Protein AF-A0A8S4RH02-F1 (afdb_monomer)

InterPro domains:
  IPR002562 3'-5' exonuclease domain [PF01612] (3-174)
  IPR002562 3'-5' exonuclease domain [SM00474] (1-174)
  IPR010997 HRDC-like superfamily [SSF47819] (199-288)
  IPR010997 HRDC-like superfamily [SSF47819] (303-363)
  IPR012337 Ribonuclease H-like superfamily [SSF53098] (2-207)
  IPR013785 Aldolase-type TIM barrel [G3DSA:3.20.20.70] (382-737)
  IPR036397 Ribonuclease H superfamily [G3DSA:3.30.420.10] (1-195)
  IPR044876 HRDC domain superfamily [G3DSA:1.10.150.80] (198-294)
  IPR051086 Ribonuclease D-like [PTHR47649] (2-362)

pLDDT: mean 90.69, std 8.71, range [41.06, 98.56]

Nearest PDB structures (foldseek):
  1yt3-assembly1_A  TM=8.117E-01  e=7.763E-22  Escherichia coli
  4nlb-assembly1_A  TM=6.754E-01  e=8.070E-14  Trypanosoma brucei brucei TREU927
  4nlc-assembly1_A  TM=6.984E-01  e=7.808E-13  Trypanosoma brucei brucei TREU927
  7mqe-assembly1_K  TM=9.131E-01  e=1.533E-08  Bartonella henselae
  9f7d-assembly1_A-2  TM=8.501E-01  e=1.815E-07  Rhodococcus ruber

Radius of gyration: 39.67 Å; Cα contacts (8 Å, |Δi|>4): 1511; chains: 1; bounding box: 96×60×117 Å

Secondary structure (DSSP, 8-state):
-EE-SHHHHHHHHHHHHHT--SEEEEEEEEE--SS-SS-EEEEEEEE-SS-EEEEETTSTT--THHHHHHHH-TTSEEEESSTHHHHHHHHHHT----SSEEEHHHHHHHHS--SSPPPHHHHHHHHH-------GGGGS-TT-SSPPHHHHHHHHHHHHHHHHHHHHHHHHHHHTT-HHHHHHHHHHHT-GGGTS--GGGGGGGS---TTT-HHHHHHHHHHHHHHHHHHHHHT--HHHHS-HHHHHHHHHHT---HHHHHHHHHHH--S--HHHHHHHHHHHHHHHHHHHHS---------HHHHHHHHHHHHHHHHHTT--HHHH--HHHHHHHHTTS--GGGSHHHIIIIIHHHHHHHHTTT---------EEETTEEE-SEEEPP-TTTTS-HHHHHHHHHTTSEEEEE-SSPPEE-TTS-EE------SSHHHHHHHHHHHHHHHHHHHHHHHHHHHTTSSEEEEEEETTBTTHHHHHHHHHHHSTTT--EEEEESS--TTHHHHHHHHT-EEEEEESSHHHHHHHHHHTGGGS-GGGB--EEEE-TTT-SEEE---TTS-TTS---HHHHHHHHHHHHHHTT-TTSPEEEESS---GGGGGGGTT-TTT-SEEEEESSGGGGSSS--S-HHHHHHHTT--TT-EEEES--TTSSEEEEE-SHHHHHHHHHHHTEEE-BSS-BTTB-EEEEETTTTEEEEE-HHHHHHHHHHHHTT--EEEE-SSSEEEEE-HHHHHHHHHHHHT----BSEETTTTEESSTTSB-SSPP-TTS--HHHHHHHHHTT--TTSS--B--GGGGHHHH-GGGGGG----HHHHHHHHHTT-

Structure (mmCIF, N/CA/C/O backbone):
data_AF-A0A8S4RH02-F1
#
_entry.id   AF-A0A8S4RH02-F1
#
loop_
_atom_site.group_PDB
_atom_site.id
_atom_site.type_symbol
_atom_site.label_atom_id
_atom_site.label_alt_id
_atom_site.label_comp_id
_atom_site.label_asym_id
_atom_site.label_entity_id
_atom_site.label_seq_id
_atom_site.pdbx_PDB_ins_code
_atom_site.Cartn_x
_atom_site.Cartn_y
_atom_site.Cartn_z
_atom_site.occupancy
_atom_site.B_iso_or_equiv
_atom_site.auth_seq_id
_atom_site.auth_comp_id
_atom_site.auth_asym_id
_atom_site.auth_atom_id
_atom_site.pdbx_PDB_model_num
ATOM 1 N N . MET A 1 1 ? -48.975 -10.282 27.643 1.00 87.00 1 MET A N 1
ATOM 2 C CA . MET A 1 1 ? -49.780 -11.144 28.548 1.00 87.00 1 MET A CA 1
ATOM 3 C C . MET A 1 1 ? -48.982 -11.445 29.809 1.00 87.00 1 MET A C 1
ATOM 5 O O . MET A 1 1 ? -47.819 -11.794 29.667 1.00 87.00 1 MET A O 1
ATOM 9 N N . LEU A 1 2 ? -49.556 -11.295 31.008 1.00 94.75 2 LEU A N 1
ATOM 10 C CA . LEU A 1 2 ? -48.921 -11.747 32.256 1.00 94.75 2 LEU A CA 1
ATOM 11 C C . LEU A 1 2 ? -49.205 -13.242 32.451 1.00 94.75 2 LEU A C 1
ATOM 13 O O . LEU A 1 2 ? -50.358 -13.653 32.376 1.00 94.75 2 LEU A O 1
ATOM 17 N N . ILE A 1 3 ? -48.161 -14.031 32.680 1.00 94.94 3 ILE A N 1
ATOM 18 C CA . ILE A 1 3 ? -48.210 -15.474 32.906 1.00 94.94 3 ILE A CA 1
ATOM 19 C C . ILE A 1 3 ? -48.089 -15.724 34.403 1.00 94.94 3 ILE A C 1
ATOM 21 O O . ILE A 1 3 ? -47.079 -15.368 35.015 1.00 94.94 3 ILE A O 1
ATOM 25 N N . SER A 1 4 ? -49.118 -16.344 34.975 1.00 90.56 4 SER A N 1
ATOM 26 C CA . SER A 1 4 ? -49.237 -16.589 36.414 1.00 90.56 4 SER A CA 1
ATOM 27 C C . SER A 1 4 ? -49.469 -18.059 36.770 1.00 90.56 4 SER A C 1
ATOM 29 O O . SER A 1 4 ? -49.599 -18.393 37.943 1.00 90.56 4 SER A O 1
ATOM 31 N N . THR A 1 5 ? -49.506 -18.956 35.782 1.00 94.50 5 THR A N 1
ATOM 32 C CA . THR A 1 5 ? -49.631 -20.407 35.982 1.00 94.50 5 THR A CA 1
ATOM 33 C C . THR A 1 5 ? -48.742 -21.185 35.011 1.00 94.50 5 THR A C 1
ATOM 35 O O . THR A 1 5 ? -48.385 -20.690 33.941 1.00 94.50 5 THR A O 1
ATOM 38 N N . THR A 1 6 ? -48.407 -22.434 35.350 1.00 94.75 6 THR A N 1
ATOM 39 C CA . THR A 1 6 ? -47.634 -23.318 34.459 1.00 94.75 6 THR A CA 1
ATOM 40 C C . THR A 1 6 ? -48.362 -23.600 33.144 1.00 94.75 6 THR A C 1
ATOM 42 O O . THR A 1 6 ? -47.727 -23.590 32.099 1.00 94.75 6 THR A O 1
ATOM 45 N N . SER A 1 7 ? -49.686 -23.780 33.152 1.00 95.19 7 SER A N 1
ATOM 46 C CA . SER A 1 7 ? -50.444 -24.045 31.919 1.00 95.19 7 SER A CA 1
ATOM 47 C C . SER A 1 7 ? -50.480 -22.839 30.974 1.00 95.19 7 SER A C 1
ATOM 49 O O . SER A 1 7 ? -50.394 -23.000 29.760 1.00 95.19 7 SER A O 1
ATOM 51 N N . GLU A 1 8 ? -50.570 -21.615 31.507 1.00 96.12 8 GLU A N 1
ATOM 52 C CA . GLU A 1 8 ? -50.412 -20.397 30.696 1.00 96.12 8 GLU A CA 1
ATOM 53 C C . GLU A 1 8 ? -49.005 -20.314 30.090 1.00 96.12 8 GLU A C 1
ATOM 55 O O . GLU A 1 8 ? -48.855 -19.927 28.930 1.00 96.12 8 GLU A O 1
ATOM 60 N N . LEU A 1 9 ? -47.984 -20.704 30.862 1.00 96.38 9 LEU A N 1
ATOM 61 C CA . LEU A 1 9 ? -46.597 -20.722 30.412 1.00 96.38 9 LEU A CA 1
ATOM 62 C C . LEU A 1 9 ? -46.360 -21.752 29.300 1.00 96.38 9 LEU A C 1
ATOM 64 O O . LEU A 1 9 ? -45.725 -21.414 28.303 1.00 96.38 9 LEU A O 1
ATOM 68 N N . GLU A 1 10 ? -46.880 -22.974 29.449 1.00 96.69 10 GLU A N 1
ATOM 69 C CA . GLU A 1 10 ? -46.837 -24.027 28.424 1.00 96.69 10 GLU A CA 1
ATOM 70 C C . GLU A 1 10 ? -47.442 -23.535 27.112 1.00 96.69 10 GLU A C 1
ATOM 72 O O . GLU A 1 10 ? -46.744 -23.516 26.101 1.00 96.69 10 GLU A O 1
ATOM 77 N N . ASN A 1 11 ? -48.677 -23.024 27.146 1.00 96.38 11 ASN A N 1
ATOM 78 C CA . ASN A 1 11 ? -49.352 -22.499 25.956 1.00 96.38 11 ASN A CA 1
ATOM 79 C C . ASN A 1 11 ? -48.551 -21.371 25.283 1.00 96.38 11 ASN A C 1
ATOM 81 O O . ASN A 1 11 ? -48.421 -21.343 24.060 1.00 96.38 11 ASN A O 1
ATOM 85 N N . ALA A 1 12 ? -47.988 -20.444 26.067 1.00 96.19 12 ALA A N 1
ATOM 86 C CA . ALA A 1 12 ? -47.181 -19.347 25.532 1.00 96.19 12 ALA A CA 1
ATOM 87 C C . ALA A 1 12 ? -45.867 -19.838 24.896 1.00 96.19 12 ALA A C 1
ATOM 89 O O . ALA A 1 12 ? -45.449 -19.319 23.859 1.00 96.19 12 ALA A O 1
ATOM 90 N N . CYS A 1 13 ? -45.221 -20.841 25.497 1.00 95.81 13 CYS A N 1
ATOM 91 C CA . CYS A 1 13 ? -43.994 -21.435 24.968 1.00 95.81 13 CYS A CA 1
ATOM 92 C C . CYS A 1 13 ? -44.268 -22.264 23.707 1.00 95.81 13 CYS A C 1
ATOM 94 O O . CYS A 1 13 ? -43.506 -22.167 22.750 1.00 95.81 13 CYS A O 1
ATOM 96 N N . GLU A 1 14 ? -45.347 -23.047 23.678 1.00 95.88 14 GLU A N 1
ATOM 97 C CA . GLU A 1 14 ? -45.771 -23.801 22.495 1.00 95.88 14 GLU A CA 1
ATOM 98 C C . GLU A 1 14 ? -46.107 -22.871 21.330 1.00 95.88 14 GLU A C 1
ATOM 100 O O . GLU A 1 14 ? -45.645 -23.105 20.214 1.00 95.88 14 GLU A O 1
ATOM 105 N N . GLU A 1 15 ? -46.835 -21.779 21.587 1.00 95.75 15 GLU A N 1
ATOM 106 C CA . GLU A 1 15 ? -47.133 -20.779 20.563 1.00 95.75 15 GLU A CA 1
ATOM 107 C C . GLU A 1 15 ? -45.853 -20.131 20.011 1.00 95.75 15 GLU A C 1
ATOM 109 O O . GLU A 1 15 ? -45.690 -20.042 18.793 1.00 95.75 15 GLU A O 1
ATOM 114 N N . LEU A 1 16 ? -44.927 -19.721 20.888 1.00 95.56 16 LEU A N 1
ATOM 115 C CA . LEU A 1 16 ? -43.634 -19.162 20.480 1.00 95.56 16 LEU A CA 1
ATOM 116 C C . LEU A 1 16 ? -42.859 -20.157 19.611 1.00 95.56 16 LEU A C 1
ATOM 118 O O . LEU A 1 16 ? -42.372 -19.796 18.543 1.00 95.56 16 LEU A O 1
ATOM 122 N N . MET A 1 17 ? -42.757 -21.415 20.043 1.00 95.81 17 MET A N 1
ATOM 123 C CA . MET A 1 17 ? -42.008 -22.444 19.320 1.00 95.81 17 MET A CA 1
ATOM 124 C C . MET A 1 17 ? -42.657 -22.800 17.977 1.00 95.81 17 MET A C 1
ATOM 126 O O . MET A 1 17 ? -41.943 -23.042 17.007 1.00 95.81 17 MET A O 1
ATOM 130 N N . ALA A 1 18 ? -43.990 -22.781 17.883 1.00 95.31 18 ALA A N 1
ATOM 131 C CA . ALA A 1 18 ? -44.717 -23.033 16.638 1.00 95.31 18 ALA A CA 1
ATOM 132 C C . ALA A 1 18 ? -44.453 -21.972 15.554 1.00 95.31 18 ALA A C 1
ATOM 134 O O . ALA A 1 18 ? -44.646 -22.244 14.369 1.00 95.31 18 ALA A O 1
ATOM 135 N N . LYS A 1 19 ? -44.007 -20.772 15.942 1.00 95.12 19 LYS A N 1
ATOM 136 C CA . LYS A 1 19 ? -43.645 -19.688 15.018 1.00 95.12 19 LYS A CA 1
ATOM 137 C C . LYS A 1 19 ? -42.228 -19.806 14.447 1.00 95.12 19 LYS A C 1
ATOM 139 O O . LYS A 1 19 ? -41.912 -19.052 13.532 1.00 95.12 19 LYS A O 1
ATOM 144 N N . ASP A 1 20 ? -41.400 -20.718 14.964 1.00 93.94 20 ASP A N 1
ATOM 145 C CA . ASP A 1 20 ? -39.990 -20.912 14.576 1.00 93.94 20 ASP A CA 1
ATOM 146 C C . ASP A 1 20 ? -39.171 -19.598 14.463 1.00 93.94 20 ASP A C 1
ATOM 148 O O . ASP A 1 20 ? -38.555 -19.317 13.428 1.00 93.94 20 ASP A O 1
ATOM 152 N N . PRO A 1 21 ? -39.173 -18.728 15.495 1.00 96.31 21 PRO A N 1
ATOM 153 C CA . PRO A 1 21 ? -38.488 -17.446 15.412 1.00 96.31 21 PRO A CA 1
ATOM 154 C C . PRO A 1 21 ? -36.965 -17.628 15.425 1.00 96.31 21 PRO A C 1
ATOM 156 O O . PRO A 1 21 ? -36.418 -18.356 16.250 1.00 96.31 21 PRO A O 1
ATOM 159 N N . LYS A 1 22 ? -36.246 -16.887 14.572 1.00 96.69 22 LYS A N 1
ATOM 160 C CA . LYS A 1 22 ? -34.767 -16.874 14.580 1.00 96.69 22 LYS A CA 1
ATOM 161 C C . LYS A 1 22 ? -34.173 -16.153 15.787 1.00 96.69 22 LYS A C 1
ATOM 163 O O . LYS A 1 22 ? -33.021 -16.389 16.150 1.00 96.69 22 LYS A O 1
ATOM 168 N N . PHE A 1 23 ? -34.940 -15.270 16.415 1.00 98.06 23 PHE A N 1
ATOM 169 C CA . PHE A 1 23 ? -34.535 -14.573 17.625 1.00 98.06 23 PHE A CA 1
ATOM 170 C C . PHE A 1 23 ? -35.746 -14.159 18.460 1.00 98.06 23 PHE A C 1
ATOM 172 O O . PHE A 1 23 ? -36.863 -14.065 17.956 1.00 98.06 23 PHE A O 1
ATOM 179 N N . ILE A 1 24 ? -35.496 -13.886 19.736 1.00 98.38 24 ILE A N 1
ATOM 180 C CA . ILE A 1 24 ? -36.459 -13.325 20.684 1.00 98.38 24 ILE A CA 1
ATOM 181 C C . ILE A 1 24 ? -35.798 -12.192 21.465 1.00 98.38 24 ILE A C 1
ATOM 183 O O . ILE A 1 24 ? -34.612 -12.276 21.783 1.00 98.38 24 ILE A O 1
ATOM 187 N N . ALA A 1 25 ? -36.554 -11.149 21.788 1.00 98.38 25 ALA A N 1
ATOM 188 C CA . ALA A 1 25 ? -36.131 -10.116 22.723 1.00 98.38 25 ALA A CA 1
ATOM 189 C C . ALA A 1 25 ? -36.475 -10.541 24.147 1.00 98.38 25 ALA A C 1
ATOM 191 O O . ALA A 1 25 ? -37.585 -11.013 24.401 1.00 98.38 25 ALA A O 1
ATOM 192 N N . VAL A 1 26 ? -35.515 -10.393 25.053 1.00 98.19 26 VAL A N 1
ATOM 193 C CA . VAL A 1 26 ? -35.621 -10.799 26.450 1.00 98.19 26 VAL A CA 1
ATOM 194 C C . VAL A 1 26 ? -35.162 -9.655 27.338 1.00 98.19 26 VAL A C 1
ATOM 196 O O . VAL A 1 26 ? -34.135 -9.033 27.071 1.00 98.19 26 VAL A O 1
ATOM 199 N N . ASP A 1 27 ? -35.907 -9.428 28.410 1.00 96.94 27 ASP A N 1
ATOM 200 C CA . ASP A 1 27 ? -35.513 -8.539 29.497 1.00 96.94 27 ASP A CA 1
ATOM 201 C C . ASP A 1 27 ? -35.828 -9.187 30.853 1.00 96.94 27 ASP A C 1
ATOM 203 O O . ASP A 1 27 ? -36.497 -10.235 30.907 1.00 96.94 27 ASP A O 1
ATOM 207 N N . THR A 1 28 ? -35.305 -8.616 31.943 1.00 96.25 28 THR A N 1
ATOM 208 C CA . THR A 1 28 ? -35.629 -9.068 33.300 1.00 96.25 28 THR A CA 1
ATOM 209 C C . THR A 1 28 ? -35.852 -7.925 34.279 1.00 96.25 28 THR A C 1
ATOM 211 O O . THR A 1 28 ? -35.185 -6.901 34.233 1.00 96.25 28 THR A O 1
ATOM 214 N N . GLU A 1 29 ? -36.726 -8.150 35.264 1.00 94.94 29 GLU A N 1
ATOM 215 C CA . GLU A 1 29 ? -36.848 -7.251 36.417 1.00 94.94 29 GLU A CA 1
ATOM 216 C C . GLU A 1 29 ? -36.438 -7.958 37.701 1.00 94.94 29 GLU A C 1
ATOM 218 O O . GLU A 1 29 ? -36.899 -9.066 38.004 1.00 94.94 29 GLU A O 1
ATOM 223 N N . PHE A 1 30 ? -35.572 -7.318 38.485 1.00 93.94 30 PHE A N 1
ATOM 224 C CA . PHE A 1 30 ? -35.014 -7.884 39.709 1.00 93.94 30 PHE A CA 1
ATOM 225 C C . PHE A 1 30 ? -34.695 -6.811 40.752 1.00 93.94 30 PHE A C 1
ATOM 227 O O . PHE A 1 30 ? -34.371 -5.669 40.439 1.00 93.94 30 PHE A O 1
ATOM 234 N N . ILE A 1 31 ? -34.721 -7.200 42.029 1.00 91.56 31 ILE A N 1
ATOM 235 C CA . ILE A 1 31 ? -34.323 -6.326 43.137 1.00 91.56 31 ILE A CA 1
ATOM 236 C C . ILE A 1 31 ? -32.955 -6.745 43.673 1.00 91.56 31 ILE A C 1
ATOM 238 O O . ILE A 1 31 ? -32.749 -7.887 44.094 1.00 91.56 31 ILE A O 1
ATOM 242 N N . ARG A 1 32 ? -32.030 -5.781 43.734 1.00 87.69 32 ARG A N 1
ATOM 243 C CA . ARG A 1 32 ? -30.821 -5.848 44.565 1.00 87.69 32 ARG A CA 1
ATOM 244 C C . ARG A 1 32 ? -31.012 -4.990 45.801 1.00 87.69 32 ARG A C 1
ATOM 246 O O . ARG A 1 32 ? -30.934 -3.766 45.735 1.00 87.69 32 ARG A O 1
ATOM 253 N N . ASN A 1 33 ? -31.251 -5.632 46.935 1.00 81.31 33 ASN A N 1
ATOM 254 C CA . ASN A 1 33 ? -31.314 -4.943 48.218 1.00 81.31 33 ASN A CA 1
ATOM 255 C C . ASN A 1 33 ? -29.961 -5.022 48.952 1.00 81.31 33 ASN A C 1
ATOM 257 O O . ASN A 1 33 ? -29.032 -5.716 48.546 1.00 81.31 33 ASN A O 1
ATOM 261 N N . ASN A 1 34 ? -29.841 -4.286 50.053 1.00 81.62 34 ASN A N 1
ATOM 262 C CA . ASN A 1 34 ? -28.641 -4.264 50.894 1.00 81.62 34 ASN A CA 1
ATOM 263 C C . ASN A 1 34 ? -28.566 -5.438 51.895 1.00 81.62 34 ASN A C 1
ATOM 265 O O . ASN A 1 34 ? -27.767 -5.375 52.835 1.00 81.62 34 ASN A O 1
ATOM 269 N N . LEU A 1 35 ? -29.405 -6.467 51.731 1.00 85.44 35 LEU A N 1
ATOM 270 C CA . LEU A 1 35 ? -29.517 -7.608 52.642 1.00 85.44 35 LEU A CA 1
ATOM 271 C C . LEU A 1 35 ? -28.960 -8.889 52.027 1.00 85.44 35 LEU A C 1
ATOM 273 O O . LEU A 1 35 ? -28.212 -9.581 52.709 1.00 85.44 35 LEU A O 1
ATOM 277 N N . THR A 1 36 ? -29.281 -9.188 50.766 1.00 89.75 36 THR A N 1
ATOM 278 C CA . THR A 1 36 ? -28.850 -10.421 50.089 1.00 89.75 36 THR A CA 1
ATOM 279 C C . THR A 1 36 ? -27.617 -10.209 49.217 1.00 89.75 36 THR A C 1
ATOM 281 O O . THR A 1 36 ? -27.303 -9.085 48.816 1.00 89.75 36 THR A O 1
ATOM 284 N N . TYR A 1 37 ? -26.892 -11.296 48.945 1.00 89.25 37 TYR A N 1
ATOM 285 C CA . TYR A 1 37 ? -25.754 -11.286 48.024 1.00 89.25 37 TYR A CA 1
ATOM 286 C C . TYR A 1 37 ? -26.235 -11.335 46.570 1.00 89.25 37 TYR A C 1
ATOM 288 O O . TYR A 1 37 ? -25.880 -10.478 45.757 1.00 89.25 37 TYR A O 1
ATOM 296 N N . TYR A 1 38 ? -27.098 -12.306 46.266 1.00 90.31 38 TYR A N 1
ATOM 297 C CA . TYR A 1 38 ? -27.635 -12.507 44.927 1.00 90.31 38 TYR A CA 1
ATOM 298 C C . TYR A 1 38 ? -28.825 -11.573 44.644 1.00 90.31 38 TYR A C 1
ATOM 300 O O . TYR A 1 38 ? -29.606 -11.271 45.561 1.00 90.31 38 TYR A O 1
ATOM 308 N N . PRO A 1 39 ? -28.991 -11.117 43.386 1.00 91.81 39 PRO A N 1
ATOM 309 C CA . PRO A 1 39 ? -30.193 -10.405 42.959 1.00 91.81 39 PRO A CA 1
ATOM 310 C C . PRO A 1 39 ? -31.427 -11.311 43.063 1.00 91.81 39 PRO A C 1
ATOM 312 O O . PRO A 1 39 ? -31.344 -12.518 42.845 1.00 91.81 39 PRO A O 1
ATOM 315 N N . ARG A 1 40 ? -32.593 -10.735 43.370 1.00 92.62 40 ARG A N 1
ATOM 316 C CA . ARG A 1 40 ? -33.861 -11.474 43.398 1.00 92.62 40 ARG A CA 1
ATOM 317 C C . ARG A 1 40 ? -34.657 -11.204 42.125 1.00 92.62 40 ARG A C 1
ATOM 319 O O . ARG A 1 40 ? -35.283 -10.149 42.008 1.00 92.62 40 ARG A O 1
ATOM 326 N N . LEU A 1 41 ? -34.620 -12.156 41.193 1.00 94.75 41 LEU A N 1
ATOM 327 C CA . LEU A 1 41 ? -35.399 -12.121 39.954 1.00 94.75 41 LEU A CA 1
ATOM 328 C C . LEU A 1 41 ? -36.902 -12.097 40.260 1.00 94.75 41 LEU A C 1
ATOM 330 O O . LEU A 1 41 ? -37.365 -12.826 41.137 1.00 94.75 41 LEU A O 1
ATOM 334 N N . SER A 1 42 ? -37.636 -11.233 39.561 1.00 94.56 42 SER A N 1
ATOM 335 C CA . SER A 1 42 ? -39.067 -10.981 39.777 1.00 94.56 42 SER A CA 1
ATOM 336 C C . SER A 1 42 ? -39.903 -11.212 38.524 1.00 94.56 42 SER A C 1
ATOM 338 O O . SER A 1 42 ? -40.984 -11.790 38.629 1.00 94.56 42 SER A O 1
ATOM 340 N N . LEU A 1 43 ? -39.407 -10.805 37.352 1.00 96.19 43 LEU A N 1
ATOM 341 C CA . LEU A 1 43 ? -40.075 -11.012 36.067 1.00 96.19 43 LEU A CA 1
ATOM 342 C C . LEU A 1 43 ? -39.073 -11.393 34.977 1.00 96.19 43 LEU A C 1
ATOM 344 O O . LEU A 1 43 ? -37.916 -10.977 35.027 1.00 96.19 43 LEU A O 1
ATOM 348 N N . ILE A 1 44 ? -39.551 -12.151 33.991 1.00 97.38 44 ILE A N 1
ATOM 349 C CA . ILE A 1 44 ? -38.873 -12.364 32.708 1.00 97.38 44 ILE A CA 1
ATOM 350 C C . ILE A 1 44 ? -39.827 -11.924 31.604 1.00 97.38 44 ILE A C 1
ATOM 352 O O . ILE A 1 44 ? -40.946 -12.432 31.524 1.00 97.38 44 ILE A O 1
ATOM 356 N N . GLN A 1 45 ? -39.398 -11.008 30.747 1.00 97.38 45 GLN A N 1
ATOM 357 C CA . GLN A 1 45 ? -40.181 -10.542 29.607 1.00 97.38 45 GLN A CA 1
ATOM 358 C C . GLN A 1 45 ? -39.643 -11.162 28.323 1.00 97.38 45 GLN A C 1
ATOM 360 O O . GLN A 1 45 ? -38.432 -11.256 28.145 1.00 97.38 45 GLN A O 1
ATOM 365 N N . ILE A 1 46 ? -40.535 -11.596 27.431 1.00 97.94 46 ILE A N 1
ATOM 366 C CA . ILE A 1 46 ? -40.168 -12.168 26.132 1.00 97.94 46 ILE A CA 1
ATOM 367 C C . ILE A 1 46 ? -41.061 -11.583 25.040 1.00 97.94 46 ILE A C 1
ATOM 369 O O . ILE A 1 46 ? -42.286 -11.585 25.172 1.00 97.94 46 ILE A O 1
ATOM 373 N N . SER A 1 47 ? -40.444 -11.139 23.946 1.00 97.25 47 SER A N 1
ATOM 374 C CA . SER A 1 47 ? -41.109 -10.782 22.690 1.00 97.25 47 SER A CA 1
ATOM 375 C C . SER A 1 47 ? -40.511 -11.565 21.524 1.00 97.25 47 SER A C 1
ATOM 377 O O . SER A 1 47 ? -39.294 -11.725 21.426 1.00 97.25 47 SER A O 1
ATOM 379 N N . TYR A 1 48 ? -41.369 -12.030 20.620 1.00 95.62 48 TYR A N 1
ATOM 380 C CA . TYR A 1 48 ? -40.985 -12.646 19.343 1.00 95.62 48 TYR A CA 1
ATOM 381 C C . TYR A 1 48 ? -41.595 -11.892 18.147 1.00 95.62 48 TYR A C 1
ATOM 383 O O . TYR A 1 48 ? -41.876 -12.471 17.099 1.00 95.62 48 TYR A O 1
ATOM 391 N N . GLY A 1 49 ? -41.831 -10.587 18.319 1.00 90.75 49 GLY A N 1
ATOM 392 C CA . GLY A 1 49 ? -42.348 -9.685 17.290 1.00 90.75 49 GLY A CA 1
ATOM 393 C C . GLY A 1 49 ? -43.860 -9.511 17.373 1.00 90.75 49 GLY A C 1
ATOM 394 O O . GLY A 1 49 ? -44.336 -8.480 17.832 1.00 90.75 49 GLY A O 1
ATOM 395 N N . GLU A 1 50 ? -44.632 -10.519 16.956 1.00 86.06 50 GLU A N 1
ATOM 396 C CA . GLU A 1 50 ? -46.104 -10.415 16.910 1.00 86.06 50 GLU A CA 1
ATOM 397 C C . GLU A 1 50 ? -46.752 -10.346 18.302 1.00 86.06 50 GLU A C 1
ATOM 399 O O . GLU A 1 50 ? -47.824 -9.760 18.467 1.00 86.06 50 GLU A O 1
ATOM 404 N N . LYS A 1 51 ? -46.132 -10.980 19.304 1.00 93.44 51 LYS A N 1
ATOM 405 C CA . LYS A 1 51 ? -46.659 -11.083 20.667 1.00 93.44 51 LYS A CA 1
ATOM 406 C C . LYS A 1 51 ? -45.544 -11.011 21.706 1.00 93.44 51 LYS A C 1
ATOM 408 O O . LYS A 1 51 ? -44.419 -11.457 21.472 1.00 93.44 51 LYS A O 1
ATOM 413 N N . SER A 1 52 ? -45.936 -10.540 22.890 1.00 95.81 52 SER A N 1
ATOM 414 C CA . SER A 1 52 ? -45.083 -10.451 24.074 1.00 95.81 52 SER A CA 1
ATOM 415 C C . SER A 1 52 ? -45.779 -11.016 25.312 1.00 95.81 52 SER A C 1
ATOM 417 O O . SER A 1 52 ? -46.986 -10.822 25.531 1.00 95.81 52 SER A O 1
ATOM 419 N N . PHE A 1 53 ? -45.013 -11.677 26.172 1.00 96.50 53 PHE A N 1
ATOM 420 C CA . PHE A 1 53 ? -45.491 -12.165 27.461 1.00 96.50 53 PHE A CA 1
ATOM 421 C C . PHE A 1 53 ? -44.485 -11.905 28.585 1.00 96.50 53 PHE A C 1
ATOM 423 O O . PHE A 1 53 ? -43.285 -11.785 28.358 1.00 96.50 53 PHE A O 1
ATOM 430 N N . ILE A 1 54 ? -45.011 -11.783 29.802 1.00 97.38 54 ILE A N 1
ATOM 431 C CA . ILE A 1 54 ? -44.268 -11.534 31.036 1.00 97.38 54 ILE A CA 1
ATOM 432 C C . ILE A 1 54 ? -44.483 -12.738 31.941 1.00 97.38 54 ILE A C 1
ATOM 434 O O . ILE A 1 54 ? -45.623 -13.060 32.261 1.00 97.38 54 ILE A O 1
ATOM 438 N N . VAL A 1 55 ? -43.409 -13.380 32.377 1.00 96.94 55 VAL A N 1
ATOM 439 C CA . VAL A 1 55 ? -43.444 -14.496 33.322 1.00 96.94 55 VAL A CA 1
ATOM 440 C C . VAL A 1 55 ? -43.188 -13.982 34.728 1.00 96.94 55 VAL A C 1
ATOM 442 O O . VAL A 1 55 ? -42.115 -13.445 35.004 1.00 96.94 55 VAL A O 1
ATOM 445 N N . ASP A 1 56 ? -44.159 -14.168 35.624 1.00 95.81 56 ASP A N 1
ATOM 446 C CA . ASP A 1 56 ? -43.993 -13.883 37.047 1.00 95.81 56 ASP A CA 1
ATOM 447 C C . ASP A 1 56 ? -43.261 -15.031 37.749 1.00 95.81 56 ASP A C 1
ATOM 449 O O . ASP A 1 56 ? -43.850 -16.054 38.101 1.00 95.81 56 ASP A O 1
ATOM 453 N N . VAL A 1 57 ? -41.955 -14.859 37.970 1.00 94.50 57 VAL A N 1
ATOM 454 C CA . VAL A 1 57 ? -41.118 -15.908 38.573 1.00 94.50 57 VAL A CA 1
ATOM 455 C C . VAL A 1 57 ? -41.346 -16.074 40.079 1.00 94.50 57 VAL A C 1
ATOM 457 O O . VAL A 1 57 ? -40.808 -17.005 40.676 1.00 94.50 57 VAL A O 1
ATOM 460 N N . LEU A 1 58 ? -42.109 -15.174 40.715 1.00 93.88 58 LEU A N 1
ATOM 461 C CA . LEU A 1 58 ? -42.413 -15.246 42.147 1.00 93.88 58 LEU A CA 1
ATOM 462 C C . LEU A 1 58 ? -43.645 -16.103 42.450 1.00 93.88 58 LEU A C 1
ATOM 464 O O . LEU A 1 58 ? -43.899 -16.387 43.624 1.00 93.88 58 LEU A O 1
ATOM 468 N N . VAL A 1 59 ? -44.400 -16.519 41.428 1.00 93.50 59 VAL A N 1
ATOM 469 C CA . VAL A 1 59 ? -45.551 -17.408 41.601 1.00 93.50 59 VAL A CA 1
ATOM 470 C C . VAL A 1 59 ? -45.083 -18.764 42.144 1.00 93.50 59 VAL A C 1
ATOM 472 O O . VAL A 1 59 ? -44.277 -19.442 41.502 1.00 93.50 59 VAL A O 1
ATOM 475 N N . PRO A 1 60 ? -45.597 -19.219 43.302 1.00 90.12 60 PRO A N 1
ATOM 476 C CA . PRO A 1 60 ? -45.249 -20.529 43.836 1.00 90.12 60 PRO A CA 1
ATOM 477 C C . PRO A 1 60 ? -45.645 -21.663 42.882 1.00 90.12 60 PRO A C 1
ATOM 479 O O . PRO A 1 60 ? -46.803 -21.776 42.488 1.00 90.12 60 PRO A O 1
ATOM 482 N N . GLY A 1 61 ? -44.692 -22.540 42.557 1.00 89.56 61 GLY A N 1
ATOM 483 C CA . GLY A 1 61 ? -44.945 -23.760 41.782 1.00 89.56 61 GLY A CA 1
ATOM 484 C C . GLY A 1 61 ? -44.976 -23.596 40.259 1.00 89.56 61 GLY A C 1
ATOM 485 O O . GLY A 1 61 ? -45.250 -24.579 39.574 1.00 89.56 61 GLY A O 1
ATOM 486 N N . ILE A 1 62 ? -44.679 -22.407 39.719 1.00 94.44 62 ILE A N 1
ATOM 487 C CA . ILE A 1 62 ? -44.539 -22.218 38.268 1.00 94.44 62 ILE A CA 1
ATOM 488 C C . ILE A 1 62 ? -43.316 -22.987 37.733 1.00 94.44 62 ILE A C 1
ATOM 490 O O . ILE A 1 62 ? -42.210 -22.856 38.266 1.00 94.44 62 ILE A O 1
ATOM 494 N N . ASP A 1 63 ? -43.495 -23.807 36.690 1.00 94.56 63 ASP A N 1
ATOM 495 C CA . ASP A 1 63 ? -42.391 -24.587 36.112 1.00 94.56 63 ASP A CA 1
ATOM 496 C C . ASP A 1 63 ? -41.555 -23.758 35.126 1.00 94.56 63 ASP A C 1
ATOM 498 O O . ASP A 1 63 ? -41.819 -23.680 33.925 1.00 94.56 63 ASP A O 1
ATOM 502 N N . LEU A 1 64 ? -40.476 -23.169 35.636 1.00 95.75 64 LEU A N 1
ATOM 503 C CA . LEU A 1 64 ? -39.540 -22.380 34.835 1.00 95.75 64 LEU A CA 1
ATOM 504 C C . LEU A 1 64 ? -38.598 -23.233 33.964 1.00 95.75 64 LEU A C 1
ATOM 506 O O . LEU A 1 64 ? -37.790 -22.676 33.214 1.00 95.75 64 LEU A O 1
ATOM 510 N N . SER A 1 65 ? -38.695 -24.571 34.007 1.00 95.44 65 SER A N 1
ATOM 511 C CA . SER A 1 65 ? -37.929 -25.453 33.117 1.00 95.44 65 SER A CA 1
ATOM 512 C C . SER A 1 65 ? -38.243 -25.195 31.636 1.00 95.44 65 SER A C 1
ATOM 514 O O . SER A 1 65 ? -37.366 -25.346 30.782 1.00 95.44 65 SER A O 1
ATOM 516 N N . LEU A 1 66 ? -39.457 -24.725 31.335 1.00 94.94 66 LEU A N 1
ATOM 517 C CA . LEU A 1 66 ? -39.908 -24.348 29.994 1.00 94.94 66 LEU A CA 1
ATOM 518 C C . LEU A 1 66 ? -39.140 -23.132 29.459 1.00 94.94 66 LEU A C 1
ATOM 520 O O . LEU A 1 66 ? -38.578 -23.182 28.366 1.00 94.94 66 LEU A O 1
ATOM 524 N N . ILE A 1 67 ? -39.003 -22.082 30.275 1.00 97.00 67 ILE A N 1
ATOM 525 C CA . ILE A 1 67 ? -38.189 -20.908 29.931 1.00 97.00 67 ILE A CA 1
ATOM 526 C C . ILE A 1 67 ? -36.716 -21.286 29.810 1.00 97.00 67 ILE A C 1
ATOM 528 O O . ILE A 1 67 ? -36.048 -20.865 28.867 1.00 97.00 67 ILE A O 1
ATOM 532 N N . LYS A 1 68 ? -36.204 -22.138 30.708 1.00 97.44 68 LYS A N 1
ATOM 533 C CA . LYS A 1 68 ? -34.826 -22.638 30.620 1.00 97.44 68 LYS A CA 1
ATOM 534 C C . LYS A 1 68 ? -34.542 -23.316 29.273 1.00 97.44 68 LYS A C 1
ATOM 536 O O . LYS A 1 68 ? -33.475 -23.088 28.704 1.00 97.44 68 LYS A O 1
ATOM 541 N N . LYS A 1 69 ? -35.481 -24.110 28.740 1.00 96.62 69 LYS A N 1
ATOM 542 C CA . LYS A 1 69 ? -35.350 -24.735 27.409 1.00 96.62 69 LYS A CA 1
ATOM 543 C C . LYS A 1 69 ? -35.229 -23.687 26.299 1.00 96.62 69 LYS A C 1
ATOM 545 O O . LYS A 1 69 ? -34.347 -23.818 25.457 1.00 96.62 69 LYS A O 1
ATOM 550 N N . ILE A 1 70 ? -36.042 -22.628 26.330 1.00 96.94 70 ILE A N 1
ATOM 551 C CA . ILE A 1 70 ? -35.976 -21.524 25.354 1.00 96.94 70 ILE A CA 1
ATOM 552 C C . ILE A 1 70 ? -34.633 -20.780 25.457 1.00 96.94 70 ILE A C 1
ATOM 554 O O . ILE A 1 70 ? -33.952 -20.563 24.451 1.00 96.94 70 ILE A O 1
ATOM 558 N N . MET A 1 71 ? -34.192 -20.455 26.677 1.00 97.25 71 MET A N 1
ATOM 559 C CA . MET A 1 71 ? -32.919 -19.758 26.911 1.00 97.25 71 MET A CA 1
ATOM 560 C C . MET A 1 71 ? -31.709 -20.552 26.400 1.00 97.25 71 MET A C 1
ATOM 562 O O . MET A 1 71 ? -30.743 -19.955 25.927 1.00 97.25 71 MET A O 1
ATOM 566 N N . LEU A 1 72 ? -31.766 -21.886 26.439 1.00 96.81 72 LEU A N 1
ATOM 567 C CA . LEU A 1 72 ? -30.700 -22.779 25.970 1.00 96.81 72 LEU A CA 1
ATOM 568 C C . LEU A 1 72 ? -30.829 -23.209 24.498 1.00 96.81 72 LEU A C 1
ATOM 570 O O . LEU A 1 72 ? -29.920 -23.859 23.981 1.00 96.81 72 LEU A O 1
ATOM 574 N N . ASN A 1 73 ? -31.931 -22.87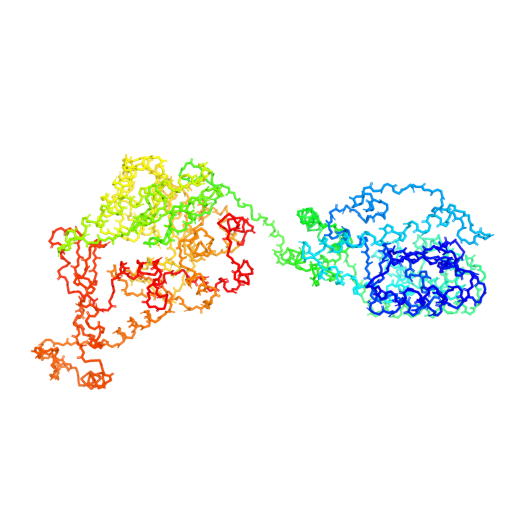7 23.819 1.00 96.94 73 ASN A N 1
ATOM 575 C CA . ASN A 1 73 ? -32.147 -23.277 22.431 1.00 96.94 73 ASN A CA 1
ATOM 576 C C . ASN A 1 73 ? -31.206 -22.516 21.483 1.00 96.94 73 ASN A C 1
ATOM 578 O O . ASN A 1 73 ? -31.339 -21.305 21.318 1.00 96.94 73 ASN A O 1
ATOM 582 N N . ARG A 1 74 ? -30.279 -23.230 20.836 1.00 96.50 74 ARG A N 1
ATOM 583 C CA . ARG A 1 74 ? -29.252 -22.623 19.978 1.00 96.50 74 ARG A CA 1
ATOM 584 C C . ARG A 1 74 ? -29.771 -22.080 18.647 1.00 96.50 74 ARG A C 1
ATOM 586 O O . ARG A 1 74 ? -29.106 -21.232 18.066 1.00 96.50 74 ARG A O 1
ATOM 593 N N . GLU A 1 75 ? -30.953 -22.510 18.216 1.00 96.94 75 GLU A N 1
ATOM 594 C CA . GLU A 1 75 ? -31.583 -22.053 16.970 1.00 96.94 75 GLU A CA 1
ATOM 595 C C . GLU A 1 75 ? -32.269 -20.685 17.116 1.00 96.94 75 GLU A C 1
ATOM 597 O O . GLU A 1 75 ? -32.620 -20.055 16.120 1.00 96.94 75 GLU A O 1
ATOM 602 N N . ILE A 1 76 ? -32.458 -20.220 18.357 1.00 97.56 76 ILE A N 1
ATOM 603 C CA . ILE A 1 76 ? -33.141 -18.965 18.674 1.00 97.56 76 ILE A CA 1
ATOM 604 C C . ILE A 1 76 ? -32.152 -18.039 19.378 1.00 97.56 76 ILE A C 1
ATOM 606 O O . ILE A 1 76 ? -31.745 -18.305 20.510 1.00 97.56 76 ILE A O 1
ATOM 610 N N . THR A 1 77 ? -31.787 -16.921 18.762 1.00 97.94 77 THR A N 1
ATOM 611 C CA . THR A 1 77 ? -30.930 -15.912 19.404 1.00 97.94 77 THR A CA 1
ATOM 612 C C . THR A 1 77 ? -31.685 -15.153 20.490 1.00 97.94 77 THR A C 1
ATOM 614 O O . THR A 1 77 ? -32.793 -14.673 20.261 1.00 97.94 77 THR A O 1
ATOM 617 N N . LYS A 1 78 ? -31.094 -15.022 21.683 1.00 98.31 78 LYS A N 1
ATOM 618 C CA . LYS A 1 78 ? -31.663 -14.211 22.769 1.00 98.31 78 LYS A CA 1
ATOM 619 C C . LYS A 1 78 ? -31.080 -12.806 22.713 1.00 98.31 78 LYS A C 1
ATOM 621 O O . LYS A 1 78 ? -29.897 -12.609 22.989 1.00 98.31 78 LYS A O 1
ATOM 626 N N . VAL A 1 79 ? -31.913 -11.847 22.342 1.00 98.50 79 VAL A N 1
ATOM 627 C CA . VAL A 1 79 ? -31.561 -10.434 22.250 1.00 98.50 79 VAL A CA 1
ATOM 628 C C . VAL A 1 79 ? -31.805 -9.773 23.599 1.00 98.50 79 VAL A C 1
ATOM 630 O O . VAL A 1 79 ? -32.921 -9.800 24.103 1.00 98.50 79 VAL A O 1
ATOM 633 N N . PHE A 1 80 ? -30.773 -9.139 24.137 1.00 98.31 80 PHE A N 1
ATOM 634 C CA . PHE A 1 80 ? -30.813 -8.354 25.367 1.00 98.31 80 PHE A CA 1
ATOM 635 C C . PHE A 1 80 ? -30.240 -6.950 25.121 1.00 98.31 80 PHE A C 1
ATOM 637 O O . PHE A 1 80 ? -29.633 -6.671 24.079 1.00 98.31 80 PHE A O 1
ATOM 644 N N . HIS A 1 81 ? -30.364 -6.064 26.105 1.00 97.12 81 HIS A N 1
ATOM 645 C CA . HIS A 1 81 ? -29.593 -4.826 26.168 1.00 97.12 81 HIS A CA 1
ATOM 646 C C . HIS A 1 81 ? -28.766 -4.781 27.453 1.00 97.12 81 HIS A C 1
ATOM 648 O O . HIS A 1 81 ? -29.333 -4.747 28.536 1.00 97.12 81 HIS A O 1
ATOM 654 N N . SER A 1 82 ? -27.432 -4.713 27.361 1.00 94.88 82 SER A N 1
ATOM 655 C CA . SER A 1 82 ? -26.550 -4.668 28.540 1.00 94.88 82 SER A CA 1
ATOM 656 C C . SER A 1 82 ? -26.756 -5.864 29.491 1.00 94.88 82 SER A C 1
ATOM 658 O O . SER A 1 82 ? -26.812 -5.713 30.714 1.00 94.88 82 SER A O 1
ATOM 660 N N . CYS A 1 83 ? -26.782 -7.069 28.922 1.00 94.50 83 CYS A N 1
ATOM 661 C CA . CYS A 1 83 ? -27.335 -8.306 29.492 1.00 94.50 83 CYS A CA 1
ATOM 662 C C . CYS A 1 83 ? -26.666 -8.860 30.759 1.00 94.50 83 CYS A C 1
ATOM 664 O O . CYS A 1 83 ? -27.086 -9.886 31.294 1.00 94.50 83 CYS A O 1
ATOM 666 N N . ARG A 1 84 ? -25.566 -8.265 31.234 1.00 92.12 84 ARG A N 1
ATOM 667 C CA . ARG A 1 84 ? -24.742 -8.883 32.286 1.00 92.12 84 ARG A CA 1
ATOM 668 C C . ARG A 1 84 ? -25.507 -9.107 33.588 1.00 92.12 84 ARG A C 1
ATOM 670 O O . ARG A 1 84 ? -25.336 -10.153 34.208 1.00 92.12 84 ARG A O 1
ATOM 677 N N . GLN A 1 85 ? -26.307 -8.132 34.014 1.00 91.81 85 GLN A N 1
ATOM 678 C CA . GLN A 1 85 ? -27.060 -8.256 35.263 1.00 91.81 85 GLN A CA 1
ATOM 679 C C . GLN A 1 85 ? -28.281 -9.164 35.106 1.00 91.81 85 GLN A C 1
ATOM 681 O O . GLN A 1 85 ? -28.605 -9.886 36.047 1.00 91.81 85 GLN A O 1
ATOM 686 N N . ASP A 1 86 ? -28.887 -9.191 33.920 1.00 94.62 86 ASP A N 1
ATOM 687 C CA . ASP A 1 86 ? -29.973 -10.113 33.577 1.00 94.62 86 ASP A CA 1
ATOM 688 C C . ASP A 1 86 ? -29.495 -11.559 33.619 1.00 94.62 86 ASP A C 1
ATOM 690 O O . ASP A 1 86 ? -30.130 -12.424 34.207 1.00 94.62 86 ASP A O 1
ATOM 694 N N . ILE A 1 87 ? -28.313 -11.842 33.075 1.00 94.94 87 ILE A N 1
ATOM 695 C CA . ILE A 1 87 ? -27.736 -13.188 33.134 1.00 94.94 87 ILE A CA 1
ATOM 696 C C . ILE A 1 87 ? -27.452 -13.590 34.584 1.00 94.94 87 ILE A C 1
ATOM 698 O O . ILE A 1 87 ? -27.764 -14.713 34.983 1.00 94.94 87 ILE A O 1
ATOM 702 N N . GLU A 1 88 ? -26.909 -12.682 35.400 1.00 92.44 88 GLU A N 1
ATOM 703 C CA . GLU A 1 88 ? -26.684 -12.954 36.822 1.00 92.44 88 GLU A CA 1
ATOM 704 C C . GLU A 1 88 ? -28.000 -13.232 37.563 1.00 92.44 88 GLU A C 1
ATOM 706 O O . GLU A 1 88 ? -28.069 -14.171 38.358 1.00 92.44 88 GLU A O 1
ATOM 711 N N . SER A 1 89 ? -29.065 -12.476 37.274 1.00 93.38 89 SER A N 1
ATOM 712 C CA . SER A 1 89 ? -30.389 -12.690 37.863 1.00 93.38 89 SER A CA 1
ATOM 713 C C . SER A 1 89 ? -31.005 -14.020 37.404 1.00 93.38 89 SER A C 1
ATOM 715 O O . SER A 1 89 ? -31.479 -14.794 38.241 1.00 93.38 89 SER A O 1
ATOM 717 N N . LEU A 1 90 ? -30.898 -14.369 36.120 1.00 94.94 90 LEU A N 1
ATOM 718 C CA . LEU A 1 90 ? -31.353 -15.645 35.557 1.00 94.94 90 LEU A CA 1
ATOM 719 C C . LEU A 1 90 ? -30.606 -16.840 36.162 1.00 94.94 90 LEU A C 1
ATOM 721 O O . LEU A 1 90 ? -31.224 -17.868 36.447 1.00 94.94 90 LEU A O 1
ATOM 725 N N . LEU A 1 91 ? -29.306 -16.722 36.443 1.00 93.25 91 LEU A N 1
ATOM 726 C CA . LEU A 1 91 ? -28.525 -17.769 37.113 1.00 93.25 91 LEU A CA 1
ATOM 727 C C . LEU A 1 91 ? -29.028 -18.074 38.533 1.00 93.25 91 LEU A C 1
ATOM 729 O O . LEU A 1 91 ? -28.858 -19.198 39.021 1.00 93.25 91 LEU A O 1
ATOM 733 N N . THR A 1 92 ? -29.686 -17.127 39.208 1.00 90.88 92 THR A N 1
ATOM 734 C CA . THR A 1 92 ? -30.240 -17.376 40.549 1.00 90.88 92 THR A CA 1
ATOM 735 C C . THR A 1 92 ? -31.408 -18.362 40.518 1.00 90.88 92 THR A C 1
ATOM 737 O O . THR A 1 92 ? -31.486 -19.212 41.409 1.00 90.88 92 THR A O 1
ATOM 740 N N . VAL A 1 93 ? -32.229 -18.321 39.461 1.00 91.88 93 VAL A N 1
ATOM 741 C CA . VAL A 1 93 ? -33.468 -19.106 39.331 1.00 91.88 93 VAL A CA 1
ATOM 742 C C . VAL A 1 93 ? -33.342 -20.236 38.303 1.00 91.88 93 VAL A C 1
ATOM 744 O O . VAL A 1 93 ? -33.575 -21.394 38.634 1.00 91.88 93 VAL A O 1
ATOM 747 N N . LEU A 1 94 ? -32.924 -19.939 37.069 1.00 93.69 94 LEU A N 1
ATOM 748 C CA . LEU A 1 94 ? -32.869 -20.907 35.964 1.00 93.69 94 LEU A CA 1
ATOM 749 C C . LEU A 1 94 ? -31.594 -21.762 35.960 1.00 93.69 94 LEU A C 1
ATOM 751 O O . LEU A 1 94 ? -31.567 -22.841 35.357 1.00 93.69 94 LEU A O 1
ATOM 755 N N . LYS A 1 95 ? -30.525 -21.300 36.623 1.00 91.81 95 LYS A N 1
ATOM 756 C CA . LYS A 1 95 ? -29.209 -21.971 36.635 1.00 91.81 95 LYS A CA 1
ATOM 757 C C . LYS A 1 95 ? -28.689 -22.229 35.210 1.00 91.81 95 LYS A C 1
ATOM 759 O O . LYS A 1 95 ? -28.234 -23.331 34.901 1.00 91.81 95 LYS A O 1
ATOM 764 N N . CYS A 1 96 ? -28.834 -21.250 34.317 1.00 91.69 96 CYS A N 1
ATOM 765 C CA . CYS A 1 96 ? -28.287 -21.285 32.962 1.00 91.69 96 CYS A CA 1
ATOM 766 C C . CYS A 1 96 ? -27.871 -19.891 32.487 1.00 91.69 96 CYS A C 1
ATOM 768 O O . CYS A 1 96 ? -28.492 -18.901 32.867 1.00 91.69 96 CYS A O 1
ATOM 770 N N . VAL A 1 97 ? -26.877 -19.848 31.600 1.00 94.88 97 VAL A N 1
ATOM 771 C CA . VAL A 1 97 ? -26.571 -18.679 30.769 1.00 94.88 97 VAL A CA 1
ATOM 772 C C . VAL A 1 97 ? -27.288 -18.871 29.426 1.00 94.88 97 VAL A C 1
ATOM 774 O O . VAL A 1 97 ? -27.101 -19.928 28.813 1.00 94.88 97 VAL A O 1
ATOM 777 N N . PRO A 1 98 ? -28.137 -17.929 28.973 1.00 95.94 98 PRO A N 1
ATOM 778 C CA . PRO A 1 98 ? -28.774 -18.025 27.663 1.00 95.94 98 PRO A CA 1
ATOM 779 C C . PRO A 1 98 ? -27.743 -18.156 26.533 1.00 95.94 98 PRO A C 1
ATOM 781 O O . PRO A 1 98 ? -26.649 -17.606 26.615 1.00 95.94 98 PRO A O 1
ATOM 784 N N . THR A 1 99 ? -28.065 -18.892 25.468 1.00 95.06 99 THR A N 1
ATOM 785 C CA . THR A 1 99 ? -27.147 -19.055 24.327 1.00 95.06 99 THR A CA 1
ATOM 786 C C . THR A 1 99 ? -27.879 -19.435 23.033 1.00 95.06 99 THR A C 1
ATOM 788 O O . THR A 1 99 ? -28.738 -20.318 23.090 1.00 95.06 99 THR A O 1
ATOM 791 N N . PRO A 1 100 ? -27.573 -18.818 21.873 1.00 96.25 100 PRO A N 1
ATOM 792 C CA . PRO A 1 100 ? -26.677 -17.674 21.680 1.00 96.25 100 PRO A CA 1
ATOM 793 C C . PRO A 1 100 ? -27.307 -16.354 22.158 1.00 96.25 100 PRO A C 1
ATOM 795 O O . PRO A 1 100 ? -28.528 -16.253 22.293 1.00 96.25 100 PRO A O 1
ATOM 798 N N . ILE A 1 101 ? -26.464 -15.357 22.435 1.00 97.25 101 ILE A N 1
ATOM 799 C CA . ILE A 1 101 ? -26.869 -14.023 22.904 1.00 97.25 101 ILE A CA 1
ATOM 800 C C . ILE A 1 101 ? -26.517 -12.975 21.851 1.00 97.25 101 ILE A C 1
ATOM 802 O O . ILE A 1 101 ? -25.459 -13.047 21.231 1.00 97.25 101 ILE A O 1
ATOM 806 N N . PHE A 1 102 ? -27.390 -11.981 21.707 1.00 98.00 102 PHE A N 1
ATOM 807 C CA . PHE A 1 102 ? -27.108 -10.724 21.026 1.00 98.00 102 PHE A CA 1
ATOM 808 C C . PHE A 1 102 ? -27.306 -9.570 22.015 1.00 98.00 102 PHE A C 1
ATOM 810 O O . PHE A 1 102 ? -28.422 -9.336 22.475 1.00 98.00 102 PHE A O 1
ATOM 817 N N . ASP A 1 103 ? -26.246 -8.831 22.342 1.00 98.00 103 ASP A N 1
ATOM 818 C CA . ASP A 1 103 ? -26.340 -7.650 23.206 1.00 98.00 103 ASP A CA 1
ATOM 819 C C . ASP A 1 103 ? -26.392 -6.362 22.371 1.00 98.00 103 ASP A C 1
ATOM 821 O O . ASP A 1 103 ? -25.409 -5.948 21.748 1.00 98.00 103 ASP A O 1
ATOM 825 N N . THR A 1 104 ? -27.547 -5.695 22.382 1.00 97.94 104 THR A N 1
ATOM 826 C CA . THR A 1 104 ? -27.772 -4.461 21.616 1.00 97.94 104 THR A CA 1
ATOM 827 C C . THR A 1 104 ? -26.935 -3.276 22.099 1.00 97.94 104 THR A C 1
ATOM 829 O O . THR A 1 104 ? -26.663 -2.383 21.299 1.00 97.94 104 THR A O 1
ATOM 832 N N . GLN A 1 105 ? -26.462 -3.250 23.352 1.00 97.31 105 GLN A N 1
ATOM 833 C CA . GLN A 1 105 ? -25.521 -2.219 23.807 1.00 97.31 105 GLN A CA 1
ATOM 834 C C . GLN A 1 105 ? -24.175 -2.383 23.099 1.00 97.31 105 GLN A C 1
ATOM 836 O O . GLN A 1 105 ? -23.621 -1.413 22.580 1.00 97.31 105 GLN A O 1
ATOM 841 N N . VAL A 1 106 ? -23.665 -3.616 23.047 1.00 97.00 106 VAL A N 1
ATOM 842 C CA . VAL A 1 106 ? -22.397 -3.933 22.378 1.00 97.00 106 VAL A CA 1
ATOM 843 C C . VAL A 1 106 ? -22.511 -3.678 20.876 1.00 97.00 106 VAL A C 1
ATOM 845 O O . VAL A 1 106 ? -21.649 -3.012 20.305 1.00 97.00 106 VAL A O 1
ATOM 848 N N . ALA A 1 107 ? -23.605 -4.121 20.250 1.00 97.62 107 ALA A N 1
ATOM 849 C CA . ALA A 1 107 ? -23.866 -3.867 18.835 1.00 97.62 107 ALA A CA 1
ATOM 850 C C . ALA A 1 107 ? -23.934 -2.361 18.523 1.00 97.62 107 ALA A C 1
ATOM 852 O O . ALA A 1 107 ? -23.275 -1.893 17.596 1.00 97.62 107 ALA A O 1
ATOM 853 N N . ALA A 1 108 ? -24.652 -1.570 19.330 1.00 97.31 108 ALA A N 1
ATOM 854 C CA . ALA A 1 108 ? -24.714 -0.118 19.157 1.00 97.31 108 ALA A CA 1
ATOM 855 C C . ALA A 1 108 ? -23.325 0.534 19.259 1.00 97.31 108 ALA A C 1
ATOM 857 O O . ALA A 1 108 ? -22.994 1.406 18.459 1.00 97.31 108 ALA A O 1
ATOM 858 N N . MET A 1 109 ? -22.483 0.081 20.192 1.00 97.19 109 MET A N 1
ATOM 859 C CA . MET A 1 109 ? -21.114 0.581 20.369 1.00 97.19 109 MET A CA 1
ATOM 860 C C . MET A 1 109 ? -20.153 0.210 19.226 1.00 97.19 109 MET A C 1
ATOM 862 O O . MET A 1 109 ? -19.131 0.876 19.067 1.00 97.19 109 MET A O 1
ATOM 866 N N . PHE A 1 110 ? -20.466 -0.815 18.428 1.00 97.19 110 PHE A N 1
ATOM 867 C CA . PHE A 1 110 ? -19.784 -1.091 17.158 1.00 97.19 110 PHE A CA 1
ATOM 868 C C . PHE A 1 110 ? -20.332 -0.261 15.991 1.00 97.19 110 PHE A C 1
ATOM 870 O O . PHE A 1 110 ? -19.619 -0.072 15.008 1.00 97.19 110 PHE A O 1
ATOM 877 N N . CYS A 1 111 ? -21.578 0.207 16.069 1.00 95.12 111 CYS A N 1
ATOM 878 C CA . CYS A 1 111 ? -22.255 0.942 14.997 1.00 95.12 111 CYS A CA 1
ATOM 879 C C . CYS A 1 111 ? -22.144 2.470 15.128 1.00 95.12 111 CYS A C 1
ATOM 881 O O . CYS A 1 111 ? -22.414 3.185 14.160 1.00 95.12 111 CYS A O 1
ATOM 883 N N . HIS A 1 112 ? -21.801 2.984 16.309 1.00 93.69 112 HIS A N 1
ATOM 884 C CA . HIS A 1 112 ? -21.649 4.411 16.564 1.00 93.69 112 HIS A CA 1
ATOM 885 C C . HIS A 1 112 ? -20.614 4.684 17.659 1.00 93.69 112 HIS A C 1
ATOM 887 O O . HIS A 1 112 ? -20.410 3.877 18.568 1.00 93.69 112 HIS A O 1
ATOM 893 N N . TYR A 1 113 ? -19.980 5.858 17.594 1.00 92.25 113 TYR A N 1
ATOM 894 C CA . TYR A 1 113 ? -19.051 6.304 18.625 1.00 92.25 113 TYR A CA 1
ATOM 895 C C . TYR A 1 113 ? -19.808 6.860 19.840 1.00 92.25 113 TYR A C 1
ATOM 897 O O . TYR A 1 113 ? -20.477 7.890 19.758 1.00 92.25 113 TYR A O 1
ATOM 905 N N . TYR A 1 114 ? -19.624 6.226 20.996 1.00 90.31 114 TYR A N 1
ATOM 906 C CA . TYR A 1 114 ? -20.021 6.754 22.297 1.00 90.31 114 TYR A CA 1
ATOM 907 C C . TYR A 1 114 ? -18.803 6.896 23.213 1.00 90.31 114 TYR A C 1
ATOM 909 O O . TYR A 1 114 ? -17.909 6.045 23.240 1.00 90.31 114 TYR A O 1
ATOM 917 N N . HIS A 1 115 ? -18.791 7.967 24.011 1.00 82.38 115 HIS A N 1
ATOM 918 C CA . HIS A 1 115 ? -17.747 8.191 25.015 1.00 82.38 115 HIS A CA 1
ATOM 919 C C . HIS A 1 115 ? -17.760 7.129 26.126 1.00 82.38 115 HIS A C 1
ATOM 921 O O . HIS A 1 115 ? -16.704 6.699 26.589 1.00 82.38 115 HIS A O 1
ATOM 927 N N . ASP A 1 116 ? -18.953 6.686 26.522 1.00 88.00 116 ASP A N 1
ATOM 928 C CA . ASP A 1 116 ? -19.186 5.689 27.566 1.00 88.00 116 ASP A CA 1
ATOM 929 C C . ASP A 1 116 ? -20.192 4.632 27.093 1.00 88.00 116 ASP A C 1
ATOM 931 O O . ASP A 1 116 ? -20.748 4.731 25.997 1.00 88.00 116 ASP A O 1
ATOM 935 N N . PHE A 1 117 ? -20.430 3.614 27.926 1.00 89.88 117 PHE A N 1
ATOM 936 C CA . PHE A 1 117 ? -21.515 2.660 27.704 1.00 89.88 117 PHE A CA 1
ATOM 937 C C . PHE A 1 117 ? -22.845 3.399 27.532 1.00 89.88 117 PHE A C 1
ATOM 939 O O . PHE A 1 117 ? -23.203 4.278 28.324 1.00 89.88 117 PHE A O 1
ATOM 946 N N . ILE A 1 118 ? -23.568 3.045 26.474 1.00 93.19 118 ILE A N 1
ATOM 947 C CA . ILE A 1 118 ? -24.824 3.689 26.108 1.00 93.19 118 ILE A CA 1
ATOM 948 C C . ILE A 1 118 ? -26.001 2.950 26.754 1.00 93.19 118 ILE A C 1
ATOM 950 O O . ILE A 1 118 ? -26.025 1.724 26.800 1.00 93.19 118 ILE A O 1
ATOM 954 N N . GLY A 1 119 ? -26.959 3.696 27.304 1.00 92.06 119 GLY A N 1
ATOM 955 C CA . GLY A 1 119 ? -28.154 3.122 27.929 1.00 92.06 119 GLY A CA 1
ATOM 956 C C . GLY A 1 119 ? -29.291 2.904 26.931 1.00 92.06 119 GLY A C 1
ATOM 957 O O . GLY A 1 119 ? -29.395 3.646 25.954 1.00 92.06 119 GLY A O 1
ATOM 958 N N . TYR A 1 120 ? -30.171 1.951 27.238 1.00 93.25 120 TYR A N 1
ATOM 959 C CA . TYR A 1 120 ? -31.238 1.470 26.356 1.00 93.25 120 TYR A CA 1
ATOM 960 C C . TYR A 1 120 ? -32.074 2.579 25.709 1.00 93.25 120 TYR A C 1
ATOM 962 O O . TYR A 1 120 ? -32.106 2.689 24.486 1.00 93.25 120 TYR A O 1
ATOM 970 N N . SER A 1 121 ? -32.658 3.471 26.517 1.00 91.00 121 SER A N 1
ATOM 971 C CA . SER A 1 121 ? -33.536 4.534 26.013 1.00 91.00 121 SER A CA 1
ATOM 972 C C . SER A 1 121 ? -32.860 5.464 25.008 1.00 91.00 121 SER A C 1
ATOM 974 O O . SER A 1 121 ? -33.494 5.880 24.048 1.00 91.00 121 SER A O 1
ATOM 976 N N . LYS A 1 122 ? -31.561 5.744 25.181 1.00 92.50 122 LYS A N 1
ATOM 977 C CA . LYS A 1 122 ? -30.797 6.569 24.234 1.00 92.50 122 LYS A CA 1
ATOM 978 C C . LYS A 1 122 ? -30.554 5.845 22.913 1.00 92.50 122 LYS A C 1
ATOM 980 O O . LYS A 1 122 ? -30.534 6.488 21.871 1.00 92.50 122 LYS A O 1
ATOM 985 N N . VAL A 1 123 ? -30.346 4.528 22.951 1.00 94.44 123 VAL A N 1
ATOM 986 C CA . VAL A 1 123 ? -30.182 3.725 21.732 1.00 94.44 123 VAL A CA 1
ATOM 987 C C . VAL A 1 123 ? -31.509 3.651 20.976 1.00 94.44 123 VAL A C 1
ATOM 989 O O . VAL A 1 123 ? -31.529 3.884 19.771 1.00 94.44 123 VAL A O 1
ATOM 992 N N . VAL A 1 124 ? -32.620 3.405 21.674 1.00 94.50 124 VAL A N 1
ATOM 993 C CA . VAL A 1 124 ? -33.962 3.397 21.069 1.00 94.50 124 VAL A CA 1
ATOM 994 C C . VAL A 1 124 ? -34.296 4.758 20.454 1.00 94.50 124 VAL A C 1
ATOM 996 O O . VAL A 1 124 ? -34.660 4.819 19.282 1.00 94.50 124 VAL A O 1
ATOM 999 N N . GLU A 1 125 ? -34.077 5.855 21.180 1.00 93.81 125 GLU A N 1
ATOM 1000 C CA . GLU A 1 125 ? -34.289 7.211 20.661 1.00 93.81 125 GLU A CA 1
ATOM 1001 C C . GLU A 1 125 ? -33.437 7.480 19.412 1.00 93.81 125 GLU A C 1
ATOM 1003 O O . GLU A 1 125 ? -33.944 7.976 18.409 1.00 93.81 125 GLU A O 1
ATOM 1008 N N . GLN A 1 126 ? -32.159 7.089 19.428 1.00 93.94 126 GLN A N 1
ATOM 1009 C CA . GLN A 1 126 ? -31.248 7.316 18.307 1.00 93.94 126 GLN A CA 1
ATOM 1010 C C . GLN A 1 126 ? -31.619 6.521 17.047 1.00 93.94 126 GLN A C 1
ATOM 1012 O O . GLN A 1 126 ? -31.486 7.046 15.942 1.00 93.94 126 GLN A O 1
ATOM 1017 N N . TYR A 1 127 ? -32.016 5.254 17.188 1.00 94.50 127 TYR A N 1
ATOM 1018 C CA . TYR A 1 127 ? -32.219 4.361 16.041 1.00 94.50 127 TYR A CA 1
ATOM 1019 C C . TYR A 1 127 ? -33.679 4.245 15.593 1.00 94.50 127 TYR A C 1
ATOM 1021 O O . TYR A 1 127 ? -33.916 3.960 14.423 1.00 94.50 127 TYR A O 1
ATOM 1029 N N . GLN A 1 128 ? -34.642 4.475 16.486 1.00 94.00 128 GLN A N 1
ATOM 1030 C CA . GLN A 1 128 ? -36.078 4.384 16.192 1.00 94.00 128 GLN A CA 1
ATOM 1031 C C . GLN A 1 128 ? -36.788 5.743 16.256 1.00 94.00 128 GLN A C 1
ATOM 1033 O O . GLN A 1 128 ? -37.930 5.847 15.818 1.00 94.00 128 GLN A O 1
ATOM 1038 N N . GLY A 1 129 ? -36.151 6.790 16.798 1.00 91.50 129 GLY A N 1
ATOM 1039 C CA . GLY A 1 129 ? -36.790 8.097 16.995 1.00 91.50 129 GLY A CA 1
ATOM 1040 C C . GLY A 1 129 ? -37.856 8.104 18.097 1.00 91.50 129 GLY A C 1
ATOM 1041 O O . GLY A 1 129 ? -38.626 9.057 18.197 1.00 91.50 129 GLY A O 1
ATOM 1042 N N . VAL A 1 130 ? -37.921 7.045 18.911 1.00 88.75 130 VAL A N 1
ATOM 1043 C CA . VAL A 1 130 ? -38.896 6.893 19.996 1.00 88.75 130 VAL A CA 1
ATOM 1044 C C . VAL A 1 130 ? -38.259 7.322 21.313 1.00 88.75 130 VAL A C 1
ATOM 1046 O O . VAL A 1 130 ? -37.304 6.708 21.786 1.00 88.75 130 VAL A O 1
ATOM 1049 N N . ALA A 1 131 ? -38.807 8.365 21.931 1.00 85.12 131 ALA A N 1
ATOM 1050 C CA . ALA A 1 131 ? -38.430 8.755 23.282 1.00 85.12 131 ALA A CA 1
ATOM 1051 C C . ALA A 1 131 ? -39.156 7.853 24.291 1.00 85.12 131 ALA A C 1
ATOM 1053 O O . ALA A 1 131 ? -40.350 8.018 24.530 1.00 85.12 131 ALA A O 1
ATOM 1054 N N . LEU A 1 132 ? -38.435 6.897 24.883 1.00 82.06 132 LEU A N 1
ATOM 1055 C CA . LEU A 1 132 ? -38.966 6.120 26.003 1.00 82.06 132 LEU A CA 1
ATOM 1056 C C . LEU A 1 132 ? -39.070 7.031 27.229 1.00 82.06 132 LEU A C 1
ATOM 1058 O O . LEU A 1 132 ? -38.058 7.546 27.722 1.00 82.06 132 LEU A O 1
ATOM 1062 N N . ASP A 1 133 ? -40.292 7.244 27.716 1.00 67.81 133 ASP A N 1
ATOM 1063 C CA . ASP A 1 133 ? -40.525 8.052 28.907 1.00 67.81 133 ASP A CA 1
ATOM 1064 C C . ASP A 1 133 ? -39.756 7.479 30.106 1.00 67.81 133 ASP A C 1
ATOM 1066 O O . ASP A 1 133 ? -39.712 6.270 30.345 1.00 67.81 133 ASP A O 1
ATOM 1070 N N . LYS A 1 134 ? -39.161 8.360 30.919 1.00 58.69 134 LYS A N 1
ATOM 1071 C CA . LYS A 1 134 ? -38.579 7.988 32.221 1.00 58.69 134 LYS A CA 1
ATOM 1072 C C . LYS A 1 134 ? -39.710 7.732 33.218 1.00 58.69 134 LYS A C 1
ATOM 1074 O O . LYS A 1 134 ? -39.907 8.505 34.157 1.00 58.69 134 LYS A O 1
ATOM 1079 N N . ILE A 1 135 ? -40.494 6.684 32.989 1.00 56.88 135 ILE A N 1
ATOM 1080 C CA . ILE A 1 135 ? -41.632 6.341 33.837 1.00 56.88 135 ILE A CA 1
ATOM 1081 C C . ILE A 1 135 ? -41.109 5.983 35.235 1.00 56.88 135 ILE A C 1
ATOM 1083 O O . ILE A 1 135 ? -40.069 5.342 35.403 1.00 56.88 135 ILE A O 1
ATOM 1087 N N . LYS A 1 136 ? -41.855 6.392 36.268 1.00 58.53 136 LYS A N 1
ATOM 1088 C CA . LYS A 1 136 ? -41.585 6.086 37.686 1.00 58.53 136 LYS A CA 1
ATOM 1089 C C . LYS A 1 136 ? -41.423 4.579 37.971 1.00 58.53 136 LYS A C 1
ATOM 1091 O O . LYS A 1 136 ? -40.844 4.227 38.996 1.00 58.53 136 LYS A O 1
ATOM 1096 N N . ALA A 1 137 ? -41.900 3.713 37.072 1.00 63.53 137 ALA A N 1
ATOM 1097 C CA . ALA A 1 137 ? -41.895 2.257 37.183 1.00 63.53 137 ALA A CA 1
ATOM 1098 C C . ALA A 1 137 ? -40.487 1.634 37.250 1.00 63.53 137 ALA A C 1
ATOM 1100 O O . ALA A 1 137 ? -40.315 0.646 37.957 1.00 63.53 137 ALA A O 1
ATOM 1101 N N . LYS A 1 138 ? -39.459 2.249 36.643 1.00 69.62 138 LYS A N 1
ATOM 1102 C CA . LYS A 1 138 ? -38.076 1.724 36.670 1.00 69.62 138 LYS A CA 1
ATOM 1103 C C . LYS A 1 138 ? -37.503 1.535 38.085 1.00 69.62 138 LYS A C 1
ATOM 1105 O O . LYS A 1 138 ? -36.692 0.649 38.318 1.00 69.62 138 LYS A O 1
ATOM 1110 N N . ASN A 1 139 ? -37.911 2.381 39.033 1.00 76.31 139 ASN A N 1
ATOM 1111 C CA . ASN A 1 139 ? -37.479 2.308 40.436 1.00 76.31 139 ASN A CA 1
ATOM 1112 C C . ASN A 1 139 ? -38.590 1.763 41.354 1.00 76.31 139 ASN A C 1
ATOM 1114 O O . ASN A 1 139 ? -38.610 2.065 42.549 1.00 76.31 139 ASN A O 1
ATOM 1118 N N . SER A 1 140 ? -39.559 1.036 40.792 1.00 82.12 140 SER A N 1
ATOM 1119 C CA . SER A 1 140 ? -40.655 0.441 41.554 1.00 82.12 140 SER A CA 1
ATOM 1120 C C . SER A 1 140 ? -40.210 -0.818 42.306 1.00 82.12 140 SER A C 1
ATOM 1122 O O . SER A 1 140 ? -39.183 -1.425 42.005 1.00 82.12 140 SER A O 1
ATOM 1124 N N . ASP A 1 141 ? -40.976 -1.207 43.326 1.00 88.50 141 ASP A N 1
ATOM 1125 C CA . ASP A 1 141 ? -40.754 -2.477 44.017 1.00 88.50 141 ASP A CA 1
ATOM 1126 C C . ASP A 1 141 ? -41.316 -3.634 43.178 1.00 88.50 141 ASP A C 1
ATOM 1128 O O . ASP A 1 141 ? -42.507 -3.950 43.238 1.00 88.50 141 ASP A O 1
ATOM 1132 N N . TRP A 1 142 ? -40.442 -4.269 42.399 1.00 92.19 142 TRP A N 1
ATOM 1133 C CA . TRP A 1 142 ? -40.767 -5.409 41.540 1.00 92.19 142 TRP A CA 1
ATOM 1134 C C . TRP A 1 142 ? -41.106 -6.697 42.297 1.00 92.19 142 TRP A C 1
ATOM 1136 O O . TRP A 1 142 ? -41.566 -7.654 41.675 1.00 92.19 142 TRP A O 1
ATOM 1146 N N . LEU A 1 143 ? -40.944 -6.739 43.627 1.00 92.00 143 LEU A N 1
ATOM 1147 C CA . LEU A 1 143 ? -41.390 -7.863 44.459 1.00 92.00 143 LEU A CA 1
ATOM 1148 C C . LEU A 1 143 ? -42.846 -7.716 44.912 1.00 92.00 143 LEU A C 1
ATOM 1150 O O . LEU A 1 143 ? -43.451 -8.691 45.363 1.00 92.00 143 LEU A O 1
ATOM 1154 N N . LYS A 1 144 ? -43.419 -6.513 44.810 1.00 91.56 144 LYS A N 1
ATOM 1155 C CA . LYS A 1 144 ? -44.797 -6.251 45.221 1.00 91.56 144 LYS A CA 1
ATOM 1156 C C . LYS A 1 144 ? -45.782 -6.930 44.265 1.00 91.56 144 LYS A C 1
ATOM 1158 O O . LYS A 1 144 ? -45.602 -6.910 43.047 1.00 91.56 144 LYS A O 1
ATOM 1163 N N . ARG A 1 145 ? -46.842 -7.526 44.820 1.00 92.62 145 ARG A N 1
ATOM 1164 C CA . ARG A 1 145 ? -47.956 -8.119 44.064 1.00 92.62 145 ARG A CA 1
ATOM 1165 C C . ARG A 1 145 ? -49.312 -7.615 44.583 1.00 92.62 145 ARG A C 1
ATOM 1167 O O . ARG A 1 145 ? -49.427 -7.405 45.794 1.00 92.62 145 ARG A O 1
ATOM 1174 N N . PRO A 1 146 ? -50.326 -7.440 43.707 1.00 92.38 146 PRO A N 1
ATOM 1175 C CA . PRO A 1 146 ? -50.254 -7.554 42.241 1.00 92.38 146 PRO A CA 1
ATOM 1176 C C . PRO A 1 146 ? -49.398 -6.439 41.612 1.00 92.38 146 PRO A C 1
ATOM 1178 O O . PRO A 1 146 ? -49.166 -5.408 42.246 1.00 92.38 146 PRO A O 1
ATOM 1181 N N . LEU A 1 147 ? -48.899 -6.672 40.394 1.00 91.94 147 LEU A N 1
ATOM 1182 C CA . LEU A 1 147 ? -48.203 -5.650 39.602 1.00 91.94 147 LEU A CA 1
ATOM 1183 C C . LEU A 1 147 ? -49.198 -4.571 39.153 1.00 91.94 147 LEU A C 1
ATOM 1185 O O . LEU A 1 147 ? -50.352 -4.888 38.862 1.00 91.94 147 LEU A O 1
ATOM 1189 N N . SER A 1 148 ? -48.770 -3.309 39.100 1.00 91.38 148 SER A N 1
ATOM 1190 C CA . SER A 1 148 ? -49.596 -2.226 38.546 1.00 91.38 148 SER A CA 1
ATOM 1191 C C . SER A 1 148 ? -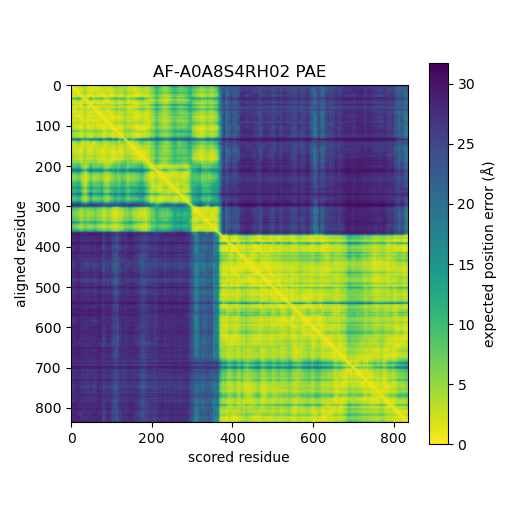49.607 -2.248 37.014 1.00 91.38 148 SER A C 1
ATOM 1193 O O . SER A 1 148 ? -48.668 -2.751 36.400 1.00 91.38 148 SER A O 1
ATOM 1195 N N . GLU A 1 149 ? -50.619 -1.639 36.390 1.00 89.81 149 GLU A N 1
ATOM 1196 C CA . GLU A 1 149 ? -50.677 -1.480 34.924 1.00 89.81 149 GLU A CA 1
ATOM 1197 C C . GLU A 1 149 ? -49.411 -0.793 34.388 1.00 89.81 149 GLU A C 1
ATOM 1199 O O . GLU A 1 149 ? -48.741 -1.356 33.531 1.00 89.81 149 GLU A O 1
ATOM 1204 N N . ASP A 1 150 ? -48.965 0.300 35.022 1.00 88.69 150 ASP A N 1
ATOM 1205 C CA . ASP A 1 150 ? -47.708 0.983 34.669 1.00 88.69 150 ASP A CA 1
ATOM 1206 C C . ASP A 1 150 ? -46.466 0.066 34.690 1.00 88.69 150 ASP A C 1
ATOM 1208 O O . ASP A 1 150 ? -45.527 0.278 33.925 1.00 88.69 150 ASP A O 1
ATOM 1212 N N . GLN A 1 151 ? -46.421 -0.934 35.584 1.00 91.25 151 GLN A N 1
ATOM 1213 C CA . GLN A 1 151 ? -45.302 -1.884 35.668 1.00 91.25 151 GLN A CA 1
ATOM 1214 C C . GLN A 1 151 ? -45.356 -2.892 34.519 1.00 91.25 151 GLN A C 1
ATOM 1216 O O . GLN A 1 151 ? -44.318 -3.245 33.965 1.00 91.25 151 GLN A O 1
ATOM 1221 N N . LEU A 1 152 ? -46.559 -3.355 34.168 1.00 92.31 152 LEU A N 1
ATOM 1222 C CA . LEU A 1 152 ? -46.771 -4.278 33.058 1.00 92.31 152 LEU A CA 1
ATOM 1223 C C . LEU A 1 152 ? -46.488 -3.597 31.716 1.00 92.31 152 LEU A C 1
ATOM 1225 O O . LEU A 1 152 ? -45.776 -4.171 30.897 1.00 92.31 152 LEU A O 1
ATOM 1229 N N . ASP A 1 153 ? -46.979 -2.374 31.520 1.00 90.19 153 ASP A N 1
ATOM 1230 C CA . ASP A 1 153 ? -46.749 -1.598 30.300 1.00 90.19 153 ASP A CA 1
ATOM 1231 C C . ASP A 1 153 ? -45.266 -1.276 30.119 1.00 90.19 153 ASP A C 1
ATOM 1233 O O . ASP A 1 153 ? -44.724 -1.453 29.028 1.00 90.19 153 ASP A O 1
ATOM 1237 N N . TYR A 1 154 ? -44.582 -0.868 31.194 1.00 90.31 154 TYR A N 1
ATOM 1238 C CA . TYR A 1 154 ? -43.134 -0.663 31.179 1.00 90.31 154 TYR A CA 1
ATOM 1239 C C . TYR A 1 154 ? -42.396 -1.943 30.748 1.00 90.31 154 TYR A C 1
ATOM 1241 O O . TYR A 1 154 ? -41.658 -1.933 29.765 1.00 90.31 154 TYR A O 1
ATOM 1249 N N . ALA A 1 155 ? -42.674 -3.062 31.422 1.00 92.06 155 ALA A N 1
ATOM 1250 C CA . ALA A 1 155 ? -42.020 -4.342 31.173 1.00 92.06 155 ALA A CA 1
ATOM 1251 C C . ALA A 1 155 ? -42.260 -4.873 29.743 1.00 92.06 155 ALA A C 1
ATOM 1253 O O . ALA A 1 155 ? -41.352 -5.416 29.117 1.00 92.06 155 ALA A O 1
ATOM 1254 N N . VAL A 1 156 ? -43.472 -4.729 29.196 1.00 91.81 156 VAL A N 1
ATOM 1255 C CA . VAL A 1 156 ? -43.756 -5.148 27.813 1.00 91.81 156 VAL A CA 1
ATOM 1256 C C . VAL A 1 156 ? -43.044 -4.249 26.797 1.00 91.81 156 VAL A C 1
ATOM 1258 O O . VAL A 1 156 ? -42.501 -4.763 25.816 1.00 91.81 156 VAL A O 1
ATOM 1261 N N . ASN A 1 157 ? -43.039 -2.930 27.005 1.00 90.00 157 ASN A N 1
ATOM 1262 C CA . ASN A 1 157 ? -42.437 -1.992 26.056 1.00 90.00 157 ASN A CA 1
ATOM 1263 C C . ASN A 1 157 ? -40.923 -2.195 25.913 1.00 90.00 157 ASN A C 1
ATOM 1265 O O . ASN A 1 157 ? -40.408 -2.092 24.795 1.00 90.00 157 ASN A O 1
ATOM 1269 N N . ASP A 1 158 ? -40.226 -2.559 26.996 1.00 90.75 158 ASP A N 1
ATOM 1270 C CA . ASP A 1 158 ? -38.783 -2.807 26.955 1.00 90.75 158 ASP A CA 1
ATOM 1271 C C . ASP A 1 158 ? -38.421 -3.949 25.987 1.00 90.75 158 ASP A C 1
ATOM 1273 O O . ASP A 1 158 ? -37.456 -3.812 25.239 1.00 90.75 158 ASP A O 1
ATOM 1277 N N . VAL A 1 159 ? -39.237 -5.002 25.851 1.00 95.19 159 VAL A N 1
ATOM 1278 C CA . VAL A 1 159 ? -38.966 -6.089 24.883 1.00 95.19 159 VAL A CA 1
ATOM 1279 C C . VAL A 1 159 ? -39.517 -5.850 23.475 1.00 95.19 159 VAL A C 1
ATOM 1281 O O . VAL A 1 159 ? -38.977 -6.405 22.517 1.00 95.19 159 VAL A O 1
ATOM 1284 N N . ILE A 1 160 ? -40.559 -5.028 23.306 1.00 94.00 160 ILE A N 1
ATOM 1285 C CA . ILE A 1 160 ? -41.088 -4.681 21.972 1.00 94.00 160 ILE A CA 1
ATOM 1286 C C . ILE A 1 160 ? -40.058 -3.858 21.200 1.00 94.00 160 ILE A C 1
ATOM 1288 O O . ILE A 1 160 ? -39.628 -4.255 20.118 1.00 94.00 160 ILE A O 1
ATOM 1292 N N . HIS A 1 161 ? -39.597 -2.751 21.784 1.00 94.38 161 HIS A N 1
ATOM 1293 C CA . HIS A 1 161 ? -38.615 -1.887 21.129 1.00 94.38 161 HIS A CA 1
ATOM 1294 C C . HIS A 1 161 ? -37.267 -2.591 20.937 1.00 94.38 161 HIS A C 1
ATOM 1296 O O . HIS A 1 161 ? -36.575 -2.341 19.947 1.00 94.38 161 HIS A O 1
ATOM 1302 N N . LEU A 1 162 ? -36.910 -3.516 21.831 1.00 96.44 162 LEU A N 1
ATOM 1303 C CA . LEU A 1 162 ? -35.681 -4.296 21.737 1.00 96.44 162 LEU A CA 1
ATOM 1304 C C . LEU A 1 162 ? -35.703 -5.263 20.545 1.00 96.44 162 LEU A C 1
ATOM 1306 O O . LEU A 1 162 ? -34.680 -5.426 19.874 1.00 96.44 162 LEU A O 1
ATOM 1310 N N . TYR A 1 163 ? -36.864 -5.857 20.250 1.00 96.50 163 TYR A N 1
ATOM 1311 C CA . TYR A 1 163 ? -37.055 -6.735 19.093 1.00 96.50 163 TYR A CA 1
ATOM 1312 C C . TYR A 1 163 ? -36.796 -5.997 17.769 1.00 96.50 163 TYR A C 1
ATOM 1314 O O . TYR A 1 163 ? -36.081 -6.501 16.898 1.00 96.50 163 TYR A O 1
ATOM 1322 N N . ASP A 1 164 ? -37.310 -4.775 17.635 1.00 95.00 164 ASP A N 1
ATOM 1323 C CA . ASP A 1 164 ? -37.093 -3.944 16.444 1.00 95.00 164 ASP A CA 1
ATOM 1324 C C . ASP A 1 164 ? -35.655 -3.414 16.368 1.00 95.00 164 ASP A C 1
ATOM 1326 O O . ASP A 1 164 ? -35.039 -3.376 15.299 1.00 95.00 164 ASP A O 1
ATOM 1330 N N . LEU A 1 165 ? -35.075 -3.046 17.515 1.00 96.69 165 LEU A N 1
ATOM 1331 C CA . LEU A 1 165 ? -33.712 -2.524 17.592 1.00 96.69 165 LEU A CA 1
ATOM 1332 C C . LEU A 1 165 ? -32.674 -3.548 17.118 1.00 96.69 165 LEU A C 1
ATOM 1334 O O . LEU A 1 165 ? -31.715 -3.174 16.439 1.00 96.69 165 LEU A O 1
ATOM 1338 N N . HIS A 1 166 ? -32.869 -4.828 17.442 1.00 97.62 166 HIS A N 1
ATOM 1339 C CA . HIS A 1 166 ? -32.007 -5.914 16.974 1.00 97.62 166 HIS A CA 1
ATOM 1340 C C . HIS A 1 166 ? -31.848 -5.914 15.453 1.00 97.62 166 HIS A C 1
ATOM 1342 O O . HIS A 1 166 ? -30.724 -5.951 14.956 1.00 97.62 166 HIS A O 1
ATOM 1348 N N . GLN A 1 167 ? -32.957 -5.814 14.718 1.00 95.50 167 GLN A N 1
ATOM 1349 C CA . GLN A 1 167 ? -32.949 -5.864 13.256 1.00 95.50 167 GLN A CA 1
ATOM 1350 C C . GLN A 1 167 ? -32.151 -4.693 12.665 1.00 95.50 167 GLN A C 1
ATOM 1352 O O . GLN A 1 167 ? -31.317 -4.883 11.781 1.00 95.50 167 GLN A O 1
ATOM 1357 N N . ILE A 1 168 ? -32.342 -3.486 13.211 1.00 97.00 168 ILE A N 1
ATOM 1358 C CA . ILE A 1 168 ? -31.620 -2.281 12.780 1.00 97.00 168 ILE A CA 1
ATOM 1359 C C . ILE A 1 168 ? -30.113 -2.428 13.027 1.00 97.00 168 ILE A C 1
ATOM 1361 O O . ILE A 1 168 ? -29.301 -2.112 12.156 1.00 97.00 168 ILE A O 1
ATOM 1365 N N . LEU A 1 169 ? -29.725 -2.894 14.217 1.00 97.81 169 LEU A N 1
ATOM 1366 C CA . LEU A 1 169 ? -28.317 -3.030 14.585 1.00 97.81 169 LEU A CA 1
ATOM 1367 C C . LEU A 1 169 ? -27.627 -4.174 13.836 1.00 97.81 169 LEU A C 1
ATOM 1369 O O . LEU A 1 169 ? -26.469 -4.012 13.459 1.00 97.81 169 LEU A O 1
ATOM 1373 N N . CYS A 1 170 ? -28.325 -5.281 13.573 1.00 97.19 170 CYS A N 1
ATOM 1374 C CA . CYS A 1 170 ? -27.811 -6.390 12.771 1.00 97.19 170 CYS A CA 1
ATOM 1375 C C . CYS A 1 170 ? -27.446 -5.919 11.356 1.00 97.19 170 CYS A C 1
ATOM 1377 O O . CYS A 1 170 ? -26.296 -6.070 10.944 1.00 97.19 170 CYS A O 1
ATOM 1379 N N . ASN A 1 171 ? -28.368 -5.229 10.674 1.00 96.69 171 ASN A N 1
ATOM 1380 C CA . ASN A 1 171 ? -28.114 -4.668 9.343 1.00 96.69 171 ASN A CA 1
ATOM 1381 C C . ASN A 1 171 ? -26.917 -3.706 9.353 1.00 96.69 171 ASN A C 1
ATOM 1383 O O . ASN A 1 171 ? -26.060 -3.759 8.478 1.00 96.69 171 ASN A O 1
ATOM 1387 N N . LYS A 1 172 ? -26.795 -2.860 10.383 1.00 96.00 172 LYS A N 1
ATOM 1388 C CA . LYS A 1 172 ? -25.661 -1.931 10.501 1.00 96.00 172 LYS A CA 1
ATOM 1389 C C . LYS A 1 172 ? -24.328 -2.618 10.770 1.00 96.00 172 LYS A C 1
ATOM 1391 O O . LYS A 1 172 ? -23.295 -2.130 10.313 1.00 96.00 172 LYS A O 1
ATOM 1396 N N . LEU A 1 173 ? -24.313 -3.713 11.524 1.00 96.94 173 LEU A N 1
ATOM 1397 C CA . LEU A 1 173 ? -23.099 -4.504 11.721 1.00 96.94 173 LEU A CA 1
ATOM 1398 C C . LEU A 1 173 ? -22.646 -5.147 10.407 1.00 96.94 173 LEU A C 1
ATOM 1400 O O . LEU A 1 173 ? -21.444 -5.170 10.137 1.00 96.94 173 LEU A O 1
ATOM 1404 N N . GLU A 1 174 ? -23.585 -5.621 9.587 1.00 94.06 174 GLU A N 1
ATOM 1405 C CA . GLU A 1 174 ? -23.308 -6.174 8.257 1.00 94.06 174 GLU A CA 1
ATOM 1406 C C . GLU A 1 174 ? -22.814 -5.101 7.280 1.00 94.06 174 GLU A C 1
ATOM 1408 O O . GLU A 1 174 ? -21.746 -5.266 6.697 1.00 94.06 174 GLU A O 1
ATOM 1413 N N . GLU A 1 175 ? -23.505 -3.959 7.177 1.00 92.44 175 GLU A N 1
ATOM 1414 C CA . GLU A 1 175 ? -23.102 -2.813 6.341 1.00 92.44 175 GLU A CA 1
ATOM 1415 C C . GLU A 1 175 ? -21.674 -2.335 6.647 1.00 92.44 175 GLU A C 1
ATOM 1417 O O . GLU A 1 175 ? -20.933 -1.936 5.749 1.00 92.44 175 GLU A O 1
ATOM 1422 N N . ASN A 1 176 ? -21.274 -2.389 7.921 1.00 88.44 176 ASN A N 1
ATOM 1423 C CA . ASN A 1 176 ? -19.947 -1.976 8.371 1.00 88.44 176 ASN A CA 1
ATOM 1424 C C . ASN A 1 176 ? -18.902 -3.107 8.359 1.00 88.44 176 ASN A C 1
ATOM 1426 O O . ASN A 1 176 ? -17.771 -2.867 8.786 1.00 88.44 176 ASN A O 1
ATOM 1430 N N . ASN A 1 177 ? -19.250 -4.322 7.914 1.00 92.75 177 ASN A N 1
ATOM 1431 C CA . ASN A 1 177 ? -18.404 -5.523 7.966 1.00 92.75 177 ASN A CA 1
ATOM 1432 C C . ASN A 1 177 ? -17.851 -5.837 9.375 1.00 92.75 177 ASN A C 1
ATOM 1434 O O . ASN A 1 177 ? -16.703 -6.247 9.534 1.00 92.75 177 ASN A O 1
ATOM 1438 N N . ARG A 1 178 ? -18.664 -5.636 10.422 1.00 95.12 178 ARG A N 1
ATOM 1439 C CA . ARG A 1 178 ? -18.280 -5.802 11.843 1.00 95.12 178 ARG A CA 1
ATOM 1440 C C . ARG A 1 178 ? -18.935 -6.992 12.533 1.00 95.12 178 ARG A C 1
ATOM 1442 O O . ARG A 1 178 ? -18.697 -7.202 13.720 1.00 95.12 178 ARG A O 1
ATOM 1449 N N . MET A 1 179 ? -19.727 -7.787 11.814 1.00 95.56 179 MET A N 1
ATOM 1450 C CA . MET A 1 179 ? -20.418 -8.946 12.391 1.00 95.56 179 MET A CA 1
ATOM 1451 C C . MET A 1 179 ? -19.446 -9.932 13.060 1.00 95.56 179 MET A C 1
ATOM 1453 O O . MET A 1 179 ? -19.704 -10.369 14.177 1.00 95.56 179 MET A O 1
ATOM 1457 N N . GLY A 1 180 ? -18.292 -10.211 12.443 1.00 95.00 180 GLY A N 1
ATOM 1458 C CA . GLY A 1 180 ? -17.274 -11.084 13.044 1.00 95.00 180 GLY A CA 1
ATOM 1459 C C . GLY A 1 180 ? -16.701 -10.535 14.358 1.00 95.00 180 GLY A C 1
ATOM 1460 O O . GLY A 1 180 ? -16.543 -11.279 15.320 1.00 95.00 180 GLY A O 1
ATOM 1461 N N . TRP A 1 181 ? -16.463 -9.221 14.443 1.00 95.81 181 TRP A N 1
ATOM 1462 C CA . TRP A 1 181 ? -15.969 -8.573 15.669 1.00 95.81 181 TRP A CA 1
ATOM 1463 C C . TRP A 1 181 ? -17.015 -8.612 16.782 1.00 95.81 181 TRP A C 1
ATOM 1465 O O . TRP A 1 181 ? -16.697 -8.846 17.945 1.00 95.81 181 TRP A O 1
ATOM 1475 N N . PHE A 1 182 ? -18.281 -8.408 16.417 1.00 96.75 182 PHE A N 1
ATOM 1476 C CA . PHE A 1 182 ? -19.399 -8.517 17.342 1.00 96.75 182 PHE A CA 1
ATOM 1477 C C . PHE A 1 182 ? -19.560 -9.942 17.886 1.00 96.75 182 PHE A C 1
ATOM 1479 O O . PHE A 1 182 ? -19.732 -10.113 19.092 1.00 96.75 182 PHE A O 1
ATOM 1486 N N . GLN A 1 183 ? -19.463 -10.958 17.025 1.00 94.69 183 GLN A N 1
ATOM 1487 C CA . GLN A 1 183 ? -19.555 -12.364 17.427 1.00 94.69 183 GLN A CA 1
ATOM 1488 C C . GLN A 1 183 ? -18.474 -12.741 18.449 1.00 94.69 183 GLN A C 1
ATOM 1490 O O . GLN A 1 183 ? -18.804 -13.371 19.453 1.00 94.69 183 GLN A O 1
ATOM 1495 N N . GLU A 1 184 ? -17.235 -12.270 18.270 1.00 93.94 184 GLU A N 1
ATOM 1496 C CA . GLU A 1 184 ? -16.142 -12.481 19.234 1.00 93.94 184 GLU A CA 1
ATOM 1497 C C . GLU A 1 184 ? -16.492 -11.938 20.639 1.00 93.94 184 GLU A C 1
ATOM 1499 O O . GLU A 1 184 ? -16.236 -12.586 21.658 1.00 93.94 184 GLU A O 1
ATOM 1504 N N . GLU A 1 185 ? -17.156 -10.777 20.728 1.00 93.12 185 GLU A N 1
ATOM 1505 C CA . GLU A 1 185 ? -17.630 -10.256 22.019 1.00 93.12 185 GLU A CA 1
ATOM 1506 C C . GLU A 1 185 ? -18.729 -11.132 22.633 1.00 93.12 185 GLU A C 1
ATOM 1508 O O . GLU A 1 185 ? -18.746 -11.332 23.852 1.00 93.12 185 GLU A O 1
ATOM 1513 N N . MET A 1 186 ? -19.646 -11.655 21.810 1.00 94.31 186 MET A N 1
ATOM 1514 C CA . MET A 1 186 ? -20.767 -12.478 22.278 1.00 94.31 186 MET A CA 1
ATOM 1515 C C . MET A 1 186 ? -20.305 -13.849 22.779 1.00 94.31 186 MET A C 1
ATOM 1517 O O . MET A 1 186 ? -20.807 -14.323 23.800 1.00 94.31 186 MET A O 1
ATOM 1521 N N . GLU A 1 187 ? -19.303 -14.456 22.137 1.00 90.25 187 GLU A N 1
ATOM 1522 C CA . GLU A 1 187 ? -18.648 -15.679 22.629 1.00 90.25 187 GLU A CA 1
ATOM 1523 C C . GLU A 1 187 ? -18.087 -15.483 24.038 1.00 90.25 187 GLU A C 1
ATOM 1525 O O . GLU A 1 187 ? -18.193 -16.348 24.906 1.00 90.25 187 GLU A O 1
ATOM 1530 N N . SER A 1 188 ? -17.548 -14.294 24.297 1.00 86.12 188 SER A N 1
ATOM 1531 C CA . SER A 1 188 ? -17.033 -13.935 25.607 1.00 86.12 188 SER A CA 1
ATOM 1532 C C . SER A 1 188 ? -18.148 -13.762 26.650 1.00 86.12 188 SER A C 1
ATOM 1534 O O . SER A 1 188 ? -17.906 -13.977 27.836 1.00 86.12 188 SER A O 1
ATOM 1536 N N . ILE A 1 189 ? -19.349 -13.322 26.268 1.00 88.81 189 ILE A N 1
ATOM 1537 C CA . ILE A 1 189 ? -20.470 -13.082 27.198 1.00 88.81 189 ILE A CA 1
ATOM 1538 C C . ILE A 1 189 ? -21.056 -14.391 27.734 1.00 88.81 189 ILE A C 1
ATOM 1540 O O . ILE A 1 189 ? -21.489 -14.432 28.879 1.00 88.81 189 ILE A O 1
ATOM 1544 N N . VAL A 1 190 ? -21.037 -15.473 26.956 1.00 88.69 190 VAL A N 1
ATOM 1545 C CA . VAL A 1 190 ? -21.649 -16.746 27.374 1.00 88.69 190 VAL A CA 1
ATOM 1546 C C . VAL A 1 190 ? -20.818 -17.543 28.394 1.00 88.69 190 VAL A C 1
ATOM 1548 O O . VAL A 1 190 ? -21.281 -18.572 28.888 1.00 88.69 190 VAL A O 1
ATOM 1551 N N . ASP A 1 191 ? -19.611 -17.084 28.743 1.00 88.12 191 ASP A N 1
ATOM 1552 C CA . ASP A 1 191 ? -18.772 -17.715 29.766 1.00 88.12 191 ASP A CA 1
ATOM 1553 C C . ASP A 1 191 ? -19.352 -17.514 31.175 1.00 88.12 191 ASP A C 1
ATOM 1555 O O . ASP A 1 191 ? -19.339 -16.416 31.739 1.00 88.12 191 ASP A O 1
ATOM 1559 N N . VAL A 1 192 ? -19.813 -18.614 31.776 1.00 85.00 192 VAL A N 1
ATOM 1560 C CA . VAL A 1 192 ? -20.398 -18.629 33.122 1.00 85.00 192 VAL A CA 1
ATOM 1561 C C . VAL A 1 192 ? -19.440 -18.095 34.193 1.00 85.00 192 VAL A C 1
ATOM 1563 O O . VAL A 1 192 ? -19.891 -17.473 35.155 1.00 85.00 192 VAL A O 1
ATOM 1566 N N . ASN A 1 193 ? -18.123 -18.258 34.017 1.00 84.62 193 ASN A N 1
ATOM 1567 C CA . ASN A 1 193 ? -17.127 -17.823 35.000 1.00 84.62 193 ASN A CA 1
ATOM 1568 C C . ASN A 1 193 ? -17.093 -16.299 35.175 1.00 84.62 193 ASN A C 1
ATOM 1570 O O . ASN A 1 193 ? -16.624 -15.810 36.196 1.00 84.62 193 ASN A O 1
ATOM 1574 N N . LYS A 1 194 ? -17.641 -15.527 34.227 1.00 83.56 194 LYS A N 1
ATOM 1575 C CA . LYS A 1 194 ? -17.764 -14.066 34.361 1.00 83.56 194 LYS A CA 1
ATOM 1576 C C . LYS A 1 194 ? -18.821 -13.621 35.365 1.00 83.56 194 LYS A C 1
ATOM 1578 O O . LYS A 1 194 ? -18.770 -12.484 35.831 1.00 83.56 194 LYS A O 1
ATOM 1583 N N . TYR A 1 195 ? -19.766 -14.501 35.676 1.00 84.62 195 TYR A N 1
ATOM 1584 C CA . TYR A 1 195 ? -20.864 -14.251 36.611 1.00 84.62 195 TYR A CA 1
ATOM 1585 C C . TYR A 1 195 ? -20.632 -14.934 37.961 1.00 84.62 195 TYR A C 1
ATOM 1587 O O . TYR A 1 195 ? -21.290 -14.608 38.945 1.00 84.62 195 TYR A O 1
ATOM 1595 N N . LEU A 1 196 ? -19.684 -15.872 38.016 1.00 80.75 196 LEU A N 1
ATOM 1596 C CA . LEU A 1 196 ? -19.250 -16.525 39.241 1.00 80.75 196 LEU A CA 1
ATOM 1597 C C . LEU A 1 196 ? -18.063 -15.754 39.821 1.00 80.75 196 LEU A C 1
ATOM 1599 O O . LEU A 1 196 ? -16.957 -15.774 39.289 1.00 80.75 196 LEU A O 1
ATOM 1603 N N . HIS A 1 197 ? -18.286 -15.049 40.926 1.00 82.56 197 HIS A N 1
ATOM 1604 C CA . HIS A 1 197 ? -17.219 -14.323 41.603 1.00 82.56 197 HIS A CA 1
ATOM 1605 C C . HIS A 1 197 ? -16.341 -15.289 42.403 1.00 82.56 197 HIS A C 1
ATOM 1607 O O . HIS A 1 197 ? -16.790 -15.838 43.404 1.00 82.56 197 HIS A O 1
ATOM 1613 N N . ASN A 1 198 ? -15.083 -15.473 41.996 1.00 86.81 198 ASN A N 1
ATOM 1614 C CA . ASN A 1 198 ? -14.111 -16.226 42.787 1.00 86.81 198 ASN A CA 1
ATOM 1615 C C . ASN A 1 198 ? -13.766 -15.447 44.075 1.00 86.81 198 ASN A C 1
ATOM 1617 O O . ASN A 1 198 ? -13.269 -14.317 43.967 1.00 86.81 198 ASN A O 1
ATOM 1621 N N . PRO A 1 199 ? -13.983 -16.016 45.278 1.00 90.88 199 PRO A N 1
ATOM 1622 C CA . PRO A 1 199 ? -13.613 -15.368 46.535 1.00 90.88 199 PRO A CA 1
ATOM 1623 C C . PRO A 1 199 ? -12.154 -14.896 46.587 1.00 90.88 199 PRO A C 1
ATOM 1625 O O . PRO A 1 199 ? -11.895 -13.777 47.034 1.00 90.88 199 PRO A O 1
ATOM 1628 N N . LYS A 1 200 ? -11.217 -15.659 46.006 1.00 88.56 200 LYS A N 1
ATOM 1629 C CA . LYS A 1 200 ? -9.780 -15.318 45.955 1.00 88.56 200 LYS A CA 1
ATOM 1630 C C . LYS A 1 200 ? -9.464 -14.008 45.228 1.00 88.56 200 LYS A C 1
ATOM 1632 O O . LYS A 1 200 ? -8.406 -13.420 45.438 1.00 88.56 200 LYS A O 1
ATOM 1637 N N . ASP A 1 201 ? -10.367 -13.517 44.381 1.00 87.75 201 ASP A N 1
ATOM 1638 C CA . ASP A 1 201 ? -10.190 -12.273 43.624 1.00 87.75 201 ASP A CA 1
ATOM 1639 C C . ASP A 1 201 ? -10.865 -11.057 44.281 1.00 87.75 201 ASP A C 1
ATOM 1641 O O . ASP A 1 201 ? -10.734 -9.933 43.786 1.00 87.75 201 ASP A O 1
ATOM 1645 N N . ALA A 1 202 ? -11.584 -11.237 45.395 1.00 89.06 202 ALA A N 1
ATOM 1646 C CA . ALA A 1 202 ? -12.399 -10.184 46.006 1.00 89.06 202 ALA A CA 1
ATOM 1647 C C . ALA A 1 202 ? -11.590 -8.946 46.425 1.00 89.06 202 ALA A C 1
ATOM 1649 O O . ALA A 1 202 ? -12.060 -7.812 46.277 1.00 89.06 202 ALA A O 1
ATOM 1650 N N . TRP A 1 203 ? -10.351 -9.156 46.867 1.00 86.56 203 TRP A N 1
ATOM 1651 C CA . TRP A 1 203 ? -9.434 -8.103 47.304 1.00 86.56 203 TRP A CA 1
ATOM 1652 C C . TRP A 1 203 ? -9.067 -7.109 46.195 1.00 86.56 203 TRP A C 1
ATOM 1654 O O . TRP A 1 203 ? -8.814 -5.944 46.491 1.00 86.56 203 TRP A O 1
ATOM 1664 N N . LYS A 1 204 ? -9.116 -7.514 44.914 1.00 83.06 204 LYS A N 1
ATOM 1665 C CA . LYS A 1 204 ? -8.794 -6.646 43.761 1.00 83.06 204 LYS A CA 1
ATOM 1666 C C . LYS A 1 204 ? -9.730 -5.436 43.643 1.00 83.06 204 LYS A C 1
ATOM 1668 O O . LYS A 1 204 ? -9.427 -4.478 42.938 1.00 83.06 204 LYS A O 1
ATOM 1673 N N . ARG A 1 205 ? -10.885 -5.469 44.319 1.00 81.50 205 ARG A N 1
ATOM 1674 C CA . ARG A 1 205 ? -11.863 -4.368 44.369 1.00 81.50 205 ARG A CA 1
ATOM 1675 C C . ARG A 1 205 ? -11.530 -3.313 45.429 1.00 81.50 205 ARG A C 1
ATOM 1677 O O . ARG A 1 205 ? -12.124 -2.233 45.408 1.00 81.50 205 ARG A O 1
ATOM 1684 N N . ILE A 1 206 ? -10.633 -3.620 46.365 1.00 83.56 206 ILE A N 1
ATOM 1685 C CA . ILE A 1 206 ? -10.253 -2.738 47.469 1.00 83.56 206 ILE A CA 1
ATOM 1686 C C . ILE A 1 206 ? -9.093 -1.848 47.015 1.00 83.56 206 ILE A C 1
ATOM 1688 O O . ILE A 1 206 ? -8.061 -2.334 46.564 1.00 83.56 206 ILE A O 1
ATOM 1692 N N . LYS A 1 207 ? -9.256 -0.527 47.129 1.00 79.31 207 LYS A N 1
ATOM 1693 C CA . LYS A 1 207 ? -8.218 0.446 46.758 1.00 79.31 207 LYS A CA 1
ATOM 1694 C C . LYS A 1 207 ? -7.316 0.740 47.957 1.00 79.31 207 LYS A C 1
ATOM 1696 O O . LYS A 1 207 ? -7.777 1.363 48.908 1.00 79.31 207 LYS A O 1
ATOM 1701 N N . PHE A 1 208 ? -6.050 0.335 47.896 1.00 79.38 208 PHE A N 1
ATOM 1702 C CA . PHE A 1 208 ? -5.012 0.678 48.877 1.00 79.38 208 PHE A CA 1
ATOM 1703 C C . PHE A 1 208 ? -3.616 0.576 48.243 1.00 79.38 208 PHE A C 1
ATOM 1705 O O . PHE A 1 208 ? -3.461 -0.043 47.190 1.00 79.38 208 PHE A O 1
ATOM 1712 N N . ASN A 1 209 ? -2.608 1.206 48.856 1.00 72.00 209 ASN A N 1
ATOM 1713 C CA . ASN A 1 209 ? -1.229 1.160 48.363 1.00 72.00 209 ASN A CA 1
ATOM 1714 C C . ASN A 1 209 ? -0.552 -0.153 48.787 1.00 72.00 209 ASN A C 1
ATOM 1716 O O . ASN A 1 209 ? 0.138 -0.212 49.803 1.00 72.00 209 ASN A O 1
ATOM 1720 N N . TYR A 1 210 ? -0.787 -1.205 48.010 1.00 70.94 210 TYR A N 1
ATOM 1721 C CA . TYR A 1 210 ? -0.232 -2.533 48.255 1.00 70.94 210 TYR A CA 1
ATOM 1722 C C . TYR A 1 210 ? 1.296 -2.596 48.055 1.00 70.94 210 TYR A C 1
ATOM 1724 O O . TYR A 1 210 ? 1.944 -3.445 48.660 1.00 70.94 210 TYR A O 1
ATOM 1732 N N . GLU A 1 211 ? 1.885 -1.688 47.261 1.00 64.69 211 GLU A N 1
ATOM 1733 C CA . GLU A 1 211 ? 3.336 -1.632 47.004 1.00 64.69 211 GLU A CA 1
ATOM 1734 C C . GLU A 1 211 ? 4.125 -1.190 48.246 1.00 64.69 211 GLU A C 1
ATOM 1736 O O . GLU A 1 211 ? 5.215 -1.693 48.512 1.00 64.69 211 GLU A O 1
ATOM 1741 N N . ALA A 1 212 ? 3.564 -0.266 49.031 1.00 66.12 212 ALA A N 1
ATOM 1742 C CA . ALA A 1 212 ? 4.210 0.247 50.237 1.00 66.12 212 ALA A CA 1
ATOM 1743 C C . ALA A 1 212 ? 4.204 -0.755 51.402 1.00 66.12 212 ALA A C 1
ATOM 1745 O O . ALA A 1 212 ? 5.045 -0.644 52.294 1.00 66.12 212 ALA A O 1
ATOM 1746 N N . ASN A 1 213 ? 3.272 -1.717 51.411 1.00 72.75 213 ASN A N 1
ATOM 1747 C CA . ASN A 1 213 ? 3.230 -2.751 52.439 1.00 72.75 213 ASN A CA 1
ATOM 1748 C C . ASN A 1 213 ? 2.739 -4.114 51.901 1.00 72.75 213 ASN A C 1
ATOM 1750 O O . ASN A 1 213 ? 1.544 -4.426 51.963 1.00 72.75 213 ASN A O 1
ATOM 1754 N N . PRO A 1 214 ? 3.665 -4.968 51.423 1.00 74.00 214 PRO A N 1
ATOM 1755 C CA . PRO A 1 214 ? 3.346 -6.301 50.916 1.00 74.00 214 PRO A CA 1
ATOM 1756 C C . PRO A 1 214 ? 2.655 -7.213 51.939 1.00 74.00 214 PRO A C 1
ATOM 1758 O O . PRO A 1 214 ? 1.804 -8.015 51.566 1.00 74.00 214 PRO A O 1
ATOM 1761 N N . ARG A 1 215 ? 2.969 -7.086 53.234 1.00 79.75 215 ARG A N 1
ATOM 1762 C CA . ARG A 1 215 ? 2.338 -7.907 54.279 1.00 79.75 215 ARG A CA 1
ATOM 1763 C C . ARG A 1 215 ? 0.894 -7.490 54.539 1.00 79.75 215 ARG A C 1
ATOM 1765 O O . ARG A 1 215 ? 0.037 -8.336 54.755 1.00 79.75 215 ARG A O 1
ATOM 1772 N N . LEU A 1 216 ? 0.592 -6.201 54.416 1.00 83.25 216 LEU A N 1
ATOM 1773 C CA . LEU A 1 216 ? -0.783 -5.714 54.485 1.00 83.25 216 LEU A CA 1
ATOM 1774 C C . LEU A 1 216 ? -1.643 -6.243 53.324 1.00 83.25 216 LEU A C 1
ATOM 1776 O O . LEU A 1 216 ? -2.844 -6.460 53.485 1.00 83.25 216 LEU A O 1
ATOM 1780 N N . MET A 1 217 ? -1.039 -6.514 52.161 1.00 85.06 217 MET A N 1
ATOM 1781 C CA . MET A 1 217 ? -1.736 -7.162 51.047 1.00 85.06 217 MET A CA 1
ATOM 1782 C C . MET A 1 217 ? -2.225 -8.569 51.414 1.00 85.06 217 MET A C 1
ATOM 1784 O O . MET A 1 217 ? -3.339 -8.923 51.032 1.00 85.06 217 MET A O 1
ATOM 1788 N N . LEU A 1 218 ? -1.443 -9.345 52.175 1.00 87.31 218 LEU A N 1
ATOM 1789 C CA . LEU A 1 218 ? -1.869 -10.646 52.704 1.00 87.31 218 LEU A CA 1
ATOM 1790 C C . LEU A 1 218 ? -3.124 -10.499 53.581 1.00 87.31 218 LEU A C 1
ATOM 1792 O O . LEU A 1 218 ? -4.111 -11.196 53.348 1.00 87.31 218 LEU A O 1
ATOM 1796 N N . THR A 1 219 ? -3.129 -9.538 54.512 1.00 89.19 219 THR A N 1
ATOM 1797 C CA . THR A 1 219 ? -4.299 -9.240 55.357 1.00 89.19 219 THR A CA 1
ATOM 1798 C C . THR A 1 219 ? -5.536 -8.928 54.515 1.00 89.19 219 THR A C 1
ATOM 1800 O O . THR A 1 219 ? -6.594 -9.528 54.708 1.00 89.19 219 THR A O 1
ATOM 1803 N N . VAL A 1 220 ? -5.420 -8.013 53.546 1.00 90.06 220 VAL A N 1
ATOM 1804 C CA . VAL A 1 220 ? -6.560 -7.605 52.710 1.00 90.06 220 VAL A CA 1
ATOM 1805 C C . VAL A 1 220 ? -7.054 -8.760 51.837 1.00 90.06 220 VAL A C 1
ATOM 1807 O O . VAL A 1 220 ? -8.268 -8.912 51.683 1.00 90.06 220 VAL A O 1
ATOM 1810 N N . LYS A 1 221 ? -6.149 -9.591 51.303 1.00 90.69 221 LYS A N 1
ATOM 1811 C CA . LYS A 1 221 ? -6.492 -10.809 50.556 1.00 90.69 221 LYS A CA 1
ATOM 1812 C C . LYS A 1 221 ? -7.322 -11.768 51.394 1.00 90.69 221 LYS A C 1
ATOM 1814 O O . LYS A 1 221 ? -8.463 -12.037 51.026 1.00 90.69 221 LYS A O 1
ATOM 1819 N N . ALA A 1 222 ? -6.792 -12.190 52.540 1.00 92.38 222 ALA A N 1
ATOM 1820 C CA . ALA A 1 222 ? -7.438 -13.171 53.401 1.00 92.38 222 ALA A CA 1
ATOM 1821 C C . ALA A 1 222 ? -8.805 -12.683 53.910 1.00 92.38 222 ALA A C 1
ATOM 1823 O O . ALA A 1 222 ? -9.796 -13.407 53.834 1.00 92.38 222 ALA A O 1
ATOM 1824 N N . VAL A 1 223 ? -8.896 -11.426 54.367 1.00 93.00 223 VAL A N 1
ATOM 1825 C CA . VAL A 1 223 ? -10.160 -10.861 54.873 1.00 93.00 223 VAL A CA 1
ATOM 1826 C C . VAL A 1 223 ? -11.196 -10.717 53.758 1.00 93.00 223 VAL A C 1
ATOM 1828 O O . VAL A 1 223 ? -12.372 -11.007 53.978 1.00 93.00 223 VAL A O 1
ATOM 1831 N N . SER A 1 224 ? -10.786 -10.284 52.561 1.00 93.38 224 SER A N 1
ATOM 1832 C CA . SER A 1 224 ? -11.711 -10.118 51.432 1.00 93.38 224 SER A CA 1
ATOM 1833 C C . SER A 1 224 ? -12.188 -11.462 50.884 1.00 93.38 224 SER A C 1
ATOM 1835 O O . SER A 1 224 ? -13.364 -11.592 50.555 1.00 93.38 224 SER A O 1
ATOM 1837 N N . GLU A 1 225 ? -11.300 -12.455 50.799 1.00 94.44 225 GLU A N 1
ATOM 1838 C CA . GLU A 1 225 ? -11.647 -13.820 50.396 1.00 94.44 225 GLU A CA 1
ATOM 1839 C C . GLU A 1 225 ? -12.659 -14.426 51.364 1.00 94.44 225 GLU A C 1
ATOM 1841 O O . GLU A 1 225 ? -13.720 -14.886 50.948 1.00 94.44 225 GLU A O 1
ATOM 1846 N N . TRP A 1 226 ? -12.391 -14.330 52.665 1.00 94.25 226 TRP A N 1
ATOM 1847 C CA . TRP A 1 226 ? -13.304 -14.818 53.689 1.00 94.25 226 TRP A CA 1
ATOM 1848 C C . TRP A 1 226 ? -14.657 -14.090 53.674 1.00 94.25 226 TRP A C 1
ATOM 1850 O O . TRP A 1 226 ? -15.709 -14.735 53.683 1.00 94.25 226 TRP A O 1
ATOM 1860 N N . GLN A 1 227 ? -14.657 -12.753 53.571 1.00 92.81 227 GLN A N 1
ATOM 1861 C CA . GLN A 1 227 ? -15.882 -11.953 53.448 1.00 92.81 227 GLN A CA 1
ATOM 1862 C C . GLN A 1 227 ? -16.727 -12.416 52.254 1.00 92.81 227 GLN A C 1
ATOM 1864 O O . GLN A 1 227 ? -17.944 -12.566 52.383 1.00 92.81 227 GLN A O 1
ATOM 1869 N N . GLU A 1 228 ? -16.099 -12.622 51.096 1.00 93.44 228 GLU A N 1
ATOM 1870 C CA . GLU A 1 228 ? -16.778 -13.031 49.870 1.00 93.44 228 GLU A CA 1
ATOM 1871 C C . GLU A 1 228 ? -17.342 -14.456 49.984 1.00 93.44 228 GLU A C 1
ATOM 1873 O O . GLU A 1 228 ? -18.509 -14.671 49.652 1.00 93.44 228 GLU A O 1
ATOM 1878 N N . THR A 1 229 ? -16.568 -15.398 50.536 1.00 93.06 229 THR A N 1
ATOM 1879 C CA . THR A 1 229 ? -16.988 -16.787 50.783 1.00 93.06 229 THR A CA 1
ATOM 1880 C C . THR A 1 229 ? -18.233 -16.852 51.667 1.00 93.06 229 THR A C 1
ATOM 1882 O O . THR A 1 229 ? -19.219 -17.508 51.315 1.00 93.06 229 THR A O 1
ATOM 1885 N N . LEU A 1 230 ? -18.242 -16.134 52.795 1.00 92.06 230 LEU A N 1
ATOM 1886 C CA . LEU A 1 230 ? -19.391 -16.124 53.703 1.00 92.06 230 LEU A CA 1
ATOM 1887 C C . LEU A 1 230 ? -20.602 -15.403 53.101 1.00 92.06 230 LEU A C 1
ATOM 1889 O O . LEU A 1 230 ? -21.739 -15.850 53.277 1.00 92.06 230 LEU A O 1
ATOM 1893 N N . ALA A 1 231 ? -20.374 -14.310 52.368 1.00 91.56 231 ALA A N 1
ATOM 1894 C CA . ALA A 1 231 ? -21.437 -13.565 51.702 1.00 91.56 231 ALA A CA 1
ATOM 1895 C C . ALA A 1 231 ? -22.179 -14.443 50.680 1.00 91.56 231 ALA A C 1
ATOM 1897 O O . ALA A 1 231 ? -23.412 -14.462 50.659 1.00 91.56 231 ALA A O 1
ATOM 1898 N N . GLN A 1 232 ? -21.436 -15.231 49.898 1.00 91.94 232 GLN A N 1
ATOM 1899 C CA . GLN A 1 232 ? -21.993 -16.199 48.953 1.00 91.94 232 GLN A CA 1
ATOM 1900 C C . GLN A 1 232 ? -22.703 -17.359 49.656 1.00 91.94 232 GLN A C 1
ATOM 1902 O O . GLN A 1 232 ? -23.846 -17.666 49.309 1.00 91.94 232 GLN A O 1
ATOM 1907 N N . ARG A 1 233 ? -22.057 -17.980 50.656 1.00 91.31 233 ARG A N 1
ATOM 1908 C CA . ARG A 1 233 ? -22.579 -19.147 51.392 1.00 91.31 233 ARG A CA 1
ATOM 1909 C C . ARG A 1 233 ? -23.909 -18.851 52.070 1.00 91.31 233 ARG A C 1
ATOM 1911 O O . ARG A 1 233 ? -24.851 -19.630 51.954 1.00 91.31 233 ARG A O 1
ATOM 1918 N N . TYR A 1 234 ? -23.983 -17.728 52.779 1.00 91.00 234 TYR A N 1
ATOM 1919 C CA . TYR A 1 234 ? -25.168 -17.355 53.546 1.00 91.00 234 TYR A CA 1
ATOM 1920 C C . TYR A 1 234 ? -26.152 -16.489 52.752 1.00 91.00 234 TYR A C 1
ATOM 1922 O O . TYR A 1 234 ? -27.220 -16.161 53.264 1.00 91.00 234 TYR A O 1
ATOM 1930 N N . ASN A 1 235 ? -25.825 -16.142 51.500 1.00 91.00 235 ASN A N 1
ATOM 1931 C CA . ASN A 1 235 ? -26.576 -15.198 50.674 1.00 91.00 235 ASN A CA 1
ATOM 1932 C C . ASN A 1 235 ? -26.853 -13.873 51.411 1.00 91.00 235 ASN A C 1
ATOM 1934 O O . ASN A 1 235 ? -27.977 -13.370 51.441 1.00 91.00 235 ASN A O 1
ATOM 1938 N N . ILE A 1 236 ? -25.812 -13.304 52.015 1.00 90.19 236 ILE A N 1
ATOM 1939 C CA . ILE A 1 236 ? -25.876 -12.050 52.768 1.00 90.19 236 ILE A CA 1
ATOM 1940 C C . ILE A 1 236 ? -25.005 -11.017 52.061 1.00 90.19 236 ILE A C 1
ATOM 1942 O O . ILE A 1 236 ? -23.924 -11.323 51.567 1.00 90.19 236 ILE A O 1
ATOM 1946 N N . ASN A 1 237 ? -25.455 -9.766 52.019 1.00 88.56 237 ASN A N 1
ATOM 1947 C CA . ASN A 1 237 ? -24.671 -8.673 51.463 1.00 88.56 237 ASN A CA 1
ATOM 1948 C C . ASN A 1 237 ? -23.272 -8.611 52.109 1.00 88.56 237 ASN A C 1
ATOM 1950 O O . ASN A 1 237 ? -23.155 -8.580 53.333 1.00 88.56 237 ASN A O 1
ATOM 1954 N N . ARG A 1 238 ? -22.211 -8.513 51.299 1.00 89.25 238 ARG A N 1
ATOM 1955 C CA . ARG A 1 238 ? -20.813 -8.507 51.774 1.00 89.25 238 ARG A CA 1
ATOM 1956 C C . ARG A 1 238 ? -20.536 -7.517 52.914 1.00 89.25 238 ARG A C 1
ATOM 1958 O O . ARG A 1 238 ? -19.865 -7.867 53.879 1.00 89.25 238 ARG A O 1
ATOM 1965 N N . ASN A 1 239 ? -21.131 -6.318 52.861 1.00 87.88 239 ASN A N 1
ATOM 1966 C CA . ASN A 1 239 ? -20.932 -5.267 53.867 1.00 87.88 239 ASN A CA 1
ATOM 1967 C C . ASN A 1 239 ? -21.621 -5.581 55.204 1.00 87.88 239 ASN A C 1
ATOM 1969 O O . ASN A 1 239 ? -21.385 -4.891 56.196 1.00 87.88 239 ASN A O 1
ATOM 1973 N N . LYS A 1 240 ? -22.519 -6.570 55.222 1.00 87.81 240 LYS A N 1
ATOM 1974 C CA . LYS A 1 240 ? -23.162 -7.098 56.428 1.00 87.81 240 LYS A CA 1
ATOM 1975 C C . LYS A 1 240 ? -22.379 -8.261 57.036 1.00 87.81 240 LYS A C 1
ATOM 1977 O O . LYS A 1 240 ? -22.572 -8.512 58.219 1.00 87.81 240 LYS A O 1
ATOM 1982 N N . VAL A 1 241 ? -21.514 -8.922 56.259 1.00 88.88 241 VAL A N 1
ATOM 1983 C CA . VAL A 1 241 ? -20.554 -9.914 56.767 1.00 88.88 241 VAL A CA 1
ATOM 1984 C C . VAL A 1 241 ? -19.414 -9.181 57.468 1.00 88.88 241 VAL A C 1
ATOM 1986 O O . VAL A 1 241 ? -19.335 -9.195 58.690 1.00 88.88 241 VAL A O 1
ATOM 1989 N N . VAL A 1 242 ? -18.600 -8.452 56.701 1.00 88.69 242 VAL A N 1
ATOM 1990 C CA . VAL A 1 242 ? -17.552 -7.551 57.200 1.00 88.69 242 VAL A CA 1
ATOM 1991 C C . VAL A 1 242 ? -17.832 -6.179 56.606 1.00 88.69 242 VAL A C 1
ATOM 1993 O O . VAL A 1 242 ? -17.977 -6.046 55.395 1.00 88.69 242 VAL A O 1
ATOM 1996 N N . ASN A 1 243 ? -17.952 -5.136 57.422 1.00 87.94 243 ASN A N 1
ATOM 1997 C CA . ASN A 1 243 ? -18.142 -3.796 56.871 1.00 87.94 243 ASN A CA 1
ATOM 1998 C C . ASN A 1 243 ? -16.837 -3.323 56.208 1.00 87.94 243 ASN A C 1
ATOM 2000 O O . ASN A 1 243 ? -15.766 -3.498 56.783 1.00 87.94 243 ASN A O 1
ATOM 2004 N N . ASN A 1 244 ? -16.915 -2.668 55.045 1.00 85.06 244 ASN A N 1
ATOM 2005 C CA . ASN A 1 244 ? -15.745 -2.072 54.388 1.00 85.06 244 ASN A CA 1
ATOM 2006 C C . ASN A 1 244 ? -14.917 -1.177 55.327 1.00 85.06 244 ASN A C 1
ATOM 2008 O O . ASN A 1 244 ? -13.699 -1.160 55.209 1.00 85.06 244 ASN A O 1
ATOM 2012 N N . ALA A 1 245 ? -15.548 -0.493 56.290 1.00 87.12 245 ALA A N 1
ATOM 2013 C CA . ALA A 1 245 ? -14.851 0.312 57.295 1.00 87.12 245 ALA A CA 1
ATOM 2014 C C . ALA A 1 245 ? -13.889 -0.506 58.180 1.00 87.12 245 ALA A C 1
ATOM 2016 O O . ALA A 1 245 ? -12.890 0.033 58.642 1.00 87.12 245 ALA A O 1
ATOM 2017 N N . VAL A 1 246 ? -14.155 -1.799 58.394 1.00 89.19 246 VAL A N 1
ATOM 2018 C CA . VAL A 1 246 ? -13.249 -2.709 59.117 1.00 89.19 246 VAL A CA 1
ATOM 2019 C C . VAL A 1 246 ? -12.005 -2.966 58.277 1.00 89.19 246 VAL A C 1
ATOM 2021 O O . VAL A 1 246 ? -10.897 -2.800 58.768 1.00 89.19 246 VAL A O 1
ATOM 2024 N N . ILE A 1 247 ? -12.184 -3.287 56.991 1.00 88.19 247 ILE A N 1
ATOM 2025 C CA . ILE A 1 247 ? -11.077 -3.515 56.050 1.00 88.19 247 ILE A CA 1
ATOM 2026 C C . ILE A 1 247 ? -10.229 -2.242 55.919 1.00 88.19 247 ILE A C 1
ATOM 2028 O O . ILE A 1 247 ? -9.008 -2.300 56.024 1.00 88.19 247 ILE A O 1
ATOM 2032 N N . THR A 1 248 ? -10.865 -1.077 55.762 1.00 87.50 248 THR A N 1
ATOM 2033 C CA . THR A 1 248 ? -10.172 0.219 55.736 1.00 87.50 248 THR A CA 1
ATOM 2034 C C . THR A 1 248 ? -9.445 0.501 57.051 1.00 87.50 248 THR A C 1
ATOM 2036 O O . THR A 1 248 ? -8.300 0.932 57.019 1.00 87.50 248 THR A O 1
ATOM 2039 N N . GLY A 1 249 ? -10.051 0.197 58.200 1.00 88.44 249 GLY A N 1
ATOM 2040 C CA . GLY A 1 249 ? -9.412 0.365 59.504 1.00 88.44 249 GLY A CA 1
ATOM 2041 C C . GLY A 1 249 ? -8.182 -0.526 59.699 1.00 88.44 249 GLY A C 1
ATOM 2042 O O . GLY A 1 249 ? -7.187 -0.062 60.251 1.00 88.44 249 GLY A O 1
ATOM 2043 N N . LEU A 1 250 ? -8.215 -1.774 59.214 1.00 89.00 250 LEU A N 1
ATOM 2044 C CA . LEU A 1 250 ? -7.050 -2.669 59.206 1.00 89.00 250 LEU A CA 1
ATOM 2045 C C . LEU A 1 250 ? -5.921 -2.102 58.332 1.00 89.00 250 LEU A C 1
ATOM 2047 O O . LEU A 1 250 ? -4.756 -2.158 58.726 1.00 89.00 250 LEU A O 1
ATOM 2051 N N . ILE A 1 251 ? -6.274 -1.510 57.183 1.00 87.00 251 ILE A N 1
ATOM 2052 C CA . ILE A 1 251 ? -5.330 -0.848 56.271 1.00 87.00 251 ILE A CA 1
ATOM 2053 C C . ILE A 1 251 ? -4.687 0.376 56.932 1.00 87.00 251 ILE A C 1
ATOM 2055 O O . ILE A 1 251 ? -3.467 0.499 56.940 1.00 87.00 251 ILE A O 1
ATOM 2059 N N . GLU A 1 252 ? -5.488 1.270 57.512 1.00 86.44 252 GLU A N 1
ATOM 2060 C CA . GLU A 1 252 ? -5.011 2.515 58.131 1.00 86.44 252 GLU A CA 1
ATOM 2061 C C . GLU A 1 252 ? -4.139 2.269 59.370 1.00 86.44 252 GLU A C 1
ATOM 2063 O O . GLU A 1 252 ? -3.171 2.992 59.598 1.00 86.44 252 GLU A O 1
ATOM 2068 N N . LYS A 1 253 ? -4.467 1.242 60.164 1.00 87.94 253 LYS A N 1
ATOM 2069 C CA . LYS A 1 253 ? -3.699 0.841 61.356 1.00 87.94 253 LYS A CA 1
ATOM 2070 C C . LYS A 1 253 ? -2.516 -0.073 61.044 1.00 87.94 253 LYS A C 1
ATOM 2072 O O . LYS A 1 253 ? -1.741 -0.367 61.949 1.00 87.94 253 LYS A O 1
ATOM 2077 N N . ASN A 1 254 ? -2.385 -0.514 59.794 1.00 83.94 254 ASN A N 1
ATOM 2078 C CA . ASN A 1 254 ? -1.325 -1.399 59.335 1.00 83.94 254 ASN A CA 1
ATOM 2079 C C . ASN A 1 254 ? -1.257 -2.732 60.112 1.00 83.94 254 ASN A C 1
ATOM 2081 O O . ASN A 1 254 ? -0.203 -3.127 60.608 1.00 83.94 254 ASN A O 1
ATOM 2085 N N . VAL A 1 255 ? -2.407 -3.400 60.267 1.00 86.75 255 VAL A N 1
ATOM 2086 C CA . VAL A 1 255 ? -2.519 -4.648 61.042 1.00 86.75 255 VAL A CA 1
ATOM 2087 C C . VAL A 1 255 ? -2.057 -5.846 60.204 1.00 86.75 255 VAL A C 1
ATOM 2089 O O . VAL A 1 255 ? -2.664 -6.183 59.185 1.00 86.75 255 VAL A O 1
ATOM 2092 N N . GLU A 1 256 ? -0.986 -6.507 60.647 1.00 83.94 256 GLU A N 1
ATOM 2093 C CA . GLU A 1 256 ? -0.309 -7.580 59.894 1.00 83.94 256 GLU A CA 1
ATOM 2094 C C . GLU A 1 256 ? -0.345 -8.953 60.585 1.00 83.94 256 GLU A C 1
ATOM 2096 O O . GLU A 1 256 ? -0.108 -9.972 59.939 1.00 83.94 256 GLU A O 1
ATOM 2101 N N . HIS A 1 257 ? -0.613 -8.999 61.892 1.00 88.12 257 HIS A N 1
ATOM 2102 C CA . HIS A 1 257 ? -0.604 -10.237 62.669 1.00 88.12 257 HIS A CA 1
ATOM 2103 C C . HIS A 1 257 ? -1.998 -10.867 62.732 1.00 88.12 257 HIS A C 1
ATOM 2105 O O . HIS A 1 257 ? -2.981 -10.188 63.024 1.00 88.12 257 HIS A O 1
ATOM 2111 N N . ILE A 1 258 ? -2.071 -12.181 62.492 1.00 88.50 258 ILE A N 1
ATOM 2112 C CA . ILE A 1 258 ? -3.333 -12.935 62.428 1.00 88.50 258 ILE A CA 1
ATOM 2113 C C . ILE A 1 258 ? -4.194 -12.778 63.690 1.00 88.50 258 ILE A C 1
ATOM 2115 O O . ILE A 1 258 ? -5.408 -12.627 63.569 1.00 88.50 258 ILE A O 1
ATOM 2119 N N . ASP A 1 259 ? -3.583 -12.740 64.877 1.00 89.75 259 ASP A N 1
ATOM 2120 C CA . ASP A 1 259 ? -4.301 -12.604 66.151 1.00 89.75 259 ASP A CA 1
ATOM 2121 C C . ASP A 1 259 ? -5.020 -11.251 66.268 1.00 89.75 259 ASP A C 1
ATOM 2123 O O . ASP A 1 259 ? -6.195 -11.202 66.636 1.00 89.75 259 ASP A O 1
ATOM 2127 N N . ASP A 1 260 ? -4.356 -10.159 65.876 1.00 89.44 260 ASP A N 1
ATOM 2128 C CA . ASP A 1 260 ? -4.939 -8.813 65.890 1.00 89.44 260 ASP A CA 1
ATOM 2129 C C . ASP A 1 260 ? -6.077 -8.687 64.865 1.00 89.44 260 ASP A C 1
ATOM 2131 O O . ASP A 1 260 ? -7.112 -8.070 65.135 1.00 89.44 260 ASP A O 1
ATOM 2135 N N . ILE A 1 261 ? -5.913 -9.318 63.695 1.00 90.75 261 ILE A N 1
ATOM 2136 C CA . ILE A 1 261 ? -6.945 -9.362 62.652 1.00 90.75 261 ILE A CA 1
ATOM 2137 C C . ILE A 1 261 ? -8.163 -10.138 63.159 1.00 90.75 261 ILE A C 1
ATOM 2139 O O . ILE A 1 261 ? -9.289 -9.654 63.050 1.00 90.75 261 ILE A O 1
ATOM 2143 N N . LEU A 1 262 ? -7.952 -11.319 63.746 1.00 89.25 262 LEU A N 1
ATOM 2144 C CA . LEU A 1 262 ? -9.010 -12.147 64.329 1.00 89.25 262 LEU A CA 1
ATOM 2145 C C . LEU A 1 262 ? -9.790 -11.398 65.410 1.00 89.25 262 LEU A C 1
ATOM 2147 O O . LEU A 1 262 ? -11.019 -11.483 65.447 1.00 89.25 262 LEU A O 1
ATOM 2151 N N . ASP A 1 263 ? -9.102 -10.660 66.277 1.00 88.38 263 ASP A N 1
ATOM 2152 C CA . ASP A 1 263 ? -9.730 -9.855 67.321 1.00 88.38 263 ASP A CA 1
ATOM 2153 C C . ASP A 1 263 ? -10.610 -8.739 66.744 1.00 88.38 263 ASP A C 1
ATOM 2155 O O . ASP A 1 263 ? -11.744 -8.539 67.199 1.00 88.38 263 ASP A O 1
ATOM 2159 N N . ASP A 1 264 ? -10.137 -8.037 65.711 1.00 88.12 264 ASP A N 1
ATOM 2160 C CA . ASP A 1 264 ? -10.936 -7.024 65.020 1.00 88.12 264 ASP A CA 1
ATOM 2161 C C . ASP A 1 264 ? -12.128 -7.647 64.275 1.00 88.12 264 ASP A C 1
ATOM 2163 O O . ASP A 1 264 ? -13.239 -7.105 64.342 1.00 88.12 264 ASP A O 1
ATOM 2167 N N . LEU A 1 265 ? -11.960 -8.807 63.633 1.00 88.81 265 LEU A N 1
ATOM 2168 C CA . LEU A 1 265 ? -13.062 -9.528 62.991 1.00 88.81 265 LEU A CA 1
ATOM 2169 C C . LEU A 1 265 ? -14.110 -9.978 64.020 1.00 88.81 265 LEU A C 1
ATOM 2171 O O . LEU A 1 265 ? -15.301 -9.741 63.813 1.00 88.81 265 LEU A O 1
ATOM 2175 N N . LYS A 1 266 ? -13.703 -10.529 65.171 1.00 86.75 266 LYS A N 1
ATOM 2176 C CA . LYS A 1 266 ? -14.620 -10.944 66.253 1.00 86.75 266 LYS A CA 1
ATOM 2177 C C . LYS A 1 266 ? -15.447 -9.783 66.807 1.00 86.75 266 LYS A C 1
ATOM 2179 O O . LYS A 1 266 ? -16.621 -9.959 67.117 1.00 86.75 266 LYS A O 1
ATOM 2184 N N . ARG A 1 267 ? -14.856 -8.589 66.938 1.00 86.50 267 ARG A N 1
ATOM 2185 C CA . ARG A 1 267 ? -15.551 -7.397 67.463 1.00 86.50 267 ARG A CA 1
ATOM 2186 C C . ARG A 1 267 ? -16.535 -6.793 66.464 1.00 86.50 267 ARG A C 1
ATOM 2188 O O . ARG A 1 267 ? -17.533 -6.201 66.874 1.00 86.50 267 ARG A O 1
ATOM 2195 N N . ASN A 1 268 ? -16.241 -6.905 65.169 1.00 84.00 268 ASN A N 1
ATOM 2196 C CA . ASN A 1 268 ? -16.954 -6.171 64.123 1.00 84.00 268 ASN A CA 1
ATOM 2197 C C . ASN A 1 268 ? -17.850 -7.037 63.232 1.00 84.00 268 ASN A C 1
ATOM 2199 O O . ASN A 1 268 ? -18.573 -6.497 62.393 1.00 84.00 268 ASN A O 1
ATOM 2203 N N . THR A 1 269 ? -17.850 -8.352 63.426 1.00 81.56 269 THR A N 1
ATOM 2204 C CA . THR A 1 269 ? -18.770 -9.261 62.747 1.00 81.56 269 THR A CA 1
ATOM 2205 C C . THR A 1 269 ? -19.846 -9.751 63.714 1.00 81.56 269 THR A C 1
ATOM 2207 O O . T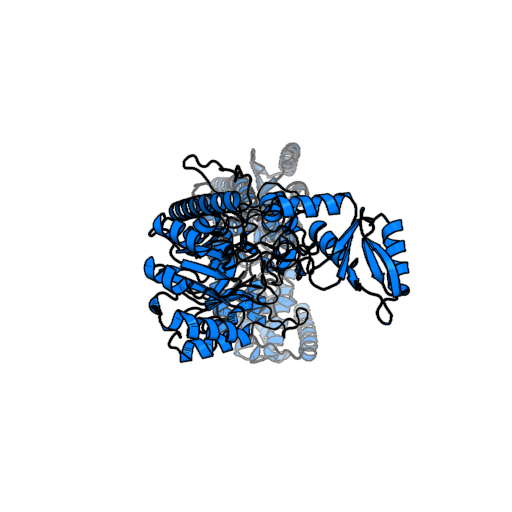HR A 1 269 ? -19.591 -10.024 64.884 1.00 81.56 269 THR A O 1
ATOM 2210 N N . LYS A 1 270 ? -21.098 -9.800 63.249 1.00 71.88 270 LYS A N 1
ATOM 2211 C CA . LYS A 1 270 ? -22.246 -10.282 64.035 1.00 71.88 270 LYS A CA 1
ATOM 2212 C C . LYS A 1 270 ? -22.829 -11.505 63.336 1.00 71.88 270 LYS A C 1
ATOM 2214 O O . LYS A 1 270 ? -22.946 -11.493 62.116 1.00 71.88 270 LYS A O 1
ATOM 2219 N N . ASN A 1 271 ? -23.256 -12.505 64.108 1.00 72.62 271 ASN A N 1
ATOM 2220 C CA . ASN A 1 271 ? -23.868 -13.750 63.614 1.00 72.62 271 ASN A CA 1
ATOM 2221 C C . ASN A 1 271 ? -22.929 -14.675 62.811 1.00 72.62 271 ASN A C 1
ATOM 2223 O O . ASN A 1 271 ? -23.406 -15.450 61.987 1.00 72.62 271 ASN A O 1
ATOM 2227 N N . ILE A 1 272 ? -21.619 -14.605 63.057 1.00 78.00 272 ILE A N 1
ATOM 2228 C CA . ILE A 1 272 ? -20.624 -15.541 62.512 1.00 78.00 272 ILE A CA 1
ATOM 2229 C C . ILE A 1 272 ? -20.397 -16.670 63.526 1.00 78.00 272 ILE A C 1
ATOM 2231 O O . ILE A 1 272 ? -20.345 -16.409 64.731 1.00 78.00 272 ILE A O 1
ATOM 2235 N N . LYS A 1 273 ? -20.316 -17.921 63.060 1.00 83.88 273 LYS A N 1
ATOM 2236 C CA . LYS A 1 273 ? -20.077 -19.091 63.919 1.00 83.88 273 LYS A CA 1
ATOM 2237 C C . LYS A 1 273 ? -18.590 -19.223 64.244 1.00 83.88 273 LYS A C 1
ATOM 2239 O O . LYS A 1 273 ? -17.738 -18.746 63.504 1.00 83.88 273 LYS A O 1
ATOM 2244 N N . GLU A 1 274 ? -18.267 -19.933 65.320 1.00 82.19 274 GLU A N 1
ATOM 2245 C CA . GLU A 1 274 ? -16.870 -20.227 65.676 1.00 82.19 274 GLU A CA 1
ATOM 2246 C C . GLU A 1 274 ? -16.146 -21.007 64.562 1.00 82.19 274 GLU A C 1
ATOM 2248 O O . GLU A 1 274 ? -15.002 -20.706 64.236 1.00 82.19 274 GLU A O 1
ATOM 2253 N N . GLU A 1 275 ? -16.857 -21.917 63.892 1.00 85.56 275 GLU A N 1
ATOM 2254 C CA . GLU A 1 275 ? -16.385 -22.656 62.712 1.00 85.56 275 GLU A CA 1
ATOM 2255 C C . GLU A 1 275 ? -15.989 -21.735 61.542 1.00 85.56 275 GLU A C 1
ATOM 2257 O O . GLU A 1 275 ? -14.980 -21.978 60.885 1.00 85.56 275 GLU A O 1
ATOM 2262 N N . ASP A 1 276 ? -16.732 -20.646 61.305 1.00 88.81 276 ASP A N 1
ATOM 2263 C CA . ASP A 1 276 ? -16.425 -19.694 60.229 1.00 88.81 276 ASP A CA 1
ATOM 2264 C C . ASP A 1 276 ? -15.134 -18.902 60.540 1.00 88.81 276 ASP A C 1
ATOM 2266 O O . ASP A 1 276 ? -14.413 -18.506 59.628 1.00 88.81 276 ASP A O 1
ATOM 2270 N N . LEU A 1 277 ? -14.820 -18.662 61.821 1.00 86.44 277 LEU A N 1
ATOM 2271 C CA . LEU A 1 277 ? -13.568 -18.010 62.232 1.00 86.44 277 LEU A CA 1
ATOM 2272 C C . LEU A 1 277 ? -12.359 -18.945 62.103 1.00 86.44 277 LEU A C 1
ATOM 2274 O O . LEU A 1 277 ? -11.267 -18.475 61.791 1.00 86.44 277 LEU A O 1
ATOM 2278 N N . LEU A 1 278 ? -12.540 -20.252 62.319 1.00 88.06 278 LEU A N 1
ATOM 2279 C CA . LEU A 1 278 ? -11.496 -21.245 62.046 1.00 88.06 278 LEU A CA 1
ATOM 2280 C C . LEU A 1 278 ? -11.178 -21.302 60.547 1.00 88.06 278 LEU A C 1
ATOM 2282 O O . LEU A 1 278 ? -10.010 -21.307 60.172 1.00 88.06 278 LEU A O 1
ATOM 2286 N N . GLU A 1 279 ? -12.198 -21.222 59.691 1.00 90.44 279 GLU A N 1
ATOM 2287 C CA . GLU A 1 279 ? -12.005 -21.143 58.239 1.00 90.44 279 GLU A CA 1
ATOM 2288 C C . GLU A 1 279 ? -11.202 -19.900 57.817 1.00 90.44 279 GLU A C 1
ATOM 2290 O O . GLU A 1 279 ? -10.380 -19.980 56.905 1.00 90.44 279 GLU A O 1
ATOM 2295 N N . PHE A 1 280 ? -11.375 -18.754 58.489 1.00 92.69 280 PHE A N 1
ATOM 2296 C CA . PHE A 1 280 ? -10.527 -17.583 58.231 1.00 92.69 280 PHE A CA 1
ATOM 2297 C C . PHE A 1 280 ? -9.045 -17.879 58.496 1.00 92.69 280 PHE A C 1
ATOM 2299 O O . PHE A 1 280 ? -8.193 -17.433 57.730 1.00 92.69 280 PHE A O 1
ATOM 2306 N N . ILE A 1 281 ? -8.730 -18.634 59.555 1.00 91.06 281 ILE A N 1
ATOM 2307 C CA . ILE A 1 281 ? -7.347 -19.015 59.878 1.00 91.06 281 ILE A CA 1
ATOM 2308 C C . ILE A 1 281 ? -6.761 -19.872 58.757 1.00 91.06 281 ILE A C 1
ATOM 2310 O O . ILE A 1 281 ? -5.628 -19.637 58.337 1.00 91.06 281 ILE A O 1
ATOM 2314 N N . ASP A 1 282 ? -7.536 -20.821 58.235 1.00 91.50 282 ASP A N 1
ATOM 2315 C CA . ASP A 1 282 ? -7.111 -21.658 57.115 1.00 91.50 282 ASP A CA 1
ATOM 2316 C C . ASP A 1 282 ? -6.862 -20.819 55.849 1.00 91.50 282 ASP A C 1
ATOM 2318 O O . ASP A 1 282 ? -5.780 -20.907 55.265 1.00 91.50 282 ASP A O 1
ATOM 2322 N N . ILE A 1 283 ? -7.792 -19.924 55.489 1.00 92.00 283 ILE A N 1
ATOM 2323 C CA . ILE A 1 283 ? -7.646 -18.992 54.352 1.00 92.00 283 ILE A CA 1
ATOM 2324 C C . ILE A 1 283 ? -6.417 -18.091 54.523 1.00 92.00 283 ILE A C 1
ATOM 2326 O O . ILE A 1 283 ? -5.666 -17.872 53.567 1.00 92.00 283 ILE A O 1
ATOM 2330 N N . PHE A 1 284 ? -6.190 -17.561 55.728 1.00 92.38 284 PHE A N 1
ATOM 2331 C CA . PHE A 1 284 ? -5.029 -16.723 56.020 1.00 92.38 284 PHE A CA 1
ATOM 2332 C C . PHE A 1 284 ? -3.728 -17.510 55.842 1.00 92.38 284 PHE A C 1
ATOM 2334 O O . PHE A 1 284 ? -2.829 -17.046 55.145 1.00 92.38 284 PHE A O 1
ATOM 2341 N N . ASN A 1 285 ? -3.645 -18.720 56.402 1.00 90.19 285 ASN A N 1
ATOM 2342 C CA . ASN A 1 285 ? -2.471 -19.587 56.292 1.00 90.19 285 ASN A CA 1
ATOM 2343 C C . ASN A 1 285 ? -2.191 -20.015 54.842 1.00 90.19 285 ASN A C 1
ATOM 2345 O O . ASN A 1 285 ? -1.032 -20.140 54.442 1.00 90.19 285 ASN A O 1
ATOM 2349 N N . GLU A 1 286 ? -3.229 -20.264 54.040 1.00 89.44 286 GLU A N 1
ATOM 2350 C CA . GLU A 1 286 ? -3.080 -20.546 52.610 1.00 89.44 286 GLU A CA 1
ATOM 2351 C C . GLU A 1 286 ? -2.524 -19.338 51.852 1.00 89.44 286 GLU A C 1
ATOM 2353 O O . GLU A 1 286 ? -1.520 -19.466 51.146 1.00 89.44 286 GLU A O 1
ATOM 2358 N N . ASN A 1 287 ? -3.112 -18.156 52.051 1.00 87.50 287 ASN A N 1
ATOM 2359 C CA . ASN A 1 287 ? -2.621 -16.927 51.435 1.00 87.50 287 ASN A CA 1
ATOM 2360 C C . ASN A 1 287 ? -1.196 -16.582 51.909 1.00 87.50 287 ASN A C 1
ATOM 2362 O O . ASN A 1 287 ? -0.406 -16.063 51.122 1.00 87.50 287 ASN A O 1
ATOM 2366 N N . GLU A 1 288 ? -0.833 -16.885 53.162 1.00 85.94 288 GLU A N 1
ATOM 2367 C CA . GLU A 1 288 ? 0.515 -16.661 53.697 1.00 85.94 288 GLU A CA 1
ATOM 2368 C C . GLU A 1 288 ? 1.540 -17.571 53.008 1.00 85.94 288 GLU A C 1
ATOM 2370 O O . GLU A 1 288 ? 2.600 -17.106 52.585 1.00 85.94 288 GLU A O 1
ATOM 2375 N N . LYS A 1 289 ? 1.207 -18.853 52.805 1.00 84.06 289 LYS A N 1
ATOM 2376 C CA . LYS A 1 289 ? 2.045 -19.784 52.033 1.00 84.06 289 LYS A CA 1
ATOM 2377 C C . LYS A 1 289 ? 2.236 -19.314 50.591 1.00 84.06 289 LYS A C 1
ATOM 2379 O O . LYS A 1 289 ? 3.361 -19.346 50.094 1.00 84.06 289 LYS A O 1
ATOM 2384 N N . GLU A 1 290 ? 1.166 -18.870 49.929 1.00 80.31 290 GLU A N 1
ATOM 2385 C CA . GLU A 1 290 ? 1.234 -18.318 48.568 1.00 80.31 290 GLU A CA 1
ATOM 2386 C C . GLU A 1 290 ? 2.080 -17.031 48.519 1.00 80.31 290 GLU A C 1
ATOM 2388 O O . GLU A 1 290 ? 2.894 -16.854 47.610 1.00 80.31 290 GLU A O 1
ATOM 2393 N N . PHE A 1 291 ? 1.939 -16.156 49.521 1.00 76.56 291 PHE A N 1
ATOM 2394 C CA . PHE A 1 291 ? 2.700 -14.914 49.651 1.00 76.56 291 PHE A CA 1
ATOM 2395 C C . PHE A 1 291 ? 4.204 -15.158 49.831 1.00 76.56 291 PHE A C 1
ATOM 2397 O O . PHE A 1 291 ? 5.008 -14.484 49.195 1.00 76.56 291 PHE A O 1
ATOM 2404 N N . VAL A 1 292 ? 4.602 -16.147 50.638 1.00 66.94 292 VAL A N 1
ATOM 2405 C CA . VAL A 1 292 ? 6.019 -16.502 50.852 1.00 66.94 292 VAL A CA 1
ATOM 2406 C C . VAL A 1 292 ? 6.667 -17.099 49.594 1.00 66.94 292 VAL A C 1
ATOM 2408 O O . VAL A 1 292 ? 7.864 -16.923 49.374 1.00 66.94 292 VAL A O 1
ATOM 2411 N N . GLN A 1 293 ? 5.902 -17.802 48.753 1.00 59.56 293 GLN A N 1
ATOM 2412 C CA . GLN A 1 293 ? 6.419 -18.433 47.531 1.00 59.56 293 GLN A CA 1
ATOM 2413 C C . GLN A 1 293 ? 6.576 -17.459 46.357 1.00 59.56 293 GLN A C 1
ATOM 2415 O O . GLN A 1 293 ? 7.398 -17.688 45.468 1.00 59.56 293 GLN A O 1
ATOM 2420 N N . GLN A 1 294 ? 5.798 -16.380 46.335 1.00 57.41 294 GLN A N 1
ATOM 2421 C CA . GLN A 1 294 ? 5.826 -15.385 45.271 1.00 57.41 294 GLN A CA 1
ATOM 2422 C C . GLN A 1 294 ? 6.582 -14.146 45.763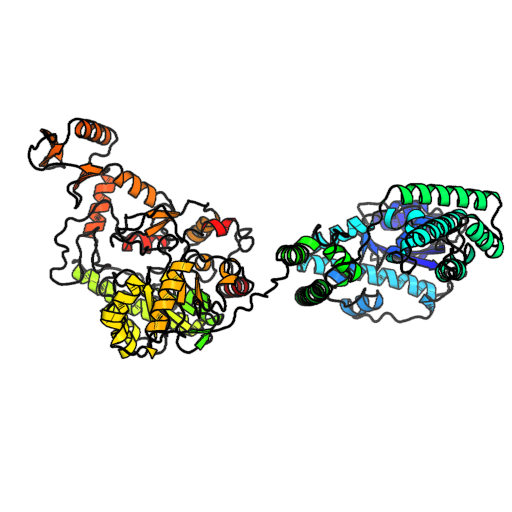 1.00 57.41 294 GLN A C 1
ATOM 2424 O O . GLN A 1 294 ? 6.052 -13.352 46.531 1.00 57.41 294 GLN A O 1
ATOM 2429 N N . ASN A 1 295 ? 7.818 -13.938 45.292 1.00 43.84 295 ASN A N 1
ATOM 2430 C CA . ASN A 1 295 ? 8.476 -12.629 45.380 1.00 43.84 295 ASN A CA 1
ATOM 2431 C C . ASN A 1 295 ? 7.635 -11.623 44.573 1.00 43.84 295 ASN A C 1
ATOM 2433 O O . ASN A 1 295 ? 7.827 -11.478 43.367 1.00 43.84 295 ASN A O 1
ATOM 2437 N N . TYR A 1 296 ? 6.657 -10.982 45.215 1.00 48.78 296 TYR A N 1
ATOM 2438 C CA . TYR A 1 296 ? 5.766 -10.004 44.596 1.00 48.78 296 TYR A CA 1
ATOM 2439 C C . TYR A 1 296 ? 6.548 -8.739 44.206 1.00 48.78 296 TYR A C 1
ATOM 2441 O O . TYR A 1 296 ? 6.595 -7.763 44.947 1.00 48.78 296 TYR A O 1
ATOM 2449 N N . THR A 1 297 ? 7.147 -8.729 43.017 1.00 41.34 297 THR A N 1
ATOM 2450 C CA . THR A 1 297 ? 7.532 -7.501 42.312 1.00 41.34 297 THR A CA 1
ATOM 2451 C C . THR A 1 297 ? 6.358 -7.056 41.449 1.00 41.34 297 THR A C 1
ATOM 2453 O O . THR A 1 297 ? 6.219 -7.448 40.294 1.00 41.34 297 THR A O 1
ATOM 2456 N N . LEU A 1 298 ? 5.483 -6.234 42.021 1.00 47.94 298 LEU A N 1
ATOM 2457 C CA . LEU A 1 298 ? 4.473 -5.501 41.268 1.00 47.94 298 LEU A CA 1
ATOM 2458 C C . LEU A 1 298 ? 4.954 -4.058 41.178 1.00 47.94 298 LEU A C 1
ATOM 2460 O O . LEU A 1 298 ? 4.780 -3.303 42.122 1.00 47.94 298 LEU A O 1
ATOM 2464 N N . SER A 1 299 ? 5.600 -3.693 40.071 1.00 45.44 299 SER A N 1
ATOM 2465 C CA . SER A 1 299 ? 5.642 -2.291 39.668 1.00 45.44 299 SER A CA 1
ATOM 2466 C C . SER A 1 299 ? 4.526 -2.070 38.648 1.00 45.44 299 SER A C 1
ATOM 2468 O O . SER A 1 299 ? 4.388 -2.811 37.669 1.00 45.44 299 SER A O 1
ATOM 2470 N N . ASP A 1 300 ? 3.681 -1.070 38.881 1.00 51.91 300 ASP A N 1
ATOM 2471 C CA . ASP A 1 300 ? 2.801 -0.476 37.863 1.00 51.91 300 ASP A CA 1
ATOM 2472 C C . ASP A 1 300 ? 3.565 0.558 37.011 1.00 51.91 300 ASP A C 1
ATOM 2474 O O . ASP A 1 300 ? 3.006 1.557 36.559 1.00 51.91 300 ASP A O 1
ATOM 2478 N N . ASN A 1 301 ? 4.862 0.334 36.767 1.00 59.66 301 ASN A N 1
ATOM 2479 C CA . ASN A 1 301 ? 5.670 1.217 35.933 1.00 59.66 301 ASN A CA 1
ATOM 2480 C C . ASN A 1 301 ? 5.364 0.958 34.454 1.00 59.66 301 ASN A C 1
ATOM 2482 O O . ASN A 1 301 ? 6.127 0.306 33.746 1.00 59.66 301 ASN A O 1
ATOM 2486 N N . TYR A 1 302 ? 4.233 1.478 33.985 1.00 67.44 302 TYR A N 1
ATOM 2487 C CA . TYR A 1 302 ? 4.069 1.806 32.576 1.00 67.44 302 TYR A CA 1
ATOM 2488 C C . TYR A 1 302 ? 4.513 3.251 32.349 1.00 67.44 302 TYR A C 1
ATOM 2490 O O . TYR A 1 302 ? 4.367 4.115 33.216 1.00 67.44 302 TYR A O 1
ATOM 2498 N N . ASP A 1 303 ? 5.058 3.535 31.171 1.00 76.12 303 ASP A N 1
ATOM 2499 C CA . ASP A 1 303 ? 5.404 4.906 30.818 1.00 76.12 303 ASP A CA 1
ATOM 2500 C C . ASP A 1 303 ? 4.112 5.717 30.616 1.00 76.12 303 ASP A C 1
ATOM 2502 O O . ASP A 1 303 ? 3.330 5.481 29.690 1.00 76.12 303 ASP A O 1
ATOM 2506 N N . LYS A 1 304 ? 3.868 6.677 31.514 1.00 81.31 304 LYS A N 1
ATOM 2507 C CA . LYS A 1 304 ? 2.685 7.544 31.469 1.00 81.31 304 LYS A CA 1
ATOM 2508 C C . LYS A 1 304 ? 2.598 8.337 30.162 1.00 81.31 304 LYS A C 1
ATOM 2510 O O . LYS A 1 304 ? 1.501 8.539 29.651 1.00 81.31 304 LYS A O 1
ATOM 2515 N N . SER A 1 305 ? 3.733 8.737 29.595 1.00 79.12 305 SER A N 1
ATOM 2516 C CA . SER A 1 305 ? 3.784 9.470 28.326 1.00 79.12 305 SER A CA 1
ATOM 2517 C C . SER A 1 305 ? 3.311 8.582 27.177 1.00 79.12 305 SER A C 1
ATOM 2519 O O . SER A 1 305 ? 2.509 9.005 26.346 1.00 79.12 305 SER A O 1
ATOM 2521 N N . VAL A 1 306 ? 3.744 7.317 27.175 1.00 81.88 306 VAL A N 1
ATOM 2522 C CA . VAL A 1 306 ? 3.290 6.298 26.216 1.00 81.88 306 VAL A CA 1
ATOM 2523 C C . VAL A 1 306 ? 1.785 6.072 26.344 1.00 81.88 306 VAL A C 1
ATOM 2525 O O . VAL A 1 306 ? 1.073 6.043 25.340 1.00 81.88 306 VAL A O 1
ATOM 2528 N N . PHE A 1 307 ? 1.276 5.981 27.574 1.00 88.06 307 PHE A N 1
ATOM 2529 C CA . PHE A 1 307 ? -0.158 5.858 27.830 1.00 88.06 307 PHE A CA 1
ATOM 2530 C C . PHE A 1 307 ? -0.964 7.059 27.326 1.00 88.06 307 PHE A C 1
ATOM 2532 O O . PHE A 1 307 ? -2.016 6.861 26.712 1.00 88.06 307 PHE A O 1
ATOM 2539 N N . ASP A 1 308 ? -0.496 8.285 27.565 1.00 87.25 308 ASP A N 1
ATOM 2540 C CA . ASP A 1 308 ? -1.187 9.503 27.138 1.00 87.25 308 ASP A CA 1
ATOM 2541 C C . ASP A 1 308 ? -1.246 9.589 25.601 1.00 87.25 308 ASP A C 1
ATOM 2543 O O . ASP A 1 308 ? -2.312 9.854 25.038 1.00 87.25 308 ASP A O 1
ATOM 2547 N N . ILE A 1 309 ? -0.150 9.260 24.904 1.00 84.69 309 ILE A N 1
ATOM 2548 C CA . ILE A 1 309 ? -0.100 9.245 23.432 1.00 84.69 309 ILE A CA 1
ATOM 2549 C C . ILE A 1 309 ? -1.013 8.157 22.860 1.00 84.69 309 ILE A C 1
ATOM 2551 O O . ILE A 1 309 ? -1.897 8.452 22.052 1.00 84.69 309 ILE A O 1
ATOM 2555 N N . LEU A 1 310 ? -0.856 6.905 23.301 1.00 89.50 310 LEU A N 1
ATOM 2556 C CA . LEU A 1 310 ? -1.701 5.798 22.847 1.00 89.50 310 LEU A CA 1
ATOM 2557 C C . LEU A 1 310 ? -3.177 6.050 23.171 1.00 89.50 310 LEU A C 1
ATOM 2559 O O . LEU A 1 310 ? -4.053 5.677 22.393 1.00 89.50 310 LEU A O 1
ATOM 2563 N N . SER A 1 311 ? -3.474 6.741 24.274 1.00 91.62 311 SER A N 1
ATOM 2564 C CA . SER A 1 311 ? -4.836 7.146 24.607 1.00 91.62 311 SER A CA 1
ATOM 2565 C C . SER A 1 311 ? -5.427 8.113 23.589 1.00 91.62 311 SER A C 1
ATOM 2567 O O . SER A 1 311 ? -6.600 7.953 23.252 1.00 91.62 311 SER A O 1
ATOM 2569 N N . ILE A 1 312 ? -4.651 9.083 23.101 1.00 90.94 312 ILE A N 1
ATOM 2570 C CA . ILE A 1 312 ? -5.087 10.030 22.065 1.00 90.94 312 ILE A CA 1
ATOM 2571 C C . ILE A 1 312 ? -5.254 9.315 20.720 1.00 90.94 312 ILE A C 1
ATOM 2573 O O . ILE A 1 312 ? -6.269 9.510 20.053 1.00 90.94 312 ILE A O 1
ATOM 2577 N N . ILE A 1 313 ? -4.315 8.441 20.343 1.00 88.69 313 ILE A N 1
ATOM 2578 C CA . ILE A 1 313 ? -4.397 7.675 19.088 1.00 88.69 313 ILE A CA 1
ATOM 2579 C C . ILE A 1 313 ? -5.637 6.775 19.097 1.00 88.69 313 ILE A C 1
ATOM 2581 O O . ILE A 1 313 ? -6.405 6.773 18.134 1.00 88.69 313 ILE A O 1
ATOM 2585 N N . LEU A 1 314 ? -5.873 6.053 20.199 1.00 93.00 314 LEU A N 1
ATOM 2586 C CA . LEU A 1 314 ? -7.066 5.224 20.360 1.00 93.00 314 LEU A CA 1
ATOM 2587 C C . LEU A 1 314 ? -8.341 6.059 20.211 1.00 93.00 314 LEU A C 1
ATOM 2589 O O . LEU A 1 314 ? -9.279 5.637 19.541 1.00 93.00 314 LEU A O 1
ATOM 2593 N N . GLU A 1 315 ? -8.367 7.249 20.814 1.00 92.88 315 GLU A N 1
ATOM 2594 C CA . GLU A 1 315 ? -9.503 8.166 20.746 1.00 92.88 315 GLU A CA 1
ATOM 2595 C C . GLU A 1 315 ? -9.806 8.609 19.308 1.00 92.88 315 GLU A C 1
ATOM 2597 O O . GLU A 1 315 ? -10.962 8.553 18.885 1.00 92.88 315 GLU A O 1
ATOM 2602 N N . SER A 1 316 ? -8.776 9.011 18.553 1.00 88.81 316 SER A N 1
ATOM 2603 C CA . SER A 1 316 ? -8.916 9.411 17.146 1.00 88.81 316 SER A CA 1
ATOM 2604 C C . SER A 1 316 ? -9.427 8.251 16.301 1.00 88.81 316 SER A C 1
ATOM 2606 O O . SER A 1 316 ? -10.453 8.372 15.632 1.00 88.81 316 SER A O 1
ATOM 2608 N N . LYS A 1 317 ? -8.786 7.082 16.426 1.00 89.12 317 LYS A N 1
ATOM 2609 C CA . LYS A 1 317 ? -9.132 5.889 15.647 1.00 89.12 317 LYS A CA 1
ATOM 2610 C C . LYS A 1 317 ? -10.565 5.427 15.913 1.00 89.12 317 LYS A C 1
ATOM 2612 O O . LYS A 1 317 ? -11.275 5.055 14.982 1.00 89.12 317 LYS A O 1
ATOM 2617 N N . CYS A 1 318 ? -11.011 5.488 17.167 1.00 93.88 318 CYS A N 1
ATOM 2618 C CA . CYS A 1 318 ? -12.387 5.182 17.557 1.00 93.88 318 CYS A CA 1
ATOM 2619 C C . CYS A 1 318 ? -13.401 6.128 16.896 1.00 93.88 318 CYS A C 1
ATOM 2621 O O . CYS A 1 318 ? -14.407 5.664 16.359 1.00 93.88 318 CYS A O 1
ATOM 2623 N N . LYS A 1 319 ? -13.132 7.440 16.886 1.00 90.88 319 LYS A N 1
ATOM 2624 C CA . LYS A 1 319 ? -14.012 8.437 16.255 1.00 90.88 319 LYS A CA 1
ATOM 2625 C C . LYS A 1 319 ? -14.063 8.284 14.738 1.00 90.88 319 LYS A C 1
ATOM 2627 O O . LYS A 1 319 ? -15.151 8.246 14.179 1.00 90.88 319 LYS A O 1
ATOM 2632 N N . GLU A 1 320 ? -12.910 8.138 14.091 1.00 89.31 320 GLU A N 1
ATOM 2633 C CA . GLU A 1 320 ? -12.801 7.943 12.637 1.00 89.31 320 GLU A CA 1
ATOM 2634 C C . GLU A 1 320 ? -13.564 6.703 12.162 1.00 89.31 320 GLU A C 1
ATOM 2636 O O . GLU A 1 320 ? -14.208 6.724 11.116 1.00 89.31 320 GLU A O 1
ATOM 2641 N N . ASN A 1 321 ? -13.526 5.630 12.954 1.00 89.12 321 ASN A N 1
ATOM 2642 C CA . ASN A 1 321 ? -14.182 4.374 12.617 1.00 89.12 321 ASN A CA 1
ATOM 2643 C C . ASN A 1 321 ? -15.596 4.253 13.206 1.00 89.12 321 ASN A C 1
ATOM 2645 O O . ASN A 1 321 ? -16.231 3.226 13.001 1.00 89.12 321 ASN A O 1
ATOM 2649 N N . ASN A 1 322 ? -16.132 5.253 13.911 1.00 93.44 322 ASN A N 1
ATOM 2650 C CA . ASN A 1 322 ? -17.435 5.163 14.586 1.00 93.44 322 ASN A CA 1
ATOM 2651 C C . ASN A 1 322 ? -17.565 3.937 15.520 1.00 93.44 322 ASN A C 1
ATOM 2653 O O . ASN A 1 322 ? -18.561 3.219 15.467 1.00 93.44 322 ASN A O 1
ATOM 2657 N N . ILE A 1 323 ? -16.550 3.676 16.350 1.00 95.56 323 ILE A N 1
ATOM 2658 C CA . ILE A 1 323 ? -16.544 2.599 17.357 1.00 95.56 323 ILE A CA 1
ATOM 2659 C C . ILE A 1 323 ? -16.297 3.211 18.729 1.00 95.56 323 ILE A C 1
ATOM 2661 O O . ILE A 1 323 ? -15.375 4.003 18.899 1.00 95.56 323 ILE A O 1
ATOM 2665 N N . SER A 1 324 ? -17.077 2.832 19.735 1.00 95.19 324 SER A N 1
ATOM 2666 C CA . SER A 1 324 ? -16.890 3.337 21.097 1.00 95.19 324 SER A CA 1
ATOM 2667 C C . SER A 1 324 ? -15.572 2.885 21.719 1.00 95.19 324 SER A C 1
ATOM 2669 O O . SER A 1 324 ? -15.262 1.694 21.783 1.00 95.19 324 SER A O 1
ATOM 2671 N N . ARG A 1 325 ? -14.849 3.828 22.329 1.00 92.94 325 ARG A N 1
ATOM 2672 C CA . ARG A 1 325 ? -13.559 3.572 22.992 1.00 92.94 325 ARG A CA 1
ATOM 2673 C C . ARG A 1 325 ? -13.629 2.453 24.033 1.00 92.94 325 ARG A C 1
ATOM 2675 O O . ARG A 1 325 ? -12.762 1.585 24.070 1.00 92.94 325 ARG A O 1
ATOM 2682 N N . LYS A 1 326 ? -14.668 2.467 24.875 1.00 91.44 326 LYS A N 1
ATOM 2683 C CA . LYS A 1 326 ? -14.865 1.498 25.970 1.00 91.44 326 LYS A CA 1
ATOM 2684 C C . LYS A 1 326 ? -14.990 0.051 25.493 1.00 91.44 326 LYS A C 1
ATOM 2686 O O . LYS A 1 326 ? -14.711 -0.852 26.275 1.00 91.44 326 LYS A O 1
ATOM 2691 N N . LEU A 1 327 ? -15.397 -0.156 24.242 1.00 92.56 327 LEU A N 1
ATOM 2692 C CA . LEU A 1 327 ? -15.473 -1.478 23.634 1.00 92.56 327 LEU A CA 1
ATOM 2693 C C . LEU A 1 327 ? -14.080 -2.007 23.277 1.00 92.56 327 LEU A C 1
ATOM 2695 O O . LEU A 1 327 ? -13.777 -3.177 23.509 1.00 92.56 327 LEU A O 1
ATOM 2699 N N . VAL A 1 328 ? -13.216 -1.125 22.770 1.00 93.31 328 VAL A N 1
ATOM 2700 C CA . VAL A 1 328 ? -11.832 -1.452 22.412 1.00 93.31 328 VAL A CA 1
ATOM 2701 C C . VAL A 1 328 ? -10.999 -1.660 23.676 1.00 93.31 328 VAL A C 1
ATOM 2703 O O . VAL A 1 328 ? -10.487 -2.754 23.897 1.00 93.31 328 VAL A O 1
ATOM 2706 N N . SER A 1 329 ? -10.891 -0.632 24.523 1.00 91.88 329 SER A N 1
ATOM 2707 C CA . SER A 1 329 ? -10.120 -0.691 25.766 1.00 91.88 329 SER A CA 1
ATOM 2708 C C . SER A 1 329 ? -10.548 0.381 26.764 1.00 91.88 329 SER A C 1
ATOM 2710 O O . SER A 1 329 ? -10.678 1.566 26.438 1.00 91.88 329 SER A O 1
ATOM 2712 N N . SER A 1 330 ? -10.677 -0.015 28.029 1.00 89.31 330 SER A N 1
ATOM 2713 C CA . SER A 1 330 ? -10.709 0.926 29.149 1.00 89.31 330 SER A CA 1
ATOM 2714 C C . SER A 1 330 ? -9.329 1.576 29.376 1.00 89.31 330 SER A C 1
ATOM 2716 O O . SER A 1 330 ? -8.332 1.190 28.759 1.00 89.31 330 SER A O 1
ATOM 2718 N N . LYS A 1 331 ? -9.263 2.588 30.255 1.00 86.44 331 LYS A N 1
ATOM 2719 C CA . LYS A 1 331 ? -7.984 3.200 30.658 1.00 86.44 331 LYS A CA 1
ATOM 2720 C C . LYS A 1 331 ? -7.093 2.182 31.375 1.00 86.44 331 LYS A C 1
ATOM 2722 O O . LYS A 1 331 ? -5.934 2.039 31.010 1.00 86.44 331 LYS A O 1
ATOM 2727 N N . ASP A 1 332 ? -7.661 1.435 32.315 1.00 83.00 332 ASP A N 1
ATOM 2728 C CA . ASP A 1 332 ? -6.925 0.429 33.085 1.00 83.00 332 ASP A CA 1
ATOM 2729 C C . ASP A 1 332 ? -6.470 -0.734 32.189 1.00 83.00 332 ASP A C 1
ATOM 2731 O O . ASP A 1 332 ? -5.356 -1.228 32.325 1.00 83.00 332 ASP A O 1
ATOM 2735 N N . GLU A 1 333 ? -7.292 -1.121 31.207 1.00 88.06 333 GLU A N 1
ATOM 2736 C CA . GLU A 1 333 ? -6.940 -2.151 30.219 1.00 88.06 333 GLU A CA 1
ATOM 2737 C C . GLU A 1 333 ? -5.790 -1.708 29.305 1.00 88.06 333 GLU A C 1
ATOM 2739 O O . GLU A 1 333 ? -4.902 -2.507 29.005 1.00 88.06 333 GLU A O 1
ATOM 2744 N N . LEU A 1 334 ? -5.763 -0.433 28.904 1.00 89.62 334 LEU A N 1
ATOM 2745 C CA . LEU A 1 334 ? -4.687 0.117 28.080 1.00 89.62 334 LEU A CA 1
ATOM 2746 C C . LEU A 1 334 ? -3.382 0.199 28.879 1.00 89.62 334 LEU A C 1
ATOM 2748 O O . LEU A 1 334 ? -2.348 -0.251 28.398 1.00 89.62 334 LEU A O 1
ATOM 2752 N N . ALA A 1 335 ? -3.433 0.706 30.113 1.00 86.19 335 ALA A N 1
ATOM 2753 C CA . ALA A 1 335 ? -2.278 0.741 31.012 1.00 86.19 335 ALA A CA 1
ATOM 2754 C C . ALA A 1 335 ? -1.744 -0.674 31.317 1.00 86.19 335 ALA A C 1
ATOM 2756 O O . ALA A 1 335 ? -0.537 -0.923 31.270 1.00 86.19 335 ALA A O 1
ATOM 2757 N N . GLY A 1 336 ? -2.644 -1.632 31.554 1.00 83.56 336 GLY A N 1
ATOM 2758 C CA . GLY A 1 336 ? -2.292 -3.038 31.737 1.00 83.56 336 GLY A CA 1
ATOM 2759 C C . GLY A 1 336 ? -1.680 -3.673 30.487 1.00 83.56 336 GLY A C 1
ATOM 2760 O O . GLY A 1 336 ? -0.769 -4.486 30.603 1.00 83.56 336 GLY A O 1
ATOM 2761 N N . SER A 1 337 ? -2.123 -3.273 29.293 1.00 86.94 337 SER A N 1
ATOM 2762 C CA . SER A 1 337 ? -1.543 -3.751 28.031 1.00 86.94 337 SER A CA 1
ATOM 2763 C C . SER A 1 337 ? -0.146 -3.174 27.785 1.00 86.94 337 SER A C 1
ATOM 2765 O O . SER A 1 337 ? 0.752 -3.902 27.381 1.00 86.94 337 SER A O 1
ATOM 2767 N N . ILE A 1 338 ? 0.071 -1.892 28.101 1.00 85.31 338 ILE A N 1
ATOM 2768 C CA . ILE A 1 338 ? 1.383 -1.224 27.993 1.00 85.31 338 ILE A CA 1
ATOM 2769 C C . ILE A 1 338 ? 2.400 -1.832 28.968 1.00 85.31 338 ILE A C 1
ATOM 2771 O O . ILE A 1 338 ? 3.566 -1.987 28.624 1.00 85.31 338 ILE A O 1
ATOM 2775 N N . SER A 1 339 ? 1.962 -2.206 30.173 1.00 80.81 339 SER A N 1
ATOM 2776 C CA . SER A 1 339 ? 2.809 -2.879 31.172 1.00 80.81 339 SER A CA 1
ATOM 2777 C C . SER A 1 339 ? 2.995 -4.385 30.932 1.00 80.81 339 SER A C 1
ATOM 2779 O O . SER A 1 339 ? 3.686 -5.037 31.711 1.00 80.81 339 SER A O 1
ATOM 2781 N N . GLY A 1 340 ? 2.376 -4.959 29.892 1.00 80.00 340 GLY A N 1
ATOM 2782 C CA . GLY A 1 340 ? 2.452 -6.392 29.581 1.00 80.00 340 GLY A CA 1
ATOM 2783 C C . GLY A 1 340 ? 1.648 -7.306 30.517 1.00 80.00 340 GLY A C 1
ATOM 2784 O O . GLY A 1 340 ? 1.800 -8.523 30.459 1.00 80.00 340 GLY A O 1
ATOM 2785 N N . LYS A 1 341 ? 0.786 -6.751 31.379 1.00 74.94 341 LYS A N 1
ATOM 2786 C CA . LYS A 1 341 ? -0.050 -7.503 32.337 1.00 74.94 341 LYS A CA 1
ATOM 2787 C C . LYS A 1 341 ? -1.372 -7.983 31.736 1.00 74.94 341 LYS A C 1
ATOM 2789 O O . LYS A 1 341 ? -1.965 -8.935 32.236 1.00 74.94 341 LYS A O 1
ATOM 2794 N N . ILE A 1 342 ? -1.866 -7.291 30.709 1.00 80.06 342 ILE A N 1
ATOM 2795 C CA . ILE A 1 342 ? -3.146 -7.572 30.053 1.00 80.06 342 ILE A CA 1
ATOM 2796 C C . ILE A 1 342 ? -2.893 -7.795 28.565 1.00 80.06 342 ILE A C 1
ATOM 2798 O O . ILE A 1 342 ? -2.341 -6.935 27.893 1.00 80.06 342 ILE A O 1
ATOM 2802 N N . ASP A 1 343 ? -3.344 -8.925 28.028 1.00 83.56 343 ASP A N 1
ATOM 2803 C CA . ASP A 1 343 ? -3.147 -9.271 26.615 1.00 83.56 343 ASP A CA 1
ATOM 2804 C C . ASP A 1 343 ? -4.368 -8.978 25.725 1.00 83.56 343 ASP A C 1
ATOM 2806 O O . ASP A 1 343 ? -4.352 -9.254 24.528 1.00 83.56 343 ASP A O 1
ATOM 2810 N N . LYS A 1 344 ? -5.423 -8.377 26.290 1.00 85.31 344 LYS A N 1
ATOM 2811 C CA . LYS A 1 344 ? -6.709 -8.126 25.618 1.00 85.31 344 LYS A CA 1
ATOM 2812 C C . LYS A 1 344 ? -6.568 -7.348 24.307 1.00 85.31 344 LYS A C 1
ATOM 2814 O O . LYS A 1 344 ? -7.271 -7.647 23.348 1.00 85.31 344 LYS A O 1
ATOM 2819 N N . LEU A 1 345 ? -5.688 -6.343 24.264 1.00 90.88 345 LEU A N 1
ATOM 2820 C CA . LEU A 1 345 ? -5.447 -5.564 23.047 1.00 90.88 345 LEU A CA 1
ATOM 2821 C C . LEU A 1 345 ? -4.678 -6.349 21.979 1.00 90.88 345 LEU A C 1
ATOM 2823 O O . LEU A 1 345 ? -4.738 -5.968 20.818 1.00 90.88 345 LEU A O 1
ATOM 2827 N N . PHE A 1 346 ? -4.002 -7.440 22.339 1.00 89.50 346 PHE A N 1
ATOM 2828 C CA . PHE A 1 346 ? -3.161 -8.242 21.449 1.00 89.50 346 PHE A CA 1
ATOM 2829 C C . PHE A 1 346 ? -3.844 -9.525 20.958 1.00 89.50 346 PHE A C 1
ATOM 2831 O O . PHE A 1 346 ? -3.180 -10.468 20.534 1.00 89.50 346 PHE A O 1
ATOM 2838 N N . LYS A 1 347 ? -5.180 -9.574 21.012 1.00 88.12 347 LYS A N 1
ATOM 2839 C CA . LYS A 1 347 ? -5.990 -10.712 20.564 1.00 88.12 347 LYS A CA 1
ATOM 2840 C C . LYS A 1 347 ? -7.150 -10.267 19.676 1.00 88.12 347 LYS A C 1
ATOM 2842 O O . LYS A 1 347 ? -7.671 -9.162 19.842 1.00 88.12 347 LYS A O 1
ATOM 2847 N N . GLY A 1 348 ? -7.536 -11.163 18.767 1.00 90.56 348 GLY A N 1
ATOM 2848 C CA . GLY A 1 348 ? -8.735 -11.056 17.934 1.00 90.56 348 GLY A CA 1
ATOM 2849 C C . GLY A 1 348 ? -8.872 -9.718 17.213 1.00 90.56 348 GLY A C 1
ATOM 2850 O O . GLY A 1 348 ? -7.876 -9.099 16.826 1.00 90.56 348 GLY A O 1
ATOM 2851 N N . TRP A 1 349 ? -10.107 -9.236 17.080 1.00 93.75 349 TRP A N 1
ATOM 2852 C CA . TRP A 1 349 ? -10.384 -7.989 16.362 1.00 93.75 349 TRP A CA 1
ATOM 2853 C C . TRP A 1 349 ? -9.694 -6.764 16.973 1.00 93.75 349 TRP A C 1
ATOM 2855 O O . TRP A 1 349 ? -9.378 -5.806 16.265 1.00 93.75 349 TRP A O 1
ATOM 2865 N N . ARG A 1 350 ? -9.427 -6.777 18.286 1.00 94.19 350 ARG A N 1
ATOM 2866 C CA . ARG A 1 350 ? -8.734 -5.673 18.966 1.00 94.19 350 ARG A CA 1
ATOM 2867 C C . ARG A 1 350 ? -7.283 -5.563 18.536 1.00 94.19 350 ARG A C 1
ATOM 2869 O O . ARG A 1 350 ? -6.789 -4.437 18.455 1.00 94.19 350 ARG A O 1
ATOM 2876 N N . TYR A 1 351 ? -6.624 -6.681 18.230 1.00 90.44 351 TYR A N 1
ATOM 2877 C CA . TYR A 1 351 ? -5.262 -6.660 17.701 1.00 90.44 351 TYR A CA 1
ATOM 2878 C C . TYR A 1 351 ? -5.212 -5.952 16.353 1.00 90.44 351 TYR A C 1
ATOM 2880 O O . TYR A 1 351 ? -4.443 -5.004 16.177 1.00 90.44 351 TYR A O 1
ATOM 2888 N N . ASP A 1 352 ? -6.099 -6.346 15.444 1.00 86.19 352 ASP A N 1
ATOM 2889 C CA . ASP A 1 352 ? -6.191 -5.753 14.112 1.00 86.19 352 ASP A CA 1
ATOM 2890 C C . ASP A 1 352 ? -6.637 -4.286 14.170 1.00 86.19 352 ASP A C 1
ATOM 2892 O O . ASP A 1 352 ? -6.094 -3.435 13.459 1.00 86.19 352 ASP A O 1
ATOM 2896 N N . PHE A 1 353 ? -7.573 -3.956 15.067 1.00 89.06 353 PHE A N 1
ATOM 2897 C CA . PHE A 1 353 ? -8.066 -2.594 15.225 1.00 89.06 353 PHE A CA 1
ATOM 2898 C C . PHE A 1 353 ? -7.065 -1.666 15.918 1.00 89.06 353 PHE A C 1
ATOM 2900 O O . PHE A 1 353 ? -6.909 -0.533 15.479 1.00 89.06 353 PHE A O 1
ATOM 2907 N N . PHE A 1 354 ? -6.378 -2.071 16.988 1.00 92.19 354 PHE A N 1
ATOM 2908 C CA . PHE A 1 354 ? -5.484 -1.172 17.736 1.00 92.19 354 PHE A CA 1
ATOM 2909 C C . PHE A 1 354 ? -4.221 -1.837 18.296 1.00 92.19 354 PHE A C 1
ATOM 2911 O O . PHE A 1 354 ? -3.188 -1.174 18.377 1.00 92.19 354 PHE A O 1
ATOM 2918 N N . GLY A 1 355 ? -4.251 -3.127 18.632 1.00 84.56 355 GLY A N 1
ATOM 2919 C CA . GLY A 1 355 ? -3.114 -3.828 19.235 1.00 84.56 355 GLY A CA 1
ATOM 2920 C C . GLY A 1 355 ? -1.836 -3.791 18.409 1.00 84.56 355 GLY A C 1
ATOM 2921 O O . GLY A 1 355 ? -0.779 -3.552 18.979 1.00 84.56 355 GLY A O 1
ATOM 2922 N N . ARG A 1 356 ? -1.915 -3.907 17.077 1.00 80.69 356 ARG A N 1
ATOM 2923 C CA . ARG A 1 356 ? -0.749 -3.736 16.186 1.00 80.69 356 ARG A CA 1
ATOM 2924 C C . ARG A 1 356 ? -0.102 -2.359 16.341 1.00 80.69 356 ARG A C 1
ATOM 2926 O O . ARG A 1 356 ? 1.118 -2.240 16.312 1.00 80.69 356 ARG A O 1
ATOM 2933 N N . SER A 1 357 ? -0.914 -1.312 16.517 1.00 76.81 357 SER A N 1
ATOM 2934 C CA . SER A 1 357 ? -0.419 0.049 16.751 1.00 76.81 357 SER A CA 1
ATOM 2935 C C . SER A 1 357 ? 0.267 0.159 18.110 1.00 76.81 357 SER A C 1
ATOM 2937 O O . SER A 1 357 ? 1.318 0.780 18.191 1.00 76.81 357 SER A O 1
ATOM 2939 N N . VAL A 1 358 ? -0.282 -0.477 19.151 1.00 83.00 358 VAL A N 1
ATOM 2940 C CA . VAL A 1 358 ? 0.341 -0.534 20.484 1.00 83.00 358 VAL A CA 1
ATOM 2941 C C . VAL A 1 358 ? 1.654 -1.313 20.441 1.00 83.00 358 VAL A C 1
ATOM 2943 O O . VAL A 1 358 ? 2.662 -0.816 20.922 1.00 83.00 358 VAL A O 1
ATOM 2946 N N . GLU A 1 359 ? 1.673 -2.496 19.830 1.00 80.81 359 GLU A N 1
ATOM 2947 C CA . GLU A 1 359 ? 2.866 -3.339 19.703 1.00 80.81 359 GLU A CA 1
ATOM 2948 C C . GLU A 1 359 ? 3.968 -2.621 18.921 1.00 80.81 359 GLU A C 1
ATOM 2950 O O . GLU A 1 359 ? 5.105 -2.544 19.378 1.00 80.81 359 GLU A O 1
ATOM 2955 N N . SER A 1 360 ? 3.618 -2.007 17.789 1.00 69.12 360 SER A N 1
ATOM 2956 C CA . SER A 1 360 ? 4.542 -1.170 17.025 1.00 69.12 360 SER A CA 1
ATOM 2957 C C . SER A 1 360 ? 5.069 0.001 17.857 1.00 69.12 360 SER A C 1
ATOM 2959 O O . SER A 1 360 ? 6.252 0.309 17.767 1.00 69.12 360 SER A O 1
ATOM 2961 N N . PHE A 1 361 ? 4.221 0.646 18.666 1.00 72.81 361 PHE A N 1
ATOM 2962 C CA . PHE A 1 361 ? 4.608 1.763 19.532 1.00 72.81 361 PHE A CA 1
ATOM 2963 C C . PHE A 1 361 ? 5.586 1.328 20.626 1.00 72.81 361 PHE A C 1
ATOM 2965 O O . PHE A 1 361 ? 6.596 1.991 20.856 1.00 72.81 361 PHE A O 1
ATOM 2972 N N . LEU A 1 362 ? 5.300 0.207 21.287 1.00 75.69 362 LEU A N 1
ATOM 2973 C CA . LEU A 1 362 ? 6.133 -0.350 22.349 1.00 75.69 362 LEU A CA 1
ATOM 2974 C C . LEU A 1 362 ? 7.481 -0.847 21.808 1.00 75.69 362 LEU A C 1
ATOM 2976 O O . LEU A 1 362 ? 8.523 -0.538 22.385 1.00 75.69 362 LEU A O 1
ATOM 2980 N N . ASN A 1 363 ? 7.468 -1.551 20.673 1.00 67.50 363 ASN A N 1
ATOM 2981 C CA . ASN A 1 363 ? 8.671 -2.090 20.035 1.00 67.50 363 ASN A CA 1
ATOM 2982 C C . ASN A 1 363 ? 9.557 -0.999 19.416 1.00 67.50 363 ASN A C 1
ATOM 2984 O O . ASN A 1 363 ? 10.769 -1.184 19.320 1.00 67.50 363 ASN A O 1
ATOM 2988 N N . ALA A 1 364 ? 8.979 0.140 19.020 1.00 55.44 364 ALA A N 1
ATOM 2989 C CA . ALA A 1 364 ? 9.723 1.270 18.465 1.00 55.44 364 ALA A CA 1
ATOM 2990 C C . ALA A 1 364 ? 10.565 2.032 19.505 1.00 55.44 364 ALA A C 1
ATOM 2992 O O . ALA A 1 364 ? 11.417 2.815 19.098 1.00 55.44 364 ALA A O 1
ATOM 2993 N N . GLY A 1 365 ? 10.352 1.805 20.812 1.00 50.25 365 GLY A N 1
ATOM 2994 C CA . GLY A 1 365 ? 11.158 2.333 21.921 1.00 50.25 365 GLY A CA 1
ATOM 2995 C C . GLY A 1 365 ? 11.401 3.845 21.868 1.00 50.25 365 GLY A C 1
ATOM 2996 O O . GLY A 1 365 ? 12.336 4.283 21.215 1.00 50.25 365 GLY A O 1
ATOM 2997 N N . SER A 1 366 ? 10.583 4.652 22.556 1.00 41.19 366 SER A N 1
ATOM 2998 C CA . SER A 1 366 ? 10.724 6.124 22.712 1.00 41.19 366 SER A CA 1
ATOM 2999 C C . SER A 1 366 ? 11.000 6.970 21.446 1.00 41.19 366 SER A C 1
ATOM 3001 O O . SER A 1 366 ? 11.137 8.187 21.546 1.00 41.19 366 SER A O 1
ATOM 3003 N N . ARG A 1 367 ? 10.979 6.379 20.248 1.00 42.28 367 ARG A N 1
ATOM 3004 C CA . ARG A 1 367 ? 11.035 7.037 18.940 1.00 42.28 367 ARG A CA 1
ATOM 3005 C C . ARG A 1 367 ? 9.695 6.871 18.242 1.00 42.28 367 ARG A C 1
ATOM 3007 O O . ARG A 1 367 ? 9.568 6.145 17.265 1.00 42.28 367 ARG A O 1
ATOM 3014 N N . PHE A 1 368 ? 8.676 7.525 18.785 1.00 41.06 368 PHE A N 1
ATOM 3015 C CA . PHE A 1 368 ? 7.437 7.747 18.052 1.00 41.06 368 PHE A CA 1
ATOM 3016 C C . PHE A 1 368 ? 7.516 9.130 17.413 1.00 41.06 368 PHE A C 1
ATOM 3018 O O . PHE A 1 368 ? 7.007 10.115 17.946 1.00 41.06 368 PHE A O 1
ATOM 3025 N N . GLU A 1 369 ? 8.204 9.210 16.280 1.00 43.84 369 GLU A N 1
ATOM 3026 C CA . GLU A 1 369 ? 7.896 10.253 15.315 1.00 43.84 369 GLU A CA 1
ATOM 3027 C C . GLU A 1 369 ? 6.669 9.745 14.556 1.00 43.84 369 GLU A C 1
ATOM 3029 O O . GLU A 1 369 ? 6.691 8.703 13.913 1.00 43.84 369 GLU A O 1
ATOM 3034 N N . ILE A 1 370 ? 5.530 10.427 14.696 1.00 46.72 370 ILE A N 1
ATOM 3035 C CA . ILE A 1 370 ? 4.495 10.299 13.671 1.00 46.72 370 ILE A CA 1
ATOM 3036 C C . ILE A 1 370 ? 5.181 10.780 12.400 1.00 46.72 370 ILE A C 1
ATOM 3038 O O . ILE A 1 370 ? 5.597 11.940 12.375 1.00 46.72 370 ILE A O 1
ATOM 3042 N N . LEU A 1 371 ? 5.294 9.923 11.382 1.00 54.22 371 LEU A N 1
ATOM 3043 C CA . LEU A 1 371 ? 5.758 10.307 10.053 1.00 54.22 371 LEU A CA 1
ATOM 3044 C C . LEU A 1 371 ? 4.843 11.413 9.497 1.00 54.22 371 LEU A C 1
ATOM 3046 O O . LEU A 1 371 ? 3.884 11.161 8.767 1.00 54.22 371 LEU A O 1
ATOM 3050 N N . MET A 1 372 ? 5.095 12.663 9.884 1.00 63.03 372 MET A N 1
ATOM 3051 C CA . MET A 1 372 ? 4.399 13.829 9.370 1.00 63.03 372 MET A CA 1
ATOM 3052 C C . MET A 1 372 ? 4.986 14.133 8.002 1.00 63.03 372 MET A C 1
ATOM 3054 O O . MET A 1 372 ? 5.909 14.932 7.857 1.00 63.03 372 MET A O 1
ATOM 3058 N N . ILE A 1 373 ? 4.432 13.483 6.982 1.00 84.31 373 ILE A N 1
ATOM 3059 C CA . ILE A 1 373 ? 4.749 13.794 5.595 1.00 84.31 373 ILE A CA 1
ATOM 3060 C C . ILE A 1 373 ? 4.270 15.222 5.328 1.00 84.31 373 ILE A C 1
ATOM 3062 O O . ILE A 1 373 ? 3.072 15.503 5.308 1.00 84.31 373 ILE A O 1
ATOM 3066 N N . LYS A 1 374 ? 5.215 16.143 5.140 1.00 88.31 374 LYS A N 1
ATOM 3067 C CA . LYS A 1 374 ? 4.932 17.544 4.816 1.00 88.31 374 LYS A CA 1
ATOM 3068 C C . LYS A 1 374 ? 4.881 17.729 3.306 1.00 88.31 374 LYS A C 1
ATOM 3070 O O . LYS A 1 374 ? 5.592 17.053 2.563 1.00 88.31 374 LYS A O 1
ATOM 3075 N N . LYS A 1 375 ? 4.039 18.661 2.855 1.00 94.00 375 LYS A N 1
ATOM 3076 C CA . LYS A 1 375 ? 4.101 19.142 1.473 1.00 94.00 375 LYS A CA 1
ATOM 3077 C C . LYS A 1 375 ? 5.428 19.862 1.241 1.00 94.00 375 LYS A C 1
ATOM 3079 O O . LYS A 1 375 ? 5.996 20.422 2.178 1.00 94.00 375 LYS A O 1
ATOM 3084 N N . ILE A 1 376 ? 5.906 19.793 0.005 1.00 94.19 376 ILE A N 1
ATOM 3085 C CA . ILE A 1 376 ? 7.115 20.480 -0.438 1.00 94.19 376 ILE A CA 1
ATOM 3086 C C . ILE A 1 376 ? 6.864 21.200 -1.764 1.00 94.19 376 ILE A C 1
ATOM 3088 O O . ILE A 1 376 ? 5.996 20.808 -2.556 1.00 94.19 376 ILE A O 1
ATOM 3092 N N . ALA A 1 377 ? 7.677 22.216 -2.043 1.00 94.69 377 ALA A N 1
ATOM 3093 C CA . ALA A 1 377 ? 7.652 22.933 -3.307 1.00 94.69 377 ALA A CA 1
ATOM 3094 C C . ALA A 1 377 ? 8.204 22.067 -4.452 1.00 94.69 377 ALA A C 1
ATOM 3096 O O . ALA A 1 377 ? 9.408 21.837 -4.556 1.00 94.69 377 ALA A O 1
ATOM 3097 N N . ILE A 1 378 ? 7.339 21.653 -5.379 1.00 96.25 378 ILE A N 1
ATOM 3098 C CA . ILE A 1 378 ? 7.738 21.046 -6.656 1.00 96.25 378 ILE A CA 1
ATOM 3099 C C . ILE A 1 378 ? 7.159 21.883 -7.793 1.00 96.25 378 ILE A C 1
ATOM 3101 O O . ILE A 1 378 ? 5.970 22.202 -7.825 1.00 96.25 378 ILE A O 1
ATOM 3105 N N . SER A 1 379 ? 8.020 22.270 -8.738 1.00 95.50 379 SER A N 1
ATOM 3106 C CA . SER A 1 379 ? 7.662 23.109 -9.890 1.00 95.50 379 SER A CA 1
ATOM 3107 C C . SER A 1 379 ? 6.882 24.366 -9.475 1.00 95.50 379 SER A C 1
ATOM 3109 O O . SER A 1 379 ? 5.854 24.705 -10.062 1.00 95.50 379 SER A O 1
ATOM 3111 N N . GLY A 1 380 ? 7.314 25.010 -8.387 1.00 92.75 380 GLY A N 1
ATOM 3112 C CA . GLY A 1 380 ? 6.691 26.221 -7.850 1.00 92.75 380 GLY A CA 1
ATOM 3113 C C . GLY A 1 380 ? 5.309 26.019 -7.218 1.00 92.75 380 GLY A C 1
ATOM 3114 O O . GLY A 1 380 ? 4.492 26.934 -7.280 1.00 92.75 380 GLY A O 1
ATOM 3115 N N . LYS A 1 381 ? 4.976 24.828 -6.699 1.00 95.56 381 LYS A N 1
ATOM 3116 C CA . LYS A 1 381 ? 3.747 24.593 -5.920 1.00 95.56 381 LYS A CA 1
ATOM 3117 C C . LYS A 1 381 ? 3.969 23.606 -4.780 1.00 95.56 381 LYS A C 1
ATOM 3119 O O . LYS A 1 381 ? 4.647 22.606 -4.972 1.00 95.56 381 LYS A O 1
ATOM 3124 N N . GLU A 1 382 ? 3.325 23.870 -3.646 1.00 96.94 382 GLU A N 1
ATOM 3125 C CA . GLU A 1 382 ? 3.251 22.947 -2.512 1.00 96.94 382 GLU A CA 1
ATOM 3126 C C . GLU A 1 382 ? 2.367 21.740 -2.844 1.00 96.94 382 GLU A C 1
ATOM 3128 O O . GLU A 1 382 ? 1.150 21.865 -3.020 1.00 96.94 382 GLU A O 1
ATOM 3133 N N . VAL A 1 383 ? 2.987 20.568 -2.921 1.00 97.50 383 VAL A N 1
ATOM 3134 C CA . VAL A 1 383 ? 2.349 19.278 -3.214 1.00 97.50 383 VAL A CA 1
ATOM 3135 C C . VAL A 1 383 ? 2.867 18.218 -2.250 1.00 97.50 383 VAL A C 1
ATOM 3137 O O . VAL A 1 383 ? 3.895 18.410 -1.602 1.00 97.50 383 VAL A O 1
ATOM 3140 N N . TRP A 1 384 ? 2.166 17.093 -2.132 1.00 97.50 384 TRP A N 1
ATOM 3141 C CA . TRP A 1 384 ? 2.713 15.941 -1.418 1.00 97.50 384 TRP A CA 1
ATOM 3142 C C . TRP A 1 384 ? 4.028 15.490 -2.075 1.00 97.50 384 TRP A C 1
ATOM 3144 O O . TRP A 1 384 ? 4.134 15.566 -3.303 1.00 97.50 384 TRP A O 1
ATOM 3154 N N . PRO A 1 385 ? 5.012 14.982 -1.307 1.00 96.31 385 PRO A N 1
ATOM 3155 C CA . PRO A 1 385 ? 6.301 14.506 -1.820 1.00 96.31 385 PRO A CA 1
ATOM 3156 C C . PRO A 1 385 ? 6.160 13.140 -2.522 1.00 96.31 385 PRO A C 1
ATOM 3158 O O . PRO A 1 385 ? 6.978 12.239 -2.351 1.00 96.31 385 PRO A O 1
ATOM 3161 N N . ILE A 1 386 ? 5.089 12.984 -3.300 1.00 98.00 386 ILE A N 1
ATOM 3162 C CA . ILE A 1 386 ? 4.661 11.789 -4.015 1.00 98.00 386 ILE A CA 1
ATOM 3163 C C . ILE A 1 386 ? 4.624 12.154 -5.494 1.00 98.00 386 ILE A C 1
ATOM 3165 O O . ILE A 1 386 ? 3.915 13.074 -5.910 1.00 98.00 386 ILE A O 1
ATOM 3169 N N . ILE A 1 387 ? 5.396 11.425 -6.288 1.00 98.31 387 ILE A N 1
ATOM 3170 C CA . ILE A 1 387 ? 5.526 11.641 -7.723 1.00 98.31 387 ILE A CA 1
ATOM 3171 C C . ILE A 1 387 ? 5.171 10.339 -8.435 1.00 98.31 387 ILE A C 1
ATOM 3173 O O . ILE A 1 387 ? 5.728 9.282 -8.144 1.00 98.31 387 ILE A O 1
ATOM 3177 N N . GLU A 1 388 ? 4.244 10.392 -9.382 1.00 97.44 388 GLU A N 1
ATOM 3178 C CA . GLU A 1 388 ? 4.018 9.283 -10.300 1.00 97.44 388 GLU A CA 1
ATOM 3179 C C . GLU A 1 388 ? 5.265 9.094 -11.166 1.00 97.44 388 GLU A C 1
ATOM 3181 O O . GLU A 1 388 ? 5.741 10.028 -11.815 1.00 97.44 388 GLU A O 1
ATOM 3186 N N . GLY A 1 389 ? 5.803 7.877 -11.199 1.00 91.38 389 GLY A N 1
ATOM 3187 C CA . GLY A 1 389 ? 6.923 7.569 -12.069 1.00 91.38 389 GLY A CA 1
ATOM 3188 C C . GLY A 1 389 ? 6.479 7.411 -13.514 1.00 91.38 389 GLY A C 1
ATOM 3189 O O . GLY A 1 389 ? 5.767 6.463 -13.836 1.00 91.38 389 GLY A O 1
ATOM 3190 N N . GLY A 1 390 ? 6.956 8.295 -14.390 1.00 81.00 390 GLY A N 1
ATOM 3191 C CA . GLY A 1 390 ? 6.662 8.213 -15.814 1.00 81.00 390 GLY A CA 1
ATOM 3192 C C . GLY A 1 390 ? 7.185 6.913 -16.421 1.00 81.00 390 GLY A C 1
ATOM 3193 O O . GLY A 1 390 ? 8.356 6.567 -16.266 1.00 81.00 390 GLY A O 1
ATOM 3194 N N . LYS A 1 391 ? 6.319 6.188 -17.128 1.00 79.44 391 LYS A N 1
ATOM 3195 C CA . LYS A 1 391 ? 6.680 4.944 -17.814 1.00 79.44 391 LYS A CA 1
ATOM 3196 C C . LYS A 1 391 ? 6.676 5.160 -19.315 1.00 79.44 391 LYS A C 1
ATOM 3198 O O . LYS A 1 391 ? 5.903 5.964 -19.831 1.00 79.44 391 LYS A O 1
ATOM 3203 N N . GLY A 1 392 ? 7.594 4.497 -20.015 1.00 69.62 392 GLY A N 1
ATOM 3204 C CA . GLY A 1 392 ? 7.715 4.612 -21.471 1.00 69.62 392 GLY A CA 1
ATOM 3205 C C . GLY A 1 392 ? 6.415 4.255 -22.204 1.00 69.62 392 GLY A C 1
ATOM 3206 O O . GLY A 1 392 ? 5.494 3.714 -21.602 1.00 69.62 392 GLY A O 1
ATOM 3207 N N . ILE A 1 393 ? 6.355 4.593 -23.492 1.00 80.25 393 ILE A N 1
ATOM 3208 C CA . ILE A 1 393 ? 5.351 4.190 -24.490 1.00 80.25 393 ILE A CA 1
ATOM 3209 C C . ILE A 1 393 ? 3.970 3.850 -23.907 1.00 80.25 393 ILE A C 1
ATOM 3211 O O . ILE A 1 393 ? 3.647 2.689 -23.683 1.00 80.25 393 ILE A O 1
ATOM 3215 N N . ALA A 1 394 ? 3.160 4.888 -23.687 1.00 74.88 394 ALA A N 1
ATOM 3216 C CA . ALA A 1 394 ? 1.734 4.804 -23.350 1.00 74.88 394 ALA A CA 1
ATOM 3217 C C . ALA A 1 394 ? 1.349 4.062 -22.045 1.00 74.88 394 ALA A C 1
ATOM 3219 O O . ALA A 1 394 ? 0.161 3.873 -21.794 1.00 74.88 394 ALA A O 1
ATOM 3220 N N . VAL A 1 395 ? 2.309 3.707 -21.182 1.00 83.94 395 VAL A N 1
ATOM 3221 C CA . VAL A 1 395 ? 2.029 3.063 -19.882 1.00 83.94 395 VAL A CA 1
ATOM 3222 C C . VAL A 1 395 ? 1.635 4.077 -18.795 1.00 83.94 395 VAL A C 1
ATOM 3224 O O . VAL A 1 395 ? 0.851 3.741 -17.911 1.00 83.94 395 VAL A O 1
ATOM 3227 N N . SER A 1 396 ? 2.137 5.317 -18.855 1.00 87.75 396 SER A N 1
ATOM 3228 C CA . SER A 1 396 ? 1.608 6.436 -18.061 1.00 87.75 396 SER A CA 1
ATOM 3229 C C . SER A 1 396 ? 1.013 7.502 -18.979 1.00 87.75 396 SER A C 1
ATOM 3231 O O . SER A 1 396 ? 1.682 8.020 -19.879 1.00 87.75 396 SER A O 1
ATOM 3233 N N . ASP A 1 397 ? -0.267 7.806 -18.781 1.00 93.56 397 ASP A N 1
ATOM 3234 C CA . ASP A 1 397 ? -1.047 8.689 -19.645 1.00 93.56 397 ASP A CA 1
ATOM 3235 C C . ASP A 1 397 ? -1.621 9.889 -18.868 1.00 93.56 397 ASP A C 1
ATOM 3237 O O . ASP A 1 397 ? -1.362 10.092 -17.676 1.00 93.56 397 ASP A O 1
ATOM 3241 N N . GLY A 1 398 ? -2.378 10.732 -19.563 1.00 95.75 398 GLY A N 1
ATOM 3242 C CA . GLY A 1 398 ? -3.014 11.916 -19.006 1.00 95.75 398 GLY A CA 1
ATOM 3243 C C . GLY A 1 398 ? -4.055 11.597 -17.932 1.00 95.75 398 GLY A C 1
ATOM 3244 O O . GLY A 1 398 ? -4.275 12.411 -17.041 1.00 95.75 398 GLY A O 1
ATOM 3245 N N . ARG A 1 399 ? -4.678 10.410 -17.967 1.00 96.06 399 ARG A N 1
ATOM 3246 C CA . ARG A 1 399 ? -5.701 10.013 -16.989 1.00 96.06 399 ARG A CA 1
ATOM 3247 C C . ARG A 1 399 ? -5.065 9.716 -15.640 1.00 96.06 399 ARG A C 1
ATOM 3249 O O . ARG A 1 399 ? -5.470 10.302 -14.638 1.00 96.06 399 ARG A O 1
ATOM 3256 N N . SER A 1 400 ? -4.035 8.871 -15.638 1.00 95.81 400 SER A N 1
ATOM 3257 C CA . SER A 1 400 ? -3.287 8.536 -14.422 1.00 95.81 400 SER A CA 1
ATOM 3258 C C . SER A 1 400 ? -2.594 9.770 -13.832 1.00 95.81 400 SER A C 1
ATOM 3260 O O . SER A 1 400 ? -2.810 10.120 -12.669 1.00 95.81 400 SER A O 1
ATOM 3262 N N . SER A 1 401 ? -1.859 10.518 -14.660 1.00 97.25 401 SER A N 1
ATOM 3263 C CA . SER A 1 401 ? -1.141 11.717 -14.207 1.00 97.25 401 SER A CA 1
ATOM 3264 C C . SER A 1 401 ? -2.066 12.843 -13.743 1.00 97.25 401 SER A C 1
ATOM 3266 O O . SER A 1 401 ? -1.820 13.476 -12.712 1.00 97.25 401 SER A O 1
ATOM 3268 N N . GLY A 1 402 ? -3.179 13.066 -14.438 1.00 98.12 402 GLY A N 1
ATOM 3269 C CA . GLY A 1 402 ? -4.207 13.999 -13.998 1.00 98.12 402 GLY A CA 1
ATOM 3270 C C . GLY A 1 402 ? -4.784 13.626 -12.634 1.00 98.12 402 GLY A C 1
ATOM 3271 O O . GLY A 1 402 ? -4.969 14.506 -11.794 1.00 98.12 402 GLY A O 1
ATOM 3272 N N . ALA A 1 403 ? -5.014 12.335 -12.376 1.00 98.50 403 ALA A N 1
ATOM 3273 C CA . ALA A 1 403 ? -5.536 11.853 -11.100 1.00 98.50 403 ALA A CA 1
ATOM 3274 C C . ALA A 1 403 ? -4.534 12.025 -9.945 1.00 98.50 403 ALA A C 1
ATOM 3276 O O . ALA A 1 403 ? -4.931 12.435 -8.853 1.00 98.50 403 ALA A O 1
ATOM 3277 N N . PHE A 1 404 ? -3.233 11.815 -10.188 1.00 98.50 404 PHE A N 1
ATOM 3278 C CA . PHE A 1 404 ? -2.186 12.116 -9.201 1.00 98.50 404 PHE A CA 1
ATOM 3279 C C . PHE A 1 404 ? -2.171 13.607 -8.864 1.00 98.50 404 PHE A C 1
ATOM 3281 O O . PHE A 1 404 ? -2.195 13.993 -7.694 1.00 98.50 404 PHE A O 1
ATOM 3288 N N . ALA A 1 405 ? -2.209 14.461 -9.888 1.00 98.31 405 ALA A N 1
ATOM 3289 C CA . ALA A 1 405 ? -2.289 15.898 -9.683 1.00 98.31 405 ALA A CA 1
ATOM 3290 C C . ALA A 1 405 ? -3.587 16.306 -8.955 1.00 98.31 405 ALA A C 1
ATOM 3292 O O . ALA A 1 405 ? -3.556 17.173 -8.085 1.00 98.31 405 ALA A O 1
ATOM 3293 N N . ALA A 1 406 ? -4.724 15.665 -9.232 1.00 98.56 406 ALA A N 1
ATOM 3294 C CA . ALA A 1 406 ? -5.980 15.911 -8.519 1.00 98.56 406 ALA A CA 1
ATOM 3295 C C . ALA A 1 406 ? -5.911 15.535 -7.023 1.00 98.56 406 ALA A C 1
ATOM 3297 O O . ALA A 1 406 ? -6.630 16.121 -6.213 1.00 98.56 406 ALA A O 1
ATOM 3298 N N . ALA A 1 407 ? -5.024 14.609 -6.648 1.00 97.88 407 ALA A N 1
ATOM 3299 C CA . ALA A 1 407 ? -4.749 14.203 -5.269 1.00 97.88 407 ALA A CA 1
ATOM 3300 C C . ALA A 1 407 ? -3.680 15.075 -4.565 1.00 97.88 407 ALA A C 1
ATOM 3302 O O . ALA A 1 407 ? -3.109 14.659 -3.561 1.00 97.88 407 ALA A O 1
ATOM 3303 N N . ASP A 1 408 ? -3.402 16.284 -5.075 1.00 97.75 408 ASP A N 1
ATOM 3304 C CA . ASP A 1 408 ? -2.345 17.197 -4.600 1.00 97.75 408 ASP A CA 1
ATOM 3305 C C . ASP A 1 408 ? -0.916 16.615 -4.684 1.00 97.75 408 ASP A C 1
ATOM 3307 O O . ASP A 1 408 ? -0.028 17.068 -3.961 1.00 97.75 408 ASP A O 1
ATOM 3311 N N . ALA A 1 409 ? -0.681 15.630 -5.555 1.00 98.19 409 ALA A N 1
ATOM 3312 C CA . ALA A 1 409 ? 0.632 15.046 -5.830 1.00 98.19 409 ALA A CA 1
ATOM 3313 C C . ALA A 1 409 ? 1.171 15.511 -7.202 1.00 98.19 409 ALA A C 1
ATOM 3315 O O . ALA A 1 409 ? 0.623 16.423 -7.836 1.00 98.19 409 ALA A O 1
ATOM 3316 N N . VAL A 1 410 ? 2.267 14.908 -7.670 1.00 98.56 410 VAL A N 1
ATOM 3317 C CA . VAL A 1 410 ? 2.803 15.144 -9.019 1.00 98.56 410 VAL A CA 1
ATOM 3318 C C . VAL A 1 410 ? 2.452 13.966 -9.917 1.00 98.56 410 VAL A C 1
ATOM 3320 O O . VAL A 1 410 ? 2.853 12.839 -9.643 1.00 98.56 410 VAL A O 1
ATOM 3323 N N . GLY A 1 411 ? 1.716 14.221 -10.994 1.00 98.00 411 GLY A N 1
ATOM 3324 C CA . GLY A 1 411 ? 1.454 13.229 -12.035 1.00 98.00 411 GLY A CA 1
ATOM 3325 C C . GLY A 1 411 ? 2.434 13.348 -13.192 1.00 98.00 411 GLY A C 1
ATOM 3326 O O . GLY A 1 411 ? 2.805 14.465 -13.551 1.00 98.00 411 GLY A O 1
ATOM 3327 N N . THR A 1 412 ? 2.806 12.229 -13.815 1.00 97.19 412 THR A N 1
ATOM 3328 C CA . THR A 1 412 ? 3.804 12.196 -14.892 1.00 97.19 412 THR A CA 1
ATOM 3329 C C . THR A 1 412 ? 3.343 11.337 -16.068 1.00 97.19 412 THR A C 1
ATOM 3331 O O . THR A 1 412 ? 3.464 10.107 -16.061 1.00 97.19 412 THR A O 1
ATOM 3334 N N . PHE A 1 413 ? 2.895 11.980 -17.146 1.00 95.94 413 PHE A N 1
ATOM 3335 C CA . PHE A 1 413 ? 2.568 11.268 -18.384 1.00 95.94 413 PHE A CA 1
ATOM 3336 C C . PHE A 1 413 ? 3.816 11.029 -19.246 1.00 95.94 413 PHE A C 1
ATOM 3338 O O . PHE A 1 413 ? 4.824 11.735 -19.149 1.00 95.94 413 PHE A O 1
ATOM 3345 N N . SER A 1 414 ? 3.757 10.021 -20.111 1.00 91.81 414 SER A N 1
ATOM 3346 C CA . SER A 1 414 ? 4.834 9.701 -21.045 1.00 91.81 414 SER A CA 1
ATOM 3347 C C . SER A 1 414 ? 4.859 10.681 -22.218 1.00 91.81 414 SER A C 1
ATOM 3349 O O . SER A 1 414 ? 3.881 10.790 -22.947 1.00 91.81 414 SER A O 1
ATOM 3351 N N . GLY A 1 415 ? 5.981 11.364 -22.444 1.00 89.62 415 GLY A N 1
ATOM 3352 C CA . GLY A 1 415 ? 6.264 12.103 -23.682 1.00 89.62 415 GLY A CA 1
ATOM 3353 C C . GLY A 1 415 ? 6.914 11.233 -24.766 1.00 89.62 415 GLY A C 1
ATOM 3354 O O . GLY A 1 415 ? 6.995 11.632 -25.926 1.00 89.62 415 GLY A O 1
ATOM 3355 N N . ALA A 1 416 ? 7.358 10.025 -24.409 1.00 84.69 416 ALA A N 1
ATOM 3356 C CA . ALA A 1 416 ? 7.971 9.076 -25.329 1.00 84.69 416 ALA A CA 1
ATOM 3357 C C . ALA A 1 416 ? 6.903 8.186 -25.982 1.00 84.69 416 ALA A C 1
ATOM 3359 O O . ALA A 1 416 ? 6.531 7.150 -25.434 1.00 84.69 416 ALA A O 1
ATOM 3360 N N . ASN A 1 417 ? 6.439 8.584 -27.171 1.00 81.88 417 ASN A N 1
ATOM 3361 C CA . ASN A 1 417 ? 5.451 7.854 -27.980 1.00 81.88 417 ASN A CA 1
ATOM 3362 C C . ASN A 1 417 ? 4.159 7.575 -27.195 1.00 81.88 417 ASN A C 1
ATOM 3364 O O . ASN A 1 417 ? 3.739 6.429 -27.022 1.00 81.88 417 ASN A O 1
ATOM 3368 N N . ALA A 1 418 ? 3.574 8.660 -26.684 1.00 88.19 418 ALA A N 1
ATOM 3369 C CA . ALA A 1 418 ? 2.354 8.662 -25.890 1.00 88.19 418 ALA A CA 1
ATOM 3370 C C . ALA A 1 418 ? 1.136 8.130 -26.666 1.00 88.19 418 ALA A C 1
ATOM 3372 O O . ALA A 1 418 ? 1.151 7.998 -27.891 1.00 88.19 418 ALA A O 1
ATOM 3373 N N . LYS A 1 419 ? 0.041 7.884 -25.945 1.00 89.56 419 LYS A N 1
ATOM 3374 C CA . LYS A 1 419 ? -1.260 7.584 -26.548 1.00 89.56 419 LYS A CA 1
ATOM 3375 C C . LYS A 1 419 ? -1.854 8.863 -27.146 1.00 89.56 419 LYS A C 1
ATOM 3377 O O . LYS A 1 419 ? -1.821 9.903 -26.493 1.00 89.56 419 LYS A O 1
ATOM 3382 N N . LEU A 1 420 ? -2.402 8.813 -28.358 1.00 93.88 420 LEU A N 1
ATOM 3383 C CA . LEU A 1 420 ? -3.171 9.927 -28.911 1.00 93.88 420 LEU A CA 1
ATOM 3384 C C . LEU A 1 420 ? -4.658 9.657 -28.698 1.00 93.88 420 LEU A C 1
ATOM 3386 O O . LEU A 1 420 ? -5.186 8.658 -29.181 1.00 93.88 420 LEU A O 1
ATOM 3390 N N . ILE A 1 421 ? -5.306 10.549 -27.957 1.00 94.25 421 ILE A N 1
ATOM 3391 C CA . ILE A 1 421 ? -6.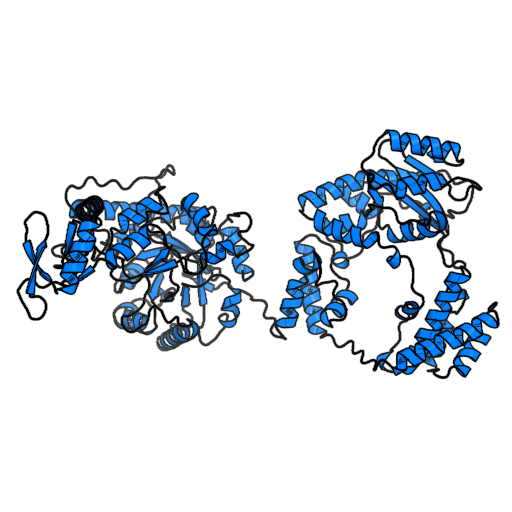758 10.589 -27.808 1.00 94.25 421 ILE A CA 1
ATOM 3392 C C . ILE A 1 421 ? -7.252 11.841 -28.531 1.00 94.25 421 ILE A C 1
ATOM 3394 O O . ILE A 1 421 ? -6.699 12.925 -28.311 1.00 94.25 421 ILE A O 1
ATOM 3398 N N . ASP A 1 422 ? -8.226 11.684 -29.422 1.00 93.25 422 ASP A N 1
ATOM 3399 C CA . ASP A 1 422 ? -8.831 12.813 -30.126 1.00 93.25 422 ASP A CA 1
ATOM 3400 C C . ASP A 1 422 ? -9.814 13.591 -29.233 1.00 93.25 422 ASP A C 1
ATOM 3402 O O . ASP A 1 422 ? -10.075 13.228 -28.085 1.00 93.25 422 ASP A O 1
ATOM 3406 N N . ASP A 1 423 ? -10.370 14.680 -29.761 1.00 89.75 423 ASP A N 1
ATOM 3407 C CA . ASP A 1 423 ? -11.295 15.538 -29.012 1.00 89.75 423 ASP A CA 1
ATOM 3408 C C . ASP A 1 423 ? -12.638 14.842 -28.681 1.00 89.75 423 ASP A C 1
ATOM 3410 O O . ASP A 1 423 ? -13.389 15.335 -27.842 1.00 89.75 423 ASP A O 1
ATOM 3414 N N . ASN A 1 424 ? -12.941 13.689 -29.296 1.00 90.75 424 ASN A N 1
ATOM 3415 C CA . ASN A 1 424 ? -14.117 12.872 -28.973 1.00 90.75 424 ASN A CA 1
ATOM 3416 C C . ASN A 1 424 ? -13.832 11.839 -27.871 1.00 90.75 424 ASN A C 1
ATOM 3418 O O . ASN A 1 424 ? -14.746 11.141 -27.434 1.00 90.75 424 ASN A O 1
ATOM 3422 N N . GLY A 1 425 ? -12.583 11.732 -27.410 1.00 89.00 425 GLY A N 1
ATOM 3423 C CA . GLY A 1 425 ? -12.166 10.738 -26.426 1.00 89.00 425 GLY A CA 1
ATOM 3424 C C . GLY A 1 425 ? -11.754 9.390 -27.027 1.00 89.00 425 GLY A C 1
ATOM 3425 O O . GLY A 1 425 ? -11.501 8.451 -26.265 1.00 89.00 425 GLY A O 1
ATOM 3426 N N . GLU A 1 426 ? -11.637 9.293 -28.354 1.00 92.62 426 GLU A N 1
ATOM 3427 C CA . GLU A 1 426 ? -11.313 8.059 -29.072 1.00 92.62 426 GLU A CA 1
ATOM 3428 C C . GLU A 1 426 ? -9.805 7.898 -29.300 1.00 92.62 426 GLU A C 1
ATOM 3430 O O . GLU A 1 426 ? -9.057 8.863 -29.478 1.00 92.62 426 GLU A O 1
ATOM 3435 N N . LEU A 1 427 ? -9.336 6.646 -29.298 1.00 91.00 427 LEU A N 1
ATOM 3436 C CA . LEU A 1 427 ? -7.933 6.323 -29.564 1.00 91.00 427 LEU A CA 1
ATOM 3437 C C . LEU A 1 427 ? -7.611 6.489 -31.051 1.00 91.00 427 LEU A C 1
ATOM 3439 O O . LEU A 1 427 ? -8.179 5.801 -31.898 1.00 91.00 427 LEU A O 1
ATOM 3443 N N . VAL A 1 428 ? -6.605 7.307 -31.358 1.00 93.44 428 VAL A N 1
ATOM 3444 C CA . VAL A 1 428 ? -6.038 7.413 -32.705 1.00 93.44 428 VAL A CA 1
ATOM 3445 C C . VAL A 1 428 ? -4.818 6.492 -32.811 1.00 93.44 428 VAL A C 1
ATOM 3447 O O . VAL A 1 428 ? -3.807 6.758 -32.161 1.00 93.44 428 VAL A O 1
ATOM 3450 N N . PRO A 1 429 ? -4.861 5.412 -33.611 1.00 90.56 429 PRO A N 1
ATOM 3451 C CA . PRO A 1 429 ? -3.734 4.495 -33.734 1.00 90.56 429 PRO A CA 1
ATOM 3452 C C . PRO A 1 429 ? -2.587 5.099 -34.556 1.00 90.56 429 PRO A C 1
ATOM 3454 O O . PRO A 1 429 ? -2.799 5.780 -35.563 1.00 90.56 429 PRO A O 1
ATOM 3457 N N . LEU A 1 430 ? -1.351 4.773 -34.177 1.00 89.62 430 LEU A N 1
ATOM 3458 C CA . LEU A 1 430 ? -0.161 5.101 -34.957 1.00 89.62 430 LEU A CA 1
ATOM 3459 C C . LEU A 1 430 ? -0.033 4.157 -36.161 1.00 89.62 430 LEU A C 1
ATOM 3461 O O . LEU A 1 430 ? 0.387 3.008 -36.027 1.00 89.62 430 LEU A O 1
ATOM 3465 N N . ILE A 1 431 ? -0.378 4.654 -37.349 1.00 90.50 431 ILE A N 1
ATOM 3466 C CA . ILE A 1 431 ? -0.294 3.902 -38.607 1.00 90.50 431 ILE A CA 1
ATOM 3467 C C . ILE A 1 431 ? 0.768 4.527 -39.508 1.00 90.50 431 ILE A C 1
ATOM 3469 O O . ILE A 1 431 ? 0.624 5.662 -39.960 1.00 90.50 431 ILE A O 1
ATOM 3473 N N . TYR A 1 432 ? 1.800 3.747 -39.821 1.00 92.88 432 TYR A N 1
ATOM 3474 C CA . TYR A 1 432 ? 2.862 4.150 -40.737 1.00 92.88 432 TYR A CA 1
ATOM 3475 C C . TYR A 1 432 ? 2.445 3.964 -42.197 1.00 92.88 432 TYR A C 1
ATOM 3477 O O . TYR A 1 432 ? 2.128 2.847 -42.612 1.00 92.88 432 TYR A O 1
ATOM 3485 N N . LYS A 1 433 ? 2.491 5.035 -42.993 1.00 94.19 433 LYS A N 1
ATOM 3486 C CA . LYS A 1 433 ? 2.244 5.000 -44.447 1.00 94.19 433 LYS A CA 1
ATOM 3487 C C . LYS A 1 433 ? 3.539 5.169 -45.241 1.00 94.19 433 LYS A C 1
ATOM 3489 O O . LYS A 1 433 ? 3.578 4.808 -46.420 1.00 94.19 433 LYS A O 1
ATOM 3494 N N . GLY A 1 434 ? 4.594 5.667 -44.595 1.00 93.12 434 GLY A N 1
ATOM 3495 C CA . GLY A 1 434 ? 5.927 5.797 -45.167 1.00 93.12 434 GLY A CA 1
ATOM 3496 C C . GLY A 1 434 ? 6.483 4.471 -45.693 1.00 93.12 434 GLY A C 1
ATOM 3497 O O . GLY A 1 434 ? 6.365 3.415 -45.062 1.00 93.12 434 GLY A O 1
ATOM 3498 N N . LYS A 1 435 ? 7.134 4.526 -46.855 1.00 92.56 435 LYS A N 1
ATOM 3499 C CA . LYS A 1 435 ? 7.832 3.393 -47.478 1.00 92.56 435 LYS A CA 1
ATOM 3500 C C . LYS A 1 435 ? 9.287 3.315 -47.026 1.00 92.56 435 LYS A C 1
ATOM 3502 O O . LYS A 1 435 ? 9.860 2.226 -47.000 1.00 92.56 435 LYS A O 1
ATOM 3507 N N . THR A 1 436 ? 9.879 4.447 -46.653 1.00 92.31 436 THR A N 1
ATOM 3508 C CA . THR A 1 436 ? 11.254 4.528 -46.142 1.00 92.31 436 THR A CA 1
ATOM 3509 C C . THR A 1 436 ? 11.287 4.660 -44.620 1.00 92.31 436 THR A C 1
ATOM 3511 O O . THR A 1 436 ? 10.310 5.062 -43.991 1.00 92.31 436 THR A O 1
ATOM 3514 N N . ARG A 1 437 ? 12.431 4.331 -44.002 1.00 91.56 437 ARG A N 1
ATOM 3515 C CA . ARG A 1 437 ? 12.618 4.501 -42.549 1.00 91.56 437 ARG A CA 1
ATOM 3516 C C . ARG A 1 437 ? 12.489 5.967 -42.123 1.00 91.56 437 ARG A C 1
ATOM 3518 O O . ARG A 1 437 ? 11.887 6.228 -41.091 1.00 91.56 437 ARG A O 1
ATOM 3525 N N . ASN A 1 438 ? 12.990 6.897 -42.938 1.00 92.56 438 ASN A N 1
ATOM 3526 C CA . ASN A 1 438 ? 12.923 8.334 -42.666 1.00 92.56 438 ASN A CA 1
ATOM 3527 C C . ASN A 1 438 ? 11.478 8.843 -42.698 1.00 92.56 438 ASN A C 1
ATOM 3529 O O . ASN A 1 438 ? 11.065 9.542 -41.785 1.00 92.56 438 ASN A O 1
ATOM 3533 N N . GLU A 1 439 ? 10.684 8.445 -43.697 1.00 94.94 439 GLU A N 1
ATOM 3534 C CA . GLU A 1 439 ? 9.261 8.816 -43.755 1.00 94.94 439 GLU A CA 1
ATOM 3535 C C . GLU A 1 439 ? 8.506 8.314 -42.518 1.00 94.94 439 GLU A C 1
ATOM 3537 O O . GLU A 1 439 ? 7.753 9.066 -41.907 1.00 94.94 439 GLU A O 1
ATOM 3542 N N . LYS A 1 440 ? 8.758 7.066 -42.097 1.00 95.31 440 LYS A N 1
ATOM 3543 C CA . LYS A 1 440 ? 8.167 6.512 -40.870 1.00 95.31 440 LYS A CA 1
ATOM 3544 C C . LYS A 1 440 ? 8.632 7.248 -39.611 1.00 95.31 440 LYS A C 1
ATOM 3546 O O . LYS A 1 440 ? 7.857 7.385 -38.669 1.00 95.31 440 LYS A O 1
ATOM 3551 N N . HIS A 1 441 ? 9.882 7.706 -39.580 1.00 95.25 441 HIS A N 1
ATOM 3552 C CA . HIS A 1 441 ? 10.420 8.487 -38.470 1.00 95.25 441 HIS A CA 1
ATOM 3553 C C . HIS A 1 441 ? 9.709 9.841 -38.341 1.00 95.25 441 HIS A C 1
ATOM 3555 O O . HIS A 1 441 ? 9.267 10.189 -37.250 1.00 95.25 441 HIS A O 1
ATOM 3561 N N . GLU A 1 442 ? 9.489 10.548 -39.450 1.00 95.62 442 GLU A N 1
ATOM 3562 C CA . GLU A 1 442 ? 8.722 11.802 -39.458 1.00 95.62 442 GLU A CA 1
ATOM 3563 C C . GLU A 1 442 ? 7.256 11.597 -39.042 1.00 95.62 442 GLU A C 1
ATOM 3565 O O . GLU A 1 442 ? 6.707 12.380 -38.263 1.00 95.62 442 GLU A O 1
ATOM 3570 N N . GLU A 1 443 ? 6.621 10.512 -39.502 1.00 96.06 443 GLU A N 1
ATOM 3571 C CA . GLU A 1 443 ? 5.276 10.126 -39.052 1.00 96.06 443 GLU A CA 1
ATOM 3572 C C . GLU A 1 443 ? 5.237 9.883 -37.534 1.00 96.06 443 GLU A C 1
ATOM 3574 O O . GLU A 1 443 ? 4.318 10.356 -36.861 1.00 96.06 443 GLU A O 1
ATOM 3579 N N . LEU A 1 444 ? 6.255 9.207 -36.984 1.00 94.75 444 LEU A N 1
ATOM 3580 C CA . LEU A 1 444 ? 6.390 8.986 -35.544 1.00 94.75 444 LEU A CA 1
ATOM 3581 C C . LEU A 1 444 ? 6.564 10.305 -34.781 1.00 94.75 444 LEU A C 1
ATOM 3583 O O . LEU A 1 444 ? 5.888 10.501 -33.778 1.00 94.75 444 LEU A O 1
ATOM 3587 N N . ILE A 1 445 ? 7.423 11.216 -35.249 1.00 95.62 445 ILE A N 1
ATOM 3588 C CA . ILE A 1 445 ? 7.646 12.522 -34.608 1.00 95.62 445 ILE A CA 1
ATOM 3589 C C . ILE A 1 445 ? 6.340 13.308 -34.532 1.00 95.62 445 ILE A C 1
ATOM 3591 O O . ILE A 1 445 ? 5.967 13.800 -33.463 1.00 95.62 445 ILE A O 1
ATOM 3595 N N . LYS A 1 446 ? 5.629 13.414 -35.661 1.00 96.25 446 LYS A N 1
ATOM 3596 C CA . LYS A 1 446 ? 4.358 14.136 -35.730 1.00 96.25 446 LYS A CA 1
ATOM 3597 C C . LYS A 1 446 ? 3.345 13.549 -34.750 1.00 96.25 446 LYS A C 1
ATOM 3599 O O . LYS A 1 446 ? 2.749 14.299 -33.976 1.00 96.25 446 LYS A O 1
ATOM 3604 N N . TYR A 1 447 ? 3.194 12.227 -34.764 1.00 95.44 447 TYR A N 1
ATOM 3605 C CA . TYR A 1 447 ? 2.291 11.532 -33.857 1.00 95.44 447 TYR A CA 1
ATOM 3606 C C . TYR A 1 447 ? 2.674 11.766 -32.393 1.00 95.44 447 TYR A C 1
ATOM 3608 O O . TYR A 1 447 ? 1.817 12.125 -31.597 1.00 95.44 447 TYR A O 1
ATOM 3616 N N . SER A 1 448 ? 3.953 11.643 -32.031 1.00 95.19 448 SER A N 1
ATOM 3617 C CA . SER A 1 448 ? 4.417 11.830 -30.651 1.00 95.19 448 SER A CA 1
ATOM 3618 C C . SER A 1 448 ? 4.181 13.248 -30.134 1.00 95.19 448 SER A C 1
ATOM 3620 O O . SER A 1 448 ? 3.830 13.416 -28.966 1.00 95.19 448 SER A O 1
ATOM 3622 N N . ILE A 1 449 ? 4.293 14.263 -30.997 1.00 96.88 449 ILE A N 1
ATOM 3623 C CA . ILE A 1 449 ? 3.934 15.643 -30.646 1.00 96.88 449 ILE A CA 1
ATOM 3624 C C . ILE A 1 449 ? 2.431 15.763 -30.377 1.00 96.88 449 ILE A C 1
ATOM 3626 O O . ILE A 1 449 ? 2.035 16.303 -29.348 1.00 96.88 449 ILE A O 1
ATOM 3630 N N . GLU A 1 450 ? 1.587 15.282 -31.292 1.00 96.94 450 GLU A N 1
ATOM 3631 C CA . GLU A 1 450 ? 0.126 15.349 -31.140 1.00 96.94 450 GLU A CA 1
ATOM 3632 C C . GLU A 1 450 ? -0.343 14.570 -29.902 1.00 96.94 450 GLU A C 1
ATOM 3634 O O . GLU A 1 450 ? -1.126 15.084 -29.101 1.00 96.94 450 GLU A O 1
ATOM 3639 N N . ALA A 1 451 ? 0.206 13.374 -29.695 1.00 95.69 451 ALA A N 1
ATOM 3640 C CA . ALA A 1 451 ? -0.083 12.514 -28.559 1.00 95.69 451 ALA A CA 1
ATOM 3641 C C . ALA A 1 451 ? 0.331 13.162 -27.231 1.00 95.69 451 ALA A C 1
ATOM 3643 O O . ALA A 1 451 ? -0.469 13.218 -26.300 1.00 95.69 451 ALA A O 1
ATOM 3644 N N . GLY A 1 452 ? 1.543 13.720 -27.144 1.00 96.31 452 GLY A N 1
ATOM 3645 C CA . GLY A 1 452 ? 2.007 14.413 -25.941 1.00 96.31 452 GLY A CA 1
ATOM 3646 C C . GLY A 1 452 ? 1.148 15.629 -25.582 1.00 96.31 452 GLY A C 1
ATOM 3647 O O . GLY A 1 452 ? 0.841 15.844 -24.410 1.00 96.31 452 GLY A O 1
ATOM 3648 N N . VAL A 1 453 ? 0.690 16.392 -26.583 1.00 97.44 453 VAL A N 1
ATOM 3649 C CA . VAL A 1 453 ? -0.241 17.517 -26.375 1.00 97.44 453 VAL A CA 1
ATOM 3650 C C . VAL A 1 453 ? -1.600 17.028 -25.874 1.00 97.44 453 VAL A C 1
ATOM 3652 O O . VAL A 1 453 ? -2.146 17.614 -24.941 1.00 97.44 453 VAL A O 1
ATOM 3655 N N . SER A 1 454 ? -2.134 15.955 -26.463 1.00 97.38 454 SER A N 1
ATOM 3656 C CA . SER A 1 454 ? -3.383 15.323 -26.021 1.00 97.38 454 SER A CA 1
ATOM 3657 C C . SER A 1 454 ? -3.298 14.889 -24.550 1.00 97.38 454 SER A C 1
ATOM 3659 O O . SER A 1 454 ? -4.139 15.283 -23.742 1.00 97.38 454 SER A O 1
ATOM 3661 N N . GLN A 1 455 ? -2.225 14.193 -24.155 1.00 97.12 455 GLN A N 1
ATOM 3662 C CA . GLN A 1 455 ? -2.051 13.752 -22.766 1.00 97.12 455 GLN A CA 1
ATOM 3663 C C . GLN A 1 455 ? -1.882 14.915 -21.781 1.00 97.12 455 GLN A C 1
ATOM 3665 O O . GLN A 1 455 ? -2.451 14.869 -20.690 1.00 97.12 455 GLN A O 1
ATOM 3670 N N . ALA A 1 456 ? -1.180 15.985 -22.169 1.00 97.50 456 ALA A N 1
ATOM 3671 C CA . ALA A 1 456 ? -1.060 17.184 -21.342 1.00 97.50 456 ALA A CA 1
ATOM 3672 C C . ALA A 1 456 ? -2.421 17.858 -21.083 1.00 97.50 456 ALA A C 1
ATOM 3674 O O . ALA A 1 456 ? -2.681 18.289 -19.958 1.00 97.50 456 ALA A O 1
ATOM 3675 N N . LYS A 1 457 ? -3.298 17.929 -22.097 1.00 97.56 457 LYS A N 1
ATOM 3676 C CA . LYS A 1 457 ? -4.660 18.473 -21.956 1.00 97.56 457 LYS A CA 1
ATOM 3677 C C . LYS A 1 457 ? -5.504 17.632 -21.000 1.00 97.56 457 LYS A C 1
ATOM 3679 O O . LYS A 1 457 ? -6.031 18.174 -20.034 1.00 97.56 457 LYS A O 1
ATOM 3684 N N . ILE A 1 458 ? -5.544 16.315 -21.213 1.00 97.62 458 ILE A N 1
ATOM 3685 C CA . ILE A 1 458 ? -6.305 15.380 -20.368 1.00 97.62 458 ILE A CA 1
ATOM 3686 C C . ILE A 1 458 ? -5.844 15.468 -18.908 1.00 97.62 458 ILE A C 1
ATOM 3688 O O . ILE A 1 458 ? -6.666 15.602 -18.000 1.00 97.62 458 ILE A O 1
ATOM 3692 N N . ALA A 1 459 ? -4.526 15.447 -18.674 1.00 97.69 459 ALA A N 1
ATOM 3693 C CA . ALA A 1 459 ? -3.974 15.582 -17.330 1.00 97.69 459 ALA A CA 1
ATOM 3694 C C . ALA A 1 459 ? -4.393 16.902 -16.676 1.00 97.69 459 ALA A C 1
ATOM 3696 O O . ALA A 1 459 ? -4.780 16.924 -15.506 1.00 97.69 459 ALA A O 1
ATOM 3697 N N . ASN A 1 460 ? -4.339 18.004 -17.428 1.00 97.31 460 ASN A N 1
ATOM 3698 C CA . ASN A 1 460 ? -4.696 19.326 -16.931 1.00 97.31 460 ASN A CA 1
ATOM 3699 C C . ASN A 1 460 ? -6.170 19.406 -16.521 1.00 97.31 460 ASN A C 1
ATOM 3701 O O . ASN A 1 460 ? -6.456 19.823 -15.395 1.00 97.31 460 ASN A O 1
ATOM 3705 N N . GLU A 1 461 ? -7.074 18.930 -17.375 1.00 97.00 461 GLU A N 1
ATOM 3706 C CA . GLU A 1 461 ? -8.516 18.906 -17.116 1.00 97.00 461 GLU A CA 1
ATOM 3707 C C . GLU A 1 461 ? -8.861 18.107 -15.852 1.00 97.00 461 GLU A C 1
ATOM 3709 O O . GLU A 1 461 ? -9.575 18.599 -14.974 1.00 97.00 461 GLU A O 1
ATOM 3714 N N . ILE A 1 462 ? -8.295 16.905 -15.704 1.00 98.19 462 ILE A N 1
ATOM 3715 C CA . ILE A 1 462 ? -8.539 16.045 -14.536 1.00 98.19 462 ILE A CA 1
ATOM 3716 C C . ILE A 1 462 ? -7.932 16.651 -13.265 1.00 98.19 462 ILE A C 1
ATOM 3718 O O . ILE A 1 462 ? -8.551 16.594 -12.200 1.00 98.19 462 ILE A O 1
ATOM 3722 N N . SER A 1 463 ? -6.750 17.271 -13.366 1.00 97.31 463 SER A N 1
ATOM 3723 C CA . SER A 1 463 ? -6.021 17.805 -12.208 1.00 97.31 463 SER A CA 1
ATOM 3724 C C . SER A 1 463 ? -6.771 18.901 -11.456 1.00 97.31 463 SER A C 1
ATOM 3726 O O . SER A 1 463 ? -6.493 19.138 -10.277 1.00 97.31 463 SER A O 1
ATOM 3728 N N . LYS A 1 464 ? -7.661 19.631 -12.149 1.00 94.38 464 LYS A N 1
ATOM 3729 C CA . LYS A 1 464 ? -8.336 20.842 -11.647 1.00 94.38 464 LYS A CA 1
ATOM 3730 C C . LYS A 1 464 ? -7.357 21.852 -11.028 1.00 94.38 464 LYS A C 1
ATOM 3732 O O . LYS A 1 464 ? -7.697 22.570 -10.090 1.00 94.38 464 LYS A O 1
ATOM 3737 N N . GLY A 1 465 ? -6.111 21.859 -11.510 1.00 93.88 465 GLY A N 1
ATOM 3738 C CA . GLY A 1 465 ? -5.041 22.719 -11.018 1.00 93.88 465 GLY A CA 1
ATOM 3739 C C . GLY A 1 465 ? -4.587 22.438 -9.584 1.00 93.88 465 GLY A C 1
ATOM 3740 O O . GLY A 1 465 ? -3.939 23.306 -9.010 1.00 93.88 465 GLY A O 1
ATOM 3741 N N . ARG A 1 466 ? -4.908 21.287 -8.974 1.00 95.12 466 ARG A N 1
ATOM 3742 C CA . ARG A 1 466 ? -4.560 20.965 -7.575 1.00 95.12 466 ARG A CA 1
ATOM 3743 C C . ARG A 1 466 ? -3.078 20.650 -7.369 1.00 95.12 466 ARG A C 1
ATOM 3745 O O . ARG A 1 466 ? -2.428 21.332 -6.584 1.00 95.12 466 ARG A O 1
ATOM 3752 N N . GLY A 1 467 ? -2.530 19.710 -8.123 1.00 97.06 467 GLY A N 1
ATOM 3753 C CA . GLY A 1 467 ? -1.128 19.296 -8.069 1.00 97.06 467 GLY A CA 1
ATOM 3754 C C . GLY A 1 467 ? -0.288 19.849 -9.218 1.00 97.06 467 GLY A C 1
ATOM 3755 O O . GLY A 1 467 ? -0.566 20.928 -9.752 1.00 97.06 467 GLY A O 1
ATOM 3756 N N . ARG A 1 468 ? 0.749 19.101 -9.608 1.00 98.00 468 ARG A N 1
ATOM 3757 C CA . ARG A 1 468 ? 1.605 19.415 -10.764 1.00 98.00 468 ARG A CA 1
ATOM 3758 C C . ARG A 1 468 ? 1.607 18.277 -11.775 1.00 98.00 468 ARG A C 1
ATOM 3760 O O . ARG A 1 468 ? 1.443 17.115 -11.427 1.00 98.00 468 ARG A O 1
ATOM 3767 N N . ILE A 1 469 ? 1.801 18.653 -13.034 1.00 98.31 469 ILE A N 1
ATOM 3768 C CA . ILE A 1 469 ? 1.826 17.737 -14.176 1.00 98.31 469 ILE A CA 1
ATOM 3769 C C . ILE A 1 469 ? 3.205 17.811 -14.801 1.00 98.31 469 ILE A C 1
ATOM 3771 O O . ILE A 1 469 ? 3.634 18.881 -15.245 1.00 98.31 469 ILE A O 1
ATOM 3775 N N . HIS A 1 470 ? 3.888 16.680 -14.818 1.00 97.88 470 HIS A N 1
ATOM 3776 C CA . HIS A 1 470 ? 5.174 16.482 -15.455 1.00 97.88 470 HIS A CA 1
ATOM 3777 C C . HIS A 1 470 ? 5.017 15.644 -16.720 1.00 97.88 470 HIS A C 1
ATOM 3779 O O . HIS A 1 470 ? 4.050 14.902 -16.893 1.00 97.88 470 HIS A O 1
ATOM 3785 N N . MET A 1 471 ? 6.003 15.759 -17.597 1.00 96.44 471 MET A N 1
ATOM 3786 C CA . MET A 1 471 ? 6.164 14.896 -18.757 1.00 96.44 471 MET A CA 1
ATOM 3787 C C . MET A 1 471 ? 7.485 14.146 -18.635 1.00 96.44 471 MET A C 1
ATOM 3789 O O . MET A 1 471 ? 8.532 14.773 -18.470 1.00 96.44 471 MET A O 1
ATOM 3793 N N . ASN A 1 472 ? 7.444 12.819 -18.745 1.00 94.44 472 ASN A N 1
ATOM 3794 C CA . ASN A 1 472 ? 8.645 11.992 -18.776 1.00 94.44 472 ASN A CA 1
ATOM 3795 C C . ASN A 1 472 ? 9.157 11.801 -20.206 1.00 94.44 472 ASN A C 1
ATOM 3797 O O . ASN A 1 472 ? 8.396 11.395 -21.084 1.00 94.44 472 ASN A O 1
ATOM 3801 N N . VAL A 1 473 ? 10.447 12.030 -20.432 1.00 92.38 473 VAL A N 1
ATOM 3802 C CA . VAL A 1 473 ? 11.094 11.892 -21.740 1.00 92.38 473 VAL A CA 1
ATOM 3803 C C . VAL A 1 473 ? 12.348 11.030 -21.630 1.00 92.38 473 VAL A C 1
ATOM 3805 O O . VAL A 1 473 ? 13.178 11.193 -20.738 1.00 92.38 473 VAL A O 1
ATOM 3808 N N . LEU A 1 474 ? 12.489 10.102 -22.571 1.00 90.88 474 LEU A N 1
ATOM 3809 C CA . LEU A 1 474 ? 13.704 9.318 -22.765 1.00 90.88 474 LEU A CA 1
ATOM 3810 C C . LEU A 1 474 ? 14.626 10.109 -23.697 1.00 90.88 474 LEU A C 1
ATOM 3812 O O . LEU A 1 474 ? 14.256 10.319 -24.847 1.00 90.88 474 LEU A O 1
ATOM 3816 N N . TRP A 1 475 ? 15.809 10.535 -23.254 1.00 92.38 475 TRP A N 1
ATOM 3817 C CA . TRP A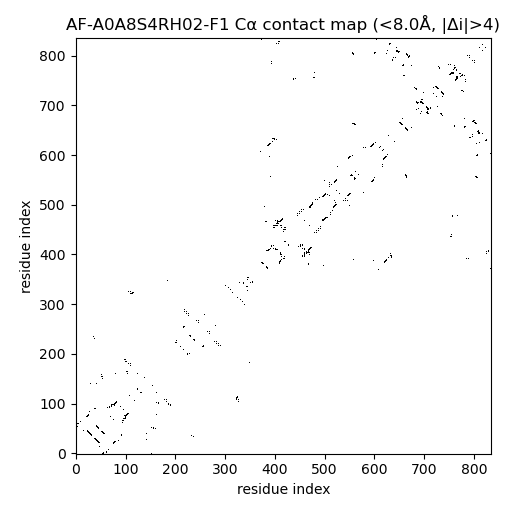 1 475 ? 16.686 11.341 -24.117 1.00 92.38 475 TRP A CA 1
ATOM 3818 C C . TRP A 1 475 ? 17.196 10.558 -25.334 1.00 92.38 475 TRP A C 1
ATOM 3820 O O . TRP A 1 475 ? 17.343 11.123 -26.412 1.00 92.38 475 TRP A O 1
ATOM 3830 N N . GLU A 1 476 ? 17.386 9.242 -25.194 1.00 91.69 476 GLU A N 1
ATOM 3831 C CA . GLU A 1 476 ? 17.716 8.352 -26.316 1.00 91.69 476 GLU A CA 1
ATOM 3832 C C . GLU A 1 476 ? 16.537 8.062 -27.269 1.00 91.69 476 GLU A C 1
ATOM 3834 O O . GLU A 1 476 ? 16.671 7.229 -28.169 1.00 91.69 476 GLU A O 1
ATOM 3839 N N . MET A 1 477 ? 15.365 8.688 -27.107 1.00 92.75 477 MET A N 1
ATOM 3840 C CA . MET A 1 477 ? 14.318 8.571 -28.125 1.00 92.75 477 MET A CA 1
ATOM 3841 C C . MET A 1 477 ? 14.712 9.355 -29.380 1.00 92.75 477 MET A C 1
ATOM 3843 O O . MET A 1 477 ? 15.350 10.404 -29.302 1.00 92.75 477 MET A O 1
ATOM 3847 N N . GLY A 1 478 ? 14.309 8.857 -30.546 1.00 92.31 478 GLY A N 1
ATOM 3848 C CA . GLY A 1 478 ? 14.578 9.539 -31.808 1.00 92.31 478 GLY A CA 1
ATOM 3849 C C . GLY A 1 478 ? 13.918 10.918 -31.830 1.00 92.31 478 GLY A C 1
ATOM 3850 O O . GLY A 1 478 ? 12.740 11.038 -31.487 1.00 92.31 478 GLY A O 1
ATOM 3851 N N . ALA A 1 479 ? 14.680 11.941 -32.221 1.00 94.12 479 ALA A N 1
ATOM 3852 C CA . ALA A 1 479 ? 14.222 13.329 -32.312 1.00 94.12 479 ALA A CA 1
ATOM 3853 C C . ALA A 1 479 ? 13.623 13.899 -31.004 1.00 94.12 479 ALA A C 1
ATOM 3855 O O . ALA A 1 479 ? 12.723 14.746 -31.043 1.00 94.12 479 ALA A O 1
ATOM 3856 N N . ALA A 1 480 ? 14.146 13.477 -29.844 1.00 94.56 480 ALA A N 1
ATOM 3857 C CA . ALA A 1 480 ? 13.689 13.900 -28.513 1.00 94.56 480 ALA A CA 1
ATOM 3858 C C . ALA A 1 480 ? 13.465 15.420 -28.399 1.00 94.56 480 ALA A C 1
ATOM 3860 O O . ALA A 1 480 ? 12.435 15.878 -27.908 1.00 94.56 480 ALA A O 1
ATOM 3861 N N . GLU A 1 481 ? 14.406 16.217 -28.904 1.00 95.19 481 GLU A N 1
ATOM 3862 C CA . GLU A 1 481 ? 14.330 17.676 -28.842 1.00 95.19 481 GLU A CA 1
ATOM 3863 C C . GLU A 1 481 ? 13.214 18.268 -29.703 1.00 95.19 481 GLU A C 1
ATOM 3865 O O . GLU A 1 481 ? 12.505 19.172 -29.264 1.00 95.19 481 GLU A O 1
ATOM 3870 N N . GLN A 1 482 ? 13.037 17.760 -30.924 1.00 95.81 482 GLN A N 1
ATOM 3871 C CA . GLN A 1 482 ? 11.984 18.221 -31.825 1.00 95.81 482 GLN A CA 1
ATOM 3872 C C . GLN A 1 482 ? 10.605 17.902 -31.244 1.00 95.81 482 GLN A C 1
ATOM 3874 O O . GLN A 1 482 ? 9.708 18.746 -31.287 1.00 95.81 482 GLN A O 1
ATOM 3879 N N . VAL A 1 483 ? 10.458 16.715 -30.648 1.00 96.12 483 VAL A N 1
ATOM 3880 C CA . VAL A 1 483 ? 9.237 16.309 -29.949 1.00 96.12 483 VAL A CA 1
ATOM 3881 C C . VAL A 1 483 ? 8.981 17.213 -28.741 1.00 96.12 483 VAL A C 1
ATOM 3883 O O . VAL A 1 483 ? 7.885 17.759 -28.619 1.00 96.12 483 VAL A O 1
ATOM 3886 N N . LEU A 1 484 ? 9.992 17.460 -27.900 1.00 96.38 484 LEU A N 1
ATOM 3887 C CA . LEU A 1 484 ? 9.898 18.376 -26.758 1.00 96.38 484 LEU A CA 1
ATOM 3888 C C . LEU A 1 484 ? 9.462 19.785 -27.180 1.00 96.38 484 LEU A C 1
ATOM 3890 O O . LEU A 1 484 ? 8.493 20.313 -26.636 1.00 96.38 484 LEU A O 1
ATOM 3894 N N . HIS A 1 485 ? 10.135 20.381 -28.168 1.00 97.50 485 HIS A N 1
ATOM 3895 C CA . HIS A 1 485 ? 9.757 21.687 -28.709 1.00 97.50 485 HIS A CA 1
ATOM 3896 C C . HIS A 1 485 ? 8.316 21.686 -29.225 1.00 97.50 485 HIS A C 1
ATOM 3898 O O . HIS A 1 485 ? 7.553 22.596 -28.908 1.00 97.50 485 HIS A O 1
ATOM 3904 N N . GLY A 1 486 ? 7.930 20.663 -29.990 1.00 97.44 486 GLY A N 1
ATOM 3905 C CA . GLY A 1 486 ? 6.590 20.551 -30.557 1.00 97.44 486 GLY A CA 1
ATOM 3906 C C . GLY A 1 486 ? 5.491 20.452 -29.499 1.00 97.44 486 GLY A C 1
ATOM 3907 O O . GLY A 1 486 ? 4.462 21.116 -29.635 1.00 97.44 486 GLY A O 1
ATOM 3908 N N . ILE A 1 487 ? 5.706 19.657 -28.445 1.00 97.56 487 ILE A N 1
ATOM 3909 C CA . ILE A 1 487 ? 4.745 19.507 -27.345 1.00 97.56 487 ILE A CA 1
ATOM 3910 C C . ILE A 1 487 ? 4.652 20.809 -26.550 1.00 97.56 487 ILE A C 1
ATOM 3912 O O . ILE A 1 487 ? 3.560 21.349 -26.391 1.00 97.56 487 ILE A O 1
ATOM 3916 N N . LEU A 1 488 ? 5.783 21.349 -26.085 1.00 97.38 488 LEU A N 1
ATOM 3917 C CA . LEU A 1 488 ? 5.805 22.527 -25.210 1.00 97.38 488 LEU A CA 1
ATOM 3918 C C . LEU A 1 488 ? 5.302 23.796 -25.911 1.00 97.38 488 LEU A C 1
ATOM 3920 O O . LEU A 1 488 ? 4.681 24.643 -25.271 1.00 97.38 488 LEU A O 1
ATOM 3924 N N . GLU A 1 489 ? 5.505 23.919 -27.225 1.00 97.75 489 GLU A N 1
ATOM 3925 C CA . GLU A 1 489 ? 4.948 25.022 -28.015 1.00 97.75 489 GLU A CA 1
ATOM 3926 C C . GLU A 1 489 ? 3.413 24.971 -28.075 1.00 97.75 489 GLU A C 1
ATOM 3928 O O . GLU A 1 489 ? 2.758 26.010 -28.014 1.00 97.75 489 GLU A O 1
ATOM 3933 N N . LYS A 1 490 ? 2.834 23.768 -28.178 1.00 97.38 490 LYS A N 1
ATOM 3934 C CA . LYS A 1 490 ? 1.386 23.551 -28.339 1.00 97.38 490 LYS A CA 1
ATOM 3935 C C . LYS A 1 490 ? 0.632 23.366 -27.015 1.00 97.38 490 LYS A C 1
ATOM 3937 O O . LYS A 1 490 ? -0.581 23.548 -26.989 1.00 97.38 490 LYS A O 1
ATOM 3942 N N . ALA A 1 491 ? 1.327 23.019 -25.933 1.00 95.50 491 ALA A N 1
ATOM 3943 C CA . ALA A 1 491 ? 0.772 22.754 -24.602 1.00 95.50 491 ALA A CA 1
ATOM 3944 C C . ALA A 1 491 ? 1.268 23.766 -23.547 1.00 95.50 491 ALA A C 1
ATOM 3946 O O . ALA A 1 491 ? 1.504 23.414 -22.387 1.00 95.50 491 ALA A O 1
ATOM 3947 N N . LYS A 1 492 ? 1.460 25.031 -23.950 1.00 94.25 492 LYS A N 1
ATOM 3948 C CA . LYS A 1 492 ? 1.963 26.101 -23.071 1.00 94.25 492 LYS A CA 1
ATOM 3949 C C . LYS A 1 492 ? 1.122 26.216 -21.800 1.00 94.25 492 LYS A C 1
ATOM 3951 O O . LYS A 1 492 ? -0.097 26.338 -21.865 1.00 94.25 492 LYS A O 1
ATOM 3956 N N . GLY A 1 493 ? 1.791 26.191 -20.650 1.00 92.50 493 GLY A N 1
ATOM 3957 C CA . GLY A 1 493 ? 1.156 26.289 -19.333 1.00 92.50 493 GLY A CA 1
ATOM 3958 C C . GLY A 1 493 ? 0.486 25.006 -18.828 1.00 92.50 493 GLY A C 1
ATOM 3959 O O . GLY A 1 493 ? 0.014 24.997 -17.696 1.00 92.50 493 GLY A O 1
ATOM 3960 N N . LEU A 1 494 ? 0.456 23.923 -19.615 1.00 97.31 494 LEU A N 1
ATOM 3961 C CA . LEU A 1 494 ? -0.139 22.646 -19.195 1.00 97.31 494 LEU A CA 1
ATOM 3962 C C . LEU A 1 494 ? 0.894 21.709 -18.551 1.00 97.31 494 LEU A C 1
ATOM 3964 O O . LEU A 1 494 ? 0.574 20.972 -17.618 1.00 97.31 494 LEU A O 1
ATOM 3968 N N . VAL A 1 495 ? 2.140 21.762 -19.031 1.00 97.50 495 VAL A N 1
ATOM 3969 C CA . VAL A 1 495 ? 3.273 20.993 -18.499 1.00 97.50 495 VAL A CA 1
ATOM 3970 C C . VAL A 1 495 ? 4.086 21.876 -17.560 1.00 97.50 495 VAL A C 1
ATOM 3972 O O . VAL A 1 495 ? 4.544 22.949 -17.943 1.00 97.50 495 VAL A O 1
ATOM 3975 N N . HIS A 1 496 ? 4.278 21.410 -16.330 1.00 98.00 496 HIS A N 1
ATOM 3976 C CA . HIS A 1 496 ? 4.964 22.152 -15.273 1.00 98.00 496 HIS A CA 1
ATOM 3977 C C . HIS A 1 496 ? 6.405 21.692 -15.056 1.00 98.00 496 HIS A C 1
ATOM 3979 O O . HIS A 1 496 ? 7.227 22.479 -14.592 1.00 98.00 496 HIS A O 1
ATOM 3985 N N . GLY A 1 497 ? 6.712 20.441 -15.402 1.00 97.19 497 GLY A N 1
ATOM 3986 C CA . GLY A 1 497 ? 8.039 19.854 -15.267 1.00 97.19 497 GLY A CA 1
ATOM 3987 C C . GLY A 1 497 ? 8.357 18.867 -16.387 1.00 97.19 497 GLY A C 1
ATOM 3988 O O . GLY A 1 497 ? 7.463 18.193 -16.900 1.00 97.19 497 GLY A O 1
ATOM 3989 N N . ILE A 1 498 ? 9.629 18.780 -16.766 1.00 96.88 498 ILE A N 1
ATOM 3990 C CA . ILE A 1 498 ? 10.142 17.780 -17.707 1.00 96.88 498 ILE A CA 1
ATOM 3991 C C . ILE A 1 498 ? 11.097 16.864 -16.952 1.00 96.88 498 ILE A C 1
ATOM 3993 O O . ILE A 1 498 ? 12.198 17.280 -16.584 1.00 96.88 498 ILE A O 1
ATOM 3997 N N . THR A 1 499 ? 10.679 15.621 -16.751 1.00 95.69 499 THR A N 1
ATOM 3998 C CA . THR A 1 499 ? 11.503 14.571 -16.15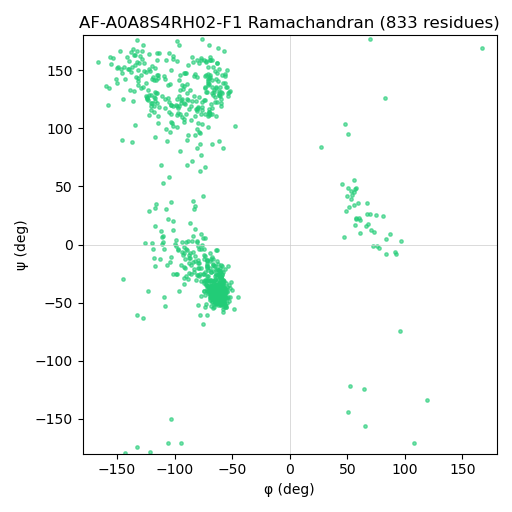4 1.00 95.69 499 THR A CA 1
ATOM 3999 C C . THR A 1 499 ? 12.204 13.819 -17.270 1.00 95.69 499 THR A C 1
ATOM 4001 O O . THR A 1 499 ? 11.549 13.339 -18.190 1.00 95.69 499 THR A O 1
ATOM 4004 N N . CYS A 1 500 ? 13.534 13.770 -17.261 1.00 94.12 500 CYS A N 1
ATOM 4005 C CA . CYS A 1 500 ? 14.282 13.267 -18.413 1.00 94.12 500 CYS A CA 1
ATOM 4006 C C . CYS A 1 500 ? 15.419 12.341 -17.999 1.00 94.12 500 CYS A C 1
ATOM 4008 O O . CYS A 1 500 ? 16.317 12.760 -17.272 1.00 94.12 500 CYS A O 1
ATOM 4010 N N . GLY A 1 501 ? 15.411 11.114 -18.519 1.00 88.00 501 GLY A N 1
ATOM 4011 C CA . GLY A 1 501 ? 16.407 10.081 -18.219 1.00 88.00 501 GLY A CA 1
ATOM 4012 C C . GLY A 1 501 ? 16.945 9.378 -19.457 1.00 88.00 501 GLY A C 1
ATOM 4013 O O . GLY A 1 501 ? 16.615 9.768 -20.574 1.00 88.00 501 GLY A O 1
ATOM 4014 N N . ALA A 1 502 ? 17.767 8.346 -19.223 1.00 79.56 502 ALA A N 1
ATOM 4015 C CA . ALA A 1 502 ? 18.489 7.536 -20.214 1.00 79.56 502 ALA A CA 1
ATOM 4016 C C . ALA A 1 502 ? 19.231 8.363 -21.281 1.00 79.56 502 ALA A C 1
ATOM 4018 O O . ALA A 1 502 ? 18.632 8.868 -22.227 1.00 79.56 502 ALA A O 1
ATOM 4019 N N . GLY A 1 503 ? 20.554 8.460 -21.138 1.00 83.06 503 GLY A N 1
ATOM 4020 C CA . GLY A 1 503 ? 21.413 9.325 -21.952 1.00 83.06 503 GLY A CA 1
ATOM 4021 C C . GLY A 1 503 ? 21.931 10.529 -21.160 1.00 83.06 503 GLY A C 1
ATOM 4022 O O . GLY A 1 503 ? 21.782 10.595 -19.940 1.00 83.06 503 GLY A O 1
ATOM 4023 N N . MET A 1 504 ? 22.568 11.483 -21.846 1.00 86.69 504 MET A N 1
ATOM 4024 C CA . MET A 1 504 ? 23.082 12.723 -21.240 1.00 86.69 504 MET A CA 1
ATOM 4025 C C . MET A 1 504 ? 22.369 13.947 -21.842 1.00 86.69 504 MET A C 1
ATOM 4027 O O . MET A 1 504 ? 22.824 14.466 -22.865 1.00 86.69 504 MET A O 1
ATOM 4031 N N . PRO A 1 505 ? 21.267 14.422 -21.229 1.00 89.38 505 PRO A N 1
ATOM 4032 C CA . PRO A 1 505 ? 20.398 15.449 -21.806 1.00 89.38 505 PRO A CA 1
ATOM 4033 C C . PRO A 1 505 ? 20.960 16.878 -21.693 1.00 89.38 505 PRO A C 1
ATOM 4035 O O . PRO A 1 505 ? 20.385 17.754 -21.051 1.00 89.38 505 PRO A O 1
ATOM 4038 N N . TYR A 1 506 ? 22.096 17.149 -22.339 1.00 90.44 506 TYR A N 1
ATOM 4039 C CA . TYR A 1 506 ? 22.810 18.427 -22.215 1.00 90.44 506 TYR A CA 1
ATOM 4040 C C . TYR A 1 506 ? 22.009 19.659 -22.673 1.00 90.44 506 TYR A C 1
ATOM 4042 O O . TYR A 1 506 ? 22.312 20.759 -22.224 1.00 90.44 506 TYR A O 1
ATOM 4050 N N . ARG A 1 507 ? 20.984 19.506 -23.523 1.00 91.62 507 ARG A N 1
ATOM 4051 C CA . ARG A 1 507 ? 20.144 20.631 -23.985 1.00 91.62 507 ARG A CA 1
ATOM 4052 C C . ARG A 1 507 ? 18.817 20.784 -23.246 1.00 91.62 507 ARG A C 1
ATOM 4054 O O . ARG A 1 507 ? 18.091 21.741 -23.496 1.00 91.62 507 ARG A O 1
ATOM 4061 N N . LEU A 1 508 ? 18.506 19.904 -22.292 1.00 93.06 508 LEU A N 1
ATOM 4062 C CA . LEU A 1 508 ? 17.234 19.945 -21.563 1.00 93.06 508 LEU A CA 1
ATOM 4063 C C . LEU A 1 508 ? 17.002 21.284 -20.856 1.00 93.06 508 LEU A C 1
ATOM 4065 O O . LEU A 1 508 ? 15.913 21.843 -20.957 1.00 93.06 508 LEU A O 1
ATOM 4069 N N . GLY A 1 509 ? 18.028 21.813 -20.185 1.00 92.19 509 GLY A N 1
ATOM 4070 C CA . GLY A 1 509 ? 17.931 23.102 -19.500 1.00 92.19 509 GLY A CA 1
ATOM 4071 C C . GLY A 1 509 ? 17.612 24.255 -20.459 1.00 92.19 509 GLY A C 1
ATOM 4072 O O . GLY A 1 509 ? 16.823 25.130 -20.115 1.00 92.19 509 GLY A O 1
ATOM 4073 N N . GLU A 1 510 ? 18.178 24.253 -21.672 1.00 93.31 510 GLU A N 1
ATOM 4074 C CA . GLU A 1 510 ? 17.957 25.311 -22.670 1.00 93.31 510 GLU A CA 1
ATOM 4075 C C . GLU A 1 510 ? 16.514 25.276 -23.181 1.00 93.31 510 GLU A C 1
ATOM 4077 O O . GLU A 1 510 ? 15.856 26.312 -23.291 1.00 93.31 510 GLU A O 1
ATOM 4082 N N . ILE A 1 511 ? 15.999 24.069 -23.432 1.00 94.44 511 ILE A N 1
ATOM 4083 C CA . ILE A 1 511 ? 14.610 23.841 -23.837 1.00 94.44 511 ILE A CA 1
ATOM 4084 C C . ILE A 1 511 ? 13.660 24.295 -22.721 1.00 94.44 511 ILE A C 1
ATOM 4086 O O . ILE A 1 511 ? 12.750 25.083 -22.973 1.00 94.44 511 ILE A O 1
ATOM 4090 N N . ALA A 1 512 ? 13.896 23.857 -21.483 1.00 94.31 512 ALA A N 1
ATOM 4091 C CA . ALA A 1 512 ? 13.116 24.259 -20.315 1.00 94.31 512 ALA A CA 1
ATOM 4092 C C . ALA A 1 512 ? 13.102 25.783 -20.119 1.00 94.31 512 ALA A C 1
ATOM 4094 O O . ALA A 1 512 ? 12.035 26.374 -19.948 1.00 94.31 512 ALA A O 1
ATOM 4095 N N . ALA A 1 513 ? 14.260 26.438 -20.238 1.00 94.00 513 ALA A N 1
ATOM 4096 C CA . ALA A 1 513 ? 14.374 27.891 -20.152 1.00 94.00 513 ALA A CA 1
ATOM 4097 C C . ALA A 1 513 ? 13.592 28.611 -21.259 1.00 94.00 513 ALA A C 1
ATOM 4099 O O . ALA A 1 513 ? 12.911 29.599 -20.983 1.00 94.00 513 ALA A O 1
ATOM 4100 N N . LYS A 1 514 ? 13.619 28.101 -22.496 1.00 94.38 514 LYS A N 1
ATOM 4101 C CA . LYS A 1 514 ? 12.848 28.674 -23.611 1.00 94.38 514 LYS A CA 1
ATOM 4102 C C . LYS A 1 514 ? 11.341 28.686 -23.335 1.00 94.38 514 LYS A C 1
ATOM 4104 O O . LYS A 1 514 ? 10.673 29.650 -23.700 1.00 94.38 514 LYS A O 1
ATOM 4109 N N . TYR A 1 515 ? 10.814 27.640 -22.700 1.00 95.44 515 TYR A N 1
ATOM 4110 C CA . TYR A 1 515 ? 9.377 27.496 -22.437 1.00 95.44 515 TYR A CA 1
ATOM 4111 C C . TYR A 1 515 ? 8.948 27.870 -21.016 1.00 95.44 515 TYR A C 1
ATOM 4113 O O . TYR A 1 515 ? 7.758 27.801 -20.724 1.00 95.44 515 TYR A O 1
ATOM 4121 N N . GLN A 1 516 ? 9.884 28.286 -20.154 1.00 94.88 516 GLN A N 1
ATOM 4122 C CA . GLN A 1 516 ? 9.634 28.597 -18.740 1.00 94.88 516 GLN A CA 1
ATOM 4123 C C . GLN A 1 516 ? 8.988 27.423 -17.982 1.00 94.88 516 GLN A C 1
ATOM 4125 O O . GLN A 1 516 ? 8.037 27.591 -17.222 1.00 94.88 516 GLN A O 1
ATOM 4130 N N . VAL A 1 517 ? 9.517 26.219 -18.206 1.00 96.00 517 VAL A N 1
ATOM 4131 C CA . VAL A 1 517 ? 9.081 24.977 -17.552 1.00 96.00 517 VAL A CA 1
ATOM 4132 C C . VAL A 1 517 ? 10.220 24.457 -16.681 1.00 96.00 517 VAL A C 1
ATOM 4134 O O . VAL A 1 517 ? 11.388 24.624 -17.029 1.00 96.00 517 VAL A O 1
ATOM 4137 N N . TYR A 1 518 ? 9.906 23.834 -15.546 1.00 97.44 518 TYR A N 1
ATOM 4138 C CA . TYR A 1 518 ? 10.936 23.234 -14.701 1.00 97.44 518 TYR A CA 1
ATOM 4139 C C . TYR A 1 518 ? 11.521 21.975 -15.353 1.00 97.44 518 TYR A C 1
ATOM 4141 O O . TYR A 1 518 ? 10.846 21.280 -16.112 1.00 97.44 518 TYR A O 1
ATOM 4149 N N . TYR A 1 519 ? 12.766 21.636 -15.038 1.00 96.31 519 TYR A N 1
ATOM 4150 C CA . TYR A 1 519 ? 13.391 20.397 -15.505 1.00 96.31 519 TYR A CA 1
ATOM 4151 C C . TYR A 1 519 ? 13.935 19.559 -14.350 1.00 96.31 519 TYR A C 1
ATOM 4153 O O . TYR A 1 519 ? 14.349 20.090 -13.318 1.00 96.31 519 TYR A O 1
ATOM 4161 N N . TYR A 1 520 ? 13.902 18.243 -14.556 1.00 97.00 520 TYR A N 1
ATOM 4162 C CA . TYR A 1 520 ? 14.196 17.203 -13.577 1.00 97.00 520 TYR A CA 1
ATOM 4163 C C . TYR A 1 520 ? 15.062 16.121 -14.245 1.00 97.00 520 TYR A C 1
ATOM 4165 O O . TYR A 1 520 ? 14.534 15.174 -14.834 1.00 97.00 520 TYR A O 1
ATOM 4173 N N . PRO A 1 521 ? 16.400 16.257 -14.242 1.00 96.06 521 PRO A N 1
ATOM 4174 C CA . PRO A 1 521 ? 17.272 15.227 -14.791 1.00 96.06 521 PRO A CA 1
ATOM 4175 C C . PRO A 1 521 ? 17.211 13.960 -13.928 1.00 96.06 521 PRO A C 1
ATOM 4177 O O . PRO A 1 521 ? 17.388 14.034 -12.711 1.00 96.06 521 PRO A O 1
ATOM 4180 N N . ILE A 1 522 ? 17.013 12.808 -14.570 1.00 95.75 522 ILE A N 1
ATOM 4181 C CA . ILE A 1 522 ? 17.184 11.489 -13.961 1.00 95.75 522 ILE A CA 1
ATOM 4182 C C . ILE A 1 522 ? 18.658 11.104 -14.050 1.00 95.75 522 ILE A C 1
ATOM 4184 O O . ILE A 1 522 ? 19.258 11.083 -15.128 1.00 95.75 522 ILE A O 1
ATOM 4188 N N . ILE A 1 523 ? 19.250 10.823 -12.896 1.00 95.75 523 ILE A N 1
ATOM 4189 C CA . ILE A 1 523 ? 20.643 10.427 -12.729 1.00 95.75 523 ILE A CA 1
ATOM 4190 C C . ILE A 1 523 ? 20.717 9.183 -11.858 1.00 95.75 523 ILE A C 1
ATOM 4192 O O . ILE A 1 523 ? 19.859 8.936 -11.020 1.00 95.75 523 ILE A O 1
ATOM 4196 N N . SER A 1 524 ? 21.804 8.437 -12.011 1.00 93.88 524 SER A N 1
ATOM 4197 C CA . SER A 1 524 ? 22.079 7.244 -11.212 1.00 93.88 524 SER A CA 1
ATOM 4198 C C . SER A 1 524 ? 23.258 7.418 -10.255 1.00 93.88 524 SER A C 1
ATOM 4200 O O . SER A 1 524 ? 23.645 6.467 -9.591 1.00 93.88 524 SER A O 1
ATOM 4202 N N . SER A 1 525 ? 23.904 8.592 -10.220 1.00 93.81 525 SER A N 1
ATOM 4203 C CA . SER A 1 525 ? 25.042 8.891 -9.334 1.00 93.81 525 SER A CA 1
ATOM 4204 C C . SER A 1 525 ? 25.353 10.390 -9.270 1.00 93.81 525 SER A C 1
ATOM 4206 O O . SER A 1 525 ? 25.108 11.128 -10.233 1.00 93.81 525 SER A O 1
ATOM 4208 N N . ALA A 1 526 ? 26.008 10.826 -8.189 1.00 95.31 526 ALA A N 1
ATOM 4209 C CA . ALA A 1 526 ? 26.548 12.182 -8.059 1.00 95.31 526 ALA A CA 1
ATOM 4210 C C . ALA A 1 526 ? 27.523 12.527 -9.200 1.00 95.31 526 ALA A C 1
ATOM 4212 O O . ALA A 1 526 ? 27.495 13.631 -9.748 1.00 95.31 526 ALA A O 1
ATOM 4213 N N . ARG A 1 527 ? 28.337 11.554 -9.640 1.00 93.81 527 ARG A N 1
ATOM 4214 C CA . ARG A 1 527 ? 29.239 11.692 -10.796 1.00 93.81 527 ARG A CA 1
ATOM 4215 C C . ARG A 1 527 ? 28.492 12.084 -12.074 1.00 93.81 527 ARG A C 1
ATOM 4217 O O . ARG A 1 527 ? 28.947 12.978 -12.792 1.00 93.81 527 ARG A O 1
ATOM 4224 N N . ALA A 1 528 ? 27.370 11.424 -12.368 1.00 93.44 528 ALA A N 1
ATOM 4225 C CA . ALA A 1 528 ? 26.563 11.721 -13.550 1.00 93.44 528 ALA A CA 1
ATOM 4226 C C . ALA A 1 528 ? 25.974 13.137 -13.476 1.00 93.44 528 ALA A C 1
ATOM 4228 O O . ALA A 1 528 ? 26.103 13.914 -14.426 1.00 93.44 528 ALA A O 1
ATOM 4229 N N . PHE A 1 529 ? 25.425 13.514 -12.317 1.00 95.75 529 PHE A N 1
ATOM 4230 C CA . PHE A 1 529 ? 24.894 14.859 -12.108 1.00 95.75 529 PHE A CA 1
ATOM 4231 C C . PHE A 1 529 ? 25.978 15.942 -12.217 1.00 95.75 529 PHE A C 1
ATOM 4233 O O . PHE A 1 529 ? 25.793 16.928 -12.927 1.00 95.75 529 PHE A O 1
ATOM 4240 N N . LYS A 1 530 ? 27.162 15.729 -11.630 1.00 95.62 530 LYS A N 1
ATOM 4241 C CA . LYS A 1 530 ? 28.318 16.637 -11.742 1.00 95.62 530 LYS A CA 1
ATOM 4242 C C . LYS A 1 530 ? 28.741 16.866 -13.192 1.00 95.62 530 LYS A C 1
ATOM 4244 O O . LYS A 1 530 ? 29.122 17.981 -13.556 1.00 95.62 530 LYS A O 1
ATOM 4249 N N . ALA A 1 531 ? 28.660 15.833 -14.032 1.00 93.69 531 ALA A N 1
ATOM 4250 C CA . ALA A 1 531 ? 28.937 15.952 -15.458 1.00 93.69 531 ALA A CA 1
ATOM 4251 C C . ALA A 1 531 ? 27.871 16.784 -16.193 1.00 93.69 531 ALA A C 1
ATOM 4253 O O . ALA A 1 531 ? 28.241 17.637 -17.001 1.00 93.69 531 ALA A O 1
ATOM 4254 N N . LEU A 1 532 ? 26.579 16.573 -15.910 1.00 93.19 532 LEU A N 1
ATOM 4255 C CA . LEU A 1 532 ? 25.490 17.384 -16.475 1.00 93.19 532 LEU A CA 1
ATOM 4256 C C . LEU A 1 532 ? 25.588 18.848 -16.032 1.00 93.19 532 LEU A C 1
ATOM 4258 O O . LEU A 1 532 ? 25.530 19.750 -16.867 1.00 93.19 532 LEU A O 1
ATOM 4262 N N . TRP A 1 533 ? 25.825 19.082 -14.741 1.00 94.12 533 TRP A N 1
ATOM 4263 C CA . TRP A 1 533 ? 25.936 20.418 -14.169 1.00 94.12 533 TRP A CA 1
ATOM 4264 C C . TRP A 1 533 ? 27.038 21.238 -14.839 1.00 94.12 533 TRP A C 1
ATOM 4266 O O . TRP A 1 533 ? 26.772 22.299 -15.399 1.00 94.12 533 TRP A O 1
ATOM 4276 N N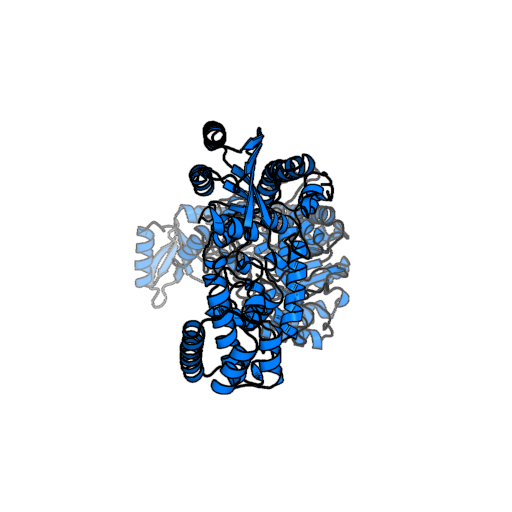 . LYS A 1 534 ? 28.269 20.711 -14.859 1.00 92.06 534 LYS A N 1
ATOM 4277 C CA . LYS A 1 534 ? 29.432 21.423 -15.411 1.00 92.06 534 LYS A CA 1
ATOM 4278 C C . LYS A 1 534 ? 29.334 21.671 -16.915 1.00 92.06 534 LYS A C 1
ATOM 4280 O O . LYS A 1 534 ? 29.877 22.657 -17.408 1.00 92.06 534 LYS A O 1
ATOM 4285 N N . ARG A 1 535 ? 28.720 20.749 -17.661 1.00 91.00 535 ARG A N 1
ATOM 4286 C CA . ARG A 1 535 ? 28.681 20.818 -19.130 1.00 91.00 535 ARG A CA 1
ATOM 4287 C C . ARG A 1 535 ? 27.490 21.612 -19.656 1.00 91.00 535 ARG A C 1
ATOM 4289 O O . ARG A 1 535 ? 27.625 22.210 -20.717 1.00 91.00 535 ARG A O 1
ATOM 4296 N N . ALA A 1 536 ? 26.373 21.627 -18.930 1.00 89.00 536 ALA A N 1
ATOM 4297 C CA . ALA A 1 536 ? 25.121 22.206 -19.403 1.00 89.00 536 ALA A CA 1
ATOM 4298 C C . ALA A 1 536 ? 24.453 23.126 -18.375 1.00 89.00 536 ALA A C 1
ATOM 4300 O O . ALA A 1 536 ? 24.269 24.311 -18.638 1.00 89.00 536 ALA A O 1
ATOM 4301 N N . TYR A 1 537 ? 24.094 22.608 -17.200 1.00 90.75 537 TYR A N 1
ATOM 4302 C CA . TYR A 1 537 ? 23.098 23.283 -16.357 1.00 90.75 537 TYR A CA 1
ATOM 4303 C C . TYR A 1 537 ? 23.626 24.493 -15.583 1.00 90.75 537 TYR A C 1
ATOM 4305 O O . TYR A 1 537 ? 22.862 25.418 -15.340 1.00 90.75 537 TYR A O 1
ATOM 4313 N N . GLN A 1 538 ? 24.929 24.560 -15.284 1.00 88.25 538 GLN A N 1
ATOM 4314 C CA . GLN A 1 538 ? 25.527 25.707 -14.587 1.00 88.25 538 GLN A CA 1
ATOM 4315 C C . GLN A 1 538 ? 25.354 27.034 -15.352 1.00 88.25 538 GLN A C 1
ATOM 4317 O O . GLN A 1 538 ? 25.343 28.101 -14.745 1.00 88.25 538 GLN A O 1
ATOM 4322 N N . LYS A 1 539 ? 25.258 26.983 -16.688 1.00 81.62 539 LYS A N 1
ATOM 4323 C CA . LYS A 1 539 ? 25.171 28.172 -17.558 1.00 81.62 539 LYS A CA 1
ATOM 4324 C C . LYS A 1 539 ? 23.736 28.637 -17.816 1.00 81.62 539 LYS A C 1
ATOM 4326 O O . LYS A 1 539 ? 23.532 29.630 -18.506 1.00 81.62 539 LYS A O 1
ATOM 4331 N N . ILE A 1 540 ? 22.757 27.896 -17.312 1.00 79.81 540 ILE A N 1
ATOM 4332 C CA . ILE A 1 540 ? 21.328 28.085 -17.551 1.00 79.81 540 ILE A CA 1
ATOM 4333 C C . ILE A 1 540 ? 20.687 28.448 -16.208 1.00 79.81 540 ILE A C 1
ATOM 4335 O O . ILE A 1 540 ? 21.268 28.178 -15.160 1.00 79.81 540 ILE A O 1
ATOM 4339 N N . SER A 1 541 ? 19.506 29.072 -16.213 1.00 65.31 541 SER A N 1
ATOM 4340 C CA . SER A 1 541 ? 18.754 29.381 -14.992 1.00 65.31 541 SER A CA 1
ATOM 4341 C C . SER A 1 541 ? 18.653 28.191 -14.043 1.00 65.31 541 SER A C 1
ATOM 4343 O O . SER A 1 541 ? 17.803 27.313 -14.211 1.00 65.31 5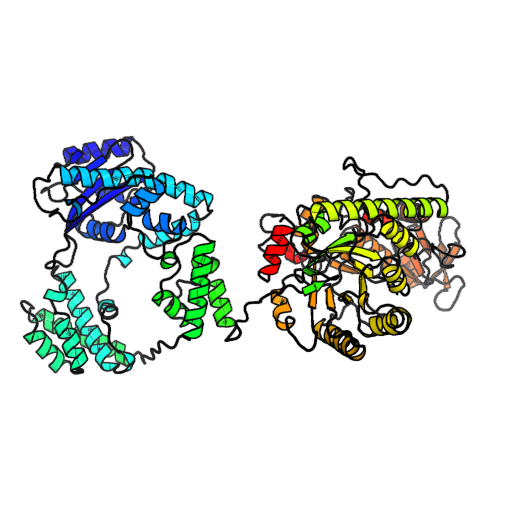41 SER A O 1
ATOM 4345 N N . SER A 1 542 ? 19.470 28.211 -12.993 1.00 71.00 542 SER A N 1
ATOM 4346 C CA . SER A 1 542 ? 19.403 27.253 -11.892 1.00 71.00 542 SER A CA 1
ATOM 4347 C C . SER A 1 542 ? 18.039 27.284 -11.200 1.00 71.00 542 SER A C 1
ATOM 4349 O O . SER A 1 542 ? 17.598 26.259 -10.701 1.00 71.00 542 SER A O 1
ATOM 4351 N N . PHE A 1 543 ? 17.311 28.407 -11.260 1.00 80.31 543 PHE A N 1
ATOM 4352 C CA . PHE A 1 543 ? 15.964 28.525 -10.693 1.00 80.31 543 PHE A CA 1
ATOM 4353 C C . PHE A 1 543 ? 14.894 27.664 -11.390 1.00 80.31 543 PHE A C 1
ATOM 4355 O O . PHE A 1 543 ? 13.827 27.458 -10.819 1.00 80.31 543 PHE A O 1
ATOM 4362 N N . LEU A 1 544 ? 15.149 27.173 -12.612 1.00 92.06 544 LEU A N 1
ATOM 4363 C CA . LEU A 1 544 ? 14.251 26.238 -13.306 1.00 92.06 544 LEU A CA 1
ATOM 4364 C C . LEU A 1 544 ? 14.622 24.768 -13.070 1.00 92.06 544 LEU A C 1
ATOM 4366 O O . LEU A 1 544 ? 13.866 23.887 -13.481 1.00 92.06 544 LEU A O 1
ATOM 4370 N N . LEU A 1 545 ? 15.750 24.478 -12.409 1.00 95.31 545 LEU A N 1
ATOM 4371 C CA . LEU A 1 545 ? 16.035 23.123 -11.945 1.00 95.31 545 LEU A CA 1
ATOM 4372 C C . LEU A 1 545 ? 15.085 22.825 -10.784 1.00 95.31 545 LEU A C 1
ATOM 4374 O O . LEU A 1 545 ? 15.281 23.293 -9.668 1.00 95.31 545 LEU A O 1
ATOM 4378 N N . GLY A 1 546 ? 14.020 22.080 -11.065 1.00 95.00 546 GLY A N 1
ATOM 4379 C CA . GLY A 1 546 ? 12.959 21.854 -10.089 1.00 95.00 546 GLY A CA 1
ATOM 4380 C C . GLY A 1 546 ? 13.268 20.741 -9.088 1.00 95.00 546 GLY A C 1
ATOM 4381 O O . GLY A 1 546 ? 12.553 20.608 -8.097 1.00 95.00 546 GLY A O 1
ATOM 4382 N N . GLY A 1 547 ? 14.283 19.926 -9.368 1.00 96.12 547 GLY A N 1
ATOM 4383 C CA . GLY A 1 547 ? 14.699 18.779 -8.570 1.00 96.12 547 GLY A CA 1
ATOM 4384 C C . GLY A 1 547 ? 15.674 17.893 -9.341 1.00 96.12 547 GLY A C 1
ATOM 4385 O O . GLY A 1 547 ? 15.841 18.055 -10.550 1.00 96.12 547 GLY A O 1
ATOM 4386 N N . VAL A 1 548 ? 16.307 16.942 -8.659 1.00 97.12 548 VAL A N 1
ATOM 4387 C CA . VAL A 1 548 ? 17.150 15.911 -9.288 1.00 97.12 548 VAL A CA 1
ATOM 4388 C C . VAL A 1 548 ? 16.563 14.547 -8.969 1.00 97.12 548 VAL A C 1
ATOM 4390 O O . VAL A 1 548 ? 16.426 14.203 -7.799 1.00 97.12 548 VAL A O 1
ATOM 4393 N N . VAL A 1 549 ? 16.215 13.766 -9.990 1.00 97.62 549 VAL A N 1
ATOM 4394 C CA . VAL A 1 549 ? 15.696 12.411 -9.782 1.00 97.62 549 VAL A CA 1
ATOM 4395 C C . VAL A 1 549 ? 16.875 11.458 -9.660 1.00 97.62 549 VAL A C 1
ATOM 4397 O O . VAL A 1 549 ? 17.556 11.183 -10.645 1.00 97.62 549 VAL A O 1
ATOM 4400 N N . TYR A 1 550 ? 17.137 10.976 -8.449 1.00 97.50 550 TYR A N 1
ATOM 4401 C CA . TYR A 1 550 ? 18.046 9.859 -8.236 1.00 97.50 550 TYR A CA 1
ATOM 4402 C C . TYR A 1 550 ? 17.271 8.567 -8.491 1.00 97.50 550 TYR A C 1
ATOM 4404 O O . TYR A 1 550 ? 16.376 8.213 -7.729 1.00 97.50 550 TYR A O 1
ATOM 4412 N N . GLU A 1 551 ? 17.609 7.876 -9.573 1.00 95.56 551 GLU A N 1
ATOM 4413 C CA . GLU A 1 551 ? 17.035 6.582 -9.914 1.00 95.56 551 GLU A CA 1
ATOM 4414 C C . GLU A 1 551 ? 18.026 5.467 -9.579 1.00 95.56 551 GLU A C 1
ATOM 4416 O O . GLU A 1 551 ? 19.154 5.436 -10.085 1.00 95.56 551 GLU A O 1
ATOM 4421 N N . ASP A 1 552 ? 17.600 4.566 -8.694 1.00 95.06 552 ASP A N 1
ATOM 4422 C CA . ASP A 1 552 ? 18.437 3.490 -8.190 1.00 95.06 552 ASP A CA 1
ATOM 4423 C C . ASP A 1 552 ? 18.919 2.575 -9.335 1.00 95.06 552 ASP A C 1
ATOM 4425 O O . ASP A 1 552 ? 18.089 1.995 -10.046 1.00 95.06 552 ASP A O 1
ATOM 4429 N N . PRO A 1 553 ? 20.243 2.405 -9.528 1.00 93.50 553 PRO A N 1
ATOM 4430 C CA . PRO A 1 553 ? 20.775 1.647 -10.655 1.00 93.50 553 PRO A CA 1
ATOM 4431 C C . PRO A 1 553 ? 20.323 0.185 -10.695 1.00 93.50 553 PRO A C 1
ATOM 4433 O O . PRO A 1 553 ? 20.249 -0.384 -11.782 1.00 93.50 553 PRO A O 1
ATOM 4436 N N . TRP A 1 554 ? 20.015 -0.429 -9.554 1.00 93.31 554 TRP A N 1
ATOM 4437 C CA . TRP A 1 554 ? 19.629 -1.837 -9.475 1.00 93.31 554 TRP A CA 1
ATOM 4438 C C . TRP A 1 554 ? 18.111 -1.993 -9.471 1.00 93.31 554 TRP A C 1
ATOM 4440 O O . TRP A 1 554 ? 17.574 -2.866 -10.147 1.00 93.31 554 TRP A O 1
ATOM 4450 N N . LEU A 1 555 ? 17.398 -1.120 -8.758 1.00 92.50 555 LEU A N 1
ATOM 4451 C CA . LEU A 1 555 ? 15.974 -1.300 -8.470 1.00 92.50 555 LEU A CA 1
ATOM 4452 C C . LEU A 1 555 ? 15.026 -0.543 -9.413 1.00 92.50 555 LEU A C 1
ATOM 4454 O O . LEU A 1 555 ? 13.806 -0.723 -9.309 1.00 92.50 555 LEU A O 1
ATOM 4458 N N . ALA A 1 556 ? 15.545 0.275 -10.334 1.00 90.88 556 ALA A N 1
ATOM 4459 C CA . ALA A 1 556 ? 14.739 0.969 -11.337 1.00 90.88 556 ALA A CA 1
ATOM 4460 C C . ALA A 1 556 ? 13.891 0.007 -12.183 1.00 90.88 556 ALA A C 1
ATOM 4462 O O . ALA A 1 556 ? 14.302 -1.113 -12.497 1.00 90.88 556 ALA A O 1
ATOM 4463 N N . GLY A 1 557 ? 12.692 0.459 -12.559 1.00 85.25 557 GLY A N 1
ATOM 4464 C CA . GLY A 1 557 ? 11.809 -0.254 -13.480 1.00 85.25 557 GLY A CA 1
ATOM 4465 C C . GLY A 1 557 ? 11.854 0.398 -14.857 1.00 85.25 557 GLY A C 1
ATOM 4466 O O . GLY A 1 557 ? 11.368 1.516 -15.002 1.00 85.25 557 GLY A O 1
ATOM 4467 N N . GLY A 1 558 ? 12.396 -0.292 -15.860 1.00 87.50 558 GLY A N 1
ATOM 4468 C CA . GLY A 1 558 ? 12.697 0.296 -17.168 1.00 87.50 558 GLY A CA 1
ATOM 4469 C C . GLY A 1 558 ? 14.188 0.211 -17.463 1.00 87.50 558 GLY A C 1
ATOM 4470 O O . GLY A 1 558 ? 14.758 -0.856 -17.282 1.00 87.50 558 GLY A O 1
ATOM 4471 N N . HIS A 1 559 ? 14.809 1.295 -17.938 1.00 90.50 559 HIS A N 1
ATOM 4472 C CA . HIS A 1 559 ? 16.264 1.365 -18.123 1.00 90.50 559 HIS A CA 1
ATOM 4473 C C . HIS A 1 559 ? 16.979 1.668 -16.808 1.00 90.50 559 HIS A C 1
ATOM 4475 O O . HIS A 1 559 ? 16.507 2.461 -16.007 1.00 90.50 559 HIS A O 1
ATOM 4481 N N . ASN A 1 560 ? 18.153 1.074 -16.628 1.00 91.06 560 ASN A N 1
ATOM 4482 C CA . ASN A 1 560 ? 18.923 1.130 -15.395 1.00 91.06 560 ASN A CA 1
ATOM 4483 C C . ASN A 1 560 ? 20.263 1.832 -15.632 1.00 91.06 560 ASN A C 1
ATOM 4485 O O . ASN A 1 560 ? 21.007 1.502 -16.561 1.00 91.06 560 ASN A O 1
ATOM 4489 N N . GLY A 1 561 ? 20.593 2.785 -14.760 1.00 89.12 561 GLY A N 1
ATOM 4490 C CA . GLY A 1 561 ? 21.777 3.638 -14.880 1.00 89.12 561 GLY A CA 1
ATOM 4491 C C . GLY A 1 561 ? 23.087 3.035 -14.363 1.00 89.12 561 GLY A C 1
ATOM 4492 O O . GLY A 1 561 ? 23.937 3.793 -13.890 1.00 89.12 561 GLY A O 1
ATOM 4493 N N . LEU A 1 562 ? 23.254 1.710 -14.428 1.00 89.81 562 LEU A N 1
ATOM 4494 C CA . LEU A 1 562 ? 24.489 1.018 -14.041 1.00 89.81 562 LEU A CA 1
ATOM 4495 C C . LEU A 1 562 ? 25.650 1.392 -14.967 1.00 89.81 562 LEU A C 1
ATOM 4497 O O . LEU A 1 562 ? 25.539 1.341 -16.196 1.00 89.81 562 LEU A O 1
ATOM 4501 N N . SER A 1 563 ? 26.789 1.739 -14.377 1.00 86.50 563 SER A N 1
ATOM 4502 C CA . SER A 1 563 ? 28.036 1.959 -15.104 1.00 86.50 563 SER A CA 1
ATOM 4503 C C . SER A 1 563 ? 28.800 0.653 -15.331 1.00 86.50 563 SER A C 1
ATOM 4505 O O . SER A 1 563 ? 28.604 -0.338 -14.640 1.00 86.50 563 SER A O 1
ATOM 4507 N N . ASN A 1 564 ? 29.733 0.652 -16.287 1.00 84.12 564 ASN A N 1
ATOM 4508 C CA . ASN A 1 564 ? 30.531 -0.540 -16.611 1.00 84.12 564 ASN A CA 1
ATOM 4509 C C . ASN A 1 564 ? 31.438 -1.028 -15.463 1.00 84.12 564 ASN A C 1
ATOM 4511 O O . ASN A 1 564 ? 31.987 -2.119 -15.564 1.00 84.12 564 ASN A O 1
ATOM 4515 N N . SER A 1 565 ? 31.655 -0.209 -14.431 1.00 86.12 565 SER A N 1
ATOM 4516 C CA . SER A 1 565 ? 32.443 -0.562 -13.244 1.00 86.12 565 SER A CA 1
ATOM 4517 C C . SER A 1 565 ? 31.603 -1.137 -12.104 1.00 86.12 565 SER A C 1
ATOM 4519 O O . SER A 1 565 ? 32.170 -1.551 -11.100 1.00 86.12 565 SER A O 1
ATOM 4521 N N . GLU A 1 566 ? 30.277 -1.097 -12.218 1.00 90.69 566 GLU A N 1
ATOM 4522 C CA . GLU A 1 566 ? 29.363 -1.591 -11.192 1.00 90.69 566 GLU A CA 1
ATOM 4523 C C . GLU A 1 566 ? 28.921 -3.013 -11.524 1.00 90.69 566 GLU A C 1
ATOM 4525 O O . GLU A 1 566 ? 28.689 -3.353 -12.687 1.00 90.69 566 GLU A O 1
ATOM 4530 N N . ASP A 1 567 ? 28.815 -3.837 -10.485 1.00 89.88 567 ASP A N 1
ATOM 4531 C CA . ASP A 1 567 ? 28.336 -5.206 -10.601 1.00 89.88 567 ASP A CA 1
ATOM 4532 C C . ASP A 1 567 ? 26.795 -5.215 -10.518 1.00 89.88 567 ASP A C 1
ATOM 4534 O O . ASP A 1 567 ? 26.241 -4.762 -9.508 1.00 89.88 567 ASP A O 1
ATOM 4538 N N . PRO A 1 568 ? 26.081 -5.683 -11.560 1.00 88.56 568 PRO A N 1
ATOM 4539 C CA . PRO A 1 568 ? 24.622 -5.772 -11.539 1.00 88.56 568 PRO A CA 1
ATOM 4540 C C . PRO A 1 568 ? 24.082 -6.731 -10.467 1.00 88.56 568 PRO A C 1
ATOM 4542 O O . PRO A 1 568 ? 22.929 -6.578 -10.075 1.00 88.56 568 PRO A O 1
ATOM 4545 N N . GLU A 1 569 ? 24.886 -7.680 -9.977 1.00 87.88 569 GLU A N 1
ATOM 4546 C CA . GLU A 1 569 ? 24.466 -8.670 -8.974 1.00 87.88 569 GLU A CA 1
ATOM 4547 C C . GLU A 1 569 ? 24.726 -8.205 -7.528 1.00 87.88 569 GLU A C 1
ATOM 4549 O O . GLU A 1 569 ? 24.216 -8.798 -6.578 1.00 87.88 569 GLU A O 1
ATOM 4554 N N . LEU A 1 570 ? 25.504 -7.132 -7.335 1.00 88.50 570 LEU A N 1
ATOM 4555 C CA . LEU A 1 570 ? 25.848 -6.606 -6.013 1.00 88.50 570 LEU A CA 1
ATOM 4556 C C . LEU A 1 570 ? 25.086 -5.309 -5.722 1.00 88.50 570 LEU A C 1
ATOM 4558 O O . LEU A 1 570 ? 25.570 -4.209 -6.000 1.00 88.50 570 LEU A O 1
ATOM 4562 N N . LEU A 1 571 ? 23.894 -5.449 -5.139 1.00 87.31 571 LEU A N 1
ATOM 4563 C CA . LEU A 1 571 ? 23.045 -4.318 -4.769 1.00 87.31 571 LEU A CA 1
ATOM 4564 C C . LEU A 1 571 ? 23.723 -3.425 -3.721 1.00 87.31 571 LEU A C 1
ATOM 4566 O O . LEU A 1 571 ? 24.336 -3.906 -2.766 1.00 87.31 571 LEU A O 1
ATOM 4570 N N . GLN A 1 572 ? 23.549 -2.111 -3.870 1.00 87.00 572 GLN A N 1
ATOM 4571 C CA . GLN A 1 572 ? 24.013 -1.110 -2.910 1.00 87.00 572 GLN A CA 1
ATOM 4572 C C . GLN A 1 572 ? 22.832 -0.322 -2.356 1.00 87.00 572 GLN A C 1
ATOM 4574 O O . GLN A 1 572 ? 21.884 -0.016 -3.075 1.00 87.00 572 GLN A O 1
ATOM 4579 N N . ALA A 1 573 ? 22.903 0.041 -1.076 1.00 88.75 573 ALA A N 1
ATOM 4580 C CA . ALA A 1 573 ? 21.897 0.901 -0.470 1.00 88.75 573 ALA A CA 1
ATOM 4581 C C . ALA A 1 573 ? 21.965 2.325 -1.069 1.00 88.75 573 ALA A C 1
ATOM 4583 O O . ALA A 1 573 ? 23.062 2.852 -1.284 1.00 88.75 573 ALA A O 1
ATOM 4584 N N . PRO A 1 574 ? 20.820 2.990 -1.299 1.00 93.75 574 PRO A N 1
ATOM 4585 C CA . PRO A 1 574 ? 20.794 4.282 -1.982 1.00 93.75 574 PRO A CA 1
ATOM 4586 C C . PRO A 1 574 ? 21.218 5.466 -1.102 1.00 93.75 574 PRO A C 1
ATOM 4588 O O . PRO A 1 574 ? 21.611 6.494 -1.649 1.00 93.75 574 PRO A O 1
ATOM 4591 N N . PHE A 1 575 ? 21.168 5.339 0.233 1.00 94.19 575 PHE A N 1
ATOM 4592 C CA . PHE A 1 575 ? 21.373 6.460 1.166 1.00 94.19 575 PHE A CA 1
ATOM 4593 C C . PHE A 1 575 ? 22.701 7.189 0.936 1.00 94.19 575 PHE A C 1
ATOM 4595 O O . PHE A 1 575 ? 22.700 8.387 0.671 1.00 94.19 575 PHE A O 1
ATOM 4602 N N . GLU A 1 576 ? 23.822 6.465 0.936 1.00 93.75 576 GLU A N 1
ATOM 4603 C CA . GLU A 1 576 ? 25.156 7.060 0.762 1.00 93.75 576 GLU A CA 1
ATOM 4604 C C . GLU A 1 576 ? 25.315 7.761 -0.595 1.00 93.75 576 GLU A C 1
ATOM 4606 O O . GLU A 1 576 ? 25.918 8.827 -0.698 1.00 93.75 576 GLU A O 1
ATOM 4611 N N . ARG A 1 577 ? 24.716 7.201 -1.653 1.00 94.69 577 ARG A N 1
ATOM 4612 C CA . ARG A 1 577 ? 24.788 7.757 -3.017 1.00 94.69 577 ARG A CA 1
ATOM 4613 C C . ARG A 1 577 ? 23.940 9.028 -3.139 1.00 94.69 577 ARG A C 1
ATOM 4615 O O . ARG A 1 577 ? 24.327 9.967 -3.838 1.00 94.69 577 ARG A O 1
ATOM 4622 N N . VAL A 1 578 ? 22.810 9.081 -2.434 1.00 97.31 578 VAL A N 1
ATOM 4623 C CA . VAL A 1 578 ? 21.966 10.278 -2.323 1.00 97.31 578 VAL A CA 1
ATOM 4624 C C . VAL A 1 578 ? 22.626 11.342 -1.441 1.00 97.31 578 VAL A C 1
ATOM 4626 O O . VAL A 1 578 ? 22.604 12.516 -1.807 1.00 97.31 578 VAL A O 1
ATOM 4629 N N . ALA A 1 579 ? 23.274 10.959 -0.340 1.00 96.81 579 ALA A N 1
ATOM 4630 C CA . ALA A 1 579 ? 24.032 11.872 0.512 1.00 96.81 579 ALA A CA 1
ATOM 4631 C C . ALA A 1 579 ? 25.231 12.489 -0.234 1.00 96.81 579 ALA A C 1
ATOM 4633 O O . ALA A 1 579 ? 25.451 13.698 -0.158 1.00 96.81 579 ALA A O 1
ATOM 4634 N N . GLU A 1 580 ? 25.958 11.705 -1.040 1.00 97.38 580 GLU A N 1
ATOM 4635 C CA . GLU A 1 580 ? 27.021 12.214 -1.921 1.00 97.38 580 GLU A CA 1
ATOM 4636 C C . GLU A 1 580 ? 26.469 13.232 -2.934 1.00 97.38 580 GLU A C 1
ATOM 4638 O O . GLU A 1 580 ? 27.039 14.311 -3.133 1.00 97.38 580 GLU A O 1
ATOM 4643 N N . LEU A 1 581 ? 25.327 12.919 -3.560 1.00 97.69 581 LEU A N 1
ATOM 4644 C CA . LEU A 1 581 ? 24.649 13.835 -4.476 1.00 97.69 581 LEU A CA 1
ATOM 4645 C C . LEU A 1 581 ? 24.252 15.135 -3.767 1.00 97.69 581 LEU A C 1
ATOM 4647 O O . LEU A 1 581 ? 24.532 16.215 -4.293 1.00 97.69 581 LEU A O 1
ATOM 4651 N N . ARG A 1 582 ? 23.645 15.041 -2.578 1.00 97.94 582 ARG A N 1
ATOM 4652 C CA . ARG A 1 582 ? 23.257 16.202 -1.771 1.00 97.94 582 ARG A CA 1
ATOM 4653 C C . ARG A 1 582 ? 24.467 17.043 -1.389 1.00 97.94 582 ARG A C 1
ATOM 4655 O O . ARG A 1 582 ? 24.407 18.262 -1.518 1.00 97.94 582 ARG A O 1
ATOM 4662 N N . SER A 1 583 ? 25.566 16.419 -0.973 1.00 97.75 583 SER A N 1
ATOM 4663 C CA . SER A 1 583 ? 26.811 17.116 -0.644 1.00 97.75 583 SER A CA 1
ATOM 4664 C C . SER A 1 583 ? 27.276 17.987 -1.814 1.00 97.75 583 SER A C 1
ATOM 4666 O O . SER A 1 583 ? 27.447 19.196 -1.651 1.00 97.75 583 SER A O 1
ATOM 4668 N N . PHE A 1 584 ? 27.344 17.423 -3.025 1.00 97.38 584 PHE A N 1
ATOM 4669 C CA . PHE A 1 584 ? 27.696 18.199 -4.214 1.00 97.38 584 PHE A CA 1
ATOM 4670 C C . PHE A 1 584 ? 26.649 19.272 -4.557 1.00 97.38 584 PHE A C 1
ATOM 4672 O O . PHE A 1 584 ? 27.025 20.379 -4.926 1.00 97.38 584 PHE A O 1
ATOM 4679 N N . MET A 1 585 ? 25.348 18.985 -4.426 1.00 96.75 585 MET A N 1
ATOM 4680 C CA . MET A 1 585 ? 24.279 19.974 -4.639 1.00 96.75 585 MET A CA 1
ATOM 4681 C C . MET A 1 585 ? 24.402 21.169 -3.682 1.00 96.75 585 MET A C 1
ATOM 4683 O O . MET A 1 585 ? 24.224 22.311 -4.106 1.00 96.75 585 MET A O 1
ATOM 4687 N N . ASN A 1 586 ? 24.768 20.931 -2.423 1.00 96.12 586 ASN A N 1
ATOM 4688 C CA . ASN A 1 586 ? 25.002 21.985 -1.440 1.00 96.12 586 ASN A CA 1
ATOM 4689 C C . ASN A 1 586 ? 26.189 22.876 -1.846 1.00 96.12 586 ASN A C 1
ATOM 4691 O O . ASN A 1 586 ? 26.066 24.098 -1.792 1.00 96.12 586 ASN A O 1
ATOM 4695 N N . GLU A 1 587 ? 27.296 22.290 -2.326 1.00 95.69 587 GLU A N 1
ATOM 4696 C CA . GLU A 1 587 ? 28.481 23.038 -2.799 1.00 95.69 587 GLU A CA 1
ATOM 4697 C C . GLU A 1 587 ? 28.156 24.036 -3.923 1.00 95.69 587 GLU A C 1
ATOM 4699 O O . GLU A 1 587 ? 28.797 25.080 -4.038 1.00 95.69 587 GLU A O 1
ATOM 4704 N N . ILE A 1 588 ? 27.166 23.721 -4.761 1.00 94.31 588 ILE A N 1
ATOM 4705 C CA . ILE A 1 588 ? 26.769 24.535 -5.920 1.00 94.31 588 ILE A CA 1
ATOM 4706 C C . ILE A 1 588 ? 25.512 25.382 -5.668 1.00 94.31 588 ILE A C 1
ATOM 4708 O O . ILE A 1 588 ? 24.956 25.937 -6.616 1.00 94.31 588 ILE A O 1
ATOM 4712 N N . GLY A 1 589 ? 25.072 25.502 -4.409 1.00 93.44 589 GLY A N 1
ATOM 4713 C CA . GLY A 1 589 ? 23.969 26.381 -4.009 1.00 93.44 589 GLY A CA 1
ATOM 4714 C C . GLY A 1 589 ? 22.563 25.823 -4.256 1.00 93.44 589 GLY A C 1
ATOM 4715 O O . GLY A 1 589 ? 21.619 26.597 -4.381 1.00 93.44 589 GLY A O 1
ATOM 4716 N N . LEU A 1 590 ? 22.404 24.499 -4.326 1.00 94.56 590 LEU A N 1
ATOM 4717 C CA . LEU A 1 590 ? 21.124 23.808 -4.546 1.00 94.56 590 LEU A CA 1
ATOM 4718 C C . LEU A 1 590 ? 20.598 23.109 -3.279 1.00 94.56 590 LEU A C 1
ATOM 4720 O O . LEU A 1 590 ? 19.928 22.079 -3.368 1.00 94.56 590 LEU A O 1
ATOM 4724 N N . ALA A 1 591 ? 20.900 23.648 -2.095 1.00 93.25 591 ALA A N 1
ATOM 4725 C CA . ALA A 1 591 ? 20.535 23.035 -0.813 1.00 93.25 591 ALA A CA 1
ATOM 4726 C C . ALA A 1 591 ? 19.022 22.789 -0.665 1.00 93.25 591 ALA A C 1
ATOM 4728 O O . ALA A 1 591 ? 18.613 21.716 -0.232 1.00 93.25 591 ALA A O 1
ATOM 4729 N N . GLU A 1 592 ? 18.201 23.728 -1.139 1.00 92.19 592 GLU A N 1
ATOM 4730 C CA . GLU A 1 592 ? 16.734 23.648 -1.079 1.00 92.19 592 GLU A CA 1
ATOM 4731 C C . GLU A 1 592 ? 16.107 22.906 -2.271 1.00 92.19 592 GLU A C 1
ATOM 4733 O O . GLU A 1 592 ? 14.905 22.657 -2.303 1.00 92.19 592 GLU A O 1
ATOM 4738 N N . THR A 1 593 ? 16.898 22.553 -3.291 1.00 94.94 593 THR A N 1
ATOM 4739 C CA . THR A 1 593 ? 16.383 21.812 -4.451 1.00 94.94 593 THR A CA 1
ATOM 4740 C C . THR A 1 593 ? 16.135 20.357 -4.049 1.00 94.94 593 THR A C 1
ATOM 4742 O O . THR A 1 593 ? 17.070 19.705 -3.567 1.00 94.94 593 THR A O 1
ATOM 4745 N N . PRO A 1 594 ? 14.918 19.812 -4.226 1.00 96.25 594 PRO A N 1
ATOM 4746 C CA . PRO A 1 594 ? 14.613 18.469 -3.762 1.00 96.25 594 PRO A CA 1
ATOM 4747 C C . PRO A 1 594 ? 15.330 17.402 -4.589 1.00 96.25 594 PRO A C 1
ATOM 4749 O O . PRO A 1 594 ? 15.472 17.518 -5.811 1.00 96.25 594 PRO A O 1
ATOM 4752 N N . ILE A 1 595 ? 15.754 16.336 -3.915 1.00 98.12 595 ILE A N 1
ATOM 4753 C CA . ILE A 1 595 ? 16.097 15.078 -4.579 1.00 98.12 595 ILE A CA 1
ATOM 4754 C C . ILE A 1 595 ? 14.820 14.238 -4.643 1.00 98.12 595 ILE A C 1
ATOM 4756 O O . ILE A 1 595 ? 14.038 14.203 -3.698 1.00 98.12 595 ILE A O 1
ATOM 4760 N N . VAL A 1 596 ? 14.582 13.576 -5.768 1.00 98.25 596 VAL A N 1
ATOM 4761 C CA . VAL A 1 596 ? 13.489 12.616 -5.918 1.00 98.25 596 VAL A CA 1
ATOM 4762 C C . VAL A 1 596 ? 14.094 11.220 -5.900 1.00 98.25 596 VAL A C 1
ATOM 4764 O O . VAL A 1 596 ? 14.838 10.871 -6.813 1.00 98.25 596 VAL A O 1
ATOM 4767 N N . MET A 1 597 ? 13.786 10.428 -4.878 1.00 97.50 597 MET A N 1
ATOM 4768 C CA . MET A 1 597 ? 14.168 9.022 -4.797 1.00 97.50 597 MET A CA 1
ATOM 4769 C C . MET A 1 597 ? 13.262 8.186 -5.710 1.00 97.50 597 MET A C 1
ATOM 4771 O O . MET A 1 597 ? 12.048 8.131 -5.507 1.00 97.50 597 MET A O 1
ATOM 4775 N N . ALA A 1 598 ? 13.851 7.524 -6.703 1.00 96.06 598 ALA A N 1
ATOM 4776 C CA . ALA A 1 598 ? 13.183 6.643 -7.653 1.00 96.06 598 ALA A CA 1
ATOM 4777 C C . ALA A 1 598 ? 13.867 5.268 -7.699 1.00 96.06 598 ALA A C 1
ATOM 4779 O O . ALA A 1 598 ? 15.076 5.153 -7.528 1.00 96.06 598 ALA A O 1
ATOM 4780 N N . GLY A 1 599 ? 13.093 4.215 -7.972 1.00 92.06 599 GLY A N 1
ATOM 4781 C CA . GLY A 1 599 ? 13.579 2.829 -7.936 1.00 92.06 599 GLY A CA 1
ATOM 4782 C C . GLY A 1 599 ? 13.576 2.259 -6.514 1.00 92.06 599 GLY A C 1
ATOM 4783 O O . GLY A 1 599 ? 14.096 2.859 -5.583 1.00 92.06 599 GLY A O 1
ATOM 4784 N N . GLY A 1 600 ? 12.927 1.108 -6.320 1.00 90.19 600 GLY A N 1
ATOM 4785 C CA . GLY A 1 600 ? 12.881 0.431 -5.014 1.00 90.19 600 GLY A CA 1
ATOM 4786 C C . GLY A 1 600 ? 11.946 1.031 -3.950 1.00 90.19 600 GLY A C 1
ATOM 4787 O O . GLY A 1 600 ? 11.825 0.461 -2.870 1.00 90.19 600 GLY A O 1
ATOM 4788 N N . VAL A 1 601 ? 11.236 2.129 -4.224 1.00 94.88 601 VAL A N 1
ATOM 4789 C CA . VAL A 1 601 ? 10.273 2.712 -3.270 1.00 94.88 601 VAL A CA 1
ATOM 4790 C C . VAL A 1 601 ? 8.951 1.931 -3.288 1.00 94.88 601 VAL A C 1
ATOM 4792 O O . VAL A 1 601 ? 8.353 1.747 -4.353 1.00 94.88 601 VAL A O 1
ATOM 4795 N N . TRP A 1 602 ? 8.482 1.480 -2.115 1.00 95.62 602 TRP A N 1
ATOM 4796 C CA . TRP A 1 602 ? 7.172 0.830 -1.953 1.00 95.62 602 TRP A CA 1
ATOM 4797 C C . TRP A 1 602 ? 6.321 1.465 -0.847 1.00 95.62 602 TRP A C 1
ATOM 4799 O O . TRP A 1 602 ? 5.285 2.034 -1.181 1.00 95.62 602 TRP A O 1
ATOM 4809 N N . HIS A 1 603 ? 6.769 1.420 0.414 1.00 94.06 603 HIS A N 1
ATOM 4810 C CA . HIS A 1 603 ? 6.135 2.092 1.557 1.00 94.06 603 HIS A CA 1
ATOM 4811 C C . HIS A 1 603 ? 6.979 3.283 2.014 1.00 94.06 603 HIS A C 1
ATOM 4813 O O . HIS A 1 603 ? 8.198 3.162 2.027 1.00 94.06 603 HIS A O 1
ATOM 4819 N N . LEU A 1 604 ? 6.374 4.402 2.431 1.00 92.31 604 LEU A N 1
ATOM 4820 C CA . LEU A 1 604 ? 7.133 5.558 2.942 1.00 92.31 604 LEU A CA 1
ATOM 4821 C C . LEU A 1 604 ? 7.704 5.342 4.347 1.00 92.31 604 LEU A C 1
ATOM 4823 O O . LEU A 1 604 ? 8.738 5.924 4.661 1.00 92.31 604 LEU A O 1
ATOM 4827 N N . LYS A 1 605 ? 7.102 4.468 5.161 1.00 87.56 605 LYS A N 1
ATOM 4828 C CA . LYS A 1 605 ? 7.643 4.086 6.478 1.00 87.56 605 LYS A CA 1
ATOM 4829 C C . LYS A 1 605 ? 9.047 3.474 6.383 1.00 87.56 605 LYS A C 1
ATOM 4831 O O . LYS A 1 605 ? 9.867 3.672 7.270 1.00 87.56 605 LYS A O 1
ATOM 4836 N N . ASP A 1 606 ? 9.357 2.802 5.270 1.00 88.06 606 ASP A N 1
ATOM 4837 C CA . ASP A 1 606 ? 10.679 2.208 5.029 1.00 88.06 606 ASP A CA 1
ATOM 4838 C C . ASP A 1 606 ? 11.760 3.300 4.819 1.00 88.06 606 ASP A C 1
ATOM 4840 O O . ASP A 1 606 ? 12.958 3.029 4.898 1.00 88.06 606 ASP A O 1
ATOM 4844 N N . TRP A 1 607 ? 11.338 4.552 4.597 1.00 91.50 607 TRP A N 1
ATOM 4845 C CA . TRP A 1 607 ? 12.178 5.728 4.348 1.00 91.50 607 TRP A CA 1
ATOM 4846 C C . TRP A 1 607 ? 12.025 6.798 5.433 1.00 91.50 607 TRP A C 1
ATOM 4848 O O . TRP A 1 607 ? 12.426 7.936 5.226 1.00 91.50 607 TRP A O 1
ATOM 4858 N N . GLU A 1 608 ? 11.460 6.468 6.595 1.00 86.25 608 GLU A N 1
ATOM 4859 C CA . GLU A 1 608 ? 11.190 7.438 7.667 1.00 86.25 608 GLU A CA 1
ATOM 4860 C C . GLU A 1 608 ? 12.419 8.277 8.050 1.00 86.25 608 GLU A C 1
ATOM 4862 O O . GLU A 1 608 ? 12.370 9.502 8.069 1.00 86.25 608 GLU A O 1
ATOM 4867 N N . HIS A 1 609 ? 13.565 7.615 8.196 1.00 86.12 609 HIS A N 1
ATOM 4868 C CA . HIS A 1 609 ? 14.864 8.221 8.500 1.00 86.12 609 HIS A CA 1
ATOM 4869 C C . HIS A 1 609 ? 15.417 9.191 7.428 1.00 86.12 609 HIS A C 1
ATOM 4871 O O . HIS A 1 609 ? 16.488 9.774 7.626 1.00 86.12 609 HIS A O 1
ATOM 4877 N N . TRP A 1 610 ? 14.740 9.338 6.283 1.00 92.25 610 TRP A N 1
ATOM 4878 C CA . TRP A 1 610 ? 15.096 10.279 5.214 1.00 92.25 610 TRP A CA 1
ATOM 4879 C C . TRP A 1 610 ? 14.394 11.628 5.384 1.00 92.25 610 TRP A C 1
ATOM 4881 O O . TRP A 1 610 ? 14.919 12.658 4.960 1.00 92.25 610 TRP A O 1
ATOM 4891 N N . PHE A 1 611 ? 13.216 11.657 6.004 1.00 86.12 611 PHE A N 1
ATOM 4892 C CA . PHE A 1 611 ? 12.509 12.914 6.210 1.00 86.12 611 PHE A CA 1
ATOM 4893 C C . PHE A 1 611 ? 13.282 13.797 7.195 1.00 86.12 611 PHE A C 1
ATOM 4895 O O . PHE A 1 611 ? 13.806 13.321 8.196 1.00 86.12 611 PHE A O 1
ATOM 4902 N N . GLU A 1 612 ? 13.401 15.087 6.867 1.00 83.25 612 GLU A N 1
ATOM 4903 C CA . GLU A 1 612 ? 14.111 16.097 7.676 1.00 83.25 612 GLU A CA 1
ATOM 4904 C C . GLU A 1 612 ? 15.589 15.771 7.977 1.00 83.25 612 GLU A C 1
ATOM 4906 O O . GLU A 1 612 ? 16.226 16.402 8.822 1.00 83.25 612 GLU A O 1
ATOM 4911 N N . ASN A 1 613 ? 16.180 14.832 7.234 1.00 86.44 613 ASN A N 1
ATOM 4912 C CA . ASN A 1 613 ? 17.568 14.439 7.407 1.00 86.44 613 ASN A CA 1
ATOM 4913 C C . ASN A 1 613 ? 18.510 15.424 6.696 1.00 86.44 613 ASN A C 1
ATOM 4915 O O . ASN A 1 613 ? 18.521 15.557 5.468 1.00 86.44 613 ASN A O 1
ATOM 4919 N N . SER A 1 614 ? 19.353 16.098 7.478 1.00 88.75 614 SER A N 1
ATOM 4920 C CA . SER A 1 614 ? 20.265 17.142 6.996 1.00 88.75 614 SER A CA 1
ATOM 4921 C C . SER A 1 614 ? 21.311 16.654 5.987 1.00 88.75 614 SER A C 1
ATOM 4923 O O . SER A 1 614 ? 21.819 17.464 5.210 1.00 88.75 614 SER A O 1
ATOM 4925 N N . GLN A 1 615 ? 21.621 15.352 5.950 1.00 92.38 615 GLN A N 1
ATOM 4926 C CA . GLN A 1 615 ? 22.586 14.787 5.000 1.00 92.38 615 GLN A CA 1
ATOM 4927 C C . GLN A 1 615 ? 22.027 14.665 3.582 1.00 92.38 615 GLN A C 1
ATOM 4929 O O . GLN A 1 615 ? 22.798 14.694 2.625 1.00 92.38 615 GLN A O 1
ATOM 4934 N N . ILE A 1 616 ? 20.704 14.555 3.432 1.00 92.75 616 ILE A N 1
ATOM 4935 C CA . ILE A 1 616 ? 20.044 14.367 2.131 1.00 92.75 616 ILE A CA 1
ATOM 4936 C C . ILE A 1 616 ? 19.093 15.511 1.758 1.00 92.75 616 ILE A C 1
ATOM 4938 O O . ILE A 1 616 ? 18.719 15.626 0.589 1.00 92.75 616 ILE A O 1
ATOM 4942 N N . GLY A 1 617 ? 18.772 16.403 2.700 1.00 92.00 617 GLY A N 1
ATOM 4943 C CA . GLY A 1 617 ? 17.979 17.611 2.469 1.00 92.00 617 GLY A CA 1
ATOM 4944 C C . GLY A 1 617 ? 16.531 17.318 2.052 1.00 92.00 617 GLY A C 1
ATOM 4945 O O . GLY A 1 617 ? 16.010 16.241 2.343 1.00 92.00 617 GLY A O 1
ATOM 4946 N N . PRO A 1 618 ? 15.859 18.258 1.359 1.00 94.50 618 PRO A N 1
ATOM 4947 C CA . PRO A 1 618 ? 14.497 18.045 0.880 1.00 94.50 618 PRO A CA 1
ATOM 4948 C C . PRO A 1 618 ? 14.415 16.828 -0.050 1.00 94.50 618 PRO A C 1
ATOM 4950 O O . PRO A 1 618 ? 15.199 16.704 -1.000 1.00 94.50 618 PRO A O 1
ATOM 4953 N N . ILE A 1 619 ? 13.452 15.944 0.216 1.00 96.25 619 ILE A N 1
ATOM 4954 C CA . ILE A 1 619 ? 13.285 14.669 -0.484 1.00 96.25 619 ILE A CA 1
ATOM 4955 C C . ILE A 1 619 ? 11.831 14.469 -0.930 1.00 96.25 619 ILE A C 1
ATOM 4957 O O . ILE A 1 619 ? 10.891 14.799 -0.208 1.00 96.25 619 ILE A O 1
ATOM 4961 N N . ALA A 1 620 ? 11.652 13.910 -2.125 1.00 97.50 620 ALA A N 1
ATOM 4962 C CA . ALA A 1 620 ? 10.391 13.362 -2.612 1.00 97.50 620 ALA A CA 1
ATOM 4963 C C . ALA A 1 620 ? 10.577 11.940 -3.137 1.00 97.50 620 ALA A C 1
ATOM 4965 O O . ALA A 1 620 ? 11.698 11.495 -3.371 1.00 97.50 620 ALA A O 1
ATOM 4966 N N . PHE A 1 621 ? 9.473 11.231 -3.347 1.00 97.81 621 PHE A N 1
ATOM 4967 C CA . PHE A 1 621 ? 9.481 9.822 -3.712 1.00 97.81 621 PHE A CA 1
ATOM 4968 C C . PHE A 1 621 ? 8.705 9.582 -4.998 1.00 97.81 621 PHE A C 1
ATOM 4970 O O . PHE A 1 621 ? 7.546 9.978 -5.132 1.00 97.81 621 PHE A O 1
ATOM 4977 N N . GLN A 1 622 ? 9.350 8.904 -5.943 1.00 97.56 622 GLN A N 1
ATOM 4978 C CA . GLN A 1 622 ? 8.759 8.525 -7.214 1.00 97.56 622 GLN A CA 1
ATOM 4979 C C . GLN A 1 622 ? 8.289 7.072 -7.182 1.00 97.56 622 GLN A C 1
ATOM 4981 O O . GLN A 1 622 ? 9.077 6.134 -7.043 1.00 97.56 622 GLN A O 1
ATOM 4986 N N . PHE A 1 623 ? 6.994 6.877 -7.401 1.00 96.19 623 PHE A N 1
ATOM 4987 C CA . PHE A 1 623 ? 6.364 5.568 -7.429 1.00 96.19 623 PHE A CA 1
ATOM 4988 C C . PHE A 1 623 ? 6.220 5.108 -8.868 1.00 96.19 623 PHE A C 1
ATOM 4990 O O . PHE A 1 623 ? 5.330 5.531 -9.596 1.00 96.19 623 PHE A O 1
ATOM 4997 N N . GLY A 1 624 ? 7.118 4.223 -9.293 1.00 92.69 624 GLY A N 1
ATOM 4998 C CA . GLY A 1 624 ? 7.017 3.586 -10.596 1.00 92.69 624 GLY A CA 1
ATOM 4999 C C . GLY A 1 624 ? 5.977 2.469 -10.591 1.00 92.69 624 GLY A C 1
ATOM 5000 O O . GLY A 1 624 ? 5.056 2.484 -11.388 1.00 92.69 624 GLY A O 1
ATOM 5001 N N . THR A 1 625 ? 6.151 1.440 -9.769 1.00 94.12 625 THR A N 1
ATOM 5002 C CA . THR A 1 625 ? 5.415 0.175 -9.945 1.00 94.12 625 THR A CA 1
ATOM 5003 C C . THR A 1 625 ? 3.963 0.237 -9.467 1.00 94.12 625 THR A C 1
ATOM 5005 O O . THR A 1 625 ? 3.083 -0.204 -10.196 1.00 94.12 625 THR A O 1
ATOM 5008 N N . ARG A 1 626 ? 3.691 0.826 -8.294 1.00 95.31 626 ARG A N 1
ATOM 5009 C CA . ARG A 1 626 ? 2.338 0.881 -7.700 1.00 95.31 626 ARG A CA 1
ATOM 5010 C C . ARG A 1 626 ? 1.275 1.521 -8.613 1.00 95.31 626 ARG A C 1
ATOM 5012 O O . ARG A 1 626 ? 0.210 0.923 -8.745 1.00 95.31 626 ARG A O 1
ATOM 5019 N N . PRO A 1 627 ? 1.549 2.640 -9.320 1.00 95.56 627 PRO A N 1
ATOM 5020 C CA . PRO A 1 627 ? 0.582 3.239 -10.245 1.00 95.56 627 PRO A CA 1
ATOM 5021 C C . PRO A 1 627 ? 0.120 2.342 -11.397 1.00 95.56 627 PRO A C 1
ATOM 5023 O O . PRO A 1 627 ? -0.905 2.637 -12.000 1.00 95.56 627 PRO A O 1
ATOM 5026 N N . LEU A 1 628 ? 0.837 1.256 -11.719 1.00 93.94 628 LEU A N 1
ATOM 5027 C CA . LEU A 1 628 ? 0.385 0.288 -12.727 1.00 93.94 628 LEU A CA 1
ATOM 5028 C C . LEU A 1 628 ? -0.938 -0.380 -12.327 1.00 93.94 628 LEU A C 1
ATOM 5030 O O . LEU A 1 628 ? -1.759 -0.697 -13.184 1.00 93.94 628 LEU A O 1
ATOM 5034 N N . LEU A 1 629 ? -1.160 -0.583 -11.027 1.00 95.31 629 LEU A N 1
ATOM 5035 C CA . LEU A 1 629 ? -2.343 -1.258 -10.507 1.00 95.31 629 LEU A CA 1
ATOM 5036 C C . LEU A 1 629 ? -3.322 -0.254 -9.893 1.00 95.31 629 LEU A C 1
ATOM 5038 O O . LEU A 1 629 ? -3.679 -0.338 -8.723 1.00 95.31 629 LEU A O 1
ATOM 5042 N N . THR A 1 630 ? -3.754 0.710 -10.704 1.00 97.12 630 THR A N 1
ATOM 5043 C CA . THR A 1 630 ? -4.836 1.646 -10.368 1.00 97.12 630 THR A CA 1
ATOM 5044 C C . THR A 1 630 ? -5.960 1.576 -11.399 1.00 97.12 630 THR A C 1
ATOM 5046 O O . THR A 1 630 ? -5.785 1.037 -12.501 1.00 97.12 630 THR A O 1
ATOM 5049 N N . LYS A 1 631 ? -7.139 2.111 -11.067 1.00 96.88 631 LYS A N 1
ATOM 5050 C CA . LYS A 1 631 ? -8.274 2.188 -12.004 1.00 96.88 631 LYS A CA 1
ATOM 5051 C C . LYS A 1 631 ? -7.957 3.083 -13.204 1.00 96.88 631 LYS A C 1
ATOM 5053 O O . LYS A 1 631 ? -8.367 2.771 -14.317 1.00 96.88 631 LYS A O 1
ATOM 5058 N N . GLU A 1 632 ? -7.193 4.145 -12.982 1.00 95.94 632 GLU A N 1
ATOM 5059 C CA . GLU A 1 632 ? -6.794 5.137 -13.978 1.00 95.94 632 GLU A CA 1
ATOM 5060 C C . GLU A 1 632 ? -5.648 4.657 -14.876 1.00 95.94 632 GLU A C 1
ATOM 5062 O O . GLU A 1 632 ? -5.483 5.182 -15.976 1.00 95.94 632 GLU A O 1
ATOM 5067 N N . SER A 1 633 ? -4.877 3.654 -14.439 1.00 93.75 633 SER A N 1
ATOM 5068 C CA . SER A 1 633 ? -3.786 3.094 -15.235 1.00 93.75 633 SER A CA 1
ATOM 5069 C C . SER A 1 633 ? -4.288 2.523 -16.570 1.00 93.75 633 SER A C 1
ATOM 5071 O O . SER A 1 633 ? -5.222 1.705 -16.558 1.00 93.75 633 SER A O 1
ATOM 5073 N N . PRO A 1 634 ? -3.647 2.877 -17.704 1.00 90.12 634 PRO A N 1
ATOM 5074 C CA . PRO A 1 634 ? -4.085 2.479 -19.041 1.00 90.12 634 PRO A CA 1
ATOM 5075 C C . PRO A 1 634 ? -3.703 1.045 -19.426 1.00 90.12 634 PRO A C 1
ATOM 5077 O O . PRO A 1 634 ? -4.066 0.608 -20.517 1.00 90.12 634 PRO A O 1
ATOM 5080 N N . ILE A 1 635 ? -2.962 0.319 -18.581 1.00 91.38 635 ILE A N 1
ATOM 5081 C CA . ILE A 1 635 ? -2.540 -1.051 -18.891 1.00 91.38 635 ILE A CA 1
ATOM 5082 C C . ILE A 1 635 ? -3.731 -2.018 -18.939 1.00 91.38 635 ILE A C 1
ATOM 5084 O O . ILE A 1 635 ? -4.742 -1.825 -18.254 1.00 91.38 635 ILE A O 1
ATOM 5088 N N . SER A 1 636 ? -3.585 -3.090 -19.719 1.00 90.88 636 SER A N 1
ATOM 5089 C CA . SER A 1 636 ? -4.632 -4.094 -19.911 1.00 90.88 636 SER A CA 1
ATOM 5090 C C . SER A 1 636 ? -4.995 -4.827 -18.614 1.00 90.88 636 SER A C 1
ATOM 5092 O O . SER A 1 636 ? -4.197 -4.951 -17.679 1.00 90.88 636 SER A O 1
ATOM 5094 N N . THR A 1 637 ? -6.213 -5.368 -18.559 1.00 91.38 637 THR A N 1
ATOM 5095 C CA . THR A 1 637 ? -6.679 -6.173 -17.420 1.00 91.38 637 THR A CA 1
ATOM 5096 C C . THR A 1 637 ? -5.803 -7.405 -17.192 1.00 91.38 637 THR A C 1
ATOM 5098 O O . THR A 1 637 ? -5.533 -7.754 -16.046 1.00 91.38 637 THR A O 1
ATOM 5101 N N . GLU A 1 638 ? -5.319 -8.042 -18.260 1.00 92.19 638 GLU A N 1
ATOM 5102 C CA . GLU A 1 638 ? -4.410 -9.190 -18.161 1.00 92.19 638 GLU A CA 1
ATOM 5103 C C . GLU A 1 638 ? -3.061 -8.795 -17.554 1.00 92.19 638 GLU A C 1
ATOM 5105 O O . GLU A 1 638 ? -2.537 -9.512 -16.703 1.00 92.19 638 GLU A O 1
ATOM 5110 N N . TRP A 1 639 ? -2.542 -7.609 -17.890 1.00 92.94 639 TRP A N 1
ATOM 5111 C CA . TRP A 1 639 ? -1.349 -7.077 -17.234 1.00 92.94 639 TRP A CA 1
ATOM 5112 C C . TRP A 1 639 ? -1.614 -6.833 -15.740 1.00 92.94 639 TRP A C 1
ATOM 5114 O O . TRP A 1 639 ? -0.854 -7.318 -14.901 1.00 92.94 639 TRP A O 1
ATOM 5124 N N . LYS A 1 640 ? -2.729 -6.185 -15.372 1.00 94.12 640 LYS A N 1
ATOM 5125 C CA . LYS A 1 640 ? -3.110 -5.976 -13.957 1.00 94.12 640 LYS A CA 1
ATOM 5126 C C . LYS A 1 640 ? -3.197 -7.292 -13.176 1.00 94.12 640 LYS A C 1
ATOM 5128 O O . LYS A 1 640 ? -2.643 -7.386 -12.085 1.00 94.12 640 LYS A O 1
ATOM 5133 N N . LYS A 1 641 ? -3.820 -8.326 -13.754 1.00 94.00 641 LYS A N 1
ATOM 5134 C CA . LYS A 1 641 ? -3.881 -9.670 -13.155 1.00 94.00 641 LYS A CA 1
ATOM 5135 C C . LYS A 1 641 ? -2.495 -10.281 -12.988 1.00 94.00 641 LYS A C 1
ATOM 5137 O O . LYS A 1 641 ? -2.194 -10.788 -11.915 1.00 94.00 641 LYS A O 1
ATOM 5142 N N . LYS A 1 642 ? -1.639 -10.202 -14.014 1.00 94.75 642 LYS A N 1
ATOM 5143 C CA . LYS A 1 642 ? -0.275 -10.739 -13.947 1.00 94.75 642 LYS A CA 1
ATOM 5144 C C . LYS A 1 642 ? 0.527 -10.097 -12.816 1.00 94.75 642 LYS A C 1
ATOM 5146 O O . LYS A 1 642 ? 1.230 -10.813 -12.115 1.00 94.75 642 LYS A O 1
ATOM 5151 N N . LEU A 1 643 ? 0.397 -8.784 -12.591 1.00 95.56 643 LEU A N 1
ATOM 5152 C CA . LEU A 1 643 ? 1.099 -8.083 -11.502 1.00 95.56 643 LEU A CA 1
ATOM 5153 C C . LEU A 1 643 ? 0.786 -8.665 -10.114 1.00 95.56 643 LEU A C 1
ATOM 5155 O O . LEU A 1 643 ? 1.681 -8.724 -9.279 1.00 95.56 643 LEU A O 1
ATOM 5159 N N . LEU A 1 644 ? -0.445 -9.135 -9.889 1.00 96.31 644 LEU A N 1
ATOM 5160 C CA . LEU A 1 644 ? -0.883 -9.745 -8.626 1.00 96.31 644 LEU A CA 1
ATOM 5161 C C . LEU A 1 644 ? -0.336 -11.165 -8.403 1.00 96.31 644 LEU A C 1
ATOM 5163 O O . LEU A 1 644 ? -0.449 -11.695 -7.300 1.00 96.31 644 LEU A O 1
ATOM 5167 N N . THR A 1 645 ? 0.233 -11.800 -9.432 1.00 95.62 645 THR A N 1
ATOM 5168 C CA . THR A 1 645 ? 0.744 -13.178 -9.345 1.00 95.62 645 THR A CA 1
ATOM 5169 C C . THR A 1 645 ? 2.260 -13.270 -9.231 1.00 95.62 645 THR A C 1
ATOM 5171 O O . THR A 1 645 ? 2.763 -14.368 -9.016 1.00 95.62 645 THR A O 1
ATOM 5174 N N . LEU A 1 646 ? 2.980 -12.163 -9.436 1.00 96.75 646 LEU A N 1
ATOM 5175 C CA . LEU A 1 646 ? 4.442 -12.170 -9.480 1.00 96.75 646 LEU A CA 1
ATOM 5176 C C . LEU A 1 646 ? 5.053 -12.414 -8.100 1.00 96.75 646 LEU A C 1
ATOM 5178 O O . LEU A 1 646 ? 4.573 -11.893 -7.093 1.00 96.75 646 LEU A O 1
ATOM 5182 N N . GLU A 1 647 ? 6.145 -13.165 -8.094 1.00 96.62 647 GLU A N 1
ATOM 5183 C CA . GLU A 1 647 ? 6.947 -13.510 -6.927 1.00 96.62 647 GLU A CA 1
ATOM 5184 C C . GLU A 1 647 ? 8.253 -12.712 -6.887 1.00 96.62 647 GLU A C 1
ATOM 5186 O O . GLU A 1 647 ? 8.688 -12.085 -7.862 1.00 96.62 647 GLU A O 1
ATOM 5191 N N . GLU A 1 648 ? 8.905 -12.722 -5.727 1.00 94.81 648 GLU A N 1
ATOM 5192 C CA . GLU A 1 648 ? 10.234 -12.139 -5.589 1.00 94.81 648 GLU A CA 1
ATOM 5193 C C . GLU A 1 648 ? 11.228 -12.865 -6.513 1.00 94.81 648 GLU A C 1
ATOM 5195 O O . GLU A 1 648 ? 11.287 -14.092 -6.552 1.00 94.81 648 GLU A O 1
ATOM 5200 N N . GLY A 1 649 ? 12.000 -12.099 -7.292 1.00 92.56 649 GLY A N 1
ATOM 5201 C CA . GLY A 1 649 ? 12.917 -12.634 -8.309 1.00 92.56 649 GLY A CA 1
ATOM 5202 C C . GLY A 1 649 ? 12.328 -12.773 -9.721 1.00 92.56 649 GLY A C 1
ATOM 5203 O O . GLY A 1 649 ? 13.081 -13.022 -10.670 1.00 92.56 649 GLY A O 1
ATOM 5204 N N . ASP A 1 650 ? 11.025 -12.528 -9.906 1.00 96.00 650 ASP A N 1
ATOM 5205 C CA . ASP A 1 650 ? 10.396 -12.564 -11.235 1.00 96.00 650 ASP A CA 1
ATOM 5206 C C . ASP A 1 650 ? 10.791 -11.384 -12.130 1.00 96.00 650 ASP A C 1
ATOM 5208 O O . ASP A 1 650 ? 10.560 -11.422 -13.335 1.00 96.00 650 ASP A O 1
ATOM 5212 N N . VAL A 1 651 ? 11.404 -10.327 -11.596 1.00 95.50 651 VAL A N 1
ATOM 5213 C CA . VAL A 1 651 ? 11.952 -9.228 -12.405 1.00 95.50 651 VAL A CA 1
ATOM 5214 C C . VAL A 1 651 ? 13.423 -9.502 -12.698 1.00 95.50 651 VAL A C 1
ATOM 5216 O O . VAL A 1 651 ? 14.218 -9.722 -11.790 1.00 95.50 651 VAL A O 1
ATOM 5219 N N . PHE A 1 652 ? 13.786 -9.488 -13.980 1.00 94.62 652 PHE A N 1
ATOM 5220 C CA . PHE A 1 652 ? 15.139 -9.738 -14.456 1.00 94.62 652 PHE A CA 1
ATOM 5221 C C . PHE A 1 652 ? 15.808 -8.463 -14.972 1.00 94.62 652 PHE A C 1
ATOM 5223 O O . PHE A 1 652 ? 15.402 -7.888 -15.991 1.00 94.62 652 PHE A O 1
ATOM 5230 N N . LEU A 1 653 ? 16.893 -8.081 -14.301 1.00 94.44 653 LEU A N 1
ATOM 5231 C CA . LEU A 1 653 ? 17.834 -7.071 -14.764 1.00 94.44 653 LEU A CA 1
ATOM 5232 C C . LEU A 1 653 ? 18.688 -7.641 -15.908 1.00 94.44 653 LEU A C 1
ATOM 5234 O O . LEU A 1 653 ? 19.486 -8.555 -15.724 1.00 94.44 653 LEU A O 1
ATOM 5238 N N . ASN A 1 654 ? 18.509 -7.117 -17.119 1.00 92.69 654 ASN A N 1
ATOM 5239 C CA . ASN A 1 654 ? 19.104 -7.663 -18.340 1.00 92.69 654 ASN A CA 1
ATOM 5240 C C . ASN A 1 654 ? 19.769 -6.589 -19.206 1.00 92.69 654 ASN A C 1
ATOM 5242 O O . ASN A 1 654 ? 19.537 -5.401 -19.016 1.00 92.69 654 ASN A O 1
ATOM 5246 N N . LYS A 1 655 ? 20.567 -7.006 -20.196 1.00 92.56 655 LYS A N 1
ATOM 5247 C CA . LYS A 1 655 ? 21.265 -6.110 -21.138 1.00 92.56 655 LYS A CA 1
ATOM 5248 C C . LYS A 1 655 ? 20.819 -6.311 -22.591 1.00 92.56 655 LYS A C 1
ATOM 5250 O O . LYS A 1 655 ? 21.609 -6.158 -23.519 1.00 92.56 655 LYS A O 1
ATOM 5255 N N . PHE A 1 656 ? 19.558 -6.695 -22.802 1.00 95.00 656 PHE A N 1
ATOM 5256 C CA . PHE A 1 656 ? 19.017 -6.934 -24.145 1.00 95.00 656 PHE A CA 1
ATOM 5257 C C . PHE A 1 656 ? 18.469 -5.670 -24.812 1.00 95.00 656 PHE A C 1
ATOM 5259 O O . PHE A 1 656 ? 18.191 -5.691 -26.014 1.00 95.00 656 PHE A O 1
ATOM 5266 N N . SER A 1 657 ? 18.309 -4.575 -24.062 1.00 93.94 657 SER A N 1
ATOM 5267 C CA . SER A 1 657 ? 17.756 -3.322 -24.577 1.00 93.94 657 SER A CA 1
ATOM 5268 C C . SER A 1 657 ? 18.514 -2.817 -25.816 1.00 93.94 657 SER A C 1
ATOM 5270 O O . SER A 1 657 ? 19.748 -2.748 -25.801 1.00 93.94 657 SER A O 1
ATOM 5272 N N . PRO A 1 658 ? 17.808 -2.363 -26.870 1.00 94.50 658 PRO A N 1
ATOM 5273 C CA . PRO A 1 658 ? 18.443 -1.807 -28.066 1.00 94.50 658 PRO A CA 1
ATOM 5274 C C . PRO A 1 658 ? 19.171 -0.477 -27.827 1.00 94.50 658 PRO A C 1
ATOM 5276 O O . PRO A 1 658 ? 19.908 -0.040 -28.708 1.00 94.50 658 PRO A O 1
ATOM 5279 N N . THR A 1 659 ? 18.987 0.154 -26.662 1.00 91.69 659 THR A N 1
ATOM 5280 C CA . THR A 1 659 ? 19.733 1.351 -26.230 1.00 91.69 659 THR A CA 1
ATOM 5281 C C . THR A 1 659 ? 21.125 1.020 -25.678 1.00 91.69 659 THR A C 1
ATOM 5283 O O . THR A 1 659 ? 21.958 1.908 -25.538 1.00 91.69 659 THR A O 1
ATOM 5286 N N . GLY A 1 660 ? 21.391 -0.248 -25.341 1.00 89.75 660 GLY A N 1
ATOM 5287 C CA . GLY A 1 660 ? 22.642 -0.695 -24.718 1.00 89.75 660 GLY A CA 1
ATOM 5288 C C . GLY A 1 660 ? 22.712 -0.525 -23.195 1.00 89.75 660 GLY A C 1
ATOM 5289 O O . GLY A 1 660 ? 23.646 -1.041 -22.577 1.00 89.75 660 GLY A O 1
ATOM 5290 N N . PHE A 1 661 ? 21.732 0.146 -22.582 1.00 90.62 661 PHE A N 1
ATOM 5291 C CA . PHE A 1 661 ? 21.581 0.197 -21.127 1.00 90.62 661 PHE A CA 1
ATOM 5292 C C . PHE A 1 661 ? 21.078 -1.136 -20.568 1.00 90.62 661 PHE A C 1
ATOM 5294 O O . PHE A 1 661 ? 20.430 -1.916 -21.272 1.00 90.62 661 PHE A O 1
ATOM 5301 N N . TYR A 1 662 ? 21.342 -1.368 -19.281 1.00 93.62 662 TYR A N 1
ATOM 5302 C CA . TYR A 1 662 ? 20.609 -2.390 -18.544 1.00 93.62 662 TYR A CA 1
ATOM 5303 C C . TYR A 1 662 ? 19.123 -2.027 -18.478 1.00 93.62 662 TYR A C 1
ATOM 5305 O O . TYR A 1 662 ? 18.753 -0.856 -18.601 1.00 93.62 662 TYR A O 1
ATOM 5313 N N . SER A 1 663 ? 18.273 -3.030 -18.297 1.00 93.06 663 SER A N 1
ATOM 5314 C CA . SER A 1 663 ? 16.845 -2.830 -18.105 1.00 93.06 663 SER A CA 1
ATOM 5315 C C . SER A 1 663 ? 16.203 -3.916 -17.254 1.00 93.06 663 SER A C 1
ATOM 5317 O O . SER A 1 663 ? 16.529 -5.089 -17.432 1.00 93.06 663 SER A O 1
ATOM 5319 N N . SER A 1 664 ? 15.252 -3.538 -16.407 1.00 94.12 664 SER A N 1
ATOM 5320 C CA . SER A 1 664 ? 14.447 -4.445 -15.581 1.00 94.12 664 SER A CA 1
ATOM 5321 C C . SER A 1 664 ? 13.132 -4.797 -16.269 1.00 94.12 664 SER A C 1
ATOM 5323 O O . SER A 1 664 ? 12.327 -3.910 -16.556 1.00 94.12 664 SER A O 1
ATOM 5325 N N . ALA A 1 665 ? 12.883 -6.085 -16.501 1.00 94.44 665 ALA A N 1
ATOM 5326 C CA . ALA A 1 665 ? 11.634 -6.575 -17.084 1.00 94.44 665 ALA A CA 1
ATOM 5327 C C . ALA A 1 665 ? 11.176 -7.872 -16.412 1.00 94.44 665 ALA A C 1
ATOM 5329 O O . ALA A 1 665 ? 11.998 -8.651 -15.937 1.00 94.44 665 ALA A O 1
ATOM 5330 N N . VAL A 1 666 ? 9.867 -8.108 -16.380 1.00 95.56 666 VAL A N 1
ATOM 5331 C CA . VAL A 1 666 ? 9.287 -9.341 -15.837 1.00 95.56 666 VAL A CA 1
ATOM 5332 C C . VAL A 1 666 ? 9.717 -10.537 -16.682 1.00 95.56 666 VAL A C 1
ATOM 5334 O O . VAL A 1 666 ? 9.683 -10.488 -17.912 1.00 95.56 666 VAL A O 1
ATOM 5337 N N . ARG A 1 667 ? 10.119 -11.620 -16.017 1.00 95.81 667 ARG A N 1
ATOM 5338 C CA . ARG A 1 667 ? 10.421 -12.909 -16.627 1.00 95.81 667 ARG A CA 1
ATOM 5339 C C . ARG A 1 667 ? 9.137 -13.512 -17.169 1.00 95.81 667 ARG A C 1
ATOM 5341 O O . ARG A 1 667 ? 8.234 -13.899 -16.435 1.00 95.81 667 ARG A O 1
ATOM 5348 N N . ASN A 1 668 ? 9.084 -13.585 -18.482 1.00 96.00 668 ASN A N 1
ATOM 5349 C CA . ASN A 1 668 ? 8.027 -14.215 -19.245 1.00 96.00 668 ASN A CA 1
ATOM 5350 C C . ASN A 1 668 ? 8.645 -14.900 -20.469 1.00 96.00 668 ASN A C 1
ATOM 5352 O O . ASN A 1 668 ? 9.865 -14.851 -20.672 1.00 96.00 668 ASN A O 1
ATOM 5356 N N . SER A 1 669 ? 7.814 -15.533 -21.295 1.00 96.81 669 SER A N 1
ATOM 5357 C CA . SER A 1 669 ? 8.276 -16.238 -22.500 1.00 96.81 669 SER A CA 1
ATOM 5358 C C . SER A 1 669 ? 9.141 -15.352 -23.410 1.00 96.81 669 SER A C 1
ATOM 5360 O O . SER A 1 669 ? 10.125 -15.833 -23.972 1.00 96.81 669 SER A O 1
ATOM 5362 N N . PHE A 1 670 ? 8.846 -14.049 -23.497 1.00 96.69 670 PHE A N 1
ATOM 5363 C CA . PHE A 1 670 ? 9.665 -13.087 -24.238 1.00 96.69 670 PHE A CA 1
ATOM 5364 C C . PHE A 1 670 ? 11.090 -12.964 -23.679 1.00 96.69 670 PHE A C 1
ATOM 5366 O O . PHE A 1 670 ? 12.059 -13.129 -24.419 1.00 96.69 670 PHE A O 1
ATOM 5373 N N . ILE A 1 671 ? 11.249 -12.720 -22.374 1.00 96.56 671 ILE A N 1
ATOM 5374 C CA . ILE A 1 671 ? 12.579 -12.614 -21.749 1.00 96.56 671 ILE A CA 1
ATOM 5375 C C . ILE A 1 671 ? 13.346 -13.941 -21.809 1.00 96.56 671 ILE A C 1
ATOM 5377 O O . ILE A 1 671 ? 14.550 -13.928 -22.087 1.00 96.56 671 ILE A O 1
ATOM 5381 N N . TYR A 1 672 ? 12.674 -15.076 -21.597 1.00 97.38 672 TYR A N 1
ATOM 5382 C CA . TYR A 1 672 ? 13.311 -16.390 -21.717 1.00 97.38 672 TYR A CA 1
ATOM 5383 C C . TYR A 1 672 ? 13.823 -16.644 -23.139 1.00 97.38 672 TYR A C 1
ATOM 5385 O O . TYR A 1 672 ? 14.953 -17.106 -23.296 1.00 97.38 672 TYR A O 1
ATOM 5393 N N . GLU A 1 673 ? 13.074 -16.250 -24.175 1.00 96.56 673 GLU A N 1
ATOM 5394 C CA . GLU A 1 673 ? 13.537 -16.345 -25.566 1.00 96.56 673 GLU A CA 1
ATOM 5395 C C . GLU A 1 673 ? 14.826 -15.548 -25.796 1.00 96.56 673 GLU A C 1
ATOM 5397 O O . GLU A 1 673 ? 15.766 -16.066 -26.404 1.00 96.56 673 GLU A O 1
ATOM 5402 N N . LEU A 1 674 ? 14.920 -14.325 -25.264 1.00 96.94 674 LEU A N 1
ATOM 5403 C CA . LEU A 1 674 ? 16.130 -13.502 -25.368 1.00 96.94 674 LEU A CA 1
ATOM 5404 C C . LEU A 1 674 ? 17.331 -14.158 -24.669 1.00 96.94 674 LEU A C 1
ATOM 5406 O O . LEU A 1 674 ? 18.437 -14.173 -25.221 1.00 96.94 674 LEU A O 1
ATOM 5410 N N . GLN A 1 675 ? 17.122 -14.720 -23.473 1.00 96.62 675 GLN A N 1
ATOM 5411 C CA . GLN A 1 675 ? 18.157 -15.423 -22.705 1.00 96.62 675 GLN A CA 1
ATOM 5412 C C . GLN A 1 675 ? 18.662 -16.657 -23.444 1.00 96.62 675 GLN A C 1
ATOM 5414 O O . GLN A 1 675 ? 19.868 -16.831 -23.623 1.00 96.62 675 GLN A O 1
ATOM 5419 N N . GLU A 1 676 ? 17.741 -17.482 -23.917 1.00 95.69 676 GLU A N 1
ATOM 5420 C CA . GLU A 1 676 ? 18.028 -18.664 -24.710 1.00 95.69 676 GLU A CA 1
ATOM 5421 C C . GLU A 1 676 ? 18.758 -18.333 -26.017 1.00 95.69 676 GLU A C 1
ATOM 5423 O O . GLU A 1 676 ? 19.712 -18.997 -26.422 1.00 95.69 676 GLU A O 1
ATOM 5428 N N . ARG A 1 677 ? 18.332 -17.273 -26.699 1.00 94.38 677 ARG A N 1
ATOM 5429 C CA . ARG A 1 677 ? 18.988 -16.806 -27.917 1.00 94.38 677 ARG A CA 1
ATOM 5430 C C . ARG A 1 677 ? 20.411 -16.333 -27.642 1.00 94.38 677 ARG A C 1
ATOM 5432 O O . ARG A 1 677 ? 21.304 -16.585 -28.448 1.00 94.38 677 ARG A O 1
ATOM 5439 N N . ASN A 1 678 ? 20.632 -15.674 -26.509 1.00 94.56 678 ASN A N 1
ATOM 5440 C CA . ASN A 1 678 ? 21.959 -15.254 -26.078 1.00 94.56 678 ASN A CA 1
ATOM 5441 C C . ASN A 1 678 ? 22.828 -16.433 -25.597 1.00 94.56 678 ASN A C 1
ATOM 5443 O O . ASN A 1 678 ? 24.045 -16.382 -25.761 1.00 94.56 678 ASN A O 1
ATOM 5447 N N . SER A 1 679 ? 22.246 -17.498 -25.035 1.00 94.81 679 SER A N 1
ATOM 5448 C CA . SER A 1 679 ? 22.999 -18.699 -24.636 1.00 94.81 679 SER A CA 1
ATOM 5449 C C . SER A 1 679 ? 23.466 -19.518 -25.844 1.00 94.81 679 SER A C 1
ATOM 5451 O O . SER A 1 679 ? 24.528 -20.136 -25.797 1.00 94.81 679 SER A O 1
ATOM 5453 N N . ARG A 1 680 ? 22.743 -19.441 -26.968 1.00 95.00 680 ARG A N 1
ATOM 5454 C CA . ARG A 1 680 ? 23.128 -20.018 -28.269 1.00 95.00 680 ARG A CA 1
ATOM 5455 C C . ARG A 1 680 ? 24.063 -19.116 -29.086 1.00 95.00 680 ARG A C 1
ATOM 5457 O O . ARG A 1 680 ? 23.929 -19.032 -30.309 1.00 95.00 680 ARG A O 1
ATOM 5464 N N . GLN A 1 681 ? 24.990 -18.419 -28.426 1.00 94.62 681 GLN A N 1
ATOM 5465 C CA . GLN A 1 681 ? 25.996 -17.580 -29.084 1.00 94.62 681 GLN A CA 1
ATOM 5466 C C . GLN A 1 681 ? 27.371 -18.247 -29.126 1.00 94.62 681 GLN A C 1
ATOM 5468 O O . GLN A 1 681 ? 27.738 -18.999 -28.227 1.00 94.62 681 GLN A O 1
ATOM 5473 N N . MET A 1 682 ? 28.158 -17.930 -30.152 1.00 93.62 682 MET A N 1
ATOM 5474 C CA . MET A 1 682 ? 29.452 -18.568 -30.390 1.00 93.62 682 MET A CA 1
ATOM 5475 C C . MET A 1 682 ? 30.430 -17.625 -31.086 1.00 93.62 682 MET A C 1
ATOM 5477 O O . MET A 1 682 ? 30.050 -16.903 -32.009 1.00 93.62 682 MET A O 1
ATOM 5481 N N . LYS A 1 683 ? 31.699 -17.631 -30.665 1.00 94.31 683 LYS A N 1
ATOM 5482 C CA . LYS A 1 683 ? 32.770 -16.891 -31.352 1.00 94.31 683 LYS A CA 1
ATOM 5483 C C . LYS A 1 683 ? 33.122 -17.573 -32.670 1.00 94.31 683 LYS A C 1
ATOM 5485 O O . LYS A 1 683 ? 33.107 -18.795 -32.763 1.00 94.31 683 LYS A O 1
ATOM 5490 N N . PHE A 1 684 ? 33.476 -16.782 -33.676 1.00 93.38 684 PHE A N 1
ATOM 5491 C CA . PHE A 1 684 ? 33.946 -17.304 -34.956 1.00 93.38 684 PHE A CA 1
ATOM 5492 C C . PHE A 1 684 ? 35.090 -16.455 -35.510 1.00 93.38 684 PHE A C 1
ATOM 5494 O O . PHE A 1 684 ? 35.250 -15.290 -35.143 1.00 93.38 684 PHE A O 1
ATOM 5501 N N . SER A 1 685 ? 35.844 -17.028 -36.446 1.00 92.25 685 SER A N 1
ATOM 5502 C CA . SER A 1 685 ? 36.803 -16.301 -37.276 1.00 92.25 685 SER A CA 1
ATOM 5503 C C . SER A 1 685 ? 36.386 -16.333 -38.748 1.00 92.25 685 SER A C 1
ATOM 5505 O O . SER A 1 685 ? 35.820 -17.315 -39.229 1.00 92.25 685 SER A O 1
ATOM 5507 N N . GLU A 1 686 ? 36.659 -15.254 -39.484 1.00 90.75 686 GLU A N 1
ATOM 5508 C CA . GLU A 1 686 ? 36.455 -15.206 -40.943 1.00 90.75 686 GLU A CA 1
ATOM 5509 C C . GLU A 1 686 ? 37.589 -15.899 -41.710 1.00 90.75 686 GLU A C 1
ATOM 5511 O O . GLU A 1 686 ? 37.387 -16.329 -42.842 1.00 90.75 686 GLU A O 1
ATOM 5516 N N . ASN A 1 687 ? 38.749 -16.071 -41.071 1.00 91.88 687 ASN A N 1
ATOM 5517 C CA . ASN A 1 687 ? 39.924 -16.746 -41.620 1.00 91.88 687 ASN A CA 1
ATOM 5518 C C . ASN A 1 687 ? 40.394 -17.859 -40.673 1.00 91.88 687 ASN A C 1
ATOM 5520 O O . ASN A 1 687 ? 40.150 -17.788 -39.468 1.00 91.88 687 ASN A O 1
ATOM 5524 N N . VAL A 1 688 ? 41.111 -18.857 -41.189 1.00 90.12 688 VAL A N 1
ATOM 5525 C CA . VAL A 1 688 ? 41.761 -19.866 -40.337 1.00 90.12 688 VAL A CA 1
ATOM 5526 C C . VAL A 1 688 ? 42.750 -19.167 -39.401 1.00 90.12 688 VAL A C 1
ATOM 5528 O O . VAL A 1 688 ? 43.609 -18.420 -39.867 1.00 90.12 688 VAL A O 1
ATOM 5531 N N . SER A 1 689 ? 42.622 -19.381 -38.091 1.00 87.81 689 SER A N 1
ATOM 5532 C CA . SER A 1 689 ? 43.502 -18.754 -37.098 1.00 87.81 689 SER A CA 1
ATOM 5533 C C . SER A 1 689 ? 43.528 -19.537 -35.788 1.00 87.81 689 SER A C 1
ATOM 5535 O O . SER A 1 689 ? 42.495 -19.681 -35.135 1.00 87.81 689 SER A O 1
ATOM 5537 N N . GLY A 1 690 ? 44.709 -20.016 -35.384 1.00 90.50 690 GLY A N 1
ATOM 5538 C CA . GLY A 1 690 ? 44.895 -20.758 -34.133 1.00 90.50 690 GLY A CA 1
ATOM 5539 C C . GLY A 1 690 ? 43.918 -21.931 -34.000 1.00 90.50 690 GLY A C 1
ATOM 5540 O O . GLY A 1 690 ? 43.867 -22.805 -34.863 1.00 90.50 690 GLY A O 1
ATOM 5541 N N . GLU A 1 691 ? 43.120 -21.920 -32.932 1.00 90.06 691 GLU A N 1
ATOM 5542 C CA . GLU A 1 691 ? 42.093 -22.934 -32.649 1.00 90.06 691 GLU A CA 1
ATOM 5543 C C . GLU A 1 691 ? 40.863 -22.844 -33.573 1.00 90.06 691 GLU A C 1
ATOM 5545 O O . GLU A 1 691 ? 40.104 -23.805 -33.687 1.00 90.06 691 GLU A O 1
ATOM 5550 N N . PHE A 1 692 ? 40.667 -21.724 -34.278 1.00 93.00 692 PHE A N 1
ATOM 5551 C CA . PHE A 1 692 ? 39.601 -21.539 -35.265 1.00 93.00 692 PHE A CA 1
ATOM 5552 C C . PHE A 1 692 ? 40.034 -22.087 -36.629 1.00 93.00 692 PHE A C 1
ATOM 5554 O O . PHE A 1 692 ? 40.316 -21.334 -37.564 1.00 93.00 692 PHE A O 1
ATOM 5561 N N . ASN A 1 693 ? 40.110 -23.412 -36.742 1.00 93.00 693 ASN A N 1
ATOM 5562 C CA . ASN A 1 693 ? 40.530 -24.119 -37.957 1.00 93.00 693 ASN A CA 1
ATOM 5563 C C . ASN A 1 693 ? 39.462 -25.070 -38.526 1.00 93.00 693 ASN A C 1
ATOM 5565 O O . ASN A 1 693 ? 39.690 -25.707 -39.553 1.00 93.00 693 ASN A O 1
ATOM 5569 N N . ASN A 1 694 ? 38.278 -25.139 -37.909 1.00 94.00 694 ASN A N 1
ATOM 5570 C CA . ASN A 1 694 ? 37.197 -25.998 -38.374 1.00 94.00 694 ASN A CA 1
ATOM 5571 C C . ASN A 1 694 ? 36.198 -25.211 -39.224 1.00 94.00 694 ASN A C 1
ATOM 5573 O O . ASN A 1 694 ? 35.474 -24.362 -38.709 1.00 94.00 694 ASN A O 1
ATOM 5577 N N . GLU A 1 695 ? 36.125 -25.527 -40.519 1.00 93.25 695 GLU A N 1
ATOM 5578 C CA . GLU A 1 695 ? 35.182 -24.893 -41.447 1.00 93.25 695 GLU A CA 1
ATOM 5579 C C . GLU A 1 695 ? 33.724 -25.200 -41.068 1.00 93.25 695 GLU A C 1
ATOM 5581 O O . GLU A 1 695 ? 33.363 -26.353 -40.788 1.00 93.25 695 GLU A O 1
ATOM 5586 N N . PHE A 1 696 ? 32.893 -24.160 -41.105 1.00 92.25 696 PHE A N 1
ATOM 5587 C CA . PHE A 1 696 ? 31.453 -24.205 -40.911 1.00 92.25 696 PHE A CA 1
ATOM 5588 C C . PHE A 1 696 ? 30.753 -23.284 -41.925 1.00 92.25 696 PHE A C 1
ATOM 5590 O O . PHE A 1 696 ? 31.159 -22.137 -42.133 1.00 92.25 696 PHE A O 1
ATOM 5597 N N . ALA A 1 697 ? 29.701 -23.784 -42.576 1.00 89.38 697 ALA A N 1
ATOM 5598 C CA . ALA A 1 697 ? 28.957 -23.045 -43.592 1.00 89.38 697 ALA A CA 1
ATOM 5599 C C . ALA A 1 697 ? 27.790 -22.274 -42.958 1.00 89.38 697 ALA A C 1
ATOM 5601 O O . ALA A 1 697 ? 26.901 -22.857 -42.345 1.00 89.38 697 ALA A O 1
ATOM 5602 N N . MET A 1 698 ? 27.785 -20.952 -43.127 1.00 85.00 698 MET A N 1
ATOM 5603 C CA . MET A 1 698 ? 26.798 -20.054 -42.534 1.00 85.00 698 MET A CA 1
ATOM 5604 C C . MET A 1 698 ? 25.777 -19.559 -43.570 1.00 85.00 698 MET A C 1
ATOM 5606 O O . MET A 1 698 ? 26.129 -18.873 -44.541 1.00 85.00 698 MET A O 1
ATOM 5610 N N . GLY A 1 699 ? 24.497 -19.823 -43.291 1.00 73.75 699 GLY A N 1
ATOM 5611 C CA . GLY A 1 699 ? 23.344 -19.350 -44.061 1.00 73.75 699 GLY A CA 1
ATOM 5612 C C . GLY A 1 699 ? 23.208 -19.984 -45.450 1.00 73.75 699 GLY A C 1
ATOM 5613 O O . GLY A 1 699 ? 24.070 -20.727 -45.914 1.00 73.75 699 GLY A O 1
ATOM 5614 N N . SER A 1 700 ? 22.136 -19.630 -46.160 1.00 71.94 700 SER A N 1
ATOM 5615 C CA . SER A 1 700 ? 21.783 -20.209 -47.471 1.00 71.94 700 SER A CA 1
ATOM 5616 C C . SER A 1 700 ? 22.833 -20.020 -48.573 1.00 71.94 700 SER A C 1
ATOM 5618 O O . SER A 1 700 ? 22.873 -20.785 -49.530 1.00 71.94 700 SER A O 1
ATOM 5620 N N . ARG A 1 701 ? 23.708 -19.014 -48.443 1.00 77.25 701 ARG A N 1
ATOM 5621 C CA . ARG A 1 701 ? 24.814 -18.748 -49.383 1.00 77.25 701 ARG A CA 1
ATOM 5622 C C . ARG A 1 701 ? 26.109 -19.493 -49.036 1.00 77.25 701 ARG A C 1
ATOM 5624 O O . ARG A 1 701 ? 27.119 -19.246 -49.686 1.00 77.25 701 ARG A O 1
ATOM 5631 N N . GLY A 1 702 ? 26.108 -20.325 -47.991 1.00 81.50 702 GLY A N 1
ATOM 5632 C CA . GLY A 1 702 ? 27.259 -21.138 -47.593 1.00 81.50 702 GLY A CA 1
ATOM 5633 C C . GLY A 1 702 ? 28.507 -20.321 -47.250 1.00 81.50 702 GLY A C 1
ATOM 5634 O O . GLY A 1 702 ? 29.620 -20.733 -47.569 1.00 81.50 702 GLY A O 1
ATOM 5635 N N . ARG A 1 703 ? 28.350 -19.135 -46.642 1.00 86.38 703 ARG A N 1
ATOM 5636 C CA . ARG A 1 703 ? 29.505 -18.295 -46.289 1.00 86.38 703 ARG A CA 1
ATOM 5637 C C . ARG A 1 703 ? 30.350 -19.016 -45.245 1.00 86.38 703 ARG A C 1
ATOM 5639 O O . ARG A 1 703 ? 29.845 -19.335 -44.174 1.00 86.38 703 ARG A O 1
ATOM 5646 N N . LYS A 1 704 ? 31.625 -19.239 -45.550 1.00 91.19 704 LYS A N 1
ATOM 5647 C CA . LYS A 1 704 ? 32.536 -19.964 -44.665 1.00 91.19 704 LYS A CA 1
ATOM 5648 C C . LYS A 1 704 ? 32.913 -19.114 -43.455 1.00 91.19 704 LYS A C 1
ATOM 5650 O O . LYS A 1 704 ? 33.287 -17.951 -43.601 1.00 91.19 704 LYS A O 1
ATOM 5655 N N . ILE A 1 705 ? 32.800 -19.714 -42.279 1.00 92.56 705 ILE A N 1
ATOM 5656 C CA . ILE A 1 705 ? 33.371 -19.233 -41.023 1.00 92.56 705 ILE A CA 1
ATOM 5657 C C . ILE A 1 705 ? 34.161 -20.376 -40.383 1.00 92.56 705 ILE A C 1
ATOM 5659 O O . ILE A 1 705 ? 33.935 -21.543 -40.707 1.00 92.56 705 ILE A O 1
ATOM 5663 N N . TYR A 1 706 ? 35.076 -20.045 -39.480 1.00 94.31 706 TYR A N 1
ATOM 5664 C CA . TYR A 1 706 ? 35.907 -21.022 -38.786 1.00 94.31 706 TYR A CA 1
ATOM 5665 C C . TYR A 1 706 ? 35.606 -21.005 -37.290 1.00 94.31 706 TYR A C 1
ATOM 5667 O O . TYR A 1 706 ? 35.576 -19.940 -36.669 1.00 94.31 706 TYR A O 1
ATOM 5675 N N . LEU A 1 707 ? 35.368 -22.194 -36.738 1.00 94.00 707 LEU A N 1
ATOM 5676 C CA . LEU A 1 707 ? 35.039 -22.448 -35.335 1.00 94.00 707 LEU A CA 1
ATOM 5677 C C . LEU A 1 707 ? 36.149 -23.276 -34.671 1.00 94.00 707 LEU A C 1
ATOM 5679 O O . LEU A 1 707 ? 36.970 -23.896 -35.358 1.00 94.00 707 LEU A O 1
ATOM 5683 N N . THR A 1 708 ? 36.153 -23.318 -33.338 1.00 94.94 708 THR A N 1
ATOM 5684 C CA . THR A 1 708 ? 36.919 -24.337 -32.606 1.00 94.94 708 THR A CA 1
ATOM 5685 C C . THR A 1 708 ? 36.280 -25.716 -32.805 1.00 94.94 708 THR A C 1
ATOM 5687 O O . THR A 1 708 ? 35.117 -25.820 -33.205 1.00 94.94 708 THR A O 1
ATOM 5690 N N . ALA A 1 709 ? 37.021 -26.796 -32.544 1.00 93.25 709 ALA A N 1
ATOM 5691 C CA . ALA A 1 709 ? 36.485 -28.154 -32.693 1.00 93.25 709 ALA A CA 1
ATOM 5692 C C . ALA A 1 709 ? 35.260 -28.382 -31.788 1.00 93.25 709 ALA A C 1
ATOM 5694 O O . ALA A 1 709 ? 34.212 -28.827 -32.256 1.00 93.25 709 ALA A O 1
ATOM 5695 N N . LYS A 1 710 ? 35.370 -27.966 -30.518 1.00 94.12 710 LYS A N 1
ATOM 5696 C CA . LYS A 1 710 ? 34.291 -28.025 -29.522 1.00 94.12 710 LYS A CA 1
ATOM 5697 C C . LYS A 1 710 ? 33.065 -27.224 -29.962 1.00 94.12 710 LYS A C 1
ATOM 5699 O O . LYS A 1 710 ? 31.935 -27.698 -29.871 1.00 94.12 710 LYS A O 1
ATOM 5704 N N . ASP A 1 711 ? 33.290 -26.017 -30.465 1.00 94.38 711 ASP A N 1
ATOM 5705 C CA . ASP A 1 711 ? 32.217 -25.138 -30.917 1.00 94.38 711 ASP A CA 1
ATOM 5706 C C . ASP A 1 711 ? 31.506 -25.692 -32.159 1.00 94.38 711 ASP A C 1
ATOM 5708 O O . ASP A 1 711 ? 30.286 -25.604 -32.267 1.00 94.38 711 ASP A O 1
ATOM 5712 N N . LYS A 1 712 ? 32.230 -26.341 -33.077 1.00 93.56 712 LYS A N 1
ATOM 5713 C CA . LYS A 1 712 ? 31.617 -26.994 -34.242 1.00 93.56 712 LYS A CA 1
ATOM 5714 C C . LYS A 1 712 ? 30.693 -28.149 -33.848 1.00 93.56 712 LYS A C 1
ATOM 5716 O O . LYS A 1 712 ? 29.626 -28.296 -34.444 1.00 93.56 712 LYS A O 1
ATOM 5721 N N . GLU A 1 713 ? 31.069 -28.959 -32.860 1.00 94.69 713 GLU A N 1
ATOM 5722 C CA . GLU A 1 713 ? 30.196 -30.017 -32.333 1.00 94.69 713 GLU A CA 1
ATOM 5723 C C . GLU A 1 713 ? 28.913 -29.436 -31.734 1.00 94.69 713 GLU A C 1
ATOM 5725 O O . GLU A 1 713 ? 27.814 -29.895 -32.055 1.00 94.69 713 GLU A O 1
ATOM 5730 N N . LEU A 1 714 ? 29.045 -28.375 -30.934 1.00 95.25 714 LEU A N 1
ATOM 5731 C CA . LEU A 1 714 ? 27.909 -27.686 -30.331 1.00 95.25 714 LEU A CA 1
ATOM 5732 C C . LEU A 1 714 ? 26.993 -27.045 -31.389 1.00 95.25 714 LEU A C 1
ATOM 5734 O O . LEU A 1 714 ? 25.774 -27.197 -31.322 1.00 95.25 714 LEU A O 1
ATOM 5738 N N . ALA A 1 715 ? 27.566 -26.404 -32.411 1.00 93.81 715 ALA A N 1
ATOM 5739 C CA . ALA A 1 715 ? 26.820 -25.839 -33.534 1.00 93.81 715 ALA A CA 1
ATOM 5740 C C . ALA A 1 715 ? 26.018 -26.912 -34.291 1.00 93.81 715 ALA A C 1
ATOM 5742 O O . ALA A 1 715 ? 24.841 -26.714 -34.597 1.00 93.81 715 ALA A O 1
ATOM 5743 N N . ASN A 1 716 ? 26.620 -28.078 -34.546 1.00 94.06 716 ASN A N 1
ATOM 5744 C CA . ASN A 1 716 ? 25.930 -29.207 -35.174 1.00 94.06 716 ASN A CA 1
ATOM 5745 C C . ASN A 1 716 ? 24.799 -29.756 -34.291 1.00 94.06 716 ASN A C 1
ATOM 5747 O O . ASN A 1 716 ? 23.736 -30.116 -34.804 1.00 94.06 716 ASN A O 1
ATOM 5751 N N . ALA A 1 717 ? 24.997 -29.797 -32.970 1.00 95.81 717 ALA A N 1
ATOM 5752 C CA . ALA A 1 717 ? 23.957 -30.197 -32.027 1.00 95.81 717 ALA A CA 1
ATOM 5753 C C . ALA A 1 717 ? 22.760 -29.231 -32.059 1.00 95.81 717 ALA A C 1
ATOM 5755 O O . ALA A 1 717 ? 21.614 -29.680 -32.117 1.00 95.81 717 ALA A O 1
ATOM 5756 N N . TRP A 1 718 ? 23.002 -27.917 -32.108 1.00 95.75 718 TRP A N 1
ATOM 5757 C CA . TRP A 1 718 ? 21.940 -26.915 -32.246 1.00 95.75 718 TRP A CA 1
ATOM 5758 C C . TRP A 1 718 ? 21.202 -27.004 -33.584 1.00 95.75 718 TRP A C 1
ATOM 5760 O O . TRP A 1 718 ? 19.973 -26.935 -33.599 1.00 95.75 718 TRP A O 1
ATOM 5770 N N . ILE A 1 719 ? 21.912 -27.243 -34.691 1.00 93.69 719 ILE A N 1
ATOM 5771 C CA . ILE A 1 719 ? 21.284 -27.498 -35.998 1.00 93.69 719 ILE A CA 1
ATOM 5772 C C . ILE A 1 719 ? 20.351 -28.708 -35.916 1.00 93.69 719 ILE A C 1
ATOM 5774 O O . ILE A 1 719 ? 19.206 -28.633 -36.361 1.00 93.69 719 ILE A O 1
ATOM 5778 N N . LYS A 1 720 ? 20.808 -29.812 -35.311 1.00 95.50 720 LYS A N 1
ATOM 5779 C CA . LYS A 1 720 ? 19.993 -31.022 -35.130 1.00 95.50 720 LYS A CA 1
ATOM 5780 C C . LYS A 1 720 ? 18.759 -30.767 -34.255 1.00 95.50 720 LYS A C 1
ATOM 5782 O O . LYS A 1 720 ? 17.728 -31.395 -34.471 1.00 95.50 720 LYS A O 1
ATOM 5787 N N . ALA A 1 721 ? 18.853 -29.835 -33.308 1.00 95.75 721 ALA A N 1
ATOM 5788 C CA . ALA A 1 721 ? 17.744 -29.393 -32.466 1.00 95.75 721 ALA A CA 1
ATOM 5789 C C . ALA A 1 721 ? 16.802 -28.371 -33.146 1.00 95.75 721 ALA A C 1
ATOM 5791 O O . ALA A 1 721 ? 15.868 -27.897 -32.506 1.00 95.75 721 ALA A O 1
ATOM 5792 N N . GLY A 1 722 ? 17.017 -28.030 -34.425 1.00 95.06 722 GLY A N 1
ATOM 5793 C CA . GLY A 1 722 ? 16.136 -27.152 -35.208 1.00 95.06 722 GLY A CA 1
ATOM 5794 C C . GLY A 1 722 ? 16.556 -25.677 -35.273 1.00 95.06 722 GLY A C 1
ATOM 5795 O O . GLY A 1 722 ? 15.863 -24.872 -35.898 1.00 95.06 722 GLY A O 1
ATOM 5796 N N . TYR A 1 723 ? 17.698 -25.303 -34.687 1.00 95.62 723 TYR A N 1
ATOM 5797 C CA . TYR A 1 723 ? 18.260 -23.947 -34.765 1.00 95.62 723 TYR A CA 1
ATOM 5798 C C . TYR A 1 723 ? 19.181 -23.815 -35.982 1.00 95.62 723 TYR A C 1
ATOM 5800 O O . TYR A 1 723 ? 20.405 -23.750 -35.869 1.00 95.62 723 TYR A O 1
ATOM 5808 N N . THR A 1 724 ? 18.587 -23.858 -37.172 1.00 94.06 724 THR A N 1
ATOM 5809 C CA . THR A 1 724 ? 19.321 -23.972 -38.440 1.00 94.06 724 THR A CA 1
ATOM 5810 C C . THR A 1 724 ? 19.785 -22.636 -39.016 1.00 94.06 724 THR A C 1
ATOM 5812 O O . THR A 1 724 ? 20.666 -22.618 -39.874 1.00 94.06 724 THR A O 1
ATOM 5815 N N . GLU A 1 725 ? 19.211 -21.517 -38.570 1.00 94.44 725 GLU A N 1
ATOM 5816 C CA . GLU A 1 725 ? 19.544 -20.189 -39.081 1.00 94.44 725 GLU A CA 1
ATOM 5817 C C . GLU A 1 725 ? 20.598 -19.505 -38.212 1.00 94.44 725 GLU A C 1
ATOM 5819 O O . GLU A 1 725 ? 20.486 -19.450 -36.986 1.00 94.44 725 GLU A O 1
ATOM 5824 N N . VAL A 1 726 ? 21.618 -18.939 -38.861 1.00 94.19 726 VAL A N 1
ATOM 5825 C CA . VAL A 1 726 ? 22.780 -18.347 -38.185 1.00 94.19 726 VAL A CA 1
ATOM 5826 C C . VAL A 1 726 ? 22.866 -16.853 -38.477 1.00 94.19 726 VAL A C 1
ATOM 5828 O O . VAL A 1 726 ? 22.899 -16.426 -39.636 1.00 94.19 726 VAL A O 1
ATOM 5831 N N . MET A 1 727 ? 22.942 -16.037 -37.424 1.00 93.56 727 MET A N 1
ATOM 5832 C CA . MET A 1 727 ? 22.997 -14.576 -37.531 1.00 93.56 727 MET A CA 1
ATOM 5833 C C . MET A 1 727 ? 24.273 -14.024 -36.894 1.00 93.56 727 MET A C 1
ATOM 5835 O O . MET A 1 727 ? 24.571 -14.322 -35.744 1.00 93.56 727 MET A O 1
ATOM 5839 N N . LYS A 1 728 ? 25.016 -13.185 -37.629 1.00 92.81 728 LYS A N 1
ATOM 5840 C CA . LYS A 1 728 ? 26.182 -12.462 -37.090 1.00 92.81 728 LYS A CA 1
ATOM 5841 C C . LYS A 1 728 ? 25.738 -11.373 -36.111 1.00 92.81 728 LYS A C 1
ATOM 5843 O O . LYS A 1 728 ? 24.783 -10.653 -36.400 1.00 92.81 728 LYS A O 1
ATOM 5848 N N . THR A 1 729 ? 26.487 -11.214 -35.030 1.00 93.69 729 THR A N 1
ATOM 5849 C CA . THR A 1 729 ? 26.366 -10.112 -34.068 1.00 93.69 729 THR A CA 1
ATOM 5850 C C . THR A 1 729 ? 27.411 -9.018 -34.371 1.00 93.69 729 THR A C 1
ATOM 5852 O O . THR A 1 729 ? 28.250 -9.191 -35.270 1.00 93.69 729 THR A O 1
ATOM 5855 N N . PRO A 1 730 ? 27.385 -7.878 -33.657 1.00 90.81 730 PRO A N 1
ATOM 5856 C CA . PRO A 1 730 ? 28.424 -6.850 -33.755 1.00 90.81 730 PRO A CA 1
ATOM 5857 C C . PRO A 1 730 ? 29.790 -7.279 -33.188 1.00 90.81 730 PRO A C 1
ATOM 5859 O O . PRO A 1 730 ? 30.809 -6.760 -33.637 1.00 90.81 730 PRO A O 1
ATOM 5862 N N . ASP A 1 731 ? 29.825 -8.252 -32.271 1.00 89.12 731 ASP A N 1
ATOM 5863 C CA . ASP A 1 731 ? 30.993 -8.562 -31.427 1.00 89.12 731 ASP A CA 1
ATOM 5864 C C . ASP A 1 731 ? 31.765 -9.805 -31.902 1.00 89.12 731 ASP A C 1
ATOM 5866 O O . ASP A 1 731 ? 32.200 -10.620 -31.091 1.00 89.12 731 ASP A O 1
ATOM 5870 N N . THR A 1 732 ? 31.856 -10.008 -33.223 1.00 87.56 732 THR A N 1
ATOM 5871 C CA . THR A 1 732 ? 32.491 -11.198 -33.839 1.00 87.56 732 THR A CA 1
ATOM 5872 C C . THR A 1 732 ? 31.985 -12.543 -33.287 1.00 87.56 732 THR A C 1
ATOM 5874 O O . THR A 1 732 ? 32.695 -13.550 -33.277 1.00 87.56 732 THR A O 1
ATOM 5877 N N . THR A 1 733 ? 30.708 -12.585 -32.893 1.00 93.62 733 THR A N 1
ATOM 5878 C CA . THR A 1 733 ? 29.978 -13.819 -32.583 1.00 93.62 733 THR A CA 1
ATOM 5879 C C . THR A 1 733 ? 28.860 -14.075 -33.594 1.00 93.62 733 THR A C 1
ATOM 5881 O O . THR A 1 733 ? 28.474 -13.210 -34.389 1.00 93.62 733 THR A O 1
ATOM 5884 N N . VAL A 1 734 ? 28.348 -15.299 -33.592 1.00 93.75 734 VAL A N 1
ATOM 5885 C CA . VAL A 1 734 ? 27.101 -15.686 -34.252 1.00 93.75 734 VAL A CA 1
ATOM 5886 C C . VAL A 1 734 ? 26.118 -16.227 -33.225 1.00 93.75 734 VAL A C 1
ATOM 5888 O O . VAL A 1 734 ? 26.538 -16.752 -32.197 1.00 93.75 734 VAL A O 1
ATOM 5891 N N . ILE A 1 735 ? 24.825 -16.119 -33.520 1.00 95.69 735 ILE A N 1
ATOM 5892 C CA . ILE A 1 735 ? 23.757 -16.795 -32.782 1.00 95.69 735 ILE A CA 1
ATOM 5893 C C . ILE A 1 735 ? 23.004 -17.775 -33.679 1.00 95.69 735 ILE A C 1
ATOM 5895 O O . ILE A 1 735 ? 22.895 -17.546 -34.888 1.00 95.69 735 ILE A O 1
ATOM 5899 N N . PHE A 1 736 ? 22.459 -18.824 -33.066 1.00 95.56 736 PHE A N 1
ATOM 5900 C CA . PHE A 1 736 ? 21.656 -19.852 -33.727 1.00 95.56 736 PHE A CA 1
ATOM 5901 C C . PHE A 1 736 ? 20.183 -19.712 -33.333 1.00 95.56 736 PHE A C 1
ATOM 5903 O O . PHE A 1 736 ? 19.833 -19.695 -32.148 1.00 95.56 736 PHE A O 1
ATOM 5910 N N . VAL A 1 737 ? 19.313 -19.603 -34.336 1.00 96.69 737 VAL A N 1
ATOM 5911 C CA . VAL A 1 737 ? 17.868 -19.401 -34.173 1.00 96.69 737 VAL A CA 1
ATOM 5912 C C . VAL A 1 737 ? 17.078 -20.325 -35.102 1.00 96.69 737 VAL A C 1
ATOM 5914 O O . VAL A 1 737 ? 17.612 -20.890 -36.058 1.00 96.69 737 VAL A O 1
ATOM 5917 N N . THR A 1 738 ? 15.789 -20.500 -34.815 1.00 96.81 738 THR A N 1
ATOM 5918 C CA . THR A 1 738 ? 14.879 -21.237 -35.702 1.00 96.81 738 THR A CA 1
ATOM 5919 C C . THR A 1 738 ? 14.553 -20.410 -36.955 1.00 96.81 738 THR A C 1
ATOM 5921 O O . THR A 1 738 ? 14.627 -19.175 -36.909 1.00 96.81 738 THR A O 1
ATOM 5924 N N . PRO A 1 739 ? 14.123 -21.039 -38.066 1.00 96.12 739 PRO A N 1
ATOM 5925 C CA . PRO A 1 739 ? 13.708 -20.317 -39.272 1.00 96.12 739 PRO A CA 1
ATOM 5926 C C . PRO A 1 739 ? 12.613 -19.269 -39.028 1.00 96.12 739 PRO A C 1
ATOM 5928 O O . PRO A 1 739 ? 12.691 -18.156 -39.548 1.00 96.12 739 PRO A O 1
ATOM 5931 N N . GLY A 1 740 ? 11.623 -19.592 -38.187 1.00 97.00 740 GLY A N 1
ATOM 5932 C CA . GLY A 1 740 ? 10.550 -18.662 -37.827 1.00 97.00 740 GLY A CA 1
ATOM 5933 C C . GLY A 1 740 ? 11.074 -17.424 -37.097 1.00 97.00 740 GLY A C 1
ATOM 5934 O O . GLY A 1 740 ? 10.767 -16.299 -37.488 1.00 97.00 740 GLY A O 1
ATOM 5935 N N . LYS A 1 741 ? 11.942 -17.615 -36.094 1.00 96.44 741 LYS A N 1
ATOM 5936 C CA . LYS A 1 741 ? 12.528 -16.500 -35.339 1.00 96.44 741 LYS A CA 1
ATOM 5937 C C . LYS A 1 741 ? 13.482 -15.663 -36.195 1.00 96.44 741 LYS A C 1
ATOM 5939 O O . LYS A 1 741 ? 13.486 -14.440 -36.082 1.00 96.44 741 LYS A O 1
ATOM 5944 N N . PHE A 1 742 ? 14.249 -16.288 -37.091 1.00 96.31 742 PHE A N 1
ATOM 5945 C CA . PHE A 1 742 ? 15.062 -15.563 -38.072 1.00 96.31 742 PHE A CA 1
ATOM 5946 C C . PHE A 1 742 ? 14.201 -14.629 -38.931 1.00 96.31 742 PHE A C 1
ATOM 5948 O O . PHE A 1 742 ? 14.538 -13.452 -39.085 1.00 96.31 742 PHE A O 1
ATOM 5955 N N . ALA A 1 743 ? 13.088 -15.139 -39.470 1.00 97.31 743 ALA A N 1
ATOM 5956 C CA . ALA A 1 743 ? 12.168 -14.355 -40.285 1.00 97.31 743 ALA A CA 1
ATOM 5957 C C . ALA A 1 743 ? 11.568 -13.184 -39.492 1.00 97.31 743 ALA A C 1
ATOM 5959 O O . ALA A 1 743 ? 11.566 -12.056 -39.983 1.00 97.31 743 ALA A O 1
ATOM 5960 N N . GLU A 1 744 ? 11.147 -13.425 -38.249 1.00 97.19 744 GLU A N 1
ATOM 5961 C CA . GLU A 1 744 ? 10.615 -12.397 -37.350 1.00 97.19 744 GLU A CA 1
ATOM 5962 C C . GLU A 1 744 ? 11.636 -11.281 -37.072 1.00 97.19 744 GLU A C 1
ATOM 5964 O O . GLU A 1 744 ? 11.348 -10.110 -37.320 1.00 97.19 744 GLU A O 1
ATOM 5969 N N . ILE A 1 745 ? 12.859 -11.628 -36.644 1.00 97.12 745 ILE A N 1
ATOM 5970 C CA . ILE A 1 745 ? 13.923 -10.648 -36.360 1.00 97.12 745 ILE A CA 1
ATOM 5971 C C . ILE A 1 745 ? 14.208 -9.797 -37.602 1.00 97.12 745 ILE A C 1
ATOM 5973 O O . ILE A 1 745 ? 14.337 -8.574 -37.515 1.00 97.12 745 ILE A O 1
ATOM 5977 N N . ARG A 1 746 ? 14.310 -10.430 -38.777 1.00 96.31 746 ARG A N 1
ATOM 5978 C CA . ARG A 1 746 ? 14.548 -9.718 -40.038 1.00 96.31 746 ARG A CA 1
ATOM 5979 C C . ARG A 1 746 ? 13.401 -8.788 -40.390 1.00 96.31 746 ARG A C 1
ATOM 5981 O O . ARG A 1 746 ? 13.661 -7.650 -40.781 1.00 96.31 746 ARG A O 1
ATOM 5988 N N . GLN A 1 747 ? 12.166 -9.246 -40.235 1.00 96.88 747 GLN A N 1
ATOM 5989 C CA . GLN A 1 747 ? 10.990 -8.438 -40.511 1.00 96.88 747 GLN A CA 1
ATOM 5990 C C . GLN A 1 747 ? 10.930 -7.214 -39.589 1.00 96.88 747 GLN A C 1
ATOM 5992 O O . GLN A 1 747 ? 10.711 -6.102 -40.067 1.00 96.88 747 GLN A O 1
ATOM 5997 N N . ASP A 1 748 ? 11.218 -7.382 -38.300 1.00 96.50 748 ASP A N 1
ATOM 5998 C CA . ASP A 1 748 ? 11.251 -6.284 -37.332 1.00 96.50 748 ASP A CA 1
ATOM 5999 C C . ASP A 1 748 ? 12.376 -5.278 -37.635 1.00 96.50 748 ASP A C 1
ATOM 6001 O O . ASP A 1 748 ? 12.180 -4.065 -37.537 1.00 96.50 748 ASP A O 1
ATOM 6005 N N . GLN A 1 749 ? 13.548 -5.753 -38.075 1.00 95.69 749 GLN A N 1
ATOM 6006 C CA . GLN A 1 749 ? 14.644 -4.890 -38.536 1.00 95.69 749 GLN A CA 1
ATOM 6007 C C . GLN A 1 749 ? 14.266 -4.093 -39.794 1.00 95.69 749 GLN A C 1
ATOM 6009 O O . GLN A 1 749 ? 14.620 -2.915 -39.917 1.00 95.69 749 GLN A O 1
ATOM 6014 N N . ILE A 1 750 ? 13.560 -4.714 -40.741 1.00 93.69 750 ILE A N 1
ATOM 6015 C CA . ILE A 1 750 ? 13.059 -4.056 -41.958 1.00 93.69 750 ILE A CA 1
ATOM 6016 C C . ILE A 1 750 ? 12.014 -2.996 -41.592 1.00 93.69 750 ILE A C 1
ATOM 6018 O O . ILE A 1 750 ? 12.072 -1.875 -42.097 1.00 93.69 750 ILE A O 1
ATOM 6022 N N . ASN A 1 751 ? 11.123 -3.320 -40.656 1.00 94.19 751 ASN A N 1
ATOM 6023 C CA . ASN A 1 751 ? 10.029 -2.463 -40.206 1.00 94.19 751 ASN A CA 1
ATOM 6024 C C . ASN A 1 751 ? 10.457 -1.316 -39.280 1.00 94.19 751 ASN A C 1
ATOM 6026 O O . ASN A 1 751 ? 9.595 -0.589 -38.789 1.00 94.19 751 ASN A O 1
ATOM 6030 N N . CYS A 1 752 ? 11.759 -1.124 -39.055 1.00 94.50 752 CYS A N 1
ATOM 6031 C CA . CYS A 1 752 ? 12.269 -0.056 -38.206 1.00 94.50 752 CYS A CA 1
ATOM 6032 C C . CYS A 1 752 ? 11.706 1.324 -38.601 1.00 94.50 752 CYS A C 1
ATOM 6034 O O . CYS A 1 752 ? 11.736 1.718 -39.766 1.00 94.50 752 CYS A O 1
ATOM 6036 N N . MET A 1 753 ? 11.237 2.051 -37.589 1.00 94.44 753 MET A N 1
ATOM 6037 C CA . MET A 1 753 ? 10.615 3.376 -37.669 1.00 94.44 753 MET A CA 1
ATOM 6038 C C . MET A 1 753 ? 11.481 4.494 -37.063 1.00 94.44 753 MET A C 1
ATOM 6040 O O . MET A 1 753 ? 11.014 5.610 -36.881 1.00 94.44 753 MET A O 1
ATOM 6044 N N . GLY A 1 754 ? 12.719 4.187 -36.666 1.00 93.94 754 GLY A N 1
ATOM 6045 C CA . GLY A 1 754 ? 13.631 5.176 -36.087 1.00 93.94 754 GLY A CA 1
ATOM 6046 C C . GLY A 1 754 ? 13.221 5.723 -34.713 1.00 93.94 754 GLY A C 1
ATOM 6047 O O . GLY A 1 754 ? 13.441 6.890 -34.429 1.00 93.94 754 GLY A O 1
ATOM 6048 N N . CYS A 1 755 ? 12.618 4.908 -33.844 1.00 93.31 755 CYS A N 1
ATOM 6049 C CA . CYS A 1 755 ? 12.134 5.350 -32.524 1.00 93.31 755 CYS A CA 1
ATOM 6050 C C . CYS A 1 755 ? 13.228 5.733 -31.507 1.00 93.31 755 CYS A C 1
ATOM 6052 O O . CYS A 1 755 ? 12.905 6.316 -30.475 1.00 93.31 755 CYS A O 1
ATOM 6054 N N . LEU A 1 756 ? 14.495 5.413 -31.778 1.00 94.38 756 LEU A N 1
ATOM 6055 C CA . LEU A 1 756 ? 15.638 5.704 -30.910 1.00 94.38 756 LEU A CA 1
ATOM 6056 C C . LEU A 1 756 ? 16.664 6.567 -31.647 1.00 94.38 756 LEU A C 1
ATOM 6058 O O . LEU A 1 756 ? 16.843 6.410 -32.858 1.00 94.38 756 LEU A O 1
ATOM 6062 N N . SER A 1 757 ? 17.379 7.399 -30.895 1.00 93.00 757 SER A N 1
ATOM 6063 C CA . SER A 1 757 ? 18.530 8.189 -31.348 1.00 93.00 757 SER A CA 1
ATOM 6064 C C . SER A 1 757 ? 19.636 7.290 -31.914 1.00 93.00 757 SER A C 1
ATOM 6066 O O . SER A 1 757 ? 20.259 7.618 -32.920 1.00 93.00 757 SER A O 1
ATOM 6068 N N . HIS A 1 758 ? 19.836 6.124 -31.290 1.00 94.25 758 HIS A N 1
ATOM 6069 C CA . HIS A 1 758 ? 20.733 5.046 -31.686 1.00 94.25 758 HIS A CA 1
ATOM 6070 C C . HIS A 1 758 ? 20.095 3.702 -31.333 1.00 94.25 758 HIS A C 1
ATOM 6072 O O . HIS A 1 758 ? 19.742 3.447 -30.183 1.00 94.25 758 HIS A O 1
ATOM 6078 N N . CYS A 1 759 ? 19.968 2.811 -32.315 1.00 95.31 759 CYS A N 1
ATOM 6079 C CA . CYS A 1 759 ? 19.343 1.507 -32.126 1.00 95.31 759 CYS A CA 1
ATOM 6080 C C . CYS A 1 759 ? 20.302 0.373 -32.493 1.00 95.31 759 CYS A C 1
ATOM 6082 O O . CYS A 1 759 ? 20.580 0.134 -33.675 1.00 95.31 759 CYS A O 1
ATOM 6084 N N . LEU A 1 760 ? 20.743 -0.385 -31.485 1.00 95.38 760 LEU A N 1
ATOM 6085 C CA . LEU A 1 760 ? 21.577 -1.573 -31.682 1.00 95.38 760 LEU A CA 1
ATOM 6086 C C . LEU A 1 760 ? 20.849 -2.651 -32.495 1.00 95.38 760 LEU A C 1
ATOM 6088 O O . LEU A 1 760 ? 21.472 -3.332 -33.304 1.00 95.38 760 LEU A O 1
ATOM 6092 N N . PHE A 1 761 ? 19.528 -2.780 -32.346 1.00 97.00 761 PHE A N 1
ATOM 6093 C CA . PHE A 1 761 ? 18.752 -3.821 -33.023 1.00 97.00 761 PHE A CA 1
ATOM 6094 C C . PHE A 1 761 ? 18.602 -3.603 -34.536 1.00 97.00 761 PHE A C 1
ATOM 6096 O O . PHE A 1 761 ? 18.503 -4.582 -35.271 1.00 97.00 761 PHE A O 1
ATOM 6103 N N . SER A 1 762 ? 18.577 -2.354 -35.021 1.00 94.94 762 SER A N 1
ATOM 6104 C CA . SER A 1 762 ? 18.286 -2.032 -36.432 1.00 94.94 762 SER A CA 1
ATOM 6105 C C . SER A 1 762 ? 19.413 -1.319 -37.185 1.00 94.94 762 SER A C 1
ATOM 6107 O O . SER A 1 762 ? 19.273 -1.103 -38.396 1.00 94.94 762 SER A O 1
ATOM 6109 N N . ASN A 1 763 ? 20.514 -0.971 -36.499 1.00 92.94 763 ASN A N 1
ATOM 6110 C CA . ASN A 1 763 ? 21.598 -0.110 -37.001 1.00 92.94 763 ASN A CA 1
ATOM 6111 C C . ASN A 1 763 ? 21.124 1.318 -37.366 1.00 92.94 763 ASN A C 1
ATOM 6113 O O . ASN A 1 763 ? 21.763 2.025 -38.139 1.00 92.94 763 ASN A O 1
ATOM 6117 N N . TRP A 1 764 ? 19.992 1.766 -36.830 1.00 94.06 764 TRP A N 1
ATOM 6118 C CA . TRP A 1 764 ? 19.499 3.124 -37.058 1.00 94.06 764 TRP A CA 1
ATOM 6119 C C . TRP A 1 764 ? 20.161 4.138 -36.119 1.00 94.06 764 TRP A C 1
ATOM 6121 O O . TRP A 1 764 ? 20.384 3.828 -34.947 1.00 94.06 764 TRP A O 1
ATOM 6131 N N . LYS A 1 765 ? 20.388 5.357 -36.620 1.00 94.69 765 LYS A N 1
ATOM 6132 C CA . LYS A 1 765 ? 20.529 6.565 -35.795 1.00 94.69 765 LYS A CA 1
ATOM 6133 C C . LYS A 1 765 ? 19.717 7.720 -36.387 1.00 94.69 765 LYS A C 1
ATOM 6135 O O . LYS A 1 765 ? 19.471 7.740 -37.591 1.00 94.69 765 LYS A O 1
ATOM 6140 N N . ASP A 1 766 ? 19.303 8.677 -35.572 1.00 91.81 766 ASP A N 1
ATOM 6141 C CA . ASP A 1 766 ? 18.378 9.747 -35.986 1.00 91.81 766 ASP A CA 1
ATOM 6142 C C . ASP A 1 766 ? 19.042 10.964 -36.662 1.00 91.81 766 ASP A C 1
ATOM 6144 O O . ASP A 1 766 ? 18.361 11.910 -37.042 1.00 91.81 766 ASP A O 1
ATOM 6148 N N . HIS A 1 767 ? 20.358 10.932 -36.879 1.00 89.50 767 HIS A N 1
ATOM 6149 C CA . HIS A 1 767 ? 21.124 12.042 -37.451 1.00 89.50 767 HIS A CA 1
ATOM 6150 C C . HIS A 1 767 ? 22.162 11.578 -38.486 1.00 89.50 767 HIS A C 1
ATOM 6152 O O . HIS A 1 767 ? 22.532 10.404 -38.569 1.00 89.50 767 HIS A O 1
ATOM 6158 N N . GLY A 1 768 ? 22.684 12.527 -39.267 1.00 89.94 768 GLY A N 1
ATOM 6159 C CA . GLY A 1 768 ? 23.733 12.275 -40.257 1.00 89.94 768 GLY A CA 1
ATOM 6160 C C . GLY A 1 768 ? 23.275 11.342 -41.382 1.00 89.94 768 GLY A C 1
ATOM 6161 O O . GLY A 1 768 ? 22.291 11.611 -42.057 1.00 89.94 768 GLY A O 1
ATOM 6162 N N . ASP A 1 769 ? 24.001 10.244 -41.591 1.00 91.00 769 ASP A N 1
ATOM 6163 C CA . ASP A 1 769 ? 23.722 9.223 -42.613 1.00 91.00 769 ASP A CA 1
ATOM 6164 C C . ASP A 1 769 ? 22.696 8.159 -42.170 1.00 91.00 769 ASP A C 1
ATOM 6166 O O . ASP A 1 769 ? 22.496 7.163 -42.865 1.00 91.00 769 ASP A O 1
ATOM 6170 N N . HIS A 1 770 ? 22.062 8.341 -41.006 1.00 91.69 770 HIS A N 1
ATOM 6171 C CA . HIS A 1 770 ? 21.052 7.443 -40.434 1.00 91.69 770 HIS A CA 1
ATOM 6172 C C . HIS A 1 770 ? 21.493 5.982 -40.216 1.00 91.69 770 HIS A C 1
ATOM 6174 O O . HIS A 1 770 ? 20.674 5.065 -40.105 1.00 91.69 770 HIS A O 1
ATOM 6180 N N . SER A 1 771 ? 22.805 5.762 -40.107 1.00 91.56 771 SER A N 1
ATOM 6181 C CA . SER A 1 771 ? 23.422 4.464 -39.838 1.00 91.56 771 SER A CA 1
ATOM 6182 C C . SER A 1 771 ? 24.381 4.561 -38.656 1.00 91.56 771 SER A C 1
ATOM 6184 O O . SER A 1 771 ? 25.206 5.472 -38.580 1.00 91.56 771 SER A O 1
ATOM 6186 N N . THR A 1 772 ? 24.348 3.596 -37.737 1.00 90.06 772 THR A N 1
ATOM 6187 C CA . THR A 1 772 ? 25.368 3.517 -36.670 1.00 90.06 772 THR A CA 1
ATOM 6188 C C . THR A 1 772 ? 26.727 3.036 -37.193 1.00 90.06 772 THR A C 1
ATOM 6190 O O . THR A 1 772 ? 27.714 3.060 -36.461 1.00 90.06 772 THR A O 1
ATOM 6193 N N . GLY A 1 773 ? 26.790 2.556 -38.442 1.00 89.88 773 GLY A N 1
ATOM 6194 C CA . GLY A 1 773 ? 27.980 1.928 -39.027 1.00 89.88 773 GLY A CA 1
ATOM 6195 C C . GLY A 1 773 ? 28.286 0.534 -38.464 1.00 89.88 773 GLY A C 1
ATOM 6196 O O . GLY A 1 773 ? 29.235 -0.113 -38.905 1.00 89.88 773 GLY A O 1
ATOM 6197 N N . ARG A 1 774 ? 27.484 0.043 -37.511 1.00 90.06 774 ARG A N 1
ATOM 6198 C CA . ARG A 1 774 ? 27.618 -1.282 -36.893 1.00 90.06 774 ARG A CA 1
ATOM 6199 C C . ARG A 1 774 ? 26.603 -2.255 -37.477 1.00 90.06 774 ARG A C 1
ATOM 6201 O O . ARG A 1 774 ? 25.609 -1.869 -38.081 1.00 90.06 774 ARG A O 1
ATOM 6208 N N . LYS A 1 775 ? 26.830 -3.555 -37.303 1.00 92.25 775 LYS A N 1
ATOM 6209 C CA . LYS A 1 775 ? 25.806 -4.541 -37.671 1.00 92.25 775 LYS A CA 1
ATOM 6210 C C . LYS A 1 775 ? 24.616 -4.436 -36.708 1.00 92.25 775 LYS A C 1
ATOM 6212 O O . LYS A 1 775 ? 24.836 -4.169 -35.532 1.00 92.25 775 LYS A O 1
ATOM 6217 N N . PRO A 1 776 ? 23.383 -4.675 -37.180 1.00 95.56 776 PRO A N 1
ATOM 6218 C CA . PRO A 1 776 ? 22.247 -4.913 -36.297 1.00 95.56 776 PRO A CA 1
ATOM 6219 C C . PRO A 1 776 ? 22.539 -6.072 -35.335 1.00 95.56 776 PRO A C 1
ATOM 6221 O O . PRO A 1 776 ? 23.048 -7.103 -35.779 1.00 95.56 776 PRO A O 1
ATOM 6224 N N . ASP A 1 777 ? 22.212 -5.924 -34.053 1.00 96.31 777 ASP A N 1
ATOM 6225 C CA . ASP A 1 777 ? 22.386 -6.965 -33.042 1.00 96.31 777 ASP A CA 1
ATOM 6226 C C . ASP A 1 777 ? 21.119 -7.823 -32.911 1.00 96.31 777 ASP A C 1
ATOM 6228 O O . ASP A 1 777 ? 20.127 -7.375 -32.327 1.00 96.31 777 ASP A O 1
ATOM 6232 N N . PRO A 1 778 ? 21.120 -9.065 -33.429 1.00 96.00 778 PRO A N 1
ATOM 6233 C CA . PRO A 1 778 ? 19.953 -9.934 -33.372 1.00 96.00 778 PRO A CA 1
ATOM 6234 C C . PRO A 1 778 ? 19.714 -10.518 -31.971 1.00 96.00 778 PRO A C 1
ATOM 6236 O O . PRO A 1 778 ? 18.724 -11.214 -31.783 1.00 96.00 778 PRO A O 1
ATOM 6239 N N . ARG A 1 779 ? 20.594 -10.256 -30.989 1.00 95.69 779 ARG A N 1
ATOM 6240 C CA . ARG A 1 779 ? 20.367 -10.589 -29.572 1.00 95.69 779 ARG A CA 1
ATOM 6241 C C . ARG A 1 779 ? 19.449 -9.582 -28.879 1.00 95.69 779 ARG A C 1
ATOM 6243 O O . ARG A 1 779 ? 18.905 -9.900 -27.825 1.00 95.69 779 ARG A O 1
ATOM 6250 N N . SER A 1 780 ? 19.239 -8.413 -29.481 1.00 96.12 780 SER A N 1
ATOM 6251 C CA . SER A 1 780 ? 18.304 -7.382 -29.022 1.00 96.12 780 SER A CA 1
ATOM 6252 C C . SER A 1 780 ? 16.936 -7.509 -29.715 1.00 96.12 780 SER A C 1
ATOM 6254 O O . SER A 1 780 ? 16.661 -8.495 -30.400 1.00 96.12 780 SER A O 1
ATOM 6256 N N . PHE A 1 781 ? 16.044 -6.541 -29.536 1.00 97.06 781 PHE A N 1
ATOM 6257 C CA . PHE A 1 781 ? 14.671 -6.590 -30.039 1.00 97.06 781 PHE A CA 1
ATOM 6258 C C . PHE A 1 781 ? 14.150 -5.198 -30.421 1.00 97.06 781 PHE A C 1
ATOM 6260 O O . PHE A 1 781 ? 14.730 -4.166 -30.072 1.00 97.06 781 PHE A O 1
ATOM 6267 N N . CYS A 1 782 ? 13.024 -5.157 -31.137 1.00 96.00 782 CYS A N 1
ATOM 6268 C CA . CYS A 1 782 ? 12.327 -3.908 -31.431 1.00 96.00 782 CYS A CA 1
ATOM 6269 C C . CYS A 1 782 ? 11.510 -3.451 -30.213 1.00 96.00 782 CYS A C 1
ATOM 6271 O O . CYS A 1 782 ? 10.382 -3.899 -30.015 1.00 96.00 782 CYS A O 1
ATOM 6273 N N . ILE A 1 783 ? 12.070 -2.538 -29.412 1.00 93.38 783 ILE A N 1
ATOM 6274 C CA . ILE A 1 783 ? 11.422 -2.035 -28.187 1.00 93.38 783 ILE A CA 1
ATOM 6275 C C . ILE A 1 783 ? 10.083 -1.332 -28.450 1.00 93.38 783 ILE A C 1
ATOM 6277 O O . ILE A 1 783 ? 9.139 -1.507 -27.687 1.00 93.38 783 ILE A O 1
ATOM 6281 N N . GLN A 1 784 ? 9.971 -0.599 -29.562 1.00 91.56 784 GLN A N 1
ATOM 6282 C CA . GLN A 1 784 ? 8.732 0.080 -29.943 1.00 91.56 784 GLN A CA 1
ATOM 6283 C C . GLN A 1 784 ? 7.595 -0.911 -30.183 1.00 91.56 784 GLN A C 1
ATOM 6285 O O . GLN A 1 784 ? 6.508 -0.718 -29.653 1.00 91.56 784 GLN A O 1
ATOM 6290 N N . LYS A 1 785 ? 7.846 -1.954 -30.987 1.00 92.56 785 LYS A N 1
ATOM 6291 C CA . LYS A 1 785 ? 6.845 -2.968 -31.341 1.00 92.56 785 LYS A CA 1
ATOM 6292 C C . LYS A 1 785 ? 6.282 -3.606 -30.079 1.00 92.56 785 LYS A C 1
ATOM 6294 O O . LYS A 1 785 ? 5.077 -3.606 -29.879 1.00 92.56 785 LYS A O 1
ATOM 6299 N N . THR A 1 786 ? 7.169 -4.097 -29.221 1.00 93.44 786 THR A N 1
ATOM 6300 C CA . THR A 1 786 ? 6.750 -4.901 -28.077 1.00 93.44 786 THR A CA 1
ATOM 6301 C C . THR A 1 786 ? 6.008 -4.094 -27.008 1.00 93.44 786 THR A C 1
ATOM 6303 O O . THR A 1 786 ? 4.981 -4.534 -26.499 1.00 93.44 786 THR A O 1
ATOM 6306 N N . LEU A 1 787 ? 6.439 -2.854 -26.743 1.00 90.31 787 LEU A N 1
ATOM 6307 C CA . LEU A 1 787 ? 5.748 -1.972 -25.799 1.00 90.31 787 LEU A CA 1
ATOM 6308 C C . LEU A 1 787 ? 4.416 -1.442 -26.341 1.00 90.31 787 LEU A C 1
ATOM 6310 O O . LEU A 1 787 ? 3.468 -1.298 -25.580 1.00 90.31 787 LEU A O 1
ATOM 6314 N N . GLN A 1 788 ? 4.313 -1.169 -27.645 1.00 88.50 788 GLN A N 1
ATOM 6315 C CA . GLN A 1 788 ? 3.024 -0.825 -28.256 1.00 88.50 788 GLN A CA 1
ATOM 6316 C C . GLN A 1 788 ? 2.058 -2.011 -28.188 1.00 88.50 788 GLN A C 1
ATOM 6318 O O . GLN A 1 788 ? 0.903 -1.838 -27.814 1.00 88.50 788 GLN A O 1
ATOM 6323 N N . ASN A 1 789 ? 2.540 -3.222 -28.478 1.00 90.69 789 ASN A N 1
ATOM 6324 C CA . ASN A 1 789 ? 1.723 -4.425 -28.410 1.00 90.69 789 ASN A CA 1
ATOM 6325 C C . ASN A 1 789 ? 1.186 -4.661 -26.993 1.00 90.69 789 ASN A C 1
ATOM 6327 O O . ASN A 1 789 ? -0.021 -4.791 -26.834 1.00 90.69 789 ASN A O 1
ATOM 6331 N N . ILE A 1 790 ? 2.035 -4.669 -25.956 1.00 89.69 790 ILE A N 1
ATOM 6332 C CA . ILE A 1 790 ? 1.581 -4.988 -24.588 1.00 89.69 790 ILE A CA 1
ATOM 6333 C C . ILE A 1 790 ? 0.587 -3.965 -24.015 1.00 89.69 790 ILE A C 1
ATOM 6335 O O . ILE A 1 790 ? -0.261 -4.318 -23.197 1.00 89.69 790 ILE A O 1
ATOM 6339 N N . VAL A 1 791 ? 0.650 -2.708 -24.464 1.00 85.69 791 VAL A N 1
ATOM 6340 C CA . VAL A 1 791 ? -0.303 -1.659 -24.067 1.00 85.69 791 VAL A CA 1
ATOM 6341 C C . VAL A 1 791 ? -1.626 -1.757 -24.838 1.00 85.69 791 VAL A C 1
ATOM 6343 O O . VAL A 1 791 ? -2.664 -1.355 -24.318 1.00 85.69 791 VAL A O 1
ATOM 6346 N N . HIS A 1 792 ? -1.614 -2.315 -26.049 1.00 82.00 792 HIS A N 1
ATOM 6347 C CA . HIS A 1 792 ? -2.779 -2.461 -26.926 1.00 82.00 792 HIS A CA 1
ATOM 6348 C C . HIS A 1 792 ? -3.214 -3.932 -27.064 1.00 82.00 792 HIS A C 1
ATOM 6350 O O . HIS A 1 792 ? -3.346 -4.450 -28.170 1.00 82.00 792 HIS A O 1
ATOM 6356 N N . ASP A 1 793 ? -3.426 -4.592 -25.920 1.00 76.69 793 ASP A N 1
ATOM 6357 C CA . ASP A 1 793 ? -3.991 -5.950 -25.795 1.00 76.69 793 ASP A CA 1
ATOM 6358 C C . ASP A 1 793 ? -3.113 -7.108 -26.312 1.00 76.69 793 ASP A C 1
ATOM 6360 O O . ASP A 1 793 ? -3.579 -8.234 -26.507 1.00 76.69 793 ASP A O 1
ATOM 6364 N N . GLY A 1 794 ? -1.815 -6.869 -26.488 1.00 83.56 794 GLY A N 1
ATOM 6365 C CA . GLY A 1 794 ? -0.824 -7.913 -26.725 1.00 83.56 794 GLY A CA 1
ATOM 6366 C C . GLY A 1 794 ? -0.724 -8.897 -25.556 1.00 83.56 794 GLY A C 1
ATOM 6367 O O . GLY A 1 794 ? -0.964 -8.561 -24.395 1.00 83.56 794 GLY A O 1
ATOM 6368 N N . ASN A 1 795 ? -0.345 -10.139 -25.861 1.00 91.81 795 ASN A N 1
ATOM 6369 C CA . ASN A 1 795 ? -0.189 -11.173 -24.844 1.00 91.81 795 ASN A CA 1
ATOM 6370 C C . ASN A 1 795 ? 1.003 -10.846 -23.928 1.00 91.81 795 ASN A C 1
ATOM 6372 O O . ASN A 1 795 ? 2.149 -10.846 -24.376 1.00 91.81 795 ASN A O 1
ATOM 6376 N N . VAL A 1 796 ? 0.725 -10.636 -22.638 1.00 93.38 796 VAL A N 1
ATOM 6377 C CA . VAL A 1 796 ? 1.713 -10.278 -21.605 1.00 93.38 796 VAL A CA 1
ATOM 6378 C C . VAL A 1 796 ? 2.845 -11.295 -21.435 1.00 93.38 796 VAL A C 1
ATOM 6380 O O . VAL A 1 796 ? 3.893 -10.947 -20.901 1.00 93.38 796 VAL A O 1
ATOM 6383 N N . GLU A 1 797 ? 2.679 -12.534 -21.904 1.00 94.56 797 GLU A N 1
ATOM 6384 C CA . GLU A 1 797 ? 3.737 -13.549 -21.885 1.00 94.56 797 GLU A CA 1
ATOM 6385 C C . GLU A 1 797 ? 4.763 -13.373 -23.012 1.00 94.56 797 GLU A C 1
ATOM 6387 O O . GLU A 1 797 ? 5.920 -13.769 -22.867 1.00 94.56 797 GLU A O 1
ATOM 6392 N N . ASN A 1 798 ? 4.351 -12.770 -24.129 1.00 94.62 798 ASN A N 1
ATOM 6393 C CA . ASN A 1 798 ? 5.130 -12.703 -25.367 1.00 94.62 798 ASN A CA 1
ATOM 6394 C C . ASN A 1 798 ? 5.643 -11.297 -25.687 1.00 94.62 798 ASN A C 1
ATOM 6396 O O . ASN A 1 798 ? 6.207 -11.088 -26.758 1.00 94.62 798 ASN A O 1
ATOM 6400 N N . GLU A 1 799 ? 5.474 -10.350 -24.769 1.00 95.19 799 GLU A N 1
ATOM 6401 C CA . GLU A 1 799 ? 5.883 -8.961 -24.943 1.00 95.19 799 GLU A CA 1
ATOM 6402 C C . GLU A 1 799 ? 6.710 -8.462 -23.750 1.00 95.19 799 GLU A C 1
ATOM 6404 O O . GLU A 1 799 ? 6.706 -9.043 -22.665 1.00 95.19 799 GLU A O 1
ATOM 6409 N N . LEU A 1 800 ? 7.444 -7.367 -23.936 1.00 93.56 800 LEU A N 1
ATOM 6410 C CA . LEU A 1 800 ? 8.252 -6.744 -22.902 1.00 93.56 800 LEU A CA 1
ATOM 6411 C C . LEU A 1 800 ? 7.357 -6.096 -21.849 1.00 93.56 800 LEU A C 1
ATOM 6413 O O . LEU A 1 800 ? 6.709 -5.080 -22.092 1.00 93.56 800 LEU A O 1
ATOM 6417 N N . MET A 1 801 ? 7.411 -6.641 -20.642 1.00 93.12 801 MET A N 1
ATOM 6418 C CA . MET A 1 801 ? 6.676 -6.133 -19.495 1.00 93.12 801 MET A CA 1
ATOM 6419 C C . MET A 1 801 ? 7.641 -5.459 -18.519 1.00 93.12 801 MET A C 1
ATOM 6421 O O . MET A 1 801 ? 8.319 -6.118 -17.730 1.00 93.12 801 MET A O 1
ATOM 6425 N N . PHE A 1 802 ? 7.723 -4.128 -18.567 1.00 90.06 802 PHE A N 1
ATOM 6426 C CA . PHE A 1 802 ? 8.537 -3.378 -17.613 1.00 90.06 802 PHE A CA 1
ATOM 6427 C C . PHE A 1 802 ? 7.893 -3.339 -16.231 1.00 90.06 802 PHE A C 1
ATOM 6429 O O . PHE A 1 802 ? 6.713 -3.020 -16.084 1.00 90.06 802 PHE A O 1
ATOM 6436 N N . SER A 1 803 ? 8.701 -3.589 -15.206 1.00 90.38 803 SER A N 1
ATOM 6437 C CA . SER A 1 803 ? 8.313 -3.384 -13.816 1.00 90.38 803 SER A CA 1
ATOM 6438 C C . SER A 1 803 ? 9.544 -3.166 -12.942 1.00 90.38 803 SER A C 1
ATOM 6440 O O . SER A 1 803 ? 10.646 -3.575 -13.303 1.00 90.38 803 SER A O 1
ATOM 6442 N N . GLY A 1 804 ? 9.367 -2.490 -11.807 1.00 91.62 804 GLY A N 1
ATOM 6443 C CA . GLY A 1 804 ? 10.406 -2.405 -10.779 1.00 91.62 804 GLY A CA 1
ATOM 6444 C C . GLY A 1 804 ? 10.464 -3.685 -9.945 1.00 91.62 804 GLY A C 1
ATOM 6445 O O . GLY A 1 804 ? 9.459 -4.382 -9.813 1.00 91.62 804 GLY A O 1
ATOM 6446 N N . HIS A 1 805 ? 11.615 -3.962 -9.335 1.00 92.56 805 HIS A N 1
ATOM 6447 C CA . HIS A 1 805 ? 11.875 -5.220 -8.620 1.00 92.56 805 HIS A CA 1
ATOM 6448 C C . HIS A 1 805 ? 10.912 -5.507 -7.456 1.00 92.56 805 HIS A C 1
ATOM 6450 O O . HIS A 1 805 ? 10.627 -6.664 -7.182 1.00 92.56 805 HIS A O 1
ATOM 6456 N N . ASN A 1 806 ? 10.316 -4.480 -6.843 1.00 94.25 806 ASN A N 1
ATOM 6457 C CA . ASN A 1 806 ? 9.332 -4.645 -5.764 1.00 94.25 806 ASN A CA 1
ATOM 6458 C C . ASN A 1 806 ? 7.928 -5.060 -6.237 1.00 94.25 806 ASN A C 1
ATOM 6460 O O . ASN A 1 806 ? 6.993 -5.039 -5.446 1.00 94.25 806 ASN A O 1
ATOM 6464 N N . VAL A 1 807 ? 7.737 -5.406 -7.514 1.00 95.62 807 VAL A N 1
ATOM 6465 C CA . VAL A 1 807 ? 6.416 -5.773 -8.055 1.00 95.62 807 VAL A CA 1
ATOM 6466 C C . VAL A 1 807 ? 5.765 -6.953 -7.336 1.00 95.62 807 VAL A C 1
ATOM 6468 O O . VAL A 1 807 ? 4.546 -6.969 -7.204 1.00 95.62 807 VAL A O 1
ATOM 6471 N N . TYR A 1 808 ? 6.563 -7.883 -6.807 1.00 95.75 808 TYR A N 1
ATOM 6472 C CA . TYR A 1 808 ? 6.075 -9.031 -6.039 1.00 95.75 808 TYR A CA 1
ATOM 6473 C C . TYR A 1 808 ? 5.247 -8.625 -4.815 1.00 95.75 808 TYR A C 1
ATOM 6475 O O . TYR A 1 808 ? 4.395 -9.373 -4.340 1.00 95.75 808 TYR A O 1
ATOM 6483 N N . ARG A 1 809 ? 5.452 -7.402 -4.310 1.00 95.94 809 ARG A N 1
ATOM 6484 C CA . ARG A 1 809 ? 4.709 -6.883 -3.166 1.00 95.94 809 ARG A CA 1
ATOM 6485 C C . ARG A 1 809 ? 3.234 -6.660 -3.468 1.00 95.94 809 ARG A C 1
ATOM 6487 O O . ARG A 1 809 ? 2.460 -6.631 -2.525 1.00 95.94 809 ARG A O 1
ATOM 6494 N N . PHE A 1 810 ? 2.807 -6.586 -4.732 1.00 96.94 810 PHE A N 1
ATOM 6495 C CA . PHE A 1 810 ? 1.374 -6.601 -5.050 1.00 96.94 810 PHE A CA 1
ATOM 6496 C C . PHE A 1 810 ? 0.671 -7.852 -4.520 1.00 96.94 810 PHE A C 1
ATOM 6498 O O . PHE A 1 810 ? -0.471 -7.761 -4.088 1.00 96.94 810 PHE A O 1
ATOM 6505 N N . LYS A 1 811 ? 1.353 -9.002 -4.518 1.00 94.81 811 LYS A N 1
ATOM 6506 C CA . LYS A 1 811 ? 0.815 -10.255 -3.983 1.00 94.81 811 LYS A CA 1
ATOM 6507 C C . LYS A 1 811 ? 0.761 -10.271 -2.449 1.00 94.81 811 LYS A C 1
ATOM 6509 O O . LYS A 1 811 ? -0.078 -10.954 -1.874 1.00 94.81 811 LYS A O 1
ATOM 6514 N N . GLN A 1 812 ? 1.684 -9.566 -1.795 1.00 92.75 812 GLN A N 1
ATOM 6515 C CA . GLN A 1 812 ? 1.900 -9.632 -0.343 1.00 92.75 812 GLN A CA 1
ATOM 6516 C C . GLN A 1 812 ? 1.232 -8.492 0.431 1.00 92.75 812 GLN A C 1
ATOM 6518 O O . GLN A 1 812 ? 0.988 -8.627 1.626 1.00 92.75 812 GLN A O 1
ATOM 6523 N N . ASP A 1 813 ? 1.004 -7.351 -0.214 1.00 92.25 813 ASP A N 1
ATOM 6524 C CA . ASP A 1 813 ? 0.469 -6.152 0.419 1.00 92.25 813 ASP A CA 1
ATOM 6525 C C . ASP A 1 813 ? -1.058 -6.276 0.570 1.00 92.25 813 ASP A C 1
ATOM 6527 O O . ASP A 1 813 ? -1.761 -6.316 -0.448 1.00 92.25 813 ASP A O 1
ATOM 6531 N N . PRO A 1 814 ? -1.592 -6.278 1.812 1.00 91.12 814 PRO A N 1
ATOM 6532 C CA . PRO A 1 814 ? -3.024 -6.422 2.070 1.00 91.12 814 PRO A CA 1
ATOM 6533 C C . PRO A 1 814 ? -3.893 -5.386 1.359 1.00 91.12 814 PRO A C 1
ATOM 6535 O O . PRO A 1 814 ? -5.082 -5.602 1.148 1.00 91.12 814 PRO A O 1
ATOM 6538 N N . PHE A 1 815 ? -3.311 -4.250 0.958 1.00 92.56 815 PHE A N 1
ATOM 6539 C CA . PHE A 1 815 ? -4.023 -3.229 0.200 1.00 92.56 815 PHE A CA 1
ATOM 6540 C C . PHE A 1 815 ? -4.553 -3.731 -1.152 1.00 92.56 815 PHE A C 1
ATOM 6542 O O . PHE A 1 815 ? -5.514 -3.159 -1.653 1.00 92.56 815 PHE A O 1
ATOM 6549 N N . TYR A 1 816 ? -3.967 -4.785 -1.729 1.00 93.25 816 TYR A N 1
ATOM 6550 C CA . TYR A 1 816 ? -4.398 -5.372 -3.006 1.00 93.25 816 TYR A CA 1
ATOM 6551 C C . TYR A 1 816 ? -5.014 -6.774 -2.851 1.00 93.25 816 TYR A C 1
ATOM 6553 O O . TYR A 1 816 ? -5.230 -7.470 -3.849 1.00 93.25 816 TYR A O 1
ATOM 6561 N N . GLU A 1 817 ? -5.310 -7.202 -1.617 1.00 88.25 817 GLU A N 1
ATOM 6562 C CA . GLU A 1 817 ? -5.944 -8.496 -1.351 1.00 88.25 817 GLU A CA 1
ATOM 6563 C C . GLU A 1 817 ? -7.248 -8.666 -2.138 1.00 88.25 817 GLU A C 1
ATOM 6565 O O . GLU A 1 817 ? -7.951 -7.708 -2.468 1.00 88.25 817 GLU A O 1
ATOM 6570 N N . ASN A 1 818 ? -7.569 -9.919 -2.469 1.00 89.19 818 ASN A N 1
ATOM 6571 C CA . ASN A 1 818 ? -8.746 -10.285 -3.263 1.00 89.19 818 ASN A CA 1
ATOM 6572 C C . ASN A 1 818 ? -8.805 -9.615 -4.652 1.00 89.19 818 ASN A C 1
ATOM 6574 O O . ASN A 1 818 ? -9.873 -9.520 -5.257 1.00 89.19 818 ASN A O 1
ATOM 6578 N N . GLY A 1 819 ? -7.658 -9.167 -5.177 1.00 88.81 819 GLY A N 1
ATOM 6579 C CA . GLY A 1 819 ? -7.563 -8.516 -6.481 1.00 88.81 819 GLY A CA 1
ATOM 6580 C C . GLY A 1 819 ? -8.091 -7.083 -6.491 1.00 88.81 819 GLY A C 1
ATOM 6581 O O . GLY A 1 819 ? -8.513 -6.597 -7.543 1.00 88.81 819 GLY A O 1
ATOM 6582 N N . TYR A 1 820 ? -8.090 -6.410 -5.337 1.00 94.12 820 TYR A N 1
ATOM 6583 C CA . TYR A 1 820 ? -8.505 -5.017 -5.239 1.00 94.12 820 TYR A CA 1
ATOM 6584 C C . TYR A 1 820 ? -7.610 -4.105 -6.091 1.00 94.12 820 TYR A C 1
ATOM 6586 O O . TYR A 1 820 ? -6.383 -4.125 -5.990 1.00 94.12 820 TYR A O 1
ATOM 6594 N N . VAL A 1 821 ? -8.240 -3.273 -6.926 1.00 96.69 821 VAL A N 1
ATOM 6595 C CA . VAL A 1 821 ? -7.561 -2.259 -7.742 1.00 96.69 821 VAL A CA 1
ATOM 6596 C C . VAL A 1 821 ? -8.001 -0.873 -7.257 1.00 96.69 821 VAL A C 1
ATOM 6598 O O . VAL A 1 821 ? -9.133 -0.470 -7.554 1.00 96.69 821 VAL A O 1
ATOM 6601 N N . PRO A 1 822 ? -7.148 -0.136 -6.521 1.00 97.19 822 PRO A N 1
ATOM 6602 C CA . PRO A 1 822 ? -7.482 1.179 -5.981 1.00 97.19 822 PRO A CA 1
ATOM 6603 C C . PRO A 1 822 ? -7.614 2.247 -7.073 1.00 97.19 822 PRO A C 1
ATOM 6605 O O . PRO A 1 822 ? -7.060 2.137 -8.168 1.00 97.19 822 PRO A O 1
ATOM 6608 N N . THR A 1 823 ? -8.315 3.332 -6.763 1.00 98.38 823 THR A N 1
ATOM 6609 C CA . THR A 1 823 ? -8.131 4.606 -7.479 1.00 98.38 823 THR A CA 1
ATOM 6610 C C . THR A 1 823 ? -6.766 5.207 -7.145 1.00 98.38 823 THR A C 1
ATOM 6612 O O . THR A 1 823 ? -6.188 4.931 -6.091 1.00 98.38 823 THR A O 1
ATOM 6615 N N . VAL A 1 824 ? -6.257 6.097 -7.996 1.00 98.12 824 VAL A N 1
ATOM 6616 C CA . VAL A 1 824 ? -5.050 6.879 -7.684 1.00 98.12 824 VAL A CA 1
ATOM 6617 C C . VAL A 1 824 ? -5.218 7.669 -6.384 1.00 98.12 824 VAL A C 1
ATOM 6619 O O . VAL A 1 824 ? -4.279 7.750 -5.596 1.00 98.12 824 VAL A O 1
ATOM 6622 N N . LYS A 1 825 ? -6.413 8.210 -6.118 1.00 97.31 825 LYS A N 1
ATOM 6623 C CA . LYS A 1 825 ? -6.697 8.933 -4.872 1.00 97.31 825 LYS A CA 1
ATOM 6624 C C . LYS A 1 825 ? -6.497 8.039 -3.644 1.00 97.31 825 LYS A C 1
ATOM 6626 O O . LYS A 1 825 ? -5.755 8.419 -2.745 1.00 97.31 825 LYS A O 1
ATOM 6631 N N . GLU A 1 826 ? -7.106 6.854 -3.636 1.00 96.75 826 GLU A N 1
ATOM 6632 C CA . GLU A 1 826 ? -6.957 5.877 -2.546 1.00 96.75 826 GLU A CA 1
ATOM 6633 C C . GLU A 1 826 ? -5.498 5.438 -2.384 1.00 96.75 826 GLU A C 1
ATOM 6635 O O . GLU A 1 826 ? -5.013 5.304 -1.264 1.00 96.75 826 GLU A O 1
ATOM 6640 N N . LEU A 1 827 ? -4.771 5.253 -3.493 1.00 97.69 827 LEU A N 1
ATOM 6641 C CA . LEU A 1 827 ? -3.344 4.936 -3.462 1.00 97.69 827 LEU A CA 1
ATOM 6642 C C . LEU A 1 827 ? -2.525 6.063 -2.810 1.00 97.69 827 LEU A C 1
ATOM 6644 O O . LEU A 1 827 ? -1.685 5.783 -1.958 1.00 97.69 827 LEU A O 1
ATOM 6648 N N . VAL A 1 828 ? -2.758 7.325 -3.181 1.00 96.81 828 VAL A N 1
ATOM 6649 C CA . VAL A 1 828 ? -2.066 8.481 -2.586 1.00 96.81 828 VAL A CA 1
ATOM 6650 C C . VAL A 1 828 ? -2.400 8.611 -1.099 1.00 96.81 828 VAL A C 1
ATOM 6652 O O . VAL A 1 828 ? -1.492 8.772 -0.288 1.00 96.81 828 VAL A O 1
ATOM 6655 N N . GLU A 1 829 ? -3.674 8.486 -0.723 1.00 92.56 829 GLU A N 1
ATOM 6656 C CA . GLU A 1 829 ? -4.109 8.504 0.680 1.00 92.56 829 GLU A CA 1
ATOM 6657 C C . GLU A 1 829 ? -3.438 7.385 1.484 1.00 92.56 829 GLU A C 1
ATOM 6659 O O . GLU A 1 829 ? -2.954 7.624 2.588 1.00 92.56 829 GLU A O 1
ATOM 6664 N N . ARG A 1 830 ? -3.318 6.187 0.902 1.00 91.94 830 ARG A N 1
ATOM 6665 C CA . ARG A 1 830 ? -2.624 5.051 1.513 1.00 91.94 830 ARG A CA 1
ATOM 6666 C C . ARG A 1 830 ? -1.135 5.340 1.721 1.00 91.94 830 ARG A C 1
ATOM 6668 O O . ARG A 1 830 ? -0.663 5.192 2.849 1.00 91.94 830 ARG A O 1
ATOM 6675 N N . ILE A 1 831 ? -0.447 5.857 0.701 1.00 94.06 831 ILE A N 1
ATOM 6676 C CA . ILE A 1 831 ? 0.970 6.255 0.774 1.00 94.06 831 ILE A CA 1
ATOM 6677 C C . ILE A 1 831 ? 1.195 7.276 1.898 1.00 94.06 831 ILE A C 1
ATOM 6679 O O . ILE A 1 831 ? 2.162 7.156 2.651 1.00 94.06 831 ILE A O 1
ATOM 6683 N N . LEU A 1 832 ? 0.283 8.240 2.065 1.00 90.62 832 LEU A N 1
ATOM 6684 C CA . LEU A 1 832 ? 0.361 9.258 3.120 1.00 90.62 832 LEU A CA 1
ATOM 6685 C C . LEU A 1 832 ? 0.227 8.692 4.544 1.00 90.62 832 LEU A C 1
ATOM 6687 O O . LEU A 1 832 ? 0.664 9.336 5.492 1.00 90.62 832 LEU A O 1
ATOM 6691 N N . THR A 1 833 ? -0.307 7.480 4.714 1.00 84.69 833 THR A N 1
ATOM 6692 C CA . THR A 1 833 ? -0.293 6.770 6.009 1.00 84.69 833 THR A CA 1
ATOM 6693 C C . THR A 1 833 ? 1.043 6.080 6.313 1.00 84.69 833 THR A C 1
ATOM 6695 O O . THR A 1 833 ? 1.166 5.388 7.322 1.00 84.69 833 THR A O 1
ATOM 6698 N N . GLY A 1 834 ? 2.034 6.218 5.427 1.00 83.44 834 GLY A N 1
ATOM 6699 C CA . GLY A 1 834 ? 3.311 5.508 5.484 1.00 83.44 834 GLY A CA 1
ATOM 6700 C C . GLY A 1 834 ? 3.332 4.194 4.696 1.00 83.44 834 GLY A C 1
ATOM 6701 O O . GLY A 1 834 ? 4.410 3.621 4.548 1.00 83.44 834 GLY A O 1
ATOM 6702 N N . TYR A 1 835 ? 2.188 3.726 4.174 1.00 82.69 835 TYR A N 1
ATOM 6703 C CA . TYR A 1 835 ? 2.039 2.442 3.471 1.00 82.69 835 TYR A CA 1
ATOM 6704 C C . TYR A 1 835 ? 1.949 2.591 1.953 1.00 82.69 835 TYR A C 1
ATOM 6706 O O . TYR A 1 835 ? 0.979 3.098 1.365 1.00 82.69 835 TYR A O 1
#

Sequence (835 aa):
MLISTTSELENACEELMAKDPKFIAVDTEFIRNNLTYYPRLSLIQISYGEKSFIVDVLVPGIDLSLIKKIMLNREITKVFHSCRQDIESLLTVLKCVPTPIFDTQVAAMFCHYYHDFIGYSKVVEQYQGVALDKIKAKNSDWLKRPLSEDQLDYAVNDVIHLYDLHQILCNKLEENNRMGWFQEEMESIVDVNKYLHNPKDAWKRIKFNYEANPRLMLTVKAVSEWQETLAQRYNINRNKVVNNAVITGLIEKNVEHIDDILDDLKRNTKNIKEEDLLEFIDIFNENEKEFVQQNYTLSDNYDKSVFDILSIILESKCKENNISRKLVSSKDELAGSISGKIDKLFKGWRYDFFGRSVESFLNAGSRFEILMIKKIAISGKEVWPIIEGGKGIAVSDGRSSGAFAAADAVGTFSGANAKLIDDNGELVPLIYKGKTRNEKHEELIKYSIEAGVSQAKIANEISKGRGRIHMNVLWEMGAAEQVLHGILEKAKGLVHGITCGAGMPYRLGEIAAKYQVYYYPIISSARAFKALWKRAYQKISSFLLGGVVYEDPWLAGGHNGLSNSEDPELLQAPFERVAELRSFMNEIGLAETPIVMAGGVWHLKDWEHWFENSQIGPIAFQFGTRPLLTKESPISTEWKKKLLTLEEGDVFLNKFSPTGFYSSAVRNSFIYELQERNSRQMKFSENVSGEFNNEFAMGSRGRKIYLTAKDKELANAWIKAGYTEVMKTPDTTVIFVTPGKFAEIRQDQINCMGCLSHCLFSNWKDHGDHSTGRKPDPRSFCIQKTLQNIVHDGNVENELMFSGHNVYRFKQDPFYENGYVPTVKELVERILTGY

Solvent-accessible surface area (backbone atoms only — not comparable to full-atom values): 44210 Å² total; per-residue (Å²): 83,83,32,80,44,45,69,54,43,50,55,52,50,52,55,52,58,74,65,67,51,64,44,33,12,42,48,64,44,65,51,78,60,90,59,38,51,66,50,45,57,28,37,40,29,42,16,65,79,90,56,53,39,34,38,47,68,72,45,86,86,51,63,57,66,62,57,44,50,58,40,56,32,70,75,29,33,41,32,29,67,66,46,66,63,47,43,49,24,38,39,70,76,63,67,50,66,56,30,44,58,42,45,50,39,61,47,46,34,60,64,33,60,37,90,57,92,69,54,69,53,59,52,42,28,73,77,70,69,44,80,65,74,89,57,76,51,83,79,50,70,68,84,54,78,82,75,51,68,65,48,52,54,50,52,51,49,61,18,53,57,44,44,56,48,48,57,57,45,51,53,45,27,54,78,68,72,37,51,69,54,52,49,58,55,40,63,62,65,57,44,65,68,81,70,52,82,57,30,86,56,45,32,80,76,61,90,72,75,45,79,86,36,64,61,46,42,48,45,46,38,30,54,30,20,44,30,41,47,52,12,63,75,70,42,27,18,45,60,68,48,45,38,64,66,56,58,50,48,39,61,77,68,64,53,67,51,68,68,64,52,51,52,53,47,64,74,65,39,70,96,73,55,73,69,60,56,51,50,43,52,52,46,37,53,51,48,48,54,53,52,73,72,46,85,81,81,73,76,88,78,44,61,62,68,58,48,54,51,53,51,51,52,50,51,52,54,21,58,77,65,25,25,15,44,62,77,72,47,46,72,68,53,47,50,29,37,73,54,68,76,35,64,71,43,69,38,73,62,38,17,79,73,46,22,56,60,51,51,53,54,62,74,48,56,97,60,80,71,75,78,75,83,59,64,41,73,47,61,90,38,73,19,44,46,43,29,46,37,47,31,67,44,37,51,20,37,15,59,36,15,4,38,28,4,47,61,31,15,30,6,17,18,14,45,36,56,24,57,30,47,49,98,87,70,47,80,56,79,93,75,80,81,48,90,47,47,66,49,23,26,54,54,48,46,55,47,21,18,55,5,28,32,36,27,37,50,48,16,42,65,58,12,72,74,52,30,42,36,30,34,24,36,47,51,48,29,31,59,40,65,62,34,50,52,48,20,52,71,74,32,67,88,41,53,38,31,39,36,37,31,61,76,82,67,60,59,51,56,60,54,23,62,75,69,74,24,20,31,24,52,45,31,50,42,41,69,54,46,53,52,46,34,77,75,31,44,73,84,38,73,62,89,36,50,38,27,40,31,43,34,35,40,78,30,22,51,34,72,22,58,63,53,95,89,56,60,89,87,62,83,74,78,62,64,65,52,47,28,52,31,33,51,55,33,42,78,72,72,38,55,83,44,28,36,26,48,24,39,68,65,78,42,50,58,84,46,52,86,52,64,91,26,82,64,50,34,44,67,30,40,26,36,53,52,69,56,56,54,23,66,50,27,62,55,35,70,66,52,48,54,51,45,48,68,38,50,82,78,41,46,42,80,39,69,46,47,29,76,69,41,38,29,20,25,45,69,32,61,37,51,50,50,43,52,54,41,53,69,41,49,44,71,56,32,84,53,79,50,87,68,19,65,38,82,44,71,44,50,98,84,50,45,66,34,12,22,34,69,72,53,47,56,52,51,52,51,40,36,75,73,52,28,67,38,60,45,65,41,67,80,56,29,34,30,44,33,34,65,69,57,49,52,50,56,50,50,53,40,71,64,44,40,50,70,28,35,49,28,44,31,56,20,32,24,65,58,93,88,42,53,64,85,52,56,36,24,77,64,34,50,64,64,68,61,29,33,51,34,36,50,67,76,36,59,67,47,70,26,66,43,69,37,24,60,64,44,23,45,44,53,70,40,74,86,30,53,97,74,48,62,43,46,50,51,58,49,53,56,38,37,67,74,31,68

Organism: NCBI:txid348720

Foldseek 3Di:
DEDQAQVSVVVVLVVLVVVLAQEKEKDWDWDDDQWFDAIATAWIWIDRAVDIYIYGPPRPPHPCVSVLCVQADQSYEYEYEPCQSVQSNCCVRSVAHGPQYDHLQQLLLLLFADQDRDDDQVLLCVQVVDRDDPDPLNPDDSNDPPDDPSVVVVRHVSRNSRNVSVVRSVVSCVVLVNVQVSVVVSVVSRDPVVSDDQLQCQLVPDDDDCVVPVLLSLLSRLLSSLLVVVSVVVRTRSCLQPNVVLNVVCRVVVPRDPVVSLVSSVVGGDPDDPVSSVVSVVSSVVSVVVSVVDPDPDDLPQPVVLLVVLVVVLVVLCNVSRHYSVSLDDSVQSSCVSVVNHCSCVDDPSCVSRVVVSVCSSVVPPPPDQLQQFFADFLRDTAGLEAADEDAAAQFFLLLQLLCLLLRHGREYELQNHWAADPVRDTDDQDQPDPDLVSLQVSSLVNSLNRLLRRLVSSQVSNVRRYAYEYEFEPQFFPRVSSLLSNLVNNQPSHAEYEYDDDQCQCPLVSCQVRVHAYEYEDQALVSVVVSCVRHVVVHPPVSPRAYEHAHQQFAWWFHRDDPPDDNVDHDDCLVRLLSNCVVCVVSPNQSREYEYHGPDDFQLVVSCVPPDSSNHHYGYYDHFLSSQAPSGLFDPLLLVVLLVDAQPQWDFAQQAQSRTTHTFGDFLQVVVLVVQVVQKFAWALDDDDQQNQWDQAPPVRRTITHGPVVVVVVVVLVVVQQVHWADAQPRMITTHHPVLVVVLVVQLSVNNRRGCAGLQNQAHNDDPRGVPTDHGSSHGDLNVQSNQRSVVHDPRNGTGIHGSCSNCCNVPPCCPPNDRHHSSVVVVNSSSRD

Mean predicted aligned error: 15.66 Å